Protein 6IV9 (pdb70)

Secondary structure (DSSP, 8-state):
-----HHHHHTEEEEEEBSSEEEEEEE-STT-EEEEEEEETTT--EEE-S-TTT--EEEEEE-SSEEEEEESS-GGGG--EEEE-TT--TT--SSSPPPTTS-HHHHHHHHHSS--SBSHHHHHHHHHHHHHHHHHHHHHHHHHHHHHHT---S-S--TTTGGG--TTS-HHHHH-STTSSS-HHHHHHHHHHHHHHHHHHHH-GGGGGT-PPPSS--HHHHHHHHHHHHHHHHHHHHHHHHHS--TTS---S-TTTHHHHS-HHHHHHHHHHHHHHHHHHHTTHHHHTHHHHHHHHHH-TTS-HHHHHHHHHIIIII-GGGGSSS-HHHHHHHHHHHT-GGGGSGGGGGGHHHHHHHHHHHHHHIIIII-HHHHHHHHHHHHH--SHHHHHHHHHHHHHHHHHHHHHHHHHHHHH-SHHHHHHHHHS-----GGGGTTT---GGGS-HHHHHHHHHGGG--HHHHHHHHHHHHHHHHHHHHHHHHHTSTTT-------GGGGGGGGHHHHHHHHHHHHHHHTSPPPPP---HHHHHHHHHHH---TT--HHHHHHHHTTT---SS--HHHHHHIIIIIT-HHHHHHHHHS-HHHHHHHTT-HHHHHHHHHHS-HHHHHHHHHHH-SS--TTS-HHHHHHHHHHHHHH--GGGGTT--TT--TTHHHHHHHHHHHHHHHHHHHHHHHHHHHHHHHHHHHHHHHHHHHHHHHHTT-GGGTT--GGG-TTHHHHHHHHHHHH-S--S-HHHHH-HHHHHHHHHHHHH--HHHHHHHHHHHHTTHHHHTHHHHGGG-S----HHHHHHHHHHHHHH---SSSPP----TTHHHHHHHSS--HHHHHHHTGGGTTSHHHHHHHH-HHHH-TTS-TTT-

Solvent-accessible surface area: 40332 Å² total; per-residue (Å²): 151,194,136,83,55,39,32,100,1,1,10,4,32,32,31,1,4,18,66,82,59,0,14,0,1,0,46,15,138,44,37,47,22,32,35,0,12,39,0,23,16,111,86,69,101,97,80,84,58,15,58,188,133,90,2,25,0,96,8,28,94,10,56,102,67,59,0,20,3,21,10,77,64,45,18,46,113,37,70,125,16,100,26,80,1,41,31,89,58,114,89,66,126,44,27,14,164,35,20,75,8,27,1,24,55,24,1,1,97,72,2,8,52,94,66,27,85,5,20,0,0,15,59,0,0,77,17,0,8,31,0,21,61,21,2,0,6,16,2,12,4,1,9,2,0,0,5,10,2,19,42,64,60,149,51,186,56,40,56,40,0,2,39,65,5,21,1,108,24,32,16,101,40,4,34,68,5,84,164,21,146,63,63,128,140,56,36,31,23,5,85,106,0,31,64,44,3,54,55,0,25,140,20,69,43,4,8,23,11,35,14,62,38,37,135,86,167,75,105,206,32,33,75,46,16,54,74,52,0,1,1,0,0,0,0,0,2,1,1,23,52,4,1,40,34,74,185,83,41,51,37,76,139,31,9,6,32,1,1,78,112,17,57,81,30,0,42,94,6,0,23,93,5,0,64,95,33,2,129,68,22,9,160,73,4,4,86,63,38,19,18,6,0,20,7,0,41,86,18,16,177,81,53,135,27,58,24,1,0,81,6,2,0,20,10,19,0,29,36,23,16,118,94,21,50,19,45,8,119,61,0,18,61,34,0,2,87,108,73,0,130,104,2,97,69,176,128,26,89,111,19,46,85,57,0,37,83,0,0,19,0,6,0,0,1,6,7,82,107,103,44,75,69,28,6,117,44,1,26,102,94,15,70,45,5,18,22,107,101,83,80,58,31,30,11,39,92,17,1,44,133,5,9,66,106,18,110,120,43,0,49,54,0,7,105,53,7,61,53,121,29,36,141,116,30,33,152,48,144,38,141,72,89,41,148,36,0,93,97,61,30,57,69,7,100,56,8,36,58,2,0,4,2,0,1,0,2,4,16,2,16,24,38,122,14,8,63,62,0,0,63,31,0,22,53,41,0,32,37,0,20,10,30,10,118,12,0,126,24,114,34,10,107,38,98,6,121,2,44,84,25,27,97,26,0,82,62,1,79,96,0,12,84,9,0,45,14,0,28,3,0,7,61,44,207,55,118,67,36,42,32,39,57,31,1,6,68,8,0,1,23,0,0,13,48,86,124,115,20,83,72,108,112,0,13,111,41,2,80,41,174,94,200,52,198,62,46,25,23,29,71,54,0,0,22,82,27,0,9,74,25,72,104,0,29,5,1,9,5,1,13,38,8,79,59,5,17,64,5,0,83,30,62,100,1,1,40,45,6,0,44,68,15,90,70,91,48,0,63,148,38,0,143,53,3,18,100,164,48,81,82,152,29,69,56,109,40,4,21,30,48,0,0,117,44,3,72,102,5,32,8,83,90,7,104,103,24,97,31,127,17,148,59,194,70,62,68,52,37,93,60,13,73,26,21,1,33,1,0,3,14,1,1,10,39,0,0,38,38,0,0,76,9,1,14,72,0,1,32,0,10,5,0,0,11,20,1,16,28,5,0,74,132,62,14,99,68,0,69,105,83,47,11,51,104,30,10,32,14,0,0,50,7,5,1,89,18,4,66,112,104,142,116,29,41,1,43,30,0,65,140,53,132,158,23,8,77,52,1,37,92,6,5,118,32,7,56,34,54,8,2,87,74,3,5,70,14,1,38,58,0,26,0,7,47,58,6,81,105,14,3,46,57,7,172,71,20,96,20,44,7,12,0,0,0,1,0,0,0,39,20,2,9,114,84,24,126,132,72,172,157,60,165,78,22,138,25,10,79,71,0,75,144,83,76,23,34,27,130,69,0,0,68,0,0,0,0,4,3,0,1,18,14,64,41,11,60,55,3,8,54,33,90,72,16,42,206,98,86,79,125,137,132,133

Sequence (874 aa):
EKKKSSVKAAGMKSILVSENKMYITSFGKGNSAVLEYEVDNNDYNKTQLSSKDNSNIELGDVNEVNITFSSKHGFGSGVEINTSNPTHRSGESSPVRGDMLGLKSELEKRFFGKTFDDNIHIQLIYNILDIEKILAVYVTNIVYALNNMLGIKDSESYDDFMGYLSARNTYEVFTHPDKSNLSDKVKGNIKKSLSKFNDLLKTKRLGYFGLEEPKTKDTRASEAYKKRVYHMLAIVGQIAQCVFHDKSGAKRFDLYSFINNIDPEYRDTLDYLVEERLKSINKDFIEGNKVNISLLIDMMKGYEADDIIRLYYDFIVLKSQKNLGFSIKKLREKMLEEYGFRFKDKQYDSVRSKMYKLMDFLLFCNYYRNDVAAGEALVRKLRFSMTDDEKEGIYADEAAKLWGKFRNDFENIADHMNGDVIKELGKADMDFDEKILDSEKKNASDLLYFSKMIYMLTYFLDGKEINDLLTTLISKFDNIKEFLKIMKSSAVDVECELTAGYKLFNDSQQRITNELFIVKNIASMRKPAASAKLTMFRDALTILGIDDNITDDRISEILKLKEKGKGIHGLRNFITNNVIESSRFVYLIKYANAQKIREVAKNEKVVMFVLGGIPDTQIERYYKSCVEFPDMNSSLEAKRSEELARMIKNISFDDFKNVKQQAKGRENVAKERAKAVIGLYLTVMYLLVKNLVNVNARYVIAIHCLERDFGLYKEIIPELASKNLKNDYRILSQTLCELCDDRNESSNLFLKKNKRLRKCVEVDINNADSSMTRKYANCIAHLTVVRRELKEYIGDIRTVDSYFSIYHYVMQRCITKRGDDTKQEEKIKYEDDLLKNHGYTKDFVKALNSPFGYNIPRFKNLSIEQLFDRNEYLTEK

Foldseek 3Di:
DAWDDLCQLQFFDDWKDFQFWTWTWGDDADRFTHTAWIAGQVPRDIDGPHDPVPDFKAWDGDDNFWTWIGGPPQQVHGDIDIDTQCLDDPPDPTSADADQLLLQQVQCCQWFVGHGRINLQSLLSVLVLLLLLLLLLLLLLLLLLLQLLLVCLDDPDRCLALQLAALQDAVVCLVCVVVDPDDPVNSVSSVSNSVSLVSNVVLQLLLLLVLGQDPDPDPVSRVVSSRLVSLLSNLSSLSNQALAPDQQLHGDLQNPPVLVVHDCVSVVSLQVVQQVLQCVCLPPVCLVCQLLLVLVCVLPVVDDSLVSVLLLSCCQQLVVLVSLLDHLLLLVVLLCVPPVVVCVDPQLPVQVVVLSSSSSSVSSCCCVPVCVVVSVVLNSQCSSDTDPVSNNVSSNVVSVVVCVVCVVVSVSSSVCRDDVNSVVSSPDDDPDDSCSCVVPRDHSVLADSVLSSLLSSLSSDFLVSLCVSLVSLLVSLSSSCNSVCVCVDPVNVHDRDTDPSCNSSPCSVRSSSSSSSSNSSSNDDDPNGPDDLSLLVLLQLLQADDPPQDSVNSCVLQVVVPDDPQSRLLVVLSCVQASPDSLNSLCSSLAGSNLLLLVLLQLQLLLQLLVPDDLVVLLVLLVLQPPDHPSPDDSSVSSSVLSVCSNPGHSVLCSPQGSVDDDPSVSSNSNVSSNSVSNSVSSSVLLVLLSVLLSLVSSLNSCLSVSLVSVCVPPVVCVVPDCLQALLVVLQVQLVCLVPHDDHSNNVNNVDVVLSVVLVVLQVLATSLLLNLLNVCSSNVVCNSCVSVQLSLAPHDNDSLWSSQLSSVCSSQDQDPVDDGDDRRPCVVVSNVVSTHDLSNQLSNLSSSSSVPLSSCLRRPVQNPDPPPPPVVD

B-factor: mean 39.47, std 17.97, range [18.66, 174.41]

Radius of gyration: 29.47 Å; Cα contacts (8 Å, |Δi|>4): 1109; chains: 1; bounding box: 73×78×75 Å

Nearest PDB structures (foldseek):
  6iv9-assembly1_A  TM=1.001E+00  e=0.000E+00  uncultured Ruminococcus sp.
  6iv8-assembly1_A  TM=9.982E-01  e=0.000E+00  uncultured Ruminococcus sp.
  6iv8-assembly1_C  TM=9.983E-01  e=1.387E-101  uncultured Ruminococcus sp.
  6e9e-assembly1_A  TM=9.052E-01  e=2.895E-47  [Eubacterium] siraeum DSM 15702
  6e9f-assembly1_A  TM=7.977E-01  e=4.172E-44  [Eubacterium] siraeum DSM 15702

Structure (mmCIF, N/CA/C/O backbone):
data_6IV9
#
_entry.id   6IV9
#
_cell.length_a   72.224
_cell.length_b   136.481
_cell.length_c   147.283
_cell.angle_alpha   90.000
_cell.angle_beta   90.000
_cell.angle_gamma   90.000
#
_symmetry.space_group_name_H-M   'P 21 21 21'
#
loop_
_entity.id
_entity.type
_entity.pdbx_description
1 polymer Cas13d
2 polymer 'crRNA (50-MER)'
3 non-polymer 'MAGNESIUM ION'
4 water water
#
loop_
_atom_site.group_PDB
_atom_site.id
_atom_site.type_symbol
_atom_site.label_atom_id
_atom_site.label_alt_id
_atom_site.label_comp_id
_atom_site.label_asym_id
_atom_site.label_entity_id
_atom_site.label_seq_id
_atom_site.pdbx_PDB_ins_code
_atom_site.Cartn_x
_atom_site.Cartn_y
_atom_site.Cartn_z
_atom_site.occupancy
_atom_site.B_iso_or_equiv
_atom_site.auth_seq_id
_atom_site.auth_comp_id
_atom_site.auth_asym_id
_atom_site.auth_atom_id
_atom_site.pdbx_PDB_model_num
ATOM 1 N N . GLU A 1 49 ? -4.721 8.110 -50.753 1.00 87.96 49 GLU A N 1
ATOM 2 C CA . GLU A 1 49 ? -5.978 8.177 -49.957 1.00 95.28 49 GLU A CA 1
ATOM 3 C C . GLU A 1 49 ? -6.477 6.748 -49.676 1.00 91.12 49 GLU A C 1
ATOM 4 O O . GLU A 1 49 ? -6.465 5.916 -50.592 1.00 83.91 49 GLU A O 1
ATOM 10 N N . LYS A 1 50 ? -6.794 6.454 -48.421 1.00 81.36 50 LYS A N 1
ATOM 11 C CA . LYS A 1 50 ? -7.269 5.082 -48.138 1.00 91.17 50 LYS A CA 1
ATOM 12 C C . LYS A 1 50 ? -8.659 4.911 -48.755 1.00 82.85 50 LYS A C 1
ATOM 13 O O . LYS A 1 50 ? -9.503 5.784 -48.585 1.00 66.00 50 LYS A O 1
ATOM 19 N N . LYS A 1 51 ? -8.862 3.783 -49.420 1.00 76.75 51 LYS A N 1
ATOM 20 C CA . LYS A 1 51 ? -10.152 3.458 -50.058 1.00 69.71 51 LYS A CA 1
ATOM 21 C C . LYS A 1 51 ? -10.775 2.306 -49.271 1.00 59.65 51 LYS A C 1
ATOM 22 O O . LYS A 1 51 ? -10.072 1.412 -48.811 1.00 46.94 51 LYS A O 1
ATOM 28 N N . LYS A 1 52 ? -12.090 2.367 -49.156 1.00 50.86 52 LYS A N 1
ATOM 29 C CA . LYS A 1 52 ? -12.941 1.381 -48.476 1.00 41.86 52 LYS A CA 1
ATOM 30 C C . LYS A 1 52 ? -13.059 0.130 -49.357 1.00 34.09 52 LYS A C 1
ATOM 31 O O . LYS A 1 52 ? -12.606 0.154 -50.482 1.00 30.53 52 LYS A O 1
ATOM 37 N N . SER A 1 53 ? -13.609 -0.926 -48.795 1.00 25.86 53 SER A N 1
ATOM 38 C CA . SER A 1 53 ? -13.872 -2.131 -49.592 1.00 28.82 53 SER A CA 1
ATOM 39 C C . SER A 1 53 ? -15.008 -1.793 -50.559 1.00 25.72 53 SER A C 1
ATOM 40 O O . SER A 1 53 ? -16.024 -1.349 -50.109 1.00 24.47 53 SER A O 1
ATOM 43 N N . SER A 1 54 ? -14.818 -2.008 -51.854 1.00 25.51 54 SER A N 1
ATOM 44 C CA . SER A 1 54 ? -15.921 -1.796 -52.824 1.00 25.87 54 SER A CA 1
ATOM 45 C C . SER A 1 54 ? -17.012 -2.849 -52.604 1.00 26.19 54 SER A C 1
ATOM 46 O O . SER A 1 54 ? -18.137 -2.609 -52.946 1.00 24.41 54 SER A O 1
ATOM 49 N N . VAL A 1 55 ? -16.636 -4.007 -52.082 1.00 23.93 55 VAL A N 1
ATOM 50 C CA . VAL A 1 55 ? -17.655 -5.054 -51.819 1.00 26.42 55 VAL A CA 1
ATOM 51 C C . VAL A 1 55 ? -18.633 -4.549 -50.752 1.00 23.78 55 VAL A C 1
ATOM 52 O O . VAL A 1 55 ? -19.804 -4.695 -50.940 1.00 23.47 55 VAL A O 1
ATOM 56 N N . LYS A 1 56 ? -18.124 -3.988 -49.663 1.00 24.80 56 LYS A N 1
ATOM 57 C CA . LYS A 1 56 ? -18.999 -3.432 -48.605 1.00 24.38 56 LYS A CA 1
ATOM 58 C C . LYS A 1 56 ? -19.759 -2.218 -49.145 1.00 24.43 56 LYS A C 1
ATOM 59 O O . LYS A 1 56 ? -20.923 -2.113 -48.897 1.00 24.75 56 LYS A O 1
ATOM 65 N N . ALA A 1 57 ? -19.073 -1.357 -49.887 1.00 24.48 57 ALA A N 1
ATOM 66 C CA . ALA A 1 57 ? -19.696 -0.126 -50.428 1.00 27.46 57 ALA A CA 1
ATOM 67 C C . ALA A 1 57 ? -20.875 -0.481 -51.343 1.00 26.25 57 ALA A C 1
ATOM 68 O O . ALA A 1 57 ? -21.904 0.106 -51.185 1.00 26.98 57 ALA A O 1
ATOM 70 N N . ALA A 1 58 ? -20.709 -1.492 -52.191 1.00 25.32 58 ALA A N 1
ATOM 71 C CA . ALA A 1 58 ? -21.720 -1.966 -53.165 1.00 28.36 58 ALA A CA 1
ATOM 72 C C . ALA A 1 58 ? -22.948 -2.552 -52.460 1.00 29.98 58 ALA A C 1
ATOM 73 O O . ALA A 1 58 ? -23.975 -2.649 -53.092 1.00 32.04 58 ALA A O 1
ATOM 75 N N . GLY A 1 59 ? -22.813 -2.957 -51.199 1.00 26.52 59 GLY A N 1
ATOM 76 C CA . GLY A 1 59 ? -23.955 -3.484 -50.433 1.00 26.28 59 GLY A CA 1
ATOM 77 C C . GLY A 1 59 ? -23.843 -4.921 -49.938 1.00 27.14 59 GLY A C 1
ATOM 78 O O . GLY A 1 59 ? -24.750 -5.318 -49.254 1.00 29.04 59 GLY A O 1
ATOM 79 N N . MET A 1 60 ? -22.755 -5.642 -50.209 1.00 25.46 60 MET A N 1
ATOM 80 C CA . MET A 1 60 ? -22.650 -7.035 -49.712 1.00 25.30 60 MET A CA 1
ATOM 81 C C . MET A 1 60 ? -22.125 -7.013 -48.276 1.00 26.29 60 MET A C 1
ATOM 82 O O . MET A 1 60 ? -21.001 -6.636 -48.086 1.00 27.60 60 MET A O 1
ATOM 87 N N . LYS A 1 61 ? -23.002 -7.308 -47.329 1.00 24.50 61 LYS A N 1
ATOM 88 C CA . LYS A 1 61 ? -22.682 -7.330 -45.883 1.00 24.27 61 LYS A CA 1
ATOM 89 C C . LYS A 1 61 ? -21.857 -8.548 -45.472 1.00 26.75 61 LYS A C 1
ATOM 90 O O . LYS A 1 61 ? -20.895 -8.374 -44.776 1.00 25.65 61 LYS A O 1
ATOM 96 N N . SER A 1 62 ? -22.290 -9.733 -45.877 1.00 24.76 62 SER A N 1
ATOM 97 C CA . SER A 1 62 ? -21.538 -10.928 -45.464 1.00 26.95 62 SER A CA 1
ATOM 98 C C . SER A 1 62 ? -21.833 -12.130 -46.362 1.00 26.35 62 SER A C 1
ATOM 99 O O . SER A 1 62 ? -22.870 -12.167 -46.968 1.00 25.83 62 SER A O 1
ATOM 102 N N . ILE A 1 63 ? -20.872 -13.032 -46.461 1.00 24.22 63 ILE A N 1
ATOM 103 C CA . ILE A 1 63 ? -21.122 -14.342 -47.111 1.00 26.36 63 ILE A CA 1
ATOM 104 C C . ILE A 1 63 ? -20.972 -15.387 -46.006 1.00 24.41 63 ILE A C 1
ATOM 105 O O . ILE A 1 63 ? -19.873 -15.634 -45.588 1.00 27.92 63 ILE A O 1
ATOM 110 N N . LEU A 1 64 ? -22.079 -15.933 -45.543 1.00 24.59 64 LEU A N 1
ATOM 111 C CA . LEU A 1 64 ? -22.059 -16.968 -44.491 1.00 23.71 64 LEU A CA 1
ATOM 112 C C . LEU A 1 64 ? -21.831 -18.313 -45.165 1.00 29.49 64 LEU A C 1
ATOM 113 O O . LEU A 1 64 ? -22.405 -18.537 -46.205 1.00 28.06 64 LEU A O 1
ATOM 118 N N . VAL A 1 65 ? -20.988 -19.140 -44.567 1.00 26.53 65 VAL A N 1
ATOM 119 C CA . VAL A 1 65 ? -20.643 -20.432 -45.202 1.00 29.07 65 VAL A CA 1
ATOM 120 C C . VAL A 1 65 ? -21.040 -21.596 -44.307 1.00 33.81 65 VAL A C 1
ATOM 121 O O . VAL A 1 65 ? -20.782 -21.564 -43.125 1.00 30.72 65 VAL A O 1
ATOM 125 N N . SER A 1 66 ? -21.710 -22.551 -44.920 1.00 32.78 66 SER A N 1
ATOM 126 C CA . SER A 1 66 ? -22.030 -23.856 -44.304 1.00 37.23 66 SER A CA 1
ATOM 127 C C . SER A 1 66 ? -21.316 -24.932 -45.136 1.00 45.98 66 SER A C 1
ATOM 128 O O . SER A 1 66 ? -20.653 -24.604 -46.133 1.00 38.81 66 SER A O 1
ATOM 131 N N . GLU A 1 67 ? -21.428 -26.182 -44.735 1.00 44.58 67 GLU A N 1
ATOM 132 C CA . GLU A 1 67 ? -20.701 -27.187 -45.533 1.00 49.52 67 GLU A CA 1
ATOM 133 C C . GLU A 1 67 ? -21.264 -27.198 -46.957 1.00 37.06 67 GLU A C 1
ATOM 134 O O . GLU A 1 67 ? -20.488 -27.172 -47.874 1.00 49.13 67 GLU A O 1
ATOM 140 N N . ASN A 1 68 ? -22.572 -27.167 -47.132 1.00 37.38 68 ASN A N 1
ATOM 141 C CA . ASN A 1 68 ? -23.071 -27.334 -48.516 1.00 41.55 68 ASN A CA 1
ATOM 142 C C . ASN A 1 68 ? -23.536 -26.025 -49.162 1.00 37.70 68 ASN A C 1
ATOM 143 O O . ASN A 1 68 ? -23.638 -26.000 -50.368 1.00 35.66 68 ASN A O 1
ATOM 148 N N . LYS A 1 69 ? -23.727 -24.965 -48.390 1.00 31.74 69 LYS A N 1
ATOM 149 C CA . LYS A 1 69 ? -24.313 -23.735 -48.961 1.00 28.78 69 LYS A CA 1
ATOM 150 C C . LYS A 1 69 ? -23.608 -22.473 -48.485 1.00 33.09 69 LYS A C 1
ATOM 151 O O . LYS A 1 69 ? -22.892 -22.543 -47.518 1.00 31.58 69 LYS A O 1
ATOM 157 N N . MET A 1 70 ? -23.829 -21.384 -49.210 1.00 27.89 70 MET A N 1
ATOM 158 C CA . MET A 1 70 ? -23.355 -20.033 -48.840 1.00 29.60 70 MET A CA 1
ATOM 159 C C . MET A 1 70 ? -24.595 -19.155 -48.807 1.00 33.30 70 MET A C 1
ATOM 160 O O . MET A 1 70 ? -25.481 -19.375 -49.623 1.00 30.05 70 MET A O 1
ATOM 165 N N . TYR A 1 71 ? -24.657 -18.247 -47.849 1.00 27.60 71 TYR A N 1
ATOM 166 C CA . TYR A 1 71 ? -25.783 -17.301 -47.760 1.00 25.94 71 TYR A CA 1
ATOM 167 C C . TYR A 1 71 ? -25.189 -15.907 -47.869 1.00 29.20 71 TYR A C 1
ATOM 168 O O . TYR A 1 71 ? -24.364 -15.572 -47.064 1.00 30.74 71 TYR A O 1
ATOM 177 N N . ILE A 1 72 ? -25.660 -15.150 -48.837 1.00 26.14 72 ILE A N 1
ATOM 178 C CA . ILE A 1 72 ? -25.171 -13.778 -49.096 1.00 26.02 72 ILE A CA 1
ATOM 179 C C . ILE A 1 72 ? -26.163 -12.791 -48.492 1.00 28.00 72 ILE A C 1
ATOM 180 O O . ILE A 1 72 ? -27.333 -12.909 -48.757 1.00 27.61 72 ILE A O 1
ATOM 185 N N . THR A 1 73 ? -25.672 -11.851 -47.698 1.00 24.86 73 THR A N 1
ATOM 186 C CA . THR A 1 73 ? -26.570 -10.848 -47.101 1.00 23.23 73 THR A CA 1
ATOM 187 C C . THR A 1 73 ? -26.154 -9.456 -47.570 1.00 24.00 73 THR A C 1
ATOM 188 O O . THR A 1 73 ? -25.027 -9.270 -47.958 1.00 24.34 73 THR A O 1
ATOM 192 N N . SER A 1 74 ? -27.102 -8.542 -47.555 1.00 24.40 74 SER A N 1
ATOM 193 C CA . SER A 1 74 ? -26.860 -7.129 -47.914 1.00 24.29 74 SER A CA 1
ATOM 194 C C . SER A 1 74 ? -27.204 -6.264 -46.704 1.00 24.92 74 SER A C 1
ATOM 195 O O . SER A 1 74 ? -27.767 -6.755 -45.755 1.00 25.91 74 SER A O 1
ATOM 198 N N . PHE A 1 75 ? -26.822 -5.006 -46.752 1.00 25.89 75 PHE A N 1
ATOM 199 C CA . PHE A 1 75 ? -27.095 -4.150 -45.587 1.00 27.00 75 PHE A CA 1
ATOM 200 C C . PHE A 1 75 ? -28.529 -3.645 -45.592 1.00 29.54 75 PHE A C 1
ATOM 201 O O . PHE A 1 75 ? -28.982 -3.065 -46.546 1.00 29.52 75 PHE A O 1
ATOM 209 N N . GLY A 1 76 ? -29.185 -3.872 -44.473 1.00 25.13 76 GLY A N 1
ATOM 210 C CA . GLY A 1 76 ? -30.485 -3.273 -44.164 1.00 27.80 76 GLY A CA 1
ATOM 211 C C . GLY A 1 76 ? -30.244 -2.012 -43.346 1.00 29.73 76 GLY A C 1
ATOM 212 O O . GLY A 1 76 ? -29.150 -1.474 -43.399 1.00 27.93 76 GLY A O 1
ATOM 213 N N . LYS A 1 77 ? -31.249 -1.547 -42.622 1.00 29.05 77 LYS A N 1
ATOM 214 C CA . LYS A 1 77 ? -31.075 -0.357 -41.768 1.00 33.84 77 LYS A CA 1
ATOM 215 C C . LYS A 1 77 ? -30.125 -0.715 -40.627 1.00 31.09 77 LYS A C 1
ATOM 216 O O . LYS A 1 77 ? -30.257 -1.784 -40.077 1.00 32.50 77 LYS A O 1
ATOM 222 N N . GLY A 1 78 ? -29.184 0.168 -40.329 1.00 31.13 78 GLY A N 1
ATOM 223 C CA . GLY A 1 78 ? -28.266 -0.064 -39.206 1.00 29.86 78 GLY A CA 1
ATOM 224 C C . GLY A 1 78 ? -27.513 -1.366 -39.364 1.00 29.96 78 GLY A C 1
ATOM 225 O O . GLY A 1 78 ? -26.848 -1.532 -40.363 1.00 28.65 78 GLY A O 1
ATOM 226 N N . ASN A 1 79 ? -27.628 -2.239 -38.372 1.00 25.91 79 ASN A N 1
ATOM 227 C CA . ASN A 1 79 ? -26.904 -3.527 -38.371 1.00 25.25 79 ASN A CA 1
ATOM 228 C C . ASN A 1 79 ? -27.761 -4.671 -38.920 1.00 26.61 79 ASN A C 1
ATOM 229 O O . ASN A 1 79 ? -27.317 -5.785 -38.879 1.00 27.68 79 ASN A O 1
ATOM 234 N N . SER A 1 80 ? -28.946 -4.371 -39.415 1.00 26.23 80 SER A N 1
ATOM 235 C CA . SER A 1 80 ? -29.828 -5.419 -39.970 1.00 29.83 80 SER A CA 1
ATOM 236 C C . SER A 1 80 ? -29.243 -6.027 -41.241 1.00 27.98 80 SER A C 1
ATOM 237 O O . SER A 1 80 ? -28.687 -5.305 -42.032 1.00 28.42 80 SER A O 1
ATOM 240 N N . ALA A 1 81 ? -29.466 -7.324 -41.402 1.00 31.04 81 ALA A N 1
ATOM 241 C CA . ALA A 1 81 ? -29.010 -8.108 -42.563 1.00 30.87 81 ALA A CA 1
ATOM 242 C C . ALA A 1 81 ? -30.209 -8.456 -43.443 1.00 32.88 81 ALA A C 1
ATOM 243 O O . ALA A 1 81 ? -31.234 -8.790 -42.912 1.00 34.19 81 ALA A O 1
ATOM 245 N N . VAL A 1 82 ? -30.064 -8.299 -44.749 1.00 31.34 82 VAL A N 1
ATOM 246 C CA . VAL A 1 82 ? -31.128 -8.718 -45.692 1.00 31.43 82 VAL A CA 1
ATOM 247 C C . VAL A 1 82 ? -30.604 -9.993 -46.346 1.00 28.21 82 VAL A C 1
ATOM 248 O O . VAL A 1 82 ? -29.598 -9.915 -47.016 1.00 26.93 82 VAL A O 1
ATOM 252 N N . LEU A 1 83 ? -31.243 -11.127 -46.094 1.00 26.17 83 LEU A N 1
ATOM 253 C CA . LEU A 1 83 ? -30.769 -12.357 -46.764 1.00 29.72 83 LEU A CA 1
ATOM 254 C C . LEU A 1 83 ? -31.081 -12.183 -48.247 1.00 30.82 83 LEU A C 1
ATOM 255 O O . LEU A 1 83 ? -32.223 -11.924 -48.581 1.00 33.62 83 LEU A O 1
ATOM 260 N N . GLU A 1 84 ? -30.074 -12.308 -49.089 1.00 28.96 84 GLU A N 1
ATOM 261 C CA . GLU A 1 84 ? -30.300 -12.065 -50.523 1.00 29.92 84 GLU A CA 1
ATOM 262 C C . GLU A 1 84 ? -30.306 -13.373 -51.301 1.00 28.43 84 GLU A C 1
ATOM 263 O O . GLU A 1 84 ? -31.227 -13.594 -52.064 1.00 30.88 84 GLU A O 1
ATOM 269 N N . TYR A 1 85 ? -29.266 -14.176 -51.146 1.00 27.49 85 TYR A N 1
ATOM 270 C CA . TYR A 1 85 ? -29.201 -15.404 -51.960 1.00 27.53 85 TYR A CA 1
ATOM 271 C C . TYR A 1 85 ? -28.654 -16.585 -51.182 1.00 31.01 85 TYR A C 1
ATOM 272 O O . TYR A 1 85 ? -27.884 -16.414 -50.279 1.00 29.84 85 TYR A O 1
ATOM 281 N N . GLU A 1 86 ? -29.082 -17.763 -51.600 1.00 28.34 86 GLU A N 1
ATOM 282 C CA . GLU A 1 86 ? -28.515 -19.025 -51.101 1.00 28.36 86 GLU A CA 1
ATOM 283 C C . GLU A 1 86 ? -27.802 -19.635 -52.305 1.00 30.05 86 GLU A C 1
ATOM 284 O O . GLU A 1 86 ? -28.407 -19.685 -53.347 1.00 33.56 86 GLU A O 1
ATOM 290 N N . VAL A 1 87 ? -26.548 -20.023 -52.149 1.00 30.82 87 VAL A N 1
ATOM 291 C CA . VAL A 1 87 ? -25.748 -20.585 -53.268 1.00 30.26 87 VAL A CA 1
ATOM 292 C C . VAL A 1 87 ? -25.293 -21.991 -52.894 1.00 34.22 87 VAL A C 1
ATOM 293 O O . VAL A 1 87 ? -24.913 -22.191 -51.763 1.00 32.12 87 VAL A O 1
ATOM 297 N N . ASP A 1 88 ? -25.373 -22.919 -53.837 1.00 31.72 88 ASP A N 1
ATOM 298 C CA . ASP A 1 88 ? -24.926 -24.304 -53.576 1.00 31.47 88 ASP A CA 1
ATOM 299 C C . ASP A 1 88 ? -23.430 -24.371 -53.861 1.00 33.35 88 ASP A C 1
ATOM 300 O O . ASP A 1 88 ? -23.040 -23.977 -54.928 1.00 38.92 88 ASP A O 1
ATOM 305 N N . ASN A 1 89 ? -22.647 -24.849 -52.905 1.00 32.53 89 ASN A N 1
ATOM 306 C CA . ASN A 1 89 ? -21.176 -24.916 -53.059 1.00 38.25 89 ASN A CA 1
ATOM 307 C C . ASN A 1 89 ? -20.764 -25.869 -54.181 1.00 45.54 89 ASN A C 1
ATOM 308 O O . ASN A 1 89 ? -19.717 -25.643 -54.733 1.00 47.53 89 ASN A O 1
ATOM 313 N N . ASN A 1 90 ? -21.463 -26.985 -54.319 1.00 43.06 90 ASN A N 1
ATOM 314 C CA . ASN A 1 90 ? -21.142 -28.013 -55.342 1.00 53.45 90 ASN A CA 1
ATOM 315 C C . ASN A 1 90 ? -21.525 -27.638 -56.777 1.00 45.73 90 ASN A C 1
ATOM 316 O O . ASN A 1 90 ? -20.695 -27.825 -57.646 1.00 52.04 90 ASN A O 1
ATOM 321 N N . ASP A 1 91 ? -22.738 -27.161 -57.023 1.00 42.28 91 ASP A N 1
ATOM 322 C CA . ASP A 1 91 ? -23.106 -26.890 -58.437 1.00 44.50 91 ASP A CA 1
ATOM 323 C C . ASP A 1 91 ? -23.224 -25.400 -58.766 1.00 42.61 91 ASP A C 1
ATOM 324 O O . ASP A 1 91 ? -23.575 -25.103 -59.893 1.00 39.57 91 ASP A O 1
ATOM 329 N N . TYR A 1 92 ? -23.094 -24.533 -57.767 1.00 36.66 92 TYR A N 1
ATOM 330 C CA . TYR A 1 92 ? -23.133 -23.056 -57.927 1.00 34.05 92 TYR A CA 1
ATOM 331 C C . TYR A 1 92 ? -24.528 -22.535 -58.258 1.00 34.35 92 TYR A C 1
ATOM 332 O O . TYR A 1 92 ? -24.639 -21.390 -58.619 1.00 35.98 92 TYR A O 1
ATOM 341 N N . ASN A 1 93 ? -25.548 -23.358 -58.080 1.00 33.39 93 ASN A N 1
ATOM 342 C CA . ASN A 1 93 ? -26.944 -22.927 -58.308 1.00 36.14 93 ASN A CA 1
ATOM 343 C C . ASN A 1 93 ? -27.294 -21.856 -57.276 1.00 38.47 93 ASN A C 1
ATOM 344 O O . ASN A 1 93 ? -26.844 -21.974 -56.159 1.00 37.44 93 ASN A O 1
ATOM 349 N N . LYS A 1 94 ? -28.095 -20.872 -57.655 1.00 33.50 94 LYS A N 1
ATOM 350 C CA . LYS A 1 94 ? -28.445 -19.809 -56.696 1.00 38.38 94 LYS A CA 1
ATOM 351 C C . LYS A 1 94 ? -29.959 -19.671 -56.583 1.00 40.61 94 LYS A C 1
ATOM 352 O O . LYS A 1 94 ? -30.650 -19.938 -57.543 1.00 40.12 94 LYS A O 1
ATOM 358 N N . THR A 1 95 ? -30.417 -19.316 -55.395 1.00 32.86 95 THR A N 1
ATOM 359 C CA . THR A 1 95 ? -31.840 -19.088 -55.109 1.00 35.38 95 THR A CA 1
ATOM 360 C C . THR A 1 95 ? -31.954 -17.718 -54.459 1.00 38.45 95 THR A C 1
ATOM 361 O O . THR A 1 95 ? -31.257 -17.501 -53.499 1.00 34.90 95 THR A O 1
ATOM 365 N N . GLN A 1 96 ? -32.810 -16.856 -54.986 1.00 33.43 96 GLN A N 1
ATOM 366 C CA . GLN A 1 96 ? -32.989 -15.520 -54.393 1.00 35.78 96 GLN A CA 1
ATOM 367 C C . GLN A 1 96 ? -33.941 -15.641 -53.207 1.00 40.48 96 GLN A C 1
ATOM 368 O O . GLN A 1 96 ? -35.016 -16.194 -53.375 1.00 38.62 96 GLN A O 1
ATOM 374 N N . LEU A 1 97 ? -33.501 -15.167 -52.050 1.00 29.71 97 LEU A N 1
ATOM 375 C CA . LEU A 1 97 ? -34.306 -15.204 -50.809 1.00 35.47 97 LEU A CA 1
ATOM 376 C C . LEU A 1 97 ? -35.016 -13.864 -50.622 1.00 35.42 97 LEU A C 1
ATOM 377 O O . LEU A 1 97 ? -36.065 -13.840 -50.008 1.00 38.36 97 LEU A O 1
ATOM 382 N N . SER A 1 98 ? -34.398 -12.793 -51.101 1.00 32.34 98 SER A N 1
ATOM 383 C CA . SER A 1 98 ? -34.950 -11.429 -50.970 1.00 35.37 98 SER A CA 1
ATOM 384 C C . SER A 1 98 ? -36.114 -11.190 -51.936 1.00 44.42 98 SER A C 1
ATOM 385 O O . SER A 1 98 ? -36.159 -11.810 -52.981 1.00 38.49 98 SER A O 1
ATOM 388 N N . SER A 1 99 ? -37.021 -10.310 -51.529 1.00 45.73 99 SER A N 1
ATOM 389 C CA . SER A 1 99 ? -38.153 -9.854 -52.366 1.00 49.46 99 SER A CA 1
ATOM 390 C C . SER A 1 99 ? -37.622 -8.842 -53.379 1.00 51.31 99 SER A C 1
ATOM 391 O O . SER A 1 99 ? -36.543 -8.321 -53.182 1.00 45.72 99 SER A O 1
ATOM 394 N N . LYS A 1 100 ? -38.403 -8.529 -54.400 1.00 50.05 100 LYS A N 1
ATOM 395 C CA . LYS A 1 100 ? -37.958 -7.539 -55.408 1.00 55.05 100 LYS A CA 1
ATOM 396 C C . LYS A 1 100 ? -37.753 -6.186 -54.731 1.00 52.06 100 LYS A C 1
ATOM 397 O O . LYS A 1 100 ? -36.871 -5.473 -55.141 1.00 58.83 100 LYS A O 1
ATOM 403 N N . ASP A 1 101 ? -38.630 -5.816 -53.810 1.00 52.42 101 ASP A N 1
ATOM 404 C CA . ASP A 1 101 ? -38.507 -4.521 -53.104 1.00 58.96 101 ASP A CA 1
ATOM 405 C C . ASP A 1 101 ? -37.301 -4.481 -52.156 1.00 57.50 101 ASP A C 1
ATOM 406 O O . ASP A 1 101 ? -36.628 -3.471 -52.128 1.00 51.44 101 ASP A O 1
ATOM 411 N N . ASN A 1 102 ? -37.096 -5.519 -51.353 1.00 46.40 102 ASN A N 1
ATOM 412 C CA . ASN A 1 102 ? -35.988 -5.546 -50.361 1.00 47.69 102 ASN A CA 1
ATOM 413 C C . ASN A 1 102 ? -34.589 -5.716 -50.973 1.00 41.63 102 ASN A C 1
ATOM 414 O O . ASN A 1 102 ? -33.647 -5.285 -50.344 1.00 37.46 102 ASN A O 1
ATOM 419 N N . SER A 1 103 ? -34.473 -6.332 -52.142 1.00 37.48 103 SER A N 1
ATOM 420 C CA . SER A 1 103 ? -33.137 -6.670 -52.696 1.00 36.07 103 SER A CA 1
ATOM 421 C C . SER A 1 103 ? -32.266 -5.440 -52.959 1.00 36.88 103 SER A C 1
ATOM 422 O O . SER A 1 103 ? -32.747 -4.496 -53.537 1.00 35.89 103 SER A O 1
ATOM 425 N N . ASN A 1 104 ? -30.997 -5.525 -52.561 1.00 30.13 104 ASN A N 1
ATOM 426 C CA . ASN A 1 104 ? -30.020 -4.424 -52.724 1.00 29.86 104 ASN A CA 1
ATOM 427 C C . ASN A 1 104 ? -28.913 -4.789 -53.710 1.00 27.22 104 ASN A C 1
ATOM 428 O O . ASN A 1 104 ? -28.211 -3.901 -54.141 1.00 28.46 104 ASN A O 1
ATOM 433 N N . ILE A 1 105 ? -28.760 -6.066 -54.012 1.00 27.26 105 ILE A N 1
ATOM 434 C CA . ILE A 1 105 ? -27.666 -6.482 -54.914 1.00 27.72 105 ILE A CA 1
ATOM 435 C C . ILE A 1 105 ? -28.180 -7.533 -55.885 1.00 32.92 105 ILE A C 1
ATOM 436 O O . ILE A 1 105 ? -29.096 -8.245 -55.543 1.00 32.08 105 ILE A O 1
ATOM 441 N N . GLU A 1 106 ? -27.561 -7.582 -57.057 1.00 35.39 106 GLU A N 1
ATOM 442 C CA . GLU A 1 106 ? -27.905 -8.554 -58.116 1.00 32.51 106 GLU A CA 1
ATOM 443 C C . GLU A 1 106 ? -26.726 -9.509 -58.230 1.00 31.11 106 GLU A C 1
ATOM 444 O O . GLU A 1 106 ? -25.626 -9.044 -58.386 1.00 32.56 106 GLU A O 1
ATOM 450 N N . LEU A 1 107 ? -26.977 -10.798 -58.087 1.00 29.16 107 LEU A N 1
ATOM 451 C CA . LEU A 1 107 ? -25.879 -11.769 -58.186 1.00 32.06 107 LEU A CA 1
ATOM 452 C C . LEU A 1 107 ? -25.655 -12.131 -59.649 1.00 38.14 107 LEU A C 1
ATOM 453 O O . LEU A 1 107 ? -26.602 -12.441 -60.337 1.00 36.34 107 LEU A O 1
ATOM 458 N N . GLY A 1 108 ? -24.411 -12.069 -60.071 1.00 34.74 108 GLY A N 1
ATOM 459 C CA . GLY A 1 108 ? -24.037 -12.453 -61.431 1.00 41.47 108 GLY A CA 1
ATOM 460 C C . GLY A 1 108 ? -23.504 -13.867 -61.427 1.00 39.20 108 GLY A C 1
ATOM 461 O O . GLY A 1 108 ? -24.084 -14.714 -60.777 1.00 43.16 108 GLY A O 1
ATOM 462 N N . ASP A 1 109 ? -22.413 -14.098 -62.124 1.00 37.32 109 ASP A N 1
ATOM 463 C CA . ASP A 1 109 ? -21.869 -15.467 -62.200 1.00 38.73 109 ASP A CA 1
ATOM 464 C C . ASP A 1 109 ? -21.215 -15.867 -60.880 1.00 40.67 109 ASP A C 1
ATOM 465 O O . ASP A 1 109 ? -20.559 -15.046 -60.286 1.00 37.15 109 ASP A O 1
ATOM 470 N N . VAL A 1 110 ? -21.447 -17.103 -60.460 1.00 36.81 110 VAL A N 1
ATOM 471 C CA . VAL A 1 110 ? -20.787 -17.680 -59.260 1.00 36.76 110 VAL A CA 1
ATOM 472 C C . VAL A 1 110 ? -20.029 -18.908 -59.742 1.00 32.37 110 VAL A C 1
ATOM 473 O O . VAL A 1 110 ? -20.622 -19.712 -60.401 1.00 34.99 110 VAL A O 1
ATOM 477 N N . ASN A 1 111 ? -18.758 -19.007 -59.405 1.00 31.41 111 ASN A N 1
ATOM 478 C CA . ASN A 1 111 ? -17.950 -20.187 -59.776 1.00 36.48 111 ASN A CA 1
ATOM 479 C C . ASN A 1 111 ? -17.062 -20.572 -58.594 1.00 38.12 111 ASN A C 1
ATOM 480 O O . ASN A 1 111 ? -17.151 -19.953 -57.553 1.00 36.26 111 ASN A O 1
ATOM 485 N N . GLU A 1 112 ? -16.188 -21.539 -58.804 1.00 34.11 112 GLU A N 1
ATOM 486 C CA . GLU A 1 112 ? -15.344 -22.059 -57.713 1.00 39.87 112 GLU A CA 1
ATOM 487 C C . GLU A 1 112 ? -14.473 -20.950 -57.127 1.00 36.42 112 GLU A C 1
ATOM 488 O O . GLU A 1 112 ? -14.229 -20.985 -55.946 1.00 35.15 112 GLU A O 1
ATOM 494 N N . VAL A 1 113 ? -14.017 -20.028 -57.964 1.00 34.91 113 VAL A N 1
ATOM 495 C CA . VAL A 1 113 ? -13.044 -18.994 -57.522 1.00 36.37 113 VAL A CA 1
ATOM 496 C C . VAL A 1 113 ? -13.681 -17.638 -57.245 1.00 34.89 113 VAL A C 1
ATOM 497 O O . VAL A 1 113 ? -13.278 -17.015 -56.289 1.00 33.90 113 VAL A O 1
ATOM 501 N N . ASN A 1 114 ? -14.636 -17.215 -58.063 1.00 30.77 114 ASN A N 1
ATOM 502 C CA . ASN A 1 114 ? -15.141 -15.833 -57.916 1.00 33.43 114 ASN A CA 1
ATOM 503 C C . ASN A 1 114 ? -16.652 -15.741 -57.853 1.00 31.95 114 ASN A C 1
ATOM 504 O O . ASN A 1 114 ? -17.327 -16.633 -58.318 1.00 32.54 114 ASN A O 1
ATOM 509 N N . ILE A 1 115 ? -17.091 -14.630 -57.282 1.00 28.98 115 ILE A N 1
ATOM 510 C CA . ILE A 1 115 ? -18.512 -14.237 -57.178 1.00 28.64 115 ILE A CA 1
ATOM 511 C C . ILE A 1 115 ? -18.603 -12.850 -57.799 1.00 32.64 115 ILE A C 1
ATOM 512 O O . ILE A 1 115 ? -17.844 -11.996 -57.402 1.00 32.02 115 ILE A O 1
ATOM 517 N N . THR A 1 116 ? -19.492 -12.681 -58.763 1.00 30.17 116 THR A N 1
ATOM 518 C CA . THR A 1 116 ? -19.648 -11.360 -59.394 1.00 30.07 116 THR A CA 1
ATOM 519 C C . THR A 1 116 ? -21.016 -10.835 -59.009 1.00 25.11 116 THR A C 1
ATOM 520 O O . THR A 1 116 ? -21.929 -11.599 -58.969 1.00 30.69 116 THR A O 1
ATOM 524 N N . PHE A 1 117 ? -21.101 -9.558 -58.703 1.00 25.34 117 PHE A N 1
ATOM 525 C CA . PHE A 1 117 ? -22.400 -8.978 -58.324 1.00 25.05 117 PHE A CA 1
ATOM 526 C C . PHE A 1 117 ? -22.368 -7.485 -58.609 1.00 25.64 117 PHE A C 1
ATOM 527 O O . PHE A 1 117 ? -21.349 -6.945 -58.907 1.00 28.80 117 PHE A O 1
ATOM 535 N N . SER A 1 118 ? -23.525 -6.871 -58.525 1.00 28.33 118 SER A N 1
ATOM 536 C CA . SER A 1 118 ? -23.615 -5.417 -58.727 1.00 28.18 118 SER A CA 1
ATOM 537 C C . SER A 1 118 ? -24.720 -4.871 -57.829 1.00 27.10 118 SER A C 1
ATOM 538 O O . SER A 1 118 ? -25.537 -5.636 -57.364 1.00 30.49 118 SER A O 1
ATOM 541 N N . SER A 1 119 ? -24.658 -3.584 -57.557 1.00 28.05 119 SER A N 1
ATOM 542 C CA . SER A 1 119 ? -25.684 -2.903 -56.746 1.00 27.63 119 SER A CA 1
ATOM 543 C C . SER A 1 119 ? -26.955 -2.727 -57.572 1.00 32.86 119 SER A C 1
ATOM 544 O O . SER A 1 119 ? -26.847 -2.496 -58.748 1.00 32.52 119 SER A O 1
ATOM 547 N N . LYS A 1 120 ? -28.109 -2.815 -56.934 1.00 30.62 120 LYS A N 1
ATOM 548 C CA . LYS A 1 120 ? -29.389 -2.554 -57.624 1.00 34.50 120 LYS A CA 1
ATOM 549 C C . LYS A 1 120 ? -29.753 -1.077 -57.440 1.00 35.47 120 LYS A C 1
ATOM 550 O O . LYS A 1 120 ? -30.789 -0.680 -57.937 1.00 37.34 120 LYS A O 1
ATOM 556 N N . HIS A 1 121 ? -28.935 -0.325 -56.710 1.00 31.85 121 HIS A N 1
ATOM 557 C CA . HIS A 1 121 ? -29.257 1.084 -56.378 1.00 31.85 121 HIS A CA 1
ATOM 558 C C . HIS A 1 121 ? -28.254 2.097 -56.924 1.00 29.47 121 HIS A C 1
ATOM 559 O O . HIS A 1 121 ? -28.264 3.196 -56.436 1.00 33.71 121 HIS A O 1
ATOM 566 N N . GLY A 1 122 ? -27.425 1.725 -57.885 1.00 33.79 122 GLY A N 1
ATOM 567 C CA . GLY A 1 122 ? -26.548 2.721 -58.520 1.00 36.49 122 GLY A CA 1
ATOM 568 C C . GLY A 1 122 ? -25.118 2.836 -58.032 1.00 35.85 122 GLY A C 1
ATOM 569 O O . GLY A 1 122 ? -24.469 3.761 -58.475 1.00 33.72 122 GLY A O 1
ATOM 570 N N . PHE A 1 123 ? -24.634 1.946 -57.165 1.00 30.37 123 PHE A N 1
ATOM 571 C CA . PHE A 1 123 ? -23.222 2.093 -56.743 1.00 28.05 123 PHE A CA 1
ATOM 572 C C . PHE A 1 123 ? -22.350 1.904 -57.979 1.00 29.82 123 PHE A C 1
ATOM 573 O O . PHE A 1 123 ? -22.531 0.952 -58.702 1.00 31.33 123 PHE A O 1
ATOM 581 N N . GLY A 1 124 ? -21.482 2.870 -58.244 1.00 31.82 124 GLY A N 1
ATOM 582 C CA . GLY A 1 124 ? -20.577 2.843 -59.403 1.00 35.69 124 GLY A CA 1
ATOM 583 C C . GLY A 1 124 ? -21.365 2.722 -60.687 1.00 33.01 124 GLY A C 1
ATOM 584 O O . GLY A 1 124 ? -20.913 2.048 -61.572 1.00 35.72 124 GLY A O 1
ATOM 585 N N . SER A 1 125 ? -22.563 3.285 -60.714 1.00 33.81 125 SER A N 1
ATOM 586 C CA . SER A 1 125 ? -23.440 3.224 -61.903 1.00 33.94 125 SER A CA 1
ATOM 587 C C . SER A 1 125 ? -23.677 1.772 -62.330 1.00 39.22 125 SER A C 1
ATOM 588 O O . SER A 1 125 ? -23.663 1.512 -63.510 1.00 37.97 125 SER A O 1
ATOM 591 N N . GLY A 1 126 ? -23.889 0.871 -61.377 1.00 33.87 126 GLY A N 1
ATOM 592 C CA . GLY A 1 126 ? -24.171 -0.536 -61.691 1.00 30.69 126 GLY A CA 1
ATOM 593 C C . GLY A 1 126 ? -22.955 -1.340 -62.090 1.00 30.30 126 GLY A C 1
ATOM 594 O O . GLY A 1 126 ? -23.128 -2.416 -62.604 1.00 33.52 126 GLY A O 1
ATOM 595 N N . VAL A 1 127 ? -21.763 -0.881 -61.748 1.00 31.06 127 VAL A N 1
ATOM 596 C CA . VAL A 1 127 ? -20.506 -1.590 -62.118 1.00 31.36 127 VAL A CA 1
ATOM 597 C C . VAL A 1 127 ? -20.502 -3.007 -61.531 1.00 34.33 127 VAL A C 1
ATOM 598 O O . VAL A 1 127 ? -21.068 -3.207 -60.484 1.00 32.91 127 VAL A O 1
ATOM 602 N N . GLU A 1 128 ? -19.913 -3.952 -62.252 1.00 30.84 128 GLU A N 1
ATOM 603 C CA . GLU A 1 128 ? -19.777 -5.339 -61.759 1.00 33.51 128 GLU A CA 1
ATOM 604 C C . GLU A 1 128 ? -18.637 -5.374 -60.743 1.00 37.64 128 GLU A C 1
ATOM 605 O O . GLU A 1 128 ? -17.589 -4.826 -61.027 1.00 31.63 128 GLU A O 1
ATOM 611 N N . ILE A 1 129 ? -18.866 -6.043 -59.623 1.00 31.94 129 ILE A N 1
ATOM 612 C CA . ILE A 1 129 ? -17.854 -6.179 -58.543 1.00 31.55 129 ILE A CA 1
ATOM 613 C C . ILE A 1 129 ? -17.482 -7.652 -58.444 1.00 26.11 129 ILE A C 1
ATOM 614 O O . ILE A 1 129 ? -18.368 -8.454 -58.421 1.00 29.56 129 ILE A O 1
ATOM 619 N N . ASN A 1 130 ? -16.199 -7.953 -58.408 1.00 27.55 130 ASN A N 1
ATOM 620 C CA . ASN A 1 130 ? -15.752 -9.354 -58.282 1.00 32.49 130 ASN A CA 1
ATOM 621 C C . ASN A 1 130 ? -15.166 -9.538 -56.886 1.00 39.05 130 ASN A C 1
ATOM 622 O O . ASN A 1 130 ? -14.366 -8.731 -56.487 1.00 36.84 130 ASN A O 1
ATOM 627 N N . THR A 1 131 ? -15.600 -10.582 -56.197 1.00 39.09 131 THR A N 1
ATOM 628 C CA . THR A 1 131 ? -15.111 -10.920 -54.844 1.00 35.16 131 THR A CA 1
ATOM 629 C C . THR A 1 131 ? -14.733 -12.401 -54.838 1.00 35.87 131 THR A C 1
ATOM 630 O O . THR A 1 131 ? -15.267 -13.140 -55.654 1.00 33.80 131 THR A O 1
ATOM 634 N N . SER A 1 132 ? -13.792 -12.784 -53.988 1.00 31.51 132 SER A N 1
ATOM 635 C CA . SER A 1 132 ? -13.378 -14.201 -53.902 1.00 33.63 132 SER A CA 1
ATOM 636 C C . SER A 1 132 ? -14.528 -15.055 -53.396 1.00 30.63 132 SER A C 1
ATOM 637 O O . SER A 1 132 ? -15.243 -14.607 -52.540 1.00 31.19 132 SER A O 1
ATOM 640 N N . ASN A 1 133 ? -14.667 -16.244 -53.953 1.00 30.56 133 ASN A N 1
ATOM 641 C CA . ASN A 1 133 ? -15.635 -17.189 -53.371 1.00 32.45 133 ASN A CA 1
ATOM 642 C C . ASN A 1 133 ? -14.934 -17.613 -52.077 1.00 27.09 133 ASN A C 1
ATOM 643 O O . ASN A 1 133 ? -13.853 -18.134 -52.158 1.00 28.90 133 ASN A O 1
ATOM 648 N N . PRO A 1 134 ? -15.524 -17.431 -50.887 1.00 25.78 134 PRO A N 1
ATOM 649 C CA . PRO A 1 134 ? -14.848 -17.718 -49.625 1.00 28.92 134 PRO A CA 1
ATOM 650 C C . PRO A 1 134 ? -14.485 -19.189 -49.389 1.00 30.87 134 PRO A C 1
ATOM 651 O O . PRO A 1 134 ? -13.686 -19.449 -48.569 1.00 30.27 134 PRO A O 1
ATOM 655 N N . THR A 1 135 ? -15.089 -20.094 -50.149 1.00 31.17 135 THR A N 1
ATOM 656 C CA . THR A 1 135 ? -14.808 -21.539 -49.999 1.00 29.17 135 THR A CA 1
ATOM 657 C C . THR A 1 135 ? -13.533 -21.927 -50.758 1.00 29.42 135 THR A C 1
ATOM 658 O O . THR A 1 135 ? -13.110 -23.051 -50.624 1.00 30.00 135 THR A O 1
ATOM 662 N N . HIS A 1 136 ? -12.949 -21.008 -51.512 1.00 27.49 136 HIS A N 1
ATOM 663 C CA . HIS A 1 136 ? -11.756 -21.327 -52.332 1.00 29.29 136 HIS A CA 1
ATOM 664 C C . HIS A 1 136 ? -10.472 -20.940 -51.602 1.00 32.55 136 HIS A C 1
ATOM 665 O O . HIS A 1 136 ? -10.131 -19.767 -51.587 1.00 29.04 136 HIS A O 1
ATOM 672 N N . ARG A 1 137 ? -9.816 -21.919 -50.984 1.00 27.26 137 ARG A N 1
ATOM 673 C CA . ARG A 1 137 ? -8.543 -21.707 -50.255 1.00 29.68 137 ARG A CA 1
ATOM 674 C C . ARG A 1 137 ? -7.617 -22.909 -50.472 1.00 34.70 137 ARG A C 1
ATOM 675 O O . ARG A 1 137 ? -8.037 -24.015 -50.219 1.00 32.69 137 ARG A O 1
ATOM 683 N N . SER A 1 138 ? -6.386 -22.661 -50.883 1.00 33.43 138 SER A N 1
ATOM 684 C CA . SER A 1 138 ? -5.440 -23.767 -51.157 1.00 38.64 138 SER A CA 1
ATOM 685 C C . SER A 1 138 ? -4.983 -24.432 -49.862 1.00 37.29 138 SER A C 1
ATOM 686 O O . SER A 1 138 ? -4.833 -23.755 -48.871 1.00 35.46 138 SER A O 1
ATOM 689 N N . GLY A 1 139 ? -4.809 -25.744 -49.902 1.00 32.10 139 GLY A N 1
ATOM 690 C CA . GLY A 1 139 ? -4.328 -26.482 -48.732 1.00 32.03 139 GLY A CA 1
ATOM 691 C C . GLY A 1 139 ? -5.369 -26.627 -47.645 1.00 31.02 139 GLY A C 1
ATOM 692 O O . GLY A 1 139 ? -4.986 -26.958 -46.546 1.00 36.78 139 GLY A O 1
ATOM 693 N N . GLU A 1 140 ? -6.631 -26.349 -47.942 1.00 32.51 140 GLU A N 1
ATOM 694 C CA . GLU A 1 140 ? -7.699 -26.538 -46.938 1.00 33.89 140 GLU A CA 1
ATOM 695 C C . GLU A 1 140 ? -8.811 -27.367 -47.571 1.00 37.04 140 GLU A C 1
ATOM 696 O O . GLU A 1 140 ? -9.355 -26.946 -48.555 1.00 37.26 140 GLU A O 1
ATOM 702 N N . SER A 1 141 ? -9.090 -28.533 -47.013 1.00 38.81 141 SER A N 1
ATOM 703 C CA . SER A 1 141 ? -10.143 -29.411 -47.567 1.00 37.54 141 SER A CA 1
ATOM 704 C C . SER A 1 141 ? -11.548 -28.830 -47.390 1.00 37.91 141 SER A C 1
ATOM 705 O O . SER A 1 141 ? -12.340 -28.965 -48.287 1.00 42.00 141 SER A O 1
ATOM 708 N N . SER A 1 142 ? -11.837 -28.257 -46.235 1.00 35.39 142 SER A N 1
ATOM 709 C CA . SER A 1 142 ? -13.207 -27.773 -45.961 1.00 31.36 142 SER A CA 1
ATOM 710 C C . SER A 1 142 ? -13.548 -26.466 -46.663 1.00 29.21 142 SER A C 1
ATOM 711 O O . SER A 1 142 ? -12.746 -25.576 -46.672 1.00 30.76 142 SER A O 1
ATOM 714 N N . PRO A 1 143 ? -14.802 -26.290 -47.112 1.00 30.99 143 PRO A N 1
ATOM 715 C CA . PRO A 1 143 ? -15.272 -25.026 -47.635 1.00 32.15 143 PRO A CA 1
ATOM 716 C C . PRO A 1 143 ? -15.280 -24.020 -46.477 1.00 30.40 143 PRO A C 1
ATOM 717 O O . PRO A 1 143 ? -15.153 -22.870 -46.708 1.00 32.29 143 PRO A O 1
ATOM 721 N N . VAL A 1 144 ? -15.445 -24.524 -45.258 1.00 27.93 144 VAL A N 1
ATOM 722 C CA . VAL A 1 144 ? -15.594 -23.654 -44.061 1.00 27.61 144 VAL A CA 1
ATOM 723 C C . VAL A 1 144 ? -14.235 -23.259 -43.493 1.00 27.21 144 VAL A C 1
ATOM 724 O O . VAL A 1 144 ? -13.519 -24.096 -43.028 1.00 26.18 144 VAL A O 1
ATOM 728 N N . ARG A 1 145 ? -13.986 -21.961 -43.465 1.00 28.50 145 ARG A N 1
ATOM 729 C CA . ARG A 1 145 ? -12.753 -21.362 -42.917 1.00 29.43 145 ARG A CA 1
ATOM 730 C C . ARG A 1 145 ? -12.665 -21.663 -41.417 1.00 28.07 145 ARG A C 1
ATOM 731 O O . ARG A 1 145 ? -13.677 -21.720 -40.782 1.00 27.67 145 ARG A O 1
ATOM 739 N N . GLY A 1 146 ? -11.470 -21.911 -40.908 1.00 26.29 146 GLY A N 1
ATOM 740 C CA . GLY A 1 146 ? -11.252 -22.085 -39.463 1.00 28.37 146 GLY A CA 1
ATOM 741 C C . GLY A 1 146 ? -10.731 -20.785 -38.859 1.00 28.42 146 GLY A C 1
ATOM 742 O O . GLY A 1 146 ? -10.396 -19.899 -39.609 1.00 31.78 146 GLY A O 1
ATOM 743 N N . ASP A 1 147 ? -10.713 -20.646 -37.541 1.00 29.76 147 ASP A N 1
ATOM 744 C CA . ASP A 1 147 ? -10.155 -19.409 -36.943 1.00 27.17 147 ASP A CA 1
ATOM 745 C C . ASP A 1 147 ? -8.623 -19.505 -36.924 1.00 26.55 147 ASP A C 1
ATOM 746 O O . ASP A 1 147 ? -8.113 -20.594 -36.940 1.00 27.31 147 ASP A O 1
ATOM 751 N N . MET A 1 148 ? -7.938 -18.370 -36.854 1.00 26.78 148 MET A N 1
ATOM 752 C CA . MET A 1 148 ? -6.454 -18.351 -36.882 1.00 26.15 148 MET A CA 1
ATOM 753 C C . MET A 1 148 ? -5.866 -19.100 -35.675 1.00 25.82 148 MET A C 1
ATOM 754 O O . MET A 1 148 ? -4.822 -19.638 -35.816 1.00 26.73 148 MET A O 1
ATOM 759 N N . LEU A 1 149 ? -6.498 -19.018 -34.514 1.00 22.99 149 LEU A N 1
ATOM 760 C CA . LEU A 1 149 ? -6.004 -19.692 -33.286 1.00 24.65 149 LEU A CA 1
ATOM 761 C C . LEU A 1 149 ? -6.257 -21.201 -33.336 1.00 24.95 149 LEU A C 1
ATOM 762 O O . LEU A 1 149 ? -5.610 -21.908 -32.623 1.00 28.27 149 LEU A O 1
ATOM 767 N N . GLY A 1 150 ? -7.214 -21.639 -34.139 1.00 27.96 150 GLY A N 1
ATOM 768 C CA . GLY A 1 150 ? -7.574 -23.060 -34.181 1.00 29.18 150 GLY A CA 1
ATOM 769 C C . GLY A 1 150 ? -8.464 -23.455 -33.016 1.00 30.87 150 GLY A C 1
ATOM 770 O O . GLY A 1 150 ? -8.525 -24.618 -32.719 1.00 29.41 150 GLY A O 1
ATOM 771 N N . LEU A 1 151 ? -9.142 -22.499 -32.398 1.00 25.41 151 LEU A N 1
ATOM 772 C CA . LEU A 1 151 ? -10.007 -22.794 -31.227 1.00 26.62 151 LEU A CA 1
ATOM 773 C C . LEU A 1 151 ? -11.492 -22.797 -31.591 1.00 23.80 151 LEU A C 1
ATOM 774 O O . LEU A 1 151 ? -12.290 -22.893 -30.701 1.00 25.53 151 LEU A O 1
ATOM 779 N N . LYS A 1 152 ? -11.816 -22.768 -32.870 1.00 24.63 152 LYS A N 1
ATOM 780 C CA . LYS A 1 152 ? -13.236 -22.691 -33.281 1.00 24.42 152 LYS A CA 1
ATOM 781 C C . LYS A 1 152 ? -14.024 -23.869 -32.711 1.00 25.33 152 LYS A C 1
ATOM 782 O O . LYS A 1 152 ? -15.077 -23.639 -32.196 1.00 24.44 152 LYS A O 1
ATOM 788 N N . SER A 1 153 ? -13.509 -25.086 -32.809 1.00 26.02 153 SER A N 1
ATOM 789 C CA . SER A 1 153 ? -14.271 -26.250 -32.296 1.00 26.68 153 SER A CA 1
ATOM 790 C C . SER A 1 153 ? -14.450 -26.197 -30.778 1.00 27.52 153 SER A C 1
ATOM 791 O O . SER A 1 153 ? -15.524 -26.462 -30.310 1.00 27.60 153 SER A O 1
ATOM 794 N N . GLU A 1 154 ? -13.394 -25.880 -30.052 1.00 28.08 154 GLU A N 1
ATOM 795 C CA . GLU A 1 154 ? -13.491 -25.790 -28.582 1.00 32.20 154 GLU A CA 1
ATOM 796 C C . GLU A 1 154 ? -14.482 -24.686 -28.212 1.00 27.87 154 GLU A C 1
ATOM 797 O O . GLU A 1 154 ? -15.258 -24.887 -27.322 1.00 28.30 154 GLU A O 1
ATOM 803 N N . LEU A 1 155 ? -14.422 -23.551 -28.894 1.00 26.77 155 LEU A N 1
ATOM 804 C CA . LEU A 1 155 ? -15.344 -22.437 -28.593 1.00 27.11 155 LEU A CA 1
ATOM 805 C C . LEU A 1 155 ? -16.794 -22.835 -28.877 1.00 28.50 155 LEU A C 1
ATOM 806 O O . LEU A 1 155 ? -17.620 -22.559 -28.059 1.00 27.88 155 LEU A O 1
ATOM 811 N N . GLU A 1 156 ? -17.058 -23.503 -29.993 1.00 26.13 156 GLU A N 1
ATOM 812 C CA . GLU A 1 156 ? -18.444 -23.915 -30.320 1.00 26.52 156 GLU A CA 1
ATOM 813 C C . GLU A 1 156 ? -18.947 -24.864 -29.235 1.00 25.49 156 GLU A C 1
ATOM 814 O O . GLU A 1 156 ? -20.063 -24.719 -28.811 1.00 30.10 156 GLU A O 1
ATOM 820 N N . LYS A 1 157 ? -18.112 -25.791 -28.804 1.00 26.34 157 LYS A N 1
ATOM 821 C CA . LYS A 1 157 ? -18.563 -26.719 -27.742 1.00 32.37 157 LYS A CA 1
ATOM 822 C C . LYS A 1 157 ? -18.884 -25.942 -26.461 1.00 34.65 157 LYS A C 1
ATOM 823 O O . LYS A 1 157 ? -19.899 -26.195 -25.881 1.00 33.35 157 LYS A O 1
ATOM 829 N N . ARG A 1 158 ? -18.041 -24.995 -26.082 1.00 30.78 158 ARG A N 1
ATOM 830 C CA . ARG A 1 158 ? -18.264 -24.214 -24.845 1.00 33.90 158 ARG A CA 1
ATOM 831 C C . ARG A 1 158 ? -19.556 -23.392 -24.927 1.00 33.73 158 ARG A C 1
ATOM 832 O O . ARG A 1 158 ? -20.266 -23.343 -23.949 1.00 30.12 158 ARG A O 1
ATOM 840 N N . PHE A 1 159 ? -19.837 -22.757 -26.059 1.00 27.71 159 PHE A N 1
ATOM 841 C CA . PHE A 1 159 ? -21.031 -21.885 -26.142 1.00 27.75 159 PHE A CA 1
ATOM 842 C C . PHE A 1 159 ? -22.290 -22.598 -26.635 1.00 25.43 159 PHE A C 1
ATOM 843 O O . PHE A 1 159 ? -23.341 -22.151 -26.272 1.00 28.81 159 PHE A O 1
ATOM 851 N N . PHE A 1 160 ? -22.159 -23.617 -27.477 1.00 27.76 160 PHE A N 1
ATOM 852 C CA . PHE A 1 160 ? -23.347 -24.273 -28.070 1.00 28.19 160 PHE A CA 1
ATOM 853 C C . PHE A 1 160 ? -23.443 -25.767 -27.733 1.00 35.32 160 PHE A C 1
ATOM 854 O O . PHE A 1 160 ? -24.412 -26.365 -28.147 1.00 36.15 160 PHE A O 1
ATOM 862 N N . GLY A 1 161 ? -22.438 -26.345 -27.091 1.00 34.67 161 GLY A N 1
ATOM 863 C CA . GLY A 1 161 ? -22.475 -27.769 -26.698 1.00 35.73 161 GLY A CA 1
ATOM 864 C C . GLY A 1 161 ? -22.082 -28.742 -27.799 1.00 41.14 161 GLY A C 1
ATOM 865 O O . GLY A 1 161 ? -22.064 -29.935 -27.533 1.00 35.28 161 GLY A O 1
ATOM 866 N N . LYS A 1 162 ? -21.787 -28.257 -28.996 1.00 31.34 162 LYS A N 1
ATOM 867 C CA . LYS A 1 162 ? -21.354 -29.145 -30.100 1.00 37.06 162 LYS A CA 1
ATOM 868 C C . LYS A 1 162 ? -20.624 -28.322 -31.160 1.00 35.73 162 LYS A C 1
ATOM 869 O O . LYS A 1 162 ? -20.673 -27.117 -31.083 1.00 34.79 162 LYS A O 1
ATOM 875 N N . THR A 1 163 ? -19.934 -28.988 -32.074 1.00 32.31 163 THR A N 1
ATOM 876 C CA . THR A 1 163 ? -19.237 -28.307 -33.190 1.00 33.97 163 THR A CA 1
ATOM 877 C C . THR A 1 163 ? -20.207 -28.135 -34.358 1.00 38.09 163 THR A C 1
ATOM 878 O O . THR A 1 163 ? -21.174 -28.853 -34.399 1.00 31.46 163 THR A O 1
ATOM 882 N N . PHE A 1 164 ? -19.896 -27.232 -35.276 1.00 31.85 164 PHE A N 1
ATOM 883 C CA . PHE A 1 164 ? -20.780 -26.976 -36.428 1.00 32.23 164 PHE A CA 1
ATOM 884 C C . PHE A 1 164 ? -19.954 -26.883 -37.696 1.00 31.98 164 PHE A C 1
ATOM 885 O O . PHE A 1 164 ? -18.861 -26.368 -37.648 1.00 33.22 164 PHE A O 1
ATOM 893 N N . ASP A 1 165 ? -20.547 -27.297 -38.809 1.00 30.42 165 ASP A N 1
ATOM 894 C CA . ASP A 1 165 ? -19.893 -27.202 -40.132 1.00 33.97 165 ASP A CA 1
ATOM 895 C C . ASP A 1 165 ? -20.340 -25.916 -40.826 1.00 31.18 165 ASP A C 1
ATOM 896 O O . ASP A 1 165 ? -20.827 -25.971 -41.921 1.00 31.63 165 ASP A O 1
ATOM 901 N N . ASP A 1 166 ? -20.171 -24.806 -40.137 1.00 25.61 166 ASP A N 1
ATOM 902 C CA . ASP A 1 166 ? -20.528 -23.466 -40.628 1.00 24.34 166 ASP A CA 1
ATOM 903 C C . ASP A 1 166 ? -19.601 -22.462 -39.952 1.00 25.15 166 ASP A C 1
ATOM 904 O O . ASP A 1 166 ? -18.946 -22.794 -38.996 1.00 26.31 166 ASP A O 1
ATOM 909 N N . ASN A 1 167 ? -19.559 -21.272 -40.500 1.00 24.20 167 ASN A N 1
ATOM 910 C CA . ASN A 1 167 ? -18.684 -20.210 -39.957 1.00 23.44 167 ASN A CA 1
ATOM 911 C C . ASN A 1 167 ? -19.533 -19.153 -39.253 1.00 25.22 167 ASN A C 1
ATOM 912 O O . ASN A 1 167 ? -19.037 -18.081 -39.053 1.00 29.55 167 ASN A O 1
ATOM 917 N N . ILE A 1 168 ? -20.805 -19.441 -39.023 1.00 24.03 168 ILE A N 1
ATOM 918 C CA . ILE A 1 168 ? -21.735 -18.466 -38.391 1.00 25.50 168 ILE A CA 1
ATOM 919 C C . ILE A 1 168 ? -21.602 -18.444 -36.869 1.00 23.66 168 ILE A C 1
ATOM 920 O O . ILE A 1 168 ? -21.569 -17.378 -36.313 1.00 24.53 168 ILE A O 1
ATOM 925 N N . HIS A 1 169 ? -21.550 -19.609 -36.244 1.00 24.85 169 HIS A N 1
ATOM 926 C CA . HIS A 1 169 ? -21.491 -19.669 -34.764 1.00 24.64 169 HIS A CA 1
ATOM 927 C C . HIS A 1 169 ? -20.223 -18.993 -34.238 1.00 21.38 169 HIS A C 1
ATOM 928 O O . HIS A 1 169 ? -20.310 -18.296 -33.268 1.00 23.29 169 HIS A O 1
ATOM 935 N N . ILE A 1 170 ? -19.097 -19.227 -34.890 1.00 21.79 170 ILE A N 1
ATOM 936 C CA . ILE A 1 170 ? -17.794 -18.659 -34.452 1.00 20.85 170 ILE A CA 1
ATOM 937 C C . ILE A 1 170 ? -17.838 -17.128 -34.510 1.00 24.78 170 ILE A C 1
ATOM 938 O O . ILE A 1 170 ? -17.210 -16.510 -33.696 1.00 22.90 170 ILE A O 1
ATOM 943 N N . GLN A 1 171 ? -18.508 -16.572 -35.508 1.00 24.07 171 GLN A N 1
ATOM 944 C CA . GLN A 1 171 ? -18.601 -15.099 -35.627 1.00 23.23 171 GLN A CA 1
ATOM 945 C C . GLN A 1 171 ? -19.400 -14.535 -34.442 1.00 23.19 171 GLN A C 1
ATOM 946 O O . GLN A 1 171 ? -19.027 -13.519 -33.916 1.00 22.49 171 GLN A O 1
ATOM 952 N N . LEU A 1 172 ? -20.480 -15.202 -34.069 1.00 22.93 172 LEU A N 1
ATOM 953 C CA . LEU A 1 172 ? -21.258 -14.753 -32.894 1.00 24.07 172 LEU A CA 1
ATOM 954 C C . LEU A 1 172 ? -20.359 -14.852 -31.658 1.00 24.01 172 LEU A C 1
ATOM 955 O O . LEU A 1 172 ? -20.291 -13.909 -30.914 1.00 24.22 172 LEU A O 1
ATOM 960 N N . ILE A 1 173 ? -19.633 -15.956 -31.527 1.00 21.93 173 ILE A N 1
ATOM 961 C CA . ILE A 1 173 ? -18.750 -16.204 -30.352 1.00 22.92 173 ILE A CA 1
ATOM 962 C C . ILE A 1 173 ? -17.655 -15.135 -30.242 1.00 22.58 173 ILE A C 1
ATOM 963 O O . ILE A 1 173 ? -17.471 -14.647 -29.162 1.00 21.75 173 ILE A O 1
ATOM 968 N N . TYR A 1 174 ? -17.039 -14.724 -31.349 1.00 21.39 174 TYR A N 1
ATOM 969 C CA . TYR A 1 174 ? -15.975 -13.683 -31.309 1.00 23.87 174 TYR A CA 1
ATOM 970 C C . TYR A 1 174 ? -16.564 -12.385 -30.757 1.00 23.40 174 TYR A C 1
ATOM 971 O O . TYR A 1 174 ? -15.847 -11.641 -30.141 1.00 24.49 174 TYR A O 1
ATOM 980 N N . ASN A 1 175 ? -17.829 -12.123 -31.047 1.00 24.55 175 ASN A N 1
ATOM 981 C CA . ASN A 1 175 ? -18.504 -10.925 -30.496 1.00 25.60 175 ASN A CA 1
ATOM 982 C C . ASN A 1 175 ? -18.588 -11.042 -28.967 1.00 25.93 175 ASN A C 1
ATOM 983 O O . ASN A 1 175 ? -18.409 -10.044 -28.307 1.00 23.78 175 ASN A O 1
ATOM 988 N N . ILE A 1 176 ? -18.901 -12.231 -28.453 1.00 22.25 176 ILE A N 1
ATOM 989 C CA . ILE A 1 176 ? -18.932 -12.442 -26.978 1.00 25.70 176 ILE A CA 1
ATOM 990 C C . ILE A 1 176 ? -17.518 -12.281 -26.407 1.00 23.78 176 ILE A C 1
ATOM 991 O O . ILE A 1 176 ? -17.384 -11.655 -25.401 1.00 25.43 176 ILE A O 1
ATOM 996 N N . LEU A 1 177 ? -16.494 -12.782 -27.089 1.00 23.20 177 LEU A N 1
ATOM 997 C CA . LEU A 1 177 ? -15.109 -12.635 -26.577 1.00 24.11 177 LEU A CA 1
ATOM 998 C C . LEU A 1 177 ? -14.744 -11.148 -26.486 1.00 23.75 177 LEU A C 1
ATOM 999 O O . LEU A 1 177 ? -14.043 -10.802 -25.574 1.00 25.02 177 LEU A O 1
ATOM 1004 N N . ASP A 1 178 ? -15.211 -10.339 -27.438 1.00 22.71 178 ASP A N 1
ATOM 1005 C CA . ASP A 1 178 ? -14.965 -8.873 -27.471 1.00 23.72 178 ASP A CA 1
ATOM 1006 C C . ASP A 1 178 ? -15.604 -8.212 -26.244 1.00 22.90 178 ASP A C 1
ATOM 1007 O O . ASP A 1 178 ? -15.034 -7.292 -25.718 1.00 20.44 178 ASP A O 1
ATOM 1012 N N . ILE A 1 179 ? -16.788 -8.675 -25.864 1.00 21.68 179 ILE A N 1
ATOM 1013 C CA . ILE A 1 179 ? -17.471 -8.130 -24.663 1.00 22.60 179 ILE A CA 1
ATOM 1014 C C . ILE A 1 179 ? -16.574 -8.406 -23.453 1.00 24.67 179 ILE A C 1
ATOM 1015 O O . ILE A 1 179 ? -16.403 -7.537 -22.636 1.00 22.19 179 ILE A O 1
ATOM 1020 N N . GLU A 1 180 ? -16.041 -9.613 -23.360 1.00 23.60 180 GLU A N 1
ATOM 1021 C CA . GLU A 1 180 ? -15.172 -9.955 -22.212 1.00 24.60 180 GLU A CA 1
ATOM 1022 C C . GLU A 1 180 ? -13.877 -9.137 -22.256 1.00 24.75 180 GLU A C 1
ATOM 1023 O O . GLU A 1 180 ? -13.448 -8.740 -21.217 1.00 22.89 180 GLU A O 1
ATOM 1029 N N . LYS A 1 181 ? -13.315 -8.896 -23.441 1.00 23.53 181 LYS A N 1
ATOM 1030 C CA . LYS A 1 181 ? -12.045 -8.131 -23.525 1.00 26.02 181 LYS A CA 1
ATOM 1031 C C . LYS A 1 181 ? -12.268 -6.724 -22.983 1.00 23.12 181 LYS A C 1
ATOM 1032 O O . LYS A 1 181 ? -11.463 -6.274 -22.219 1.00 24.78 181 LYS A O 1
ATOM 1038 N N . ILE A 1 182 ? -13.338 -6.072 -23.414 1.00 21.60 182 ILE A N 1
ATOM 1039 C CA . ILE A 1 182 ? -13.606 -4.681 -22.955 1.00 23.44 182 ILE A CA 1
ATOM 1040 C C . ILE A 1 182 ? -13.924 -4.651 -21.456 1.00 24.47 182 ILE A C 1
ATOM 1041 O O . ILE A 1 182 ? -13.503 -3.745 -20.803 1.00 22.17 182 ILE A O 1
ATOM 1046 N N . LEU A 1 183 ? -14.655 -5.629 -20.945 1.00 22.25 183 LEU A N 1
ATOM 1047 C CA . LEU A 1 183 ? -14.954 -5.660 -19.493 1.00 24.26 183 LEU A CA 1
ATOM 1048 C C . LEU A 1 183 ? -13.653 -5.847 -18.707 1.00 22.77 183 LEU A C 1
ATOM 1049 O O . LEU A 1 183 ? -13.535 -5.267 -17.665 1.00 22.57 183 LEU A O 1
ATOM 1054 N N . ALA A 1 184 ? -12.728 -6.637 -19.241 1.00 22.02 184 ALA A N 1
ATOM 1055 C CA . ALA A 1 184 ? -11.440 -6.875 -18.563 1.00 19.61 184 ALA A CA 1
ATOM 1056 C C . ALA A 1 184 ? -10.687 -5.547 -18.413 1.00 21.45 184 ALA A C 1
ATOM 1057 O O . ALA A 1 184 ? -10.098 -5.318 -17.381 1.00 21.97 184 ALA A O 1
ATOM 1059 N N . VAL A 1 185 ? -10.714 -4.713 -19.439 1.00 22.18 185 VAL A N 1
ATOM 1060 C CA . VAL A 1 185 ? -10.021 -3.403 -19.343 1.00 22.88 185 VAL A CA 1
ATOM 1061 C C . VAL A 1 185 ? -10.666 -2.544 -18.250 1.00 21.77 185 VAL A C 1
ATOM 1062 O O . VAL A 1 185 ? -9.972 -2.076 -17.404 1.00 21.28 185 VAL A O 1
ATOM 1066 N N . TYR A 1 186 ? -11.977 -2.369 -18.302 1.00 19.19 186 TYR A N 1
ATOM 1067 C CA . TYR A 1 186 ? -12.669 -1.485 -17.329 1.00 23.09 186 TYR A CA 1
ATOM 1068 C C . TYR A 1 186 ? -12.629 -1.999 -15.891 1.00 24.14 186 TYR A C 1
ATOM 1069 O O . TYR A 1 186 ? -12.436 -1.206 -15.024 1.00 22.05 186 TYR A O 1
ATOM 1078 N N . VAL A 1 187 ? -12.841 -3.287 -15.661 1.00 22.53 187 VAL A N 1
ATOM 1079 C CA . VAL A 1 187 ? -12.754 -3.772 -14.254 1.00 23.99 187 VAL A CA 1
ATOM 1080 C C . VAL A 1 187 ? -11.322 -3.602 -13.747 1.00 23.32 187 VAL A C 1
ATOM 1081 O O . VAL A 1 187 ? -11.147 -3.299 -12.601 1.00 23.83 187 VAL A O 1
ATOM 1085 N N . THR A 1 188 ? -10.341 -3.820 -14.606 1.00 23.24 188 THR A N 1
ATOM 1086 C CA . THR A 1 188 ? -8.950 -3.650 -14.147 1.00 22.13 188 THR A CA 1
ATOM 1087 C C . THR A 1 188 ? -8.749 -2.192 -13.729 1.00 22.14 188 THR A C 1
ATOM 1088 O O . THR A 1 188 ? -8.211 -1.955 -12.684 1.00 24.15 188 THR A O 1
ATOM 1092 N N . ASN A 1 189 ? -9.215 -1.260 -14.541 1.00 22.05 189 ASN A N 1
ATOM 1093 C CA . ASN A 1 189 ? -9.063 0.175 -14.214 1.00 22.12 189 ASN A CA 1
ATOM 1094 C C . ASN A 1 189 ? -9.840 0.528 -12.940 1.00 24.14 189 ASN A C 1
ATOM 1095 O O . ASN A 1 189 ? -9.319 1.256 -12.140 1.00 22.63 189 ASN A O 1
ATOM 1100 N N . ILE A 1 190 ? -11.070 0.053 -12.812 1.00 20.87 190 ILE A N 1
ATOM 1101 C CA . ILE A 1 190 ? -11.901 0.396 -11.622 1.00 23.01 190 ILE A CA 1
ATOM 1102 C C . ILE A 1 190 ? -11.252 -0.151 -10.345 1.00 22.10 190 ILE A C 1
ATOM 1103 O O . ILE A 1 190 ? -11.166 0.556 -9.383 1.00 23.34 190 ILE A O 1
ATOM 1108 N N . VAL A 1 191 ? -10.782 -1.384 -10.377 1.00 24.84 191 VAL A N 1
ATOM 1109 C CA . VAL A 1 191 ? -10.154 -1.972 -9.166 1.00 27.98 191 VAL A CA 1
ATOM 1110 C C . VAL A 1 191 ? -8.922 -1.139 -8.800 1.00 28.21 191 VAL A C 1
ATOM 1111 O O . VAL A 1 191 ? -8.696 -0.914 -7.638 1.00 24.19 191 VAL A O 1
ATOM 1115 N N . TYR A 1 192 ? -8.140 -0.743 -9.792 1.00 24.14 192 TYR A N 1
ATOM 1116 C CA . TYR A 1 192 ? -6.948 0.080 -9.499 1.00 22.13 192 TYR A CA 1
ATOM 1117 C C . TYR A 1 192 ? -7.380 1.414 -8.895 1.00 21.27 192 TYR A C 1
ATOM 1118 O O . TYR A 1 192 ? -6.809 1.834 -7.931 1.00 24.64 192 TYR A O 1
ATOM 1127 N N . ALA A 1 193 ? -8.404 2.032 -9.454 1.00 22.29 193 ALA A N 1
ATOM 1128 C CA . ALA A 1 193 ? -8.865 3.338 -8.949 1.00 23.26 193 ALA A CA 1
ATOM 1129 C C . ALA A 1 193 ? -9.325 3.206 -7.493 1.00 29.92 193 ALA A C 1
ATOM 1130 O O . ALA A 1 193 ? -8.983 4.045 -6.694 1.00 26.34 193 ALA A O 1
ATOM 1132 N N . LEU A 1 194 ? -10.074 2.160 -7.183 1.00 26.94 194 LEU A N 1
ATOM 1133 C CA . LEU A 1 194 ? -10.563 1.972 -5.796 1.00 32.04 194 LEU A CA 1
ATOM 1134 C C . LEU A 1 194 ? -9.385 1.767 -4.843 1.00 29.16 194 LEU A C 1
ATOM 1135 O O . LEU A 1 194 ? -9.395 2.370 -3.803 1.00 34.43 194 LEU A O 1
ATOM 1140 N N . ASN A 1 195 ? -8.406 0.958 -5.222 1.00 28.22 195 ASN A N 1
ATOM 1141 C CA . ASN A 1 195 ? -7.199 0.760 -4.386 1.00 30.36 195 ASN A CA 1
ATOM 1142 C C . ASN A 1 195 ? -6.418 2.070 -4.262 1.00 35.06 195 ASN A C 1
ATOM 1143 O O . ASN A 1 195 ? -5.940 2.374 -3.187 1.00 32.3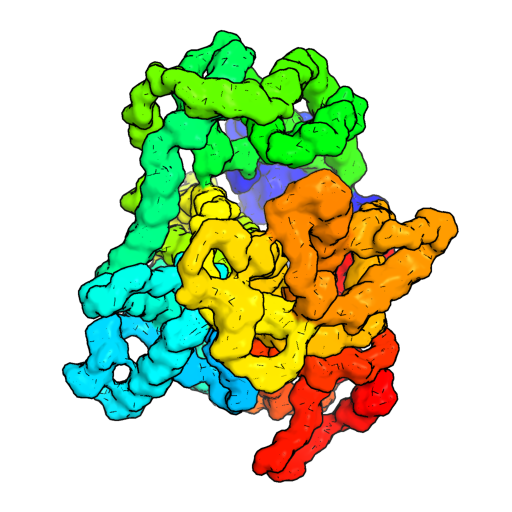0 195 ASN A O 1
ATOM 1148 N N . ASN A 1 196 ? -6.299 2.797 -5.360 1.00 26.88 196 ASN A N 1
ATOM 1149 C CA . ASN A 1 196 ? -5.537 4.064 -5.415 1.00 26.95 196 ASN A CA 1
ATOM 1150 C C . ASN A 1 196 ? -6.168 5.102 -4.490 1.00 30.07 196 ASN A C 1
ATOM 1151 O O . ASN A 1 196 ? -5.458 5.834 -3.844 1.00 28.99 196 ASN A O 1
ATOM 1156 N N . MET A 1 197 ? -7.490 5.062 -4.397 1.00 29.35 197 MET A N 1
ATOM 1157 C CA . MET A 1 197 ? -8.361 5.999 -3.648 1.00 36.89 197 MET A CA 1
ATOM 1158 C C . MET A 1 197 ? -7.993 5.960 -2.165 1.00 42.44 197 MET A C 1
ATOM 1159 O O . MET A 1 197 ? -8.188 6.952 -1.487 1.00 38.90 197 MET A O 1
ATOM 1164 N N . LEU A 1 198 ? -7.472 4.831 -1.709 1.00 36.03 198 LEU A N 1
ATOM 1165 C CA . LEU A 1 198 ? -7.091 4.626 -0.297 1.00 43.36 198 LEU A CA 1
ATOM 1166 C C . LEU A 1 198 ? -5.965 5.576 0.108 1.00 58.01 198 LEU A C 1
ATOM 1167 O O . LEU A 1 198 ? -5.976 6.045 1.240 1.00 45.72 198 LEU A O 1
ATOM 1172 N N . GLY A 1 199 ? -5.025 5.841 -0.793 1.00 64.32 199 GLY A N 1
ATOM 1173 C CA . GLY A 1 199 ? -3.889 6.700 -0.422 1.00 77.75 199 GLY A CA 1
ATOM 1174 C C . GLY A 1 199 ? -2.769 5.944 0.282 1.00 89.04 199 GLY A C 1
ATOM 1175 O O . GLY A 1 199 ? -2.039 6.589 1.046 1.00 90.89 199 GLY A O 1
ATOM 1176 N N . ILE A 1 200 ? -2.732 4.617 0.130 1.00 107.74 200 ILE A N 1
ATOM 1177 C CA . ILE A 1 200 ? -1.657 3.762 0.723 1.00 115.29 200 ILE A CA 1
ATOM 1178 C C . ILE A 1 200 ? -0.542 3.708 -0.315 1.00 123.38 200 ILE A C 1
ATOM 1179 O O . ILE A 1 200 ? -0.395 2.678 -0.993 1.00 106.46 200 ILE A O 1
ATOM 1184 N N . LYS A 1 201 ? 0.230 4.777 -0.404 1.00 141.49 201 LYS A N 1
ATOM 1185 C CA . LYS A 1 201 ? 1.241 4.832 -1.482 1.00 147.91 201 LYS A CA 1
ATOM 1186 C C . LYS A 1 201 ? 2.266 3.699 -1.327 1.00 152.94 201 LYS A C 1
ATOM 1187 O O . LYS A 1 201 ? 2.521 3.003 -2.331 1.00 148.96 201 LYS A O 1
ATOM 1193 N N . ASP A 1 202 ? 2.739 3.442 -0.104 1.00 148.63 202 ASP A N 1
ATOM 1194 C CA . ASP A 1 202 ? 3.727 2.343 0.072 1.00 136.56 202 ASP A CA 1
ATOM 1195 C C . ASP A 1 202 ? 2.977 1.053 0.435 1.00 129.58 202 ASP A C 1
ATOM 1196 O O . ASP A 1 202 ? 2.494 0.956 1.576 1.00 114.93 202 ASP A O 1
ATOM 1201 N N . SER A 1 203 ? 2.755 0.165 -0.539 1.00 127.06 203 SER A N 1
ATOM 1202 C CA . SER A 1 203 ? 1.984 -1.065 -0.231 1.00 129.78 203 SER A CA 1
ATOM 1203 C C . SER A 1 203 ? 2.318 -2.205 -1.189 1.00 125.44 203 SER A C 1
ATOM 1204 O O . SER A 1 203 ? 2.070 -2.033 -2.393 1.00 114.47 203 SER A O 1
ATOM 1207 N N . GLU A 1 204 ? 2.859 -3.312 -0.676 1.00 136.31 204 GLU A N 1
ATOM 1208 C CA . GLU A 1 204 ? 3.095 -4.492 -1.547 1.00 137.70 204 GLU A CA 1
ATOM 1209 C C . GLU A 1 204 ? 1.743 -5.107 -1.947 1.00 132.44 204 GLU A C 1
ATOM 1210 O O . GLU A 1 204 ? 1.534 -5.336 -3.159 1.00 122.61 204 GLU A O 1
ATOM 1216 N N . SER A 1 205 ? 0.827 -5.283 -0.981 1.00 122.20 205 SER A N 1
ATOM 1217 C CA . SER A 1 205 ? -0.492 -5.943 -1.229 1.00 111.45 205 SER A CA 1
ATOM 1218 C C . SER A 1 205 ? -1.355 -5.158 -2.230 1.00 95.14 205 SER A C 1
ATOM 1219 O O . SER A 1 205 ? -1.177 -3.925 -2.377 1.00 84.15 205 SER A O 1
ATOM 1222 N N . TYR A 1 206 ? -2.238 -5.871 -2.919 1.00 85.78 206 TYR A N 1
ATOM 1223 C CA . TYR A 1 206 ? -3.093 -5.185 -3.912 1.00 79.15 206 TYR A CA 1
ATOM 1224 C C . TYR A 1 206 ? -4.541 -5.655 -3.808 1.00 73.21 206 TYR A C 1
ATOM 1225 O O . TYR A 1 206 ? -5.423 -4.840 -3.647 1.00 74.88 206 TYR A O 1
ATOM 1234 N N . ASP A 1 207 ? -4.747 -6.954 -3.954 1.00 81.28 207 ASP A N 1
ATOM 1235 C CA . ASP A 1 207 ? -6.160 -7.393 -4.002 1.00 90.01 207 ASP A CA 1
ATOM 1236 C C . ASP A 1 207 ? -6.635 -8.008 -2.699 1.00 81.29 207 ASP A C 1
ATOM 1237 O O . ASP A 1 207 ? -7.552 -8.801 -2.723 1.00 84.23 207 ASP A O 1
ATOM 1242 N N . ASP A 1 208 ? -6.008 -7.590 -1.607 1.00 86.93 208 ASP A N 1
ATOM 1243 C CA . ASP A 1 208 ? -6.476 -7.971 -0.252 1.00 93.51 208 ASP A CA 1
ATOM 1244 C C . ASP A 1 208 ? -7.847 -7.319 -0.072 1.00 87.23 208 ASP A C 1
ATOM 1245 O O . ASP A 1 208 ? -8.667 -7.845 0.684 1.00 89.65 208 ASP A O 1
ATOM 1250 N N . PHE A 1 209 ? -8.071 -6.221 -0.792 1.00 65.53 209 PHE A N 1
ATOM 1251 C CA . PHE A 1 209 ? -9.338 -5.482 -0.641 1.00 49.04 209 PHE A CA 1
ATOM 1252 C C . PHE A 1 209 ? -10.353 -6.022 -1.642 1.00 49.22 209 PHE A C 1
ATOM 1253 O O . PHE A 1 209 ? -11.189 -6.770 -1.220 1.00 56.24 209 PHE A O 1
ATOM 1261 N N . MET A 1 210 ? -10.250 -5.683 -2.918 1.00 41.45 210 MET A N 1
ATOM 1262 C CA . MET A 1 210 ? -11.268 -6.150 -3.894 1.00 40.54 210 MET A CA 1
ATOM 1263 C C . MET A 1 210 ? -11.251 -7.667 -4.104 1.00 41.49 210 MET A C 1
ATOM 1264 O O . MET A 1 210 ? -12.299 -8.209 -4.370 1.00 46.33 210 MET A O 1
ATOM 1269 N N . GLY A 1 211 ? -10.089 -8.301 -4.018 1.00 43.00 211 GLY A N 1
ATOM 1270 C CA . GLY A 1 211 ? -9.947 -9.750 -4.254 1.00 40.18 211 GLY A CA 1
ATOM 1271 C C . GLY A 1 211 ? -10.710 -10.622 -3.273 1.00 45.12 211 GLY A C 1
ATOM 1272 O O . GLY A 1 211 ? -11.079 -11.718 -3.657 1.00 44.26 211 GLY A O 1
ATOM 1273 N N . TYR A 1 212 ? -10.871 -10.181 -2.028 1.00 37.99 212 TYR A N 1
ATOM 1274 C CA . TYR A 1 212 ? -11.539 -11.006 -0.992 1.00 39.36 212 TYR A CA 1
ATOM 1275 C C . TYR A 1 212 ? -13.046 -10.756 -0.940 1.00 39.01 212 TYR A C 1
ATOM 1276 O O . TYR A 1 212 ? -13.692 -11.354 -0.099 1.00 39.87 212 TYR A O 1
ATOM 1285 N N . LEU A 1 213 ? -13.557 -9.843 -1.755 1.00 38.34 213 LEU A N 1
ATOM 1286 C CA . LEU A 1 213 ? -15.016 -9.596 -1.784 1.00 39.70 213 LEU A CA 1
ATOM 1287 C C . LEU A 1 213 ? -15.687 -10.713 -2.581 1.00 41.02 213 LEU A C 1
ATOM 1288 O O . LEU A 1 213 ? -15.046 -11.283 -3.429 1.00 40.27 213 LEU A O 1
ATOM 1293 N N . SER A 1 214 ? -16.923 -11.009 -2.256 1.00 41.21 214 SER A N 1
ATOM 1294 C CA . SER A 1 214 ? -17.637 -11.984 -3.089 1.00 44.41 214 SER A CA 1
ATOM 1295 C C . SER A 1 214 ? -19.087 -11.541 -3.163 1.00 42.52 214 SER A C 1
ATOM 1296 O O . SER A 1 214 ? -19.662 -11.287 -2.111 1.00 38.48 214 SER A O 1
ATOM 1299 N N . ALA A 1 215 ? -19.678 -11.598 -4.356 1.00 32.60 215 ALA A N 1
ATOM 1300 C CA . ALA A 1 215 ? -21.096 -11.235 -4.564 1.00 30.78 215 ALA A CA 1
ATOM 1301 C C . ALA A 1 215 ? -21.988 -12.316 -3.952 1.00 30.89 215 ALA A C 1
ATOM 1302 O O . ALA A 1 215 ? -23.171 -12.134 -3.916 1.00 32.63 215 ALA A O 1
ATOM 1304 N N . ARG A 1 216 ? -21.393 -13.418 -3.524 1.00 31.84 216 ARG A N 1
ATOM 1305 C CA . ARG A 1 216 ? -22.140 -14.543 -2.923 1.00 35.76 216 ARG A CA 1
ATOM 1306 C C . ARG A 1 216 ? -22.298 -14.310 -1.420 1.00 40.13 216 ARG A C 1
ATOM 1307 O O . ARG A 1 216 ? -22.945 -15.112 -0.769 1.00 39.51 216 ARG A O 1
ATOM 1315 N N . ASN A 1 217 ? -21.714 -13.232 -0.911 1.00 36.54 217 ASN A N 1
ATOM 1316 C CA . ASN A 1 217 ? -21.884 -12.864 0.512 1.00 33.83 217 ASN A CA 1
ATOM 1317 C C . ASN A 1 217 ? -22.812 -11.657 0.602 1.00 38.64 217 ASN A C 1
ATOM 1318 O O . ASN A 1 217 ? -22.589 -10.675 -0.085 1.00 33.33 217 ASN A O 1
ATOM 1323 N N . THR A 1 218 ? -23.825 -11.748 1.451 1.00 33.78 218 THR A N 1
ATOM 1324 C CA . THR A 1 218 ? -24.720 -10.598 1.691 1.00 31.97 218 THR A CA 1
ATOM 1325 C C . THR A 1 218 ? -23.981 -9.587 2.567 1.00 28.85 218 THR A C 1
ATOM 1326 O O . THR A 1 218 ? -22.952 -9.916 3.119 1.00 28.45 218 THR A O 1
ATOM 1330 N N . TYR A 1 219 ? -24.554 -8.404 2.730 1.00 31.82 219 TYR A N 1
ATOM 1331 C CA . TYR A 1 219 ? -23.920 -7.358 3.565 1.00 30.79 219 TYR A CA 1
ATOM 1332 C C . TYR A 1 219 ? -23.805 -7.872 5.003 1.00 34.91 219 TYR A C 1
ATOM 1333 O O . TYR A 1 219 ? -22.828 -7.615 5.651 1.00 31.34 219 TYR A O 1
ATOM 1342 N N . GLU A 1 220 ? -24.803 -8.618 5.450 1.00 35.86 220 GLU A N 1
ATOM 1343 C CA . GLU A 1 220 ? -24.797 -9.138 6.835 1.00 39.54 220 GLU A CA 1
ATOM 1344 C C . GLU A 1 220 ? -23.604 -10.064 7.022 1.00 40.64 220 GLU A C 1
ATOM 1345 O O . GLU A 1 220 ? -22.895 -9.901 7.990 1.00 42.74 220 GLU A O 1
ATOM 1351 N N . VAL A 1 221 ? -23.381 -10.973 6.086 1.00 36.71 221 VAL A N 1
ATOM 1352 C CA . VAL A 1 221 ? -22.211 -11.885 6.196 1.00 39.82 221 VAL A CA 1
ATOM 1353 C C . VAL A 1 221 ? -20.917 -11.074 6.135 1.00 40.60 221 VAL A C 1
ATOM 1354 O O . VAL A 1 221 ? -19.998 -11.389 6.862 1.00 39.55 221 VAL A O 1
ATOM 1358 N N . PHE A 1 222 ? -20.871 -10.066 5.270 1.00 36.97 222 PHE A N 1
ATOM 1359 C CA . PHE A 1 222 ? -19.658 -9.234 5.105 1.00 31.65 222 PHE A CA 1
ATOM 1360 C C . PHE A 1 222 ? -19.316 -8.504 6.402 1.00 29.79 222 PHE A C 1
ATOM 1361 O O . PHE A 1 222 ? -18.171 -8.461 6.735 1.00 35.95 222 PHE A O 1
ATOM 1369 N N . THR A 1 223 ? -20.311 -7.931 7.062 1.00 38.09 223 THR A N 1
ATOM 1370 C CA . THR A 1 223 ? -20.087 -7.131 8.291 1.00 37.92 223 THR A CA 1
ATOM 1371 C C . THR A 1 223 ? -20.000 -8.005 9.545 1.00 42.49 223 THR A C 1
ATOM 1372 O O . THR A 1 223 ? -19.466 -7.521 10.525 1.00 50.02 223 THR A O 1
ATOM 1376 N N . HIS A 1 224 ? -20.496 -9.236 9.491 1.00 47.05 224 HIS A N 1
ATOM 1377 C CA . HIS A 1 224 ? -20.430 -10.160 10.652 1.00 49.17 224 HIS A CA 1
ATOM 1378 C C . HIS A 1 224 ? -19.901 -11.505 10.176 1.00 46.67 224 HIS A C 1
ATOM 1379 O O . HIS A 1 224 ? -20.641 -12.473 10.249 1.00 54.87 224 HIS A O 1
ATOM 1386 N N . PRO A 1 225 ? -18.641 -11.601 9.726 1.00 44.42 225 PRO A N 1
ATOM 1387 C CA . PRO A 1 225 ? -18.096 -12.846 9.227 1.00 51.51 225 PRO A CA 1
ATOM 1388 C C . PRO A 1 225 ? -18.065 -13.952 10.293 1.00 64.17 225 PRO A C 1
ATOM 1389 O O . PRO A 1 225 ? -18.255 -15.087 9.951 1.00 62.83 225 PRO A O 1
ATOM 1393 N N . ASP A 1 226 ? -17.781 -13.575 11.537 1.00 64.06 226 ASP A N 1
ATOM 1394 C CA . ASP A 1 226 ? -17.642 -14.560 12.641 1.00 70.58 226 ASP A CA 1
ATOM 1395 C C . ASP A 1 226 ? -18.958 -15.302 12.873 1.00 67.44 226 ASP A C 1
ATOM 1396 O O . ASP A 1 226 ? -18.897 -16.483 13.122 1.00 75.03 226 ASP A O 1
ATOM 1401 N N . LYS A 1 227 ? -20.092 -14.613 12.795 1.00 71.97 227 LYS A N 1
ATOM 1402 C CA . LYS A 1 227 ? -21.433 -15.225 13.008 1.00 70.22 227 LYS A CA 1
ATOM 1403 C C . LYS A 1 227 ? -21.766 -16.154 11.847 1.00 70.00 227 LYS A C 1
ATOM 1404 O O . LYS A 1 227 ? -22.829 -16.763 11.863 1.00 76.06 227 LYS A O 1
ATOM 1410 N N . SER A 1 228 ? -20.887 -16.179 10.859 1.00 76.11 228 SER A N 1
ATOM 1411 C CA . SER A 1 228 ? -21.043 -17.009 9.642 1.00 80.84 228 SER A CA 1
ATOM 1412 C C . SER A 1 228 ? -20.641 -18.457 9.911 1.00 78.99 228 SER A C 1
ATOM 1413 O O . SER A 1 228 ? -19.974 -18.713 10.910 1.00 79.89 228 SER A O 1
ATOM 1416 N N . ASN A 1 229 ? -20.999 -19.335 8.981 1.00 81.06 229 ASN A N 1
ATOM 1417 C CA . ASN A 1 229 ? -20.678 -20.781 9.034 1.00 83.81 229 ASN A CA 1
ATOM 1418 C C . ASN A 1 229 ? -19.585 -21.052 8.002 1.00 80.80 229 ASN A C 1
ATOM 1419 O O . ASN A 1 229 ? -19.602 -22.131 7.405 1.00 76.13 229 ASN A O 1
ATOM 1424 N N . LEU A 1 230 ? -18.784 -20.031 7.727 1.00 70.82 230 LEU A N 1
ATOM 1425 C CA . LEU A 1 230 ? -17.697 -20.083 6.725 1.00 70.64 230 LEU A CA 1
ATOM 1426 C C . LEU A 1 230 ? -16.405 -20.551 7.392 1.00 68.23 230 LEU A C 1
ATOM 1427 O O . LEU A 1 230 ? -16.333 -20.522 8.610 1.00 76.84 230 LEU A O 1
ATOM 1432 N N . SER A 1 231 ? -15.416 -20.904 6.585 1.00 63.98 231 SER A N 1
ATOM 1433 C CA . SER A 1 231 ? -14.116 -21.398 7.087 1.00 67.61 231 SER A CA 1
ATOM 1434 C C . SER A 1 231 ? -13.362 -20.270 7.781 1.00 77.95 231 SER A C 1
ATOM 1435 O O . SER A 1 231 ? -13.603 -19.108 7.440 1.00 90.05 231 SER A O 1
ATOM 1438 N N . ASP A 1 232 ? -12.463 -20.625 8.694 1.00 72.24 232 ASP A N 1
ATOM 1439 C CA . ASP A 1 232 ? -11.658 -19.643 9.459 1.00 74.05 232 ASP A CA 1
ATOM 1440 C C . ASP A 1 232 ? -10.776 -18.842 8.508 1.00 71.73 232 ASP A C 1
ATOM 1441 O O . ASP A 1 232 ? -10.549 -17.669 8.768 1.00 72.03 232 ASP A O 1
ATOM 1446 N N . LYS A 1 233 ? -10.232 -19.482 7.486 1.00 74.39 233 LYS A N 1
ATOM 1447 C CA . LYS A 1 233 ? -9.404 -18.711 6.533 1.00 76.80 233 LYS A CA 1
ATOM 1448 C C . LYS A 1 233 ? -10.307 -17.686 5.842 1.00 75.88 233 LYS A C 1
ATOM 1449 O O . LYS A 1 233 ? -9.869 -16.560 5.654 1.00 66.99 233 LYS A O 1
ATOM 1455 N N . VAL A 1 234 ? -11.517 -18.101 5.469 1.00 65.65 234 VAL A N 1
ATOM 1456 C CA . VAL A 1 234 ? -12.481 -17.219 4.753 1.00 66.24 234 VAL A CA 1
ATOM 1457 C C . VAL A 1 234 ? -12.887 -16.075 5.679 1.00 65.00 234 VAL A C 1
ATOM 1458 O O . VAL A 1 234 ? -12.911 -14.936 5.224 1.00 57.50 234 VAL A O 1
ATOM 1462 N N . LYS A 1 235 ? -13.198 -16.389 6.931 1.00 62.32 235 LYS A N 1
ATOM 1463 C CA . LYS A 1 235 ? -13.623 -15.346 7.890 1.00 59.52 235 LYS A CA 1
ATOM 1464 C C . LYS A 1 235 ? -12.524 -14.294 7.998 1.00 58.32 235 LYS A C 1
ATOM 1465 O O . LYS A 1 235 ? -12.824 -13.122 7.927 1.00 59.54 235 LYS A O 1
ATOM 1471 N N . GLY A 1 236 ? -11.278 -14.716 8.118 1.00 61.03 236 GLY A N 1
ATOM 1472 C CA . GLY A 1 236 ? -10.178 -13.745 8.226 1.00 61.89 236 GLY A CA 1
ATOM 1473 C C . GLY A 1 236 ? -10.051 -12.918 6.967 1.00 61.65 236 GLY A C 1
ATOM 1474 O O . GLY A 1 236 ? -9.752 -11.736 7.078 1.00 61.24 236 GLY A O 1
ATOM 1475 N N . ASN A 1 237 ? -10.262 -13.542 5.813 1.00 53.95 237 ASN A N 1
ATOM 1476 C CA . ASN A 1 237 ? -10.175 -12.855 4.506 1.00 56.97 237 ASN A CA 1
ATOM 1477 C C . ASN A 1 237 ? -11.239 -11.763 4.456 1.00 44.06 237 ASN A C 1
ATOM 1478 O O . ASN A 1 237 ? -10.939 -10.670 4.041 1.00 43.91 237 ASN A O 1
ATOM 1483 N N . ILE A 1 238 ? -12.448 -12.087 4.881 1.00 42.54 238 ILE A N 1
ATOM 1484 C CA . ILE A 1 238 ? -13.544 -11.089 4.878 1.00 42.78 238 ILE A CA 1
ATOM 1485 C C . ILE A 1 238 ? -13.162 -9.928 5.795 1.00 47.26 238 ILE A C 1
ATOM 1486 O O . ILE A 1 238 ? -13.369 -8.802 5.406 1.00 41.29 238 ILE A O 1
ATOM 1491 N N . LYS A 1 239 ? -12.582 -10.213 6.959 1.00 46.77 239 LYS A N 1
ATOM 1492 C CA . LYS A 1 239 ? -12.197 -9.145 7.910 1.00 44.02 239 LYS A CA 1
ATOM 1493 C C . LYS A 1 239 ? -11.143 -8.237 7.291 1.00 43.24 239 LYS A C 1
ATOM 1494 O O . LYS A 1 239 ? -11.198 -7.057 7.529 1.00 40.53 239 LYS A O 1
ATOM 1500 N N . LYS A 1 240 ? -10.212 -8.797 6.537 1.00 43.57 240 LYS A N 1
ATOM 1501 C CA . LYS A 1 240 ? -9.187 -7.963 5.883 1.00 47.41 240 LYS A CA 1
ATOM 1502 C C . LYS A 1 240 ? -9.874 -6.990 4.924 1.00 42.98 240 LYS A C 1
ATOM 1503 O O . LYS A 1 240 ? -9.489 -5.845 4.900 1.00 38.46 240 LYS A O 1
ATOM 1509 N N . SER A 1 241 ? -10.847 -7.465 4.151 1.00 44.06 241 SER A N 1
ATOM 1510 C CA . SER A 1 241 ? -11.536 -6.588 3.177 1.00 40.50 241 SER A CA 1
ATOM 1511 C C . SER A 1 241 ? -12.447 -5.606 3.911 1.00 37.22 241 SER A C 1
ATOM 1512 O O . SER A 1 241 ? -12.533 -4.487 3.484 1.00 37.92 241 SER A O 1
ATOM 1515 N N . LEU A 1 242 ? -13.087 -6.039 4.989 1.00 37.26 242 LEU A N 1
ATOM 1516 C CA . LEU A 1 242 ? -13.970 -5.140 5.772 1.00 38.91 242 LEU A CA 1
ATOM 1517 C C . LEU A 1 242 ? -13.142 -3.958 6.272 1.00 34.09 242 LEU A C 1
ATOM 1518 O O . LEU A 1 242 ? -13.588 -2.840 6.196 1.00 32.21 242 LEU A O 1
ATOM 1523 N N . SER A 1 243 ? -11.945 -4.243 6.753 1.00 36.16 243 SER A N 1
ATOM 1524 C CA . SER A 1 243 ? -11.066 -3.185 7.286 1.00 41.89 243 SER A CA 1
ATOM 1525 C C . SER A 1 243 ? -10.694 -2.203 6.169 1.00 40.85 243 SER A C 1
ATOM 1526 O O . SER A 1 243 ? -10.713 -1.010 6.403 1.00 30.89 243 SER A O 1
ATOM 1529 N N . LYS A 1 244 ? -10.387 -2.721 4.980 1.00 38.68 244 LYS A N 1
ATOM 1530 C CA . LYS A 1 244 ? -10.073 -1.871 3.805 1.00 34.54 244 LYS A CA 1
ATOM 1531 C C . LYS A 1 244 ? -11.319 -1.074 3.405 1.00 26.83 244 LYS A C 1
ATOM 1532 O O . LYS A 1 244 ? -11.176 0.048 3.003 1.00 31.08 244 LYS A O 1
ATOM 1538 N N . PHE A 1 245 ? -12.493 -1.677 3.518 1.00 27.52 245 PHE A N 1
ATOM 1539 C CA . PHE A 1 245 ? -13.768 -1.016 3.146 1.00 28.39 245 PHE A CA 1
ATOM 1540 C C . PHE A 1 245 ? -13.978 0.210 4.037 1.00 27.01 245 PHE A C 1
ATOM 1541 O O . PHE A 1 245 ? -14.298 1.263 3.552 1.00 28.00 245 PHE A O 1
ATOM 1549 N N . ASN A 1 246 ? -13.765 0.047 5.336 1.00 29.68 246 ASN A N 1
ATOM 1550 C CA . ASN A 1 246 ? -13.883 1.188 6.275 1.00 28.16 246 ASN A CA 1
ATOM 1551 C C . ASN A 1 246 ? -12.819 2.230 5.937 1.00 27.54 246 ASN A C 1
ATOM 1552 O O . ASN A 1 246 ? -13.114 3.382 6.022 1.00 32.77 246 ASN A O 1
ATOM 1557 N N . ASP A 1 247 ? -11.628 1.799 5.544 1.00 30.95 247 ASP A N 1
ATOM 1558 C CA . ASP A 1 247 ? -10.551 2.749 5.180 1.00 32.03 247 ASP A CA 1
ATOM 1559 C C . ASP A 1 247 ? -11.026 3.598 4.000 1.00 30.94 247 ASP A C 1
ATOM 1560 O O . ASP A 1 247 ? -10.853 4.790 4.035 1.00 30.16 247 ASP A O 1
ATOM 1565 N N . LEU A 1 248 ? -11.634 2.970 3.002 1.00 30.65 248 LEU A N 1
ATOM 1566 C CA . LEU A 1 248 ? -12.145 3.702 1.822 1.00 29.09 248 LEU A CA 1
ATOM 1567 C C . LEU A 1 248 ? -13.253 4.672 2.235 1.00 26.08 248 LEU A C 1
ATOM 1568 O O . LEU A 1 248 ? -13.281 5.760 1.744 1.00 29.16 248 LEU A O 1
ATOM 1573 N N . LEU A 1 249 ? -14.137 4.259 3.129 1.00 26.34 249 LEU A N 1
ATOM 1574 C CA . LEU A 1 249 ? -15.228 5.159 3.577 1.00 28.35 249 LEU A CA 1
ATOM 1575 C C . LEU A 1 249 ? -14.642 6.385 4.291 1.00 28.80 249 LEU A C 1
ATOM 1576 O O . LEU A 1 249 ? -15.179 7.453 4.127 1.00 32.56 249 LEU A O 1
ATOM 1581 N N . LYS A 1 250 ? -13.592 6.180 5.076 1.00 30.45 250 LYS A N 1
ATOM 1582 C CA . LYS A 1 250 ? -12.937 7.255 5.864 1.00 35.22 250 LYS A CA 1
ATOM 1583 C C . LYS A 1 250 ? -12.291 8.308 4.951 1.00 35.20 250 LYS A C 1
ATOM 1584 O O . LYS A 1 250 ? -12.187 9.444 5.359 1.00 33.48 250 LYS A O 1
ATOM 1590 N N . THR A 1 251 ? -11.855 7.922 3.759 1.00 34.53 251 THR A N 1
ATOM 1591 C CA . THR A 1 251 ? -11.182 8.897 2.867 1.00 32.53 251 THR A CA 1
ATOM 1592 C C . THR A 1 251 ? -12.128 10.002 2.418 1.00 28.27 251 THR A C 1
ATOM 1593 O O . THR A 1 251 ? -11.620 11.050 2.115 1.00 36.03 251 THR A O 1
ATOM 1597 N N . LYS A 1 252 ? -13.391 9.651 2.187 1.00 26.63 252 LYS A N 1
ATOM 1598 C CA . LYS A 1 252 ? -14.458 10.536 1.660 1.00 28.63 252 LYS A CA 1
ATOM 1599 C C . LYS A 1 252 ? -14.312 10.689 0.135 1.00 32.14 252 LYS A C 1
ATOM 1600 O O . LYS A 1 252 ? -15.115 11.395 -0.465 1.00 36.30 252 LYS A O 1
ATOM 1606 N N . ARG A 1 253 ? -13.358 9.967 -0.447 1.00 31.26 253 ARG A N 1
ATOM 1607 C CA . ARG A 1 253 ? -13.007 10.003 -1.894 1.00 31.13 253 ARG A CA 1
ATOM 1608 C C . ARG A 1 253 ? -14.103 9.387 -2.777 1.00 34.25 253 ARG A C 1
ATOM 1609 O O . ARG A 1 253 ? -14.136 9.677 -3.968 1.00 29.91 253 ARG A O 1
ATOM 1617 N N . LEU A 1 254 ? -15.042 8.641 -2.186 1.00 30.77 254 LEU A N 1
ATOM 1618 C CA . LEU A 1 254 ? -16.151 8.008 -2.952 1.00 32.24 254 LEU A CA 1
ATOM 1619 C C . LEU A 1 254 ? -17.051 9.083 -3.562 1.00 29.46 254 LEU A C 1
ATOM 1620 O O . LEU A 1 254 ? -17.710 8.822 -4.542 1.00 30.57 254 LEU A O 1
ATOM 1625 N N . GLY A 1 255 ? -17.000 10.286 -3.012 1.00 24.95 255 GLY A N 1
ATOM 1626 C CA . GLY A 1 255 ? -17.782 11.432 -3.497 1.00 29.21 255 GLY A CA 1
ATOM 1627 C C . GLY A 1 255 ? -17.377 11.821 -4.905 1.00 32.70 255 GLY A C 1
ATOM 1628 O O . GLY A 1 255 ? -18.168 12.410 -5.615 1.00 34.06 255 GLY A O 1
ATOM 1629 N N . TYR A 1 256 ? -16.165 11.453 -5.291 1.00 31.03 256 TYR A N 1
ATOM 1630 C CA . TYR A 1 256 ? -15.637 11.764 -6.640 1.00 35.42 256 TYR A CA 1
ATOM 1631 C C . TYR A 1 256 ? -16.508 11.061 -7.682 1.00 43.66 256 TYR A C 1
ATOM 1632 O O . TYR A 1 256 ? -16.717 11.618 -8.750 1.00 43.96 256 TYR A O 1
ATOM 1641 N N . PHE A 1 257 ? -16.998 9.878 -7.327 1.00 40.00 257 PHE A N 1
ATOM 1642 C CA . PHE A 1 257 ? -17.795 8.996 -8.210 1.00 38.14 257 PHE A CA 1
ATOM 1643 C C . PHE A 1 257 ? -19.281 9.300 -8.100 1.00 40.43 257 PHE A C 1
ATOM 1644 O O . PHE A 1 257 ? -20.053 8.617 -8.719 1.00 44.95 257 PHE A O 1
ATOM 1652 N N . GLY A 1 258 ? -19.657 10.303 -7.330 1.00 35.25 258 GLY A N 1
ATOM 1653 C CA . GLY A 1 258 ? -21.091 10.549 -7.144 1.00 34.83 258 GLY A CA 1
ATOM 1654 C C . GLY A 1 258 ? -21.652 9.683 -6.032 1.00 34.86 258 GLY A C 1
ATOM 1655 O O . GLY A 1 258 ? -22.849 9.617 -5.939 1.00 37.65 258 GLY A O 1
ATOM 1656 N N . LEU A 1 259 ? -20.793 8.972 -5.303 1.00 32.00 259 LEU A N 1
ATOM 1657 C CA . LEU A 1 259 ? -21.200 8.154 -4.131 1.00 35.57 259 LEU A CA 1
ATOM 1658 C C . LEU A 1 259 ? -20.964 8.941 -2.839 1.00 32.66 259 LEU A C 1
ATOM 1659 O O . LEU A 1 259 ? -20.068 8.615 -2.102 1.00 41.46 259 LEU A O 1
ATOM 1664 N N . GLU A 1 260 ? -21.805 9.919 -2.612 1.00 43.49 260 GLU A N 1
ATOM 1665 C CA . GLU A 1 260 ? -21.776 10.798 -1.431 1.00 51.28 260 GLU A CA 1
ATOM 1666 C C . GLU A 1 260 ? -22.354 10.078 -0.213 1.00 35.64 260 GLU A C 1
ATOM 1667 O O . GLU A 1 260 ? -23.441 9.580 -0.310 1.00 41.10 260 GLU A O 1
ATOM 1673 N N . GLU A 1 261 ? -21.669 10.127 0.926 1.00 35.83 261 GLU A N 1
ATOM 1674 C CA . GLU A 1 261 ? -22.236 9.574 2.181 1.00 33.45 261 GLU A CA 1
ATOM 1675 C C . GLU A 1 261 ? -23.406 10.472 2.588 1.00 34.24 261 GLU A C 1
ATOM 1676 O O . GLU A 1 261 ? -23.420 11.617 2.208 1.00 35.24 261 GLU A O 1
ATOM 1682 N N . PRO A 1 262 ? -24.398 9.995 3.361 1.00 35.67 262 PRO A N 1
ATOM 1683 C CA . PRO A 1 262 ? -25.528 10.827 3.766 1.00 37.49 262 PRO A CA 1
ATOM 1684 C C . PRO A 1 262 ? -25.112 12.020 4.633 1.00 35.21 262 PRO A C 1
ATOM 1685 O O . PRO A 1 262 ? -24.110 11.958 5.261 1.00 35.77 262 PRO A O 1
ATOM 1689 N N . LYS A 1 263 ? -25.874 13.102 4.547 1.00 39.39 263 LYS A N 1
ATOM 1690 C CA . LYS A 1 263 ? -25.616 14.315 5.363 1.00 45.21 263 LYS A CA 1
ATOM 1691 C C . LYS A 1 263 ? -25.852 14.007 6.848 1.00 47.07 263 LYS A C 1
ATOM 1692 O O . LYS A 1 263 ? -25.084 14.466 7.660 1.00 46.32 263 LYS A O 1
ATOM 1698 N N . THR A 1 264 ? -26.901 13.257 7.160 1.00 43.09 264 THR A N 1
ATOM 1699 C CA . THR A 1 264 ? -27.224 12.876 8.556 1.00 51.87 264 THR A CA 1
ATOM 1700 C C . THR A 1 264 ? -26.253 11.804 9.059 1.00 46.89 264 THR A C 1
ATOM 1701 O O . THR A 1 264 ? -25.689 11.104 8.239 1.00 37.89 264 THR A O 1
ATOM 1705 N N . LYS A 1 265 ? -26.076 11.719 10.374 1.00 41.50 265 LYS A N 1
ATOM 1706 C CA . LYS A 1 265 ? -25.195 10.694 10.992 1.00 42.75 265 LYS A CA 1
ATOM 1707 C C . LYS A 1 265 ? -26.051 9.551 11.547 1.00 40.95 265 LYS A C 1
ATOM 1708 O O . LYS A 1 265 ? -25.536 8.706 12.262 1.00 43.04 265 LYS A O 1
ATOM 1714 N N . ASP A 1 266 ? -27.312 9.547 11.158 1.00 40.13 266 ASP A N 1
ATOM 1715 C CA . ASP A 1 266 ? -28.289 8.528 11.582 1.00 41.41 266 ASP A CA 1
ATOM 1716 C C . ASP A 1 266 ? -27.737 7.158 11.186 1.00 42.83 266 ASP A C 1
ATOM 1717 O O . ASP A 1 266 ? -27.324 7.001 10.053 1.00 39.33 266 ASP A O 1
ATOM 1722 N N . THR A 1 267 ? -27.779 6.202 12.103 1.00 37.92 267 THR A N 1
ATOM 1723 C CA . THR A 1 267 ? -27.235 4.846 11.878 1.00 40.38 267 THR A CA 1
ATOM 1724 C C . THR A 1 267 ? -27.958 4.167 10.713 1.00 40.65 267 THR A C 1
ATOM 1725 O O . THR A 1 267 ? -27.288 3.587 9.875 1.00 38.29 267 THR A O 1
ATOM 1729 N N . ARG A 1 268 ? -29.274 4.300 10.642 1.00 39.06 268 ARG A N 1
ATOM 1730 C CA . ARG A 1 268 ? -30.037 3.621 9.573 1.00 46.48 268 ARG A CA 1
ATOM 1731 C C . ARG A 1 268 ? -29.593 4.112 8.190 1.00 44.79 268 ARG A C 1
ATOM 1732 O O . ARG A 1 268 ? -29.320 3.282 7.341 1.00 39.09 268 ARG A O 1
ATOM 1740 N N . ALA A 1 269 ? -29.513 5.421 7.991 1.00 39.82 269 ALA A N 1
ATOM 1741 C CA . ALA A 1 269 ? -29.112 5.989 6.684 1.00 40.72 269 ALA A CA 1
ATOM 1742 C C . ALA A 1 269 ? -27.678 5.589 6.342 1.00 35.51 269 ALA A C 1
ATOM 1743 O O . ALA A 1 269 ? -27.407 5.299 5.195 1.00 39.57 269 ALA A O 1
ATOM 1745 N N . SER A 1 270 ? -26.805 5.595 7.335 1.00 33.15 270 SER A N 1
ATOM 1746 C CA . SER A 1 270 ? -25.381 5.258 7.128 1.00 37.56 270 SER A CA 1
ATOM 1747 C C . SER A 1 270 ? -25.241 3.816 6.642 1.00 39.32 270 SER A C 1
ATOM 1748 O O . SER A 1 270 ? -24.527 3.596 5.696 1.00 31.82 270 SER A O 1
ATOM 1751 N N . GLU A 1 271 ? -25.916 2.885 7.304 1.00 33.47 271 GLU A N 1
ATOM 1752 C CA . GLU A 1 271 ? -25.859 1.458 6.917 1.00 39.81 271 GLU A CA 1
ATOM 1753 C C . GLU A 1 271 ? -26.461 1.261 5.524 1.00 33.06 271 GLU A C 1
ATOM 1754 O O . GLU A 1 271 ? -25.956 0.445 4.803 1.00 33.57 271 GLU A O 1
ATOM 1760 N N . ALA A 1 272 ? -27.532 1.963 5.193 1.00 30.86 272 ALA A N 1
ATOM 1761 C CA . ALA A 1 272 ? -28.119 1.783 3.853 1.00 33.61 272 ALA A CA 1
ATOM 1762 C C . ALA A 1 272 ? -27.099 2.221 2.791 1.00 36.11 272 ALA A C 1
ATOM 1763 O O . ALA A 1 272 ? -26.933 1.520 1.820 1.00 32.55 272 ALA A O 1
ATOM 1765 N N . TYR A 1 273 ? -26.424 3.341 3.022 1.00 30.35 273 TYR A N 1
ATOM 1766 C CA . TYR A 1 273 ? -25.406 3.828 2.061 1.00 27.93 273 TYR A CA 1
ATOM 1767 C C . TYR A 1 273 ? -24.253 2.830 1.960 1.00 27.95 273 TYR A C 1
ATOM 1768 O O . TYR A 1 273 ? -23.916 2.446 0.870 1.00 28.36 273 TYR A O 1
ATOM 1777 N N . LYS A 1 274 ? -23.736 2.361 3.087 1.00 24.04 274 LYS A N 1
ATOM 1778 C CA . LYS A 1 274 ? -22.595 1.417 3.081 1.00 27.31 274 LYS A CA 1
ATOM 1779 C C . LYS A 1 274 ? -22.972 0.123 2.359 1.00 28.97 274 LYS A C 1
ATOM 1780 O O . LYS A 1 274 ? -22.151 -0.395 1.644 1.00 26.88 274 LYS A O 1
ATOM 1786 N N . LYS A 1 275 ? -24.189 -0.352 2.565 1.00 26.61 275 LYS A N 1
ATOM 1787 C CA . LYS A 1 275 ? -24.659 -1.596 1.925 1.00 28.52 275 LYS A CA 1
ATOM 1788 C C . LYS A 1 275 ? -24.650 -1.419 0.401 1.00 27.98 275 LYS A C 1
ATOM 1789 O O . LYS A 1 275 ? -24.205 -2.309 -0.287 1.00 25.64 275 LYS A O 1
ATOM 1795 N N . ARG A 1 276 ? -25.123 -0.279 -0.081 1.00 26.32 276 ARG A N 1
ATOM 1796 C CA . ARG A 1 276 ? -25.138 -0.001 -1.539 1.00 28.12 276 ARG A CA 1
ATOM 1797 C C . ARG A 1 276 ? -23.704 0.022 -2.074 1.00 25.21 276 ARG A C 1
ATOM 1798 O O . ARG A 1 276 ? -23.473 -0.560 -3.089 1.00 24.55 276 ARG A O 1
ATOM 1806 N N . VAL A 1 277 ? -22.790 0.674 -1.367 1.00 24.54 277 VAL A N 1
ATOM 1807 C CA . VAL A 1 277 ? -21.368 0.736 -1.804 1.00 27.33 277 VAL A CA 1
ATOM 1808 C C . VAL A 1 277 ? -20.781 -0.674 -1.808 1.00 26.64 277 VAL A C 1
ATOM 1809 O O . VAL A 1 277 ? -20.124 -1.029 -2.760 1.00 25.19 277 VAL A O 1
ATOM 1813 N N . TYR A 1 278 ? -21.084 -1.453 -0.780 1.00 24.66 278 TYR A N 1
ATOM 1814 C CA . TYR A 1 278 ? -20.565 -2.833 -0.709 1.00 25.22 278 TYR A CA 1
ATOM 1815 C C . TYR A 1 278 ? -21.062 -3.629 -1.922 1.00 24.60 278 TYR A C 1
ATOM 1816 O O . TYR A 1 278 ? -20.275 -4.308 -2.534 1.00 26.70 278 TYR A O 1
ATOM 1825 N N . HIS A 1 279 ? -22.337 -3.505 -2.254 1.00 22.97 279 HIS A N 1
ATOM 1826 C CA . HIS A 1 279 ? -22.898 -4.263 -3.395 1.00 23.27 279 HIS A CA 1
ATOM 1827 C C . HIS A 1 279 ? -22.179 -3.870 -4.688 1.00 22.46 279 HIS A C 1
ATOM 1828 O O . HIS A 1 279 ? -21.938 -4.736 -5.505 1.00 25.00 279 HIS A O 1
ATOM 1835 N N . MET A 1 280 ? -21.908 -2.586 -4.862 1.00 21.46 280 MET A N 1
ATOM 1836 C CA . MET A 1 280 ? -21.222 -2.122 -6.087 1.00 23.89 280 MET A CA 1
ATOM 1837 C C . MET A 1 280 ? -19.821 -2.734 -6.154 1.00 24.33 280 MET A C 1
ATOM 1838 O O . MET A 1 280 ? -19.488 -3.288 -7.171 1.00 24.32 280 MET A O 1
ATOM 1843 N N . LEU A 1 281 ? -19.066 -2.675 -5.064 1.00 23.65 281 LEU A N 1
ATOM 1844 C CA . LEU A 1 281 ? -17.686 -3.210 -5.039 1.00 23.76 281 LEU A CA 1
ATOM 1845 C C . LEU A 1 281 ? -17.692 -4.724 -5.231 1.00 25.84 281 LEU A C 1
ATOM 1846 O O . LEU A 1 281 ? -16.914 -5.210 -5.982 1.00 24.22 281 LEU A O 1
ATOM 1851 N N . ALA A 1 282 ? -18.589 -5.416 -4.554 1.00 25.86 282 ALA A N 1
ATOM 1852 C CA . ALA A 1 282 ? -18.670 -6.883 -4.664 1.00 26.86 282 ALA A CA 1
ATOM 1853 C C . ALA A 1 282 ? -19.008 -7.272 -6.107 1.00 21.68 282 ALA A C 1
ATOM 1854 O O . ALA A 1 282 ? -18.503 -8.251 -6.571 1.00 25.99 282 ALA A O 1
ATOM 1856 N N . ILE A 1 283 ? -19.894 -6.537 -6.757 1.00 22.70 283 ILE A N 1
ATOM 1857 C CA . ILE A 1 283 ? -20.241 -6.847 -8.173 1.00 23.92 283 ILE A CA 1
ATOM 1858 C C . ILE A 1 283 ? -19.013 -6.631 -9.059 1.00 25.44 283 ILE A C 1
ATOM 1859 O O . ILE A 1 283 ? -18.730 -7.468 -9.865 1.00 27.79 283 ILE A O 1
ATOM 1864 N N . VAL A 1 284 ? -18.279 -5.550 -8.833 1.00 27.51 284 VAL A N 1
ATOM 1865 C CA . VAL A 1 284 ? -17.053 -5.278 -9.626 1.00 24.10 284 VAL A CA 1
ATOM 1866 C C . VAL A 1 284 ? -16.080 -6.434 -9.396 1.00 24.62 284 VAL A C 1
ATOM 1867 O O . VAL A 1 284 ? -15.524 -6.910 -10.342 1.00 24.66 284 VAL A O 1
ATOM 1871 N N . GLY A 1 285 ? -15.937 -6.881 -8.158 1.00 25.36 285 GLY A N 1
ATOM 1872 C CA . GLY A 1 285 ? -15.036 -8.000 -7.846 1.00 25.28 285 GLY A CA 1
ATOM 1873 C C . GLY A 1 285 ? -15.466 -9.275 -8.547 1.00 26.80 285 GLY A C 1
ATOM 1874 O O . GLY A 1 285 ? -14.616 -9.992 -9.029 1.00 28.53 285 GLY A O 1
ATOM 1875 N N . GLN A 1 286 ? -16.763 -9.525 -8.592 1.00 25.40 286 GLN A N 1
ATOM 1876 C CA . GLN A 1 286 ? -17.311 -10.736 -9.245 1.00 27.56 286 GLN A CA 1
ATOM 1877 C C . GLN A 1 286 ? -16.993 -10.707 -10.743 1.00 27.10 286 GLN A C 1
ATOM 1878 O O . GLN A 1 286 ? -16.580 -11.713 -11.276 1.00 28.02 286 GLN A O 1
ATOM 1884 N N . ILE A 1 287 ? -17.150 -9.553 -11.380 1.00 23.64 287 ILE A N 1
ATOM 1885 C CA . ILE A 1 287 ? -16.845 -9.440 -12.829 1.00 23.37 287 ILE A CA 1
ATOM 1886 C C . ILE A 1 287 ? -15.356 -9.714 -13.031 1.00 23.21 287 ILE A C 1
ATOM 1887 O O . ILE A 1 287 ? -15.016 -10.438 -13.924 1.00 25.80 287 ILE A O 1
ATOM 1892 N N . ALA A 1 288 ? -14.521 -9.200 -12.140 1.00 24.89 288 ALA A N 1
ATOM 1893 C CA . ALA A 1 288 ? -13.062 -9.397 -12.240 1.00 25.68 288 ALA A CA 1
ATOM 1894 C C . ALA A 1 288 ? -12.741 -10.889 -12.169 1.00 26.17 288 ALA A C 1
ATOM 1895 O O . ALA A 1 288 ? -11.921 -11.339 -12.912 1.00 27.47 288 ALA A O 1
ATOM 1897 N N . GLN A 1 289 ? -13.462 -11.627 -11.336 1.00 25.51 289 GLN A N 1
ATOM 1898 C CA . GLN A 1 289 ? -13.246 -13.086 -11.158 1.00 26.91 289 GLN A CA 1
ATOM 1899 C C . GLN A 1 289 ? -13.713 -13.874 -12.385 1.00 26.99 289 GLN A C 1
ATOM 1900 O O . GLN A 1 289 ? -13.415 -15.040 -12.457 1.00 29.08 289 GLN A O 1
ATOM 1906 N N . CYS A 1 290 ? -14.507 -13.258 -13.245 1.00 25.44 290 CYS A N 1
ATOM 1907 C CA . CYS A 1 290 ? -15.019 -13.934 -14.451 1.00 27.94 290 CYS A CA 1
ATOM 1908 C C . CYS A 1 290 ? -14.146 -13.677 -15.673 1.00 30.21 290 CYS A C 1
ATOM 1909 O O . CYS A 1 290 ? -14.252 -14.441 -16.588 1.00 30.94 290 CYS A O 1
ATOM 1912 N N . VAL A 1 291 ? -13.385 -12.591 -15.688 1.00 26.60 291 VAL A N 1
ATOM 1913 C CA . VAL A 1 291 ? -12.557 -12.276 -16.883 1.00 26.34 291 VAL A CA 1
ATOM 1914 C C . VAL A 1 291 ? -11.065 -12.469 -16.609 1.00 29.17 291 VAL A C 1
ATOM 1915 O O . VAL A 1 291 ? -10.304 -12.302 -17.533 1.00 28.57 291 VAL A O 1
ATOM 1919 N N . PHE A 1 292 ? -10.696 -12.788 -15.375 1.00 25.11 292 PHE A N 1
ATOM 1920 C CA . PHE A 1 292 ? -9.287 -13.056 -15.002 1.00 28.77 292 PHE A CA 1
ATOM 1921 C C . PHE A 1 292 ? -9.221 -14.350 -14.187 1.00 32.15 292 PHE A C 1
ATOM 1922 O O . PHE A 1 292 ? -10.160 -14.670 -13.516 1.00 31.62 292 PHE A O 1
ATOM 1930 N N . HIS A 1 293 ? -8.108 -15.057 -14.263 1.00 29.80 293 HIS A N 1
ATOM 1931 C CA . HIS A 1 293 ? -8.005 -16.334 -13.520 1.00 31.06 293 HIS A CA 1
ATOM 1932 C C . HIS A 1 293 ? -7.381 -16.108 -12.145 1.00 38.27 293 HIS A C 1
ATOM 1933 O O . HIS A 1 293 ? -6.629 -15.163 -11.967 1.00 36.01 293 HIS A O 1
ATOM 1940 N N . ASP A 1 294 ? -7.686 -17.003 -11.221 1.00 37.44 294 ASP A N 1
ATOM 1941 C CA . ASP A 1 294 ? -7.114 -16.942 -9.857 1.00 42.94 294 ASP A CA 1
ATOM 1942 C C . ASP A 1 294 ? -5.722 -17.580 -9.864 1.00 44.46 294 ASP A C 1
ATOM 1943 O O . ASP A 1 294 ? -5.263 -17.986 -10.916 1.00 37.89 294 ASP A O 1
ATOM 1948 N N . LYS A 1 295 ? -5.139 -17.747 -8.675 1.00 51.69 295 LYS A N 1
ATOM 1949 C CA . LYS A 1 295 ? -3.775 -18.303 -8.496 1.00 62.45 295 LYS A CA 1
ATOM 1950 C C . LYS A 1 295 ? -3.699 -19.713 -9.081 1.00 58.58 295 LYS A C 1
ATOM 1951 O O . LYS A 1 295 ? -2.653 -20.074 -9.598 1.00 55.89 295 LYS A O 1
ATOM 1957 N N . SER A 1 296 ? -4.791 -20.457 -8.983 1.00 48.79 296 SER A N 1
ATOM 1958 C CA . SER A 1 296 ? -4.841 -21.865 -9.436 1.00 54.51 296 SER A CA 1
ATOM 1959 C C . SER A 1 296 ? -5.219 -21.974 -10.912 1.00 54.94 296 SER A C 1
ATOM 1960 O O . SER A 1 296 ? -5.281 -23.093 -11.397 1.00 51.74 296 SER A O 1
ATOM 1963 N N . GLY A 1 297 ? -5.406 -20.852 -11.605 1.00 45.15 297 GLY A N 1
ATOM 1964 C CA . GLY A 1 297 ? -5.755 -20.910 -13.034 1.00 44.77 297 GLY A CA 1
ATOM 1965 C C . GLY A 1 297 ? -7.239 -21.093 -13.279 1.00 37.78 297 GLY A C 1
ATOM 1966 O O . GLY A 1 297 ? -7.598 -21.486 -14.375 1.00 41.22 297 GLY A O 1
ATOM 1967 N N . ALA A 1 298 ? -8.068 -20.777 -12.293 1.00 38.46 298 ALA A N 1
ATOM 1968 C CA . ALA A 1 298 ? -9.531 -20.944 -12.424 1.00 36.14 298 ALA A CA 1
ATOM 1969 C C . ALA A 1 298 ? -10.240 -19.591 -12.507 1.00 38.37 298 ALA A C 1
ATOM 1970 O O . ALA A 1 298 ? -9.753 -18.628 -11.945 1.00 34.19 298 ALA A O 1
ATOM 1972 N N . LYS A 1 299 ? -11.380 -19.573 -13.187 1.00 37.77 299 LYS A N 1
ATOM 1973 C CA . LYS A 1 299 ? -12.193 -18.345 -13.314 1.00 40.39 299 LYS A CA 1
ATOM 1974 C C . LYS A 1 299 ? -13.667 -18.718 -13.176 1.00 39.62 299 LYS A C 1
ATOM 1975 O O . LYS A 1 299 ? -13.988 -19.879 -13.358 1.00 43.26 299 LYS A O 1
ATOM 1981 N N . ARG A 1 300 ? -14.504 -17.774 -12.779 1.00 32.71 300 ARG A N 1
ATOM 1982 C CA . ARG A 1 300 ? -15.941 -18.070 -12.635 1.00 33.68 300 ARG A CA 1
ATOM 1983 C C . ARG A 1 300 ? -16.597 -18.107 -14.013 1.00 37.79 300 ARG A C 1
ATOM 1984 O O . ARG A 1 300 ? -16.155 -17.392 -14.878 1.00 31.60 300 ARG A O 1
ATOM 1992 N N . PHE A 1 301 ? -17.636 -18.921 -14.155 1.00 33.19 301 PHE A N 1
ATOM 1993 C CA . PHE A 1 301 ? -18.350 -19.078 -15.441 1.00 36.70 301 PHE A CA 1
ATOM 1994 C C . PHE A 1 301 ? -19.720 -18.399 -15.405 1.00 31.40 301 PHE A C 1
ATOM 1995 O O . PHE A 1 301 ? -20.456 -18.559 -16.355 1.00 34.31 301 PHE A O 1
ATOM 2003 N N . ASP A 1 302 ? -20.000 -17.626 -14.366 1.00 30.14 302 ASP A N 1
ATOM 2004 C CA . ASP A 1 302 ? -21.352 -17.055 -14.167 1.00 29.15 302 ASP A CA 1
ATOM 2005 C C . ASP A 1 302 ? -21.429 -15.552 -14.456 1.00 27.63 302 ASP A C 1
ATOM 2006 O O . ASP A 1 302 ? -22.315 -14.930 -13.929 1.00 28.00 302 ASP A O 1
ATOM 2011 N N . LEU A 1 303 ? -20.614 -15.047 -15.372 1.00 25.33 303 LEU A N 1
ATOM 2012 C CA . LEU A 1 303 ? -20.590 -13.593 -15.684 1.00 28.64 303 LEU A CA 1
ATOM 2013 C C . LEU A 1 303 ? -21.974 -13.131 -16.133 1.00 29.28 303 LEU A C 1
ATOM 2014 O O . LEU A 1 303 ? -22.397 -12.083 -15.734 1.00 27.60 303 LEU A O 1
ATOM 2019 N N . TYR A 1 304 ? -22.634 -13.924 -16.956 1.00 26.62 304 TYR A N 1
ATOM 2020 C CA . TYR A 1 304 ? -23.915 -13.476 -17.540 1.00 28.98 304 TYR A CA 1
ATOM 2021 C C . TYR A 1 304 ? -25.131 -13.891 -16.723 1.00 32.10 304 TYR A C 1
ATOM 2022 O O . TYR A 1 304 ? -26.178 -13.402 -17.022 1.00 39.00 304 TYR A O 1
ATOM 2031 N N . SER A 1 305 ? -24.975 -14.764 -15.742 1.00 31.50 305 SER A N 1
ATOM 2032 C CA . SER A 1 305 ? -26.154 -15.230 -14.974 1.00 33.96 305 SER A CA 1
ATOM 2033 C C . SER A 1 305 ? -26.134 -14.790 -13.509 1.00 31.96 305 SER A C 1
ATOM 2034 O O . SER A 1 305 ? -27.191 -14.685 -12.943 1.00 32.19 305 SER A O 1
ATOM 2037 N N . PHE A 1 306 ? -24.971 -14.445 -12.975 1.00 32.48 306 PHE A N 1
ATOM 2038 C CA . PHE A 1 306 ? -24.820 -14.210 -11.517 1.00 30.23 306 PHE A CA 1
ATOM 2039 C C . PHE A 1 306 ? -25.753 -13.123 -10.992 1.00 30.32 306 PHE A C 1
ATOM 2040 O O . PHE A 1 306 ? -26.243 -13.297 -9.897 1.00 32.88 306 PHE A O 1
ATOM 2048 N N . ILE A 1 307 ? -25.978 -12.062 -11.752 1.00 30.23 307 ILE A N 1
ATOM 2049 C CA . ILE A 1 307 ? -26.769 -10.921 -11.214 1.00 30.52 307 ILE A CA 1
ATOM 2050 C C . ILE A 1 307 ? -28.189 -11.358 -10.880 1.00 36.45 307 ILE A C 1
ATOM 2051 O O . ILE A 1 307 ? -28.768 -10.743 -10.019 1.00 32.72 307 ILE A O 1
ATOM 2056 N N . ASN A 1 308 ? -28.716 -12.332 -11.612 1.00 34.01 308 ASN A N 1
ATOM 2057 C CA . ASN A 1 308 ? -30.096 -12.821 -11.374 1.00 33.72 308 ASN A CA 1
ATOM 2058 C C . ASN A 1 308 ? -30.113 -13.972 -10.364 1.00 36.11 308 ASN A C 1
ATOM 2059 O O . ASN A 1 308 ? -31.183 -14.338 -9.967 1.00 37.99 308 ASN A O 1
ATOM 2064 N N . ASN A 1 309 ? -28.955 -14.488 -9.976 1.00 32.87 309 ASN A N 1
ATOM 2065 C CA . ASN A 1 309 ? -28.862 -15.659 -9.071 1.00 38.13 309 ASN A CA 1
ATOM 2066 C C . ASN A 1 309 ? -28.393 -15.299 -7.662 1.00 39.24 309 ASN A C 1
ATOM 2067 O O . ASN A 1 309 ? -28.637 -16.076 -6.766 1.00 34.09 309 ASN A O 1
ATOM 2072 N N . ILE A 1 310 ? -27.757 -14.146 -7.469 1.00 35.71 310 ILE A N 1
ATOM 2073 C CA . ILE A 1 310 ? -27.257 -13.751 -6.120 1.00 33.27 310 ILE A CA 1
ATOM 2074 C C . ILE A 1 310 ? -28.413 -13.221 -5.273 1.00 30.48 310 ILE A C 1
ATOM 2075 O O . ILE A 1 310 ? -29.502 -13.097 -5.783 1.00 33.56 310 ILE A O 1
ATOM 2080 N N . ASP A 1 311 ? -28.125 -12.863 -4.031 1.00 34.39 311 ASP A N 1
ATOM 2081 C CA . ASP A 1 311 ? -29.196 -12.438 -3.104 1.00 33.20 311 ASP A CA 1
ATOM 2082 C C . ASP A 1 311 ? -29.937 -11.253 -3.705 1.00 38.71 311 ASP A C 1
ATOM 2083 O O . ASP A 1 311 ? -29.303 -10.384 -4.245 1.00 36.20 311 ASP A O 1
ATOM 2088 N N . PRO A 1 312 ? -31.262 -11.145 -3.510 1.00 35.20 312 PRO A N 1
ATOM 2089 C CA . PRO A 1 312 ? -32.063 -10.069 -4.073 1.00 34.46 312 PRO A CA 1
ATOM 2090 C C . PRO A 1 312 ? -31.655 -8.674 -3.581 1.00 29.33 312 PRO A C 1
ATOM 2091 O O . PRO A 1 312 ? -31.984 -7.724 -4.205 1.00 31.70 312 PRO A O 1
ATOM 2095 N N . GLU A 1 313 ? -30.931 -8.600 -2.472 1.00 30.72 313 GLU A N 1
ATOM 2096 C CA . GLU A 1 313 ? -30.502 -7.288 -1.928 1.00 32.75 313 GLU A CA 1
ATOM 2097 C C . GLU A 1 313 ? -29.602 -6.579 -2.956 1.00 32.23 313 GLU A C 1
ATOM 2098 O O . GLU A 1 313 ? -29.645 -5.387 -3.041 1.00 27.61 313 GLU A O 1
ATOM 2104 N N . TYR A 1 314 ? -28.801 -7.332 -3.690 1.00 27.81 314 TYR A N 1
ATOM 2105 C CA . TYR A 1 314 ? -27.920 -6.723 -4.715 1.00 32.99 314 TYR A CA 1
ATOM 2106 C C . TYR A 1 314 ? -28.768 -6.071 -5.798 1.00 29.92 314 TYR A C 1
ATOM 2107 O O . TYR A 1 314 ? -28.467 -4.997 -6.220 1.00 28.70 314 TYR A O 1
ATOM 2116 N N . ARG A 1 315 ? -29.829 -6.752 -6.207 1.00 28.77 315 ARG A N 1
ATOM 2117 C CA . ARG A 1 315 ? -30.755 -6.240 -7.243 1.00 29.46 315 ARG A CA 1
ATOM 2118 C C . ARG A 1 315 ? -31.452 -4.981 -6.738 1.00 29.60 315 ARG A C 1
ATOM 2119 O O . ARG A 1 315 ? -31.748 -4.136 -7.535 1.00 30.16 315 ARG A O 1
ATOM 2127 N N . ASP A 1 316 ? -31.720 -4.913 -5.442 1.00 31.34 316 ASP A N 1
ATOM 2128 C CA . ASP A 1 316 ? -32.352 -3.708 -4.856 1.00 30.17 316 ASP A CA 1
ATOM 2129 C C . ASP A 1 316 ? -31.405 -2.517 -5.026 1.00 28.13 316 ASP A C 1
ATOM 2130 O O . ASP A 1 316 ? -31.865 -1.440 -5.284 1.00 29.91 316 ASP A O 1
ATOM 2135 N N . THR A 1 317 ? -30.114 -2.737 -4.823 1.00 27.93 317 THR A N 1
ATOM 2136 C CA . THR A 1 317 ? -29.145 -1.635 -4.997 1.00 26.34 317 THR A CA 1
ATOM 2137 C C . THR A 1 317 ? -29.138 -1.184 -6.460 1.00 26.76 317 THR A C 1
ATOM 2138 O O . THR A 1 317 ? -29.185 -0.002 -6.692 1.00 28.07 317 THR A O 1
ATOM 2142 N N . LEU A 1 318 ? -29.134 -2.120 -7.396 1.00 26.92 318 LEU A N 1
ATOM 2143 C CA . LEU A 1 318 ? -29.099 -1.743 -8.831 1.00 29.39 318 LEU A CA 1
ATOM 2144 C C . LEU A 1 318 ? -30.346 -0.933 -9.170 1.00 29.33 318 LEU A C 1
ATOM 2145 O O . LEU A 1 318 ? -30.219 0.051 -9.836 1.00 28.39 318 LEU A O 1
ATOM 2150 N N . ASP A 1 319 ? -31.501 -1.356 -8.673 1.00 30.49 319 ASP A N 1
ATOM 2151 C CA . ASP A 1 319 ? -32.759 -0.613 -8.914 1.00 28.25 319 ASP A CA 1
ATOM 2152 C C . ASP A 1 319 ? -32.688 0.770 -8.276 1.00 26.56 319 ASP A C 1
ATOM 2153 O O . ASP A 1 319 ? -33.130 1.702 -8.874 1.00 32.19 319 ASP A O 1
ATOM 2158 N N . TYR A 1 320 ? -32.124 0.858 -7.088 1.00 27.56 320 TYR A N 1
ATOM 2159 C CA . TYR A 1 320 ? -32.064 2.154 -6.390 1.00 27.87 320 TYR A CA 1
ATOM 2160 C C . TYR A 1 320 ? -31.249 3.161 -7.205 1.00 27.73 320 TYR A C 1
ATOM 2161 O O . TYR A 1 320 ? -31.661 4.288 -7.341 1.00 27.52 320 TYR A O 1
ATOM 2170 N N . LEU A 1 321 ? -30.097 2.740 -7.713 1.00 27.57 321 LEU A N 1
ATOM 2171 C CA . LEU A 1 321 ? -29.247 3.681 -8.474 1.00 28.33 321 LEU A CA 1
ATOM 2172 C C . LEU A 1 321 ? -29.951 4.126 -9.752 1.00 26.64 321 LEU A C 1
ATOM 2173 O O . LEU A 1 321 ? -29.977 5.298 -10.004 1.00 28.59 321 LEU A O 1
ATOM 2178 N N . VAL A 1 322 ? -30.473 3.194 -10.539 1.00 27.07 322 VAL A N 1
ATOM 2179 C CA . VAL A 1 322 ? -31.137 3.565 -11.823 1.00 30.91 322 VAL A CA 1
ATOM 2180 C C . VAL A 1 322 ? -32.409 4.373 -11.583 1.00 31.77 322 VAL A C 1
ATOM 2181 O O . VAL A 1 322 ? -32.641 5.281 -12.318 1.00 31.23 322 VAL A O 1
ATOM 2185 N N . GLU A 1 323 ? -33.180 4.012 -10.566 1.00 33.22 323 GLU A N 1
ATOM 2186 C CA . GLU A 1 323 ? -34.436 4.723 -10.243 1.00 34.54 323 GLU A CA 1
ATOM 2187 C C . GLU A 1 323 ? -34.094 6.166 -9.893 1.00 31.82 323 GLU A C 1
ATOM 2188 O O . GLU A 1 323 ? -34.792 7.051 -10.313 1.00 34.01 323 GLU A O 1
ATOM 2194 N N . GLU A 1 324 ? -33.022 6.368 -9.154 1.00 29.44 324 GLU A N 1
ATOM 2195 C CA . GLU A 1 324 ? -32.642 7.736 -8.759 1.00 32.98 324 GLU A CA 1
ATOM 2196 C C . GLU A 1 324 ? -32.330 8.574 -10.003 1.00 35.01 324 GLU A C 1
ATOM 2197 O O . GLU A 1 324 ? -32.734 9.705 -10.052 1.00 30.43 324 GLU A O 1
ATOM 2203 N N . ARG A 1 325 ? -31.575 8.026 -10.943 1.00 29.43 325 ARG A N 1
ATOM 2204 C CA . ARG A 1 325 ? -31.249 8.773 -12.176 1.00 29.68 325 ARG A CA 1
ATOM 2205 C C . ARG A 1 325 ? -32.502 8.993 -13.030 1.00 28.48 325 ARG A C 1
ATOM 2206 O O . ARG A 1 325 ? -32.702 10.083 -13.484 1.00 30.40 325 ARG A O 1
ATOM 2214 N N . LEU A 1 326 ? -33.289 7.950 -13.246 1.00 26.62 326 LEU A N 1
ATOM 2215 C CA . LEU A 1 326 ? -34.499 8.026 -14.098 1.00 28.54 326 LEU A CA 1
ATOM 2216 C C . LEU A 1 326 ? -35.547 8.954 -13.474 1.00 31.24 326 LEU A C 1
ATOM 2217 O O . LEU A 1 326 ? -36.165 9.700 -14.193 1.00 28.90 326 LEU A O 1
ATOM 2222 N N . LYS A 1 327 ? -35.737 8.856 -12.168 1.00 34.08 327 LYS A N 1
ATOM 2223 C CA . LYS A 1 327 ? -36.741 9.710 -11.496 1.00 40.17 327 LYS A CA 1
ATOM 2224 C C . LYS A 1 327 ? -36.339 11.184 -11.617 1.00 35.23 327 LYS A C 1
ATOM 2225 O O . LYS A 1 327 ? -37.206 11.987 -11.815 1.00 37.70 327 LYS A O 1
ATOM 2231 N N . SER A 1 328 ? -35.062 11.513 -11.504 1.00 33.73 328 SER A N 1
ATOM 2232 C CA . SER A 1 328 ? -34.677 12.939 -11.656 1.00 34.92 328 SER A CA 1
ATOM 2233 C C . SER A 1 328 ? -34.969 13.447 -13.074 1.00 36.23 328 SER A C 1
ATOM 2234 O O . SER A 1 328 ? -35.344 14.574 -13.203 1.00 37.45 328 SER A O 1
ATOM 2237 N N . ILE A 1 329 ? -34.677 12.666 -14.104 1.00 28.21 329 ILE A N 1
ATOM 2238 C CA . ILE A 1 329 ? -35.000 13.095 -15.491 1.00 30.60 329 ILE A CA 1
ATOM 2239 C C . ILE A 1 329 ? -36.518 13.130 -15.731 1.00 29.68 329 ILE A C 1
ATOM 2240 O O . ILE A 1 329 ? -37.002 14.058 -16.331 1.00 30.06 329 ILE A O 1
ATOM 2245 N N . ASN A 1 330 ? -37.198 12.066 -15.339 1.00 28.53 330 ASN A N 1
ATOM 2246 C CA . ASN A 1 330 ? -38.647 11.842 -15.574 1.00 30.35 330 ASN A CA 1
ATOM 2247 C C . ASN A 1 330 ? -39.564 12.773 -14.781 1.00 38.59 330 ASN A C 1
ATOM 2248 O O . ASN A 1 330 ? -40.604 13.116 -15.305 1.00 39.00 330 ASN A O 1
ATOM 2253 N N . LYS A 1 331 ? -39.207 13.117 -13.552 1.00 37.95 331 LYS A N 1
ATOM 2254 C CA . LYS A 1 331 ? -40.157 13.913 -12.737 1.00 43.67 331 LYS A CA 1
ATOM 2255 C C . LYS A 1 331 ? -40.332 15.306 -13.339 1.00 36.52 331 LYS A C 1
ATOM 2256 O O . LYS A 1 331 ? -39.367 16.016 -13.439 1.00 39.85 331 LYS A O 1
ATOM 2262 N N . ASP A 1 332 ? -41.556 15.650 -13.718 1.00 39.83 332 ASP A N 1
ATOM 2263 C CA . ASP A 1 332 ? -41.831 16.999 -14.262 1.00 35.99 332 ASP A CA 1
ATOM 2264 C C . ASP A 1 332 ? -40.893 17.296 -15.436 1.00 38.65 332 ASP A C 1
ATOM 2265 O O . ASP A 1 332 ? -40.344 18.372 -15.482 1.00 36.63 332 ASP A O 1
ATOM 2270 N N . PHE A 1 333 ? -40.782 16.366 -16.373 1.00 33.15 333 PHE A N 1
ATOM 2271 C CA . PHE A 1 333 ? -39.885 16.559 -17.533 1.00 31.51 333 PHE A CA 1
ATOM 2272 C C . PHE A 1 333 ? -40.315 17.766 -18.369 1.00 32.60 333 PHE A C 1
ATOM 2273 O O . PHE A 1 333 ? -39.475 18.506 -18.809 1.00 30.23 333 PHE A O 1
ATOM 2281 N N . ILE A 1 334 ? -41.613 17.937 -18.589 1.00 31.33 334 ILE A N 1
ATOM 2282 C CA . ILE A 1 334 ? -42.060 19.067 -19.448 1.00 33.47 334 ILE A CA 1
ATOM 2283 C C . ILE A 1 334 ? -41.695 20.399 -18.792 1.00 33.72 334 ILE A C 1
ATOM 2284 O O . ILE A 1 334 ? -41.143 21.244 -19.453 1.00 39.23 334 ILE A O 1
ATOM 2289 N N . GLU A 1 335 ? -41.996 20.560 -17.514 1.00 35.89 335 GLU A N 1
ATOM 2290 C CA . GLU A 1 335 ? -41.666 21.820 -16.807 1.00 36.45 335 GLU A CA 1
ATOM 2291 C C . GLU A 1 335 ? -40.147 21.999 -16.793 1.00 36.74 335 GLU A C 1
ATOM 2292 O O . GLU A 1 335 ? -39.685 23.085 -16.978 1.00 36.05 335 GLU A O 1
ATOM 2298 N N . GLY A 1 336 ? -39.410 20.916 -16.607 1.00 38.92 336 GLY A N 1
ATOM 2299 C CA . GLY A 1 336 ? -37.941 20.954 -16.579 1.00 36.61 336 GLY A CA 1
ATOM 2300 C C . GLY A 1 336 ? -37.347 21.343 -17.918 1.00 34.25 336 GLY A C 1
ATOM 2301 O O . GLY A 1 336 ? -36.199 21.729 -17.940 1.00 41.69 336 GLY A O 1
ATOM 2302 N N . ASN A 1 337 ? -38.087 21.146 -18.997 1.00 29.42 337 ASN A N 1
ATOM 2303 C CA . ASN A 1 337 ? -37.602 21.414 -20.370 1.00 31.15 337 ASN A CA 1
ATOM 2304 C C . ASN A 1 337 ? -38.489 22.444 -21.069 1.00 31.53 337 ASN A C 1
ATOM 2305 O O . ASN A 1 337 ? -38.479 22.480 -22.277 1.00 31.22 337 ASN A O 1
ATOM 2310 N N . LYS A 1 338 ? -39.170 23.277 -20.291 1.00 34.18 338 LYS A N 1
ATOM 2311 C CA . LYS A 1 338 ? -40.179 24.239 -20.811 1.00 37.47 338 LYS A CA 1
ATOM 2312 C C . LYS A 1 338 ? -39.577 25.257 -21.775 1.00 34.11 338 LYS A C 1
ATOM 2313 O O . LYS A 1 338 ? -40.263 25.655 -22.667 1.00 37.24 338 LYS A O 1
ATOM 2319 N N . VAL A 1 339 ? -38.362 25.705 -21.545 1.00 31.88 339 VAL A N 1
ATOM 2320 C CA . VAL A 1 339 ? -37.856 26.738 -22.477 1.00 32.05 339 VAL A CA 1
ATOM 2321 C C . VAL A 1 339 ? -37.738 26.178 -23.894 1.00 37.84 339 VAL A C 1
ATOM 2322 O O . VAL A 1 339 ? -38.287 26.760 -24.793 1.00 33.59 339 VAL A O 1
ATOM 2326 N N . ASN A 1 340 ? -37.040 25.065 -24.067 1.00 32.53 340 ASN A N 1
ATOM 2327 C CA . ASN A 1 340 ? -36.900 24.496 -25.424 1.00 30.63 340 ASN A CA 1
ATOM 2328 C C . ASN A 1 340 ? -38.255 24.033 -25.949 1.00 32.01 340 ASN A C 1
ATOM 2329 O O . ASN A 1 340 ? -38.528 24.250 -27.106 1.00 32.26 340 ASN A O 1
ATOM 2334 N N . ILE A 1 341 ? -39.059 23.407 -25.103 1.00 32.92 341 ILE A N 1
ATOM 2335 C CA . ILE A 1 341 ? -40.363 22.881 -25.588 1.00 36.40 341 ILE A CA 1
ATOM 2336 C C . ILE A 1 341 ? -41.239 24.039 -26.084 1.00 39.74 341 ILE A C 1
ATOM 2337 O O . ILE A 1 341 ? -41.794 23.911 -27.154 1.00 33.08 341 ILE A O 1
ATOM 2342 N N . SER A 1 342 ? -41.284 25.146 -25.349 1.00 42.07 342 SER A N 1
ATOM 2343 C CA . SER A 1 342 ? -42.119 26.303 -25.767 1.00 41.23 342 SER A CA 1
ATOM 2344 C C . SER A 1 342 ? -41.640 26.838 -27.107 1.00 38.43 342 SER A C 1
ATOM 2345 O O . SER A 1 342 ? -42.455 26.985 -27.985 1.00 43.74 342 SER A O 1
ATOM 2348 N N . LEU A 1 343 ? -40.340 27.036 -27.250 1.00 35.10 343 LEU A N 1
ATOM 2349 C CA . LEU A 1 343 ? -39.772 27.589 -28.494 1.00 35.23 343 LEU A CA 1
ATOM 2350 C C . LEU A 1 343 ? -40.117 26.666 -29.658 1.00 33.74 343 LEU A C 1
ATOM 2351 O O . LEU A 1 343 ? -40.441 27.158 -30.710 1.00 35.59 343 LEU A O 1
ATOM 2356 N N . LEU A 1 344 ? -39.976 25.363 -29.467 1.00 35.11 344 LEU A N 1
ATOM 2357 C CA . LEU A 1 344 ? -40.227 24.382 -30.550 1.00 36.43 344 LEU A CA 1
ATOM 2358 C C . LEU A 1 344 ? -41.702 24.345 -30.956 1.00 40.18 344 LEU A C 1
ATOM 2359 O O . LEU A 1 344 ? -41.985 24.237 -32.133 1.00 38.46 344 LEU A O 1
ATOM 2364 N N . ILE A 1 345 ? -42.593 24.411 -29.980 1.00 37.94 345 ILE A N 1
ATOM 2365 C CA . ILE A 1 345 ? -44.044 24.391 -30.288 1.00 43.61 345 ILE A CA 1
ATOM 2366 C C . ILE A 1 345 ? -44.380 25.631 -31.118 1.00 43.66 345 ILE A C 1
ATOM 2367 O O . ILE A 1 345 ? -45.036 25.494 -32.113 1.00 47.60 345 ILE A O 1
ATOM 2372 N N . ASP A 1 346 ? -43.871 26.793 -30.740 1.00 50.24 346 ASP A N 1
ATOM 2373 C CA . ASP A 1 346 ? -44.161 28.008 -31.533 1.00 54.45 346 ASP A CA 1
ATOM 2374 C C . ASP A 1 346 ? -43.594 27.870 -32.941 1.00 56.34 346 ASP A C 1
ATOM 2375 O O . ASP A 1 346 ? -44.239 28.312 -33.857 1.00 56.08 346 ASP A O 1
ATOM 2380 N N . MET A 1 347 ? -42.367 27.383 -33.055 1.00 49.80 347 MET A N 1
ATOM 2381 C CA . MET A 1 347 ? -41.623 27.212 -34.325 1.00 46.37 347 MET A CA 1
ATOM 2382 C C . MET A 1 347 ? -42.129 26.086 -35.240 1.00 48.74 347 MET A C 1
ATOM 2383 O O . MET A 1 347 ? -42.116 26.283 -36.440 1.00 52.37 347 MET A O 1
ATOM 2388 N N . MET A 1 348 ? -42.473 24.916 -34.715 1.00 44.42 348 MET A N 1
ATOM 2389 C CA . MET A 1 348 ? -42.832 23.789 -35.617 1.00 49.61 348 MET A CA 1
ATOM 2390 C C . MET A 1 348 ? -44.334 23.744 -35.901 1.00 52.81 348 MET A C 1
ATOM 2391 O O . MET A 1 348 ? -45.037 22.972 -35.275 1.00 50.81 348 MET A O 1
ATOM 2396 N N . LYS A 1 349 ? -44.739 24.498 -36.914 1.00 65.36 349 LYS A N 1
ATOM 2397 C CA . LYS A 1 349 ? -46.152 24.703 -37.337 1.00 70.73 349 LYS A CA 1
ATOM 2398 C C . LYS A 1 349 ? -46.845 23.422 -37.797 1.00 59.67 349 LYS A C 1
ATOM 2399 O O . LYS A 1 349 ? -48.029 23.298 -37.527 1.00 72.28 349 LYS A O 1
ATOM 2405 N N . GLY A 1 350 ? -46.141 22.502 -38.441 1.00 55.67 350 GLY A N 1
ATOM 2406 C CA . GLY A 1 350 ? -46.824 21.310 -38.973 1.00 55.35 350 GLY A CA 1
ATOM 2407 C C . GLY A 1 350 ? -47.031 20.207 -37.953 1.00 57.26 350 GLY A C 1
ATOM 2408 O O . GLY A 1 350 ? -47.563 19.178 -38.329 1.00 48.88 350 GLY A O 1
ATOM 2409 N N . TYR A 1 351 ? -46.667 20.435 -36.694 1.00 50.80 351 TYR A N 1
ATOM 2410 C CA . TYR A 1 351 ? -46.740 19.354 -35.685 1.00 52.30 351 TYR A CA 1
ATOM 2411 C C . TYR A 1 351 ? -47.656 19.730 -34.526 1.00 43.63 351 TYR A C 1
ATOM 2412 O O . TYR A 1 351 ? -47.728 20.889 -34.206 1.00 44.45 351 TYR A O 1
ATOM 2421 N N . GLU A 1 352 ? -48.325 18.732 -33.955 1.00 42.72 352 GLU A N 1
ATOM 2422 C CA . GLU A 1 352 ? -49.151 18.909 -32.738 1.00 47.05 352 GLU A CA 1
ATOM 2423 C C . GLU A 1 352 ? -48.216 19.055 -31.537 1.00 51.83 352 GLU A C 1
ATOM 2424 O O . GLU A 1 352 ? -47.210 18.360 -31.494 1.00 46.06 352 GLU A O 1
ATOM 2430 N N . ALA A 1 353 ? -48.606 19.847 -30.554 1.00 42.17 353 ALA A N 1
ATOM 2431 C CA . ALA A 1 353 ? -47.760 20.104 -29.374 1.00 48.62 353 ALA A CA 1
ATOM 2432 C C . ALA A 1 353 ? -47.452 18.805 -28.624 1.00 48.11 353 ALA A C 1
ATOM 2433 O O . ALA A 1 353 ? -46.320 18.637 -28.195 1.00 44.33 353 ALA A O 1
ATOM 2435 N N . ASP A 1 354 ? -48.428 17.918 -28.489 1.00 39.95 354 ASP A N 1
ATOM 2436 C CA . ASP A 1 354 ? -48.218 16.637 -27.771 1.00 44.91 354 ASP A CA 1
ATOM 2437 C C . ASP A 1 354 ? -47.167 15.806 -28.497 1.00 41.42 354 ASP A C 1
ATOM 2438 O O . ASP A 1 354 ? -46.397 15.146 -27.843 1.00 40.54 354 ASP A O 1
ATOM 2443 N N . ASP A 1 355 ? -47.213 15.818 -29.817 1.00 40.07 355 ASP A N 1
ATOM 2444 C CA . ASP A 1 355 ? -46.245 15.073 -30.647 1.00 41.37 355 ASP A CA 1
ATOM 2445 C C . ASP A 1 355 ? -44.844 15.634 -30.417 1.00 37.23 355 ASP A C 1
ATOM 2446 O O . ASP A 1 355 ? -43.938 14.864 -30.279 1.00 38.20 355 ASP A O 1
ATOM 2451 N N . ILE A 1 356 ? -44.720 16.947 -30.379 1.00 33.16 356 ILE A N 1
ATOM 2452 C CA . ILE A 1 356 ? -43.405 17.602 -30.170 1.00 37.38 356 ILE A CA 1
ATOM 2453 C C . ILE A 1 356 ? -42.866 17.208 -28.798 1.00 40.83 356 ILE A C 1
ATOM 2454 O O . ILE A 1 356 ? -41.694 16.939 -28.695 1.00 35.08 356 ILE A O 1
ATOM 2459 N N . ILE A 1 357 ? -43.726 17.188 -27.794 1.00 33.85 357 ILE A N 1
ATOM 2460 C CA . ILE A 1 357 ? -43.282 16.847 -26.421 1.00 34.43 357 ILE A CA 1
ATOM 2461 C C . ILE A 1 357 ? -42.770 15.406 -26.400 1.00 36.13 357 ILE A C 1
ATOM 2462 O O . ILE A 1 357 ? -41.741 15.174 -25.812 1.00 30.58 357 ILE A O 1
ATOM 2467 N N . ARG A 1 358 ? -43.485 14.490 -27.038 1.00 30.36 358 ARG A N 1
ATOM 2468 C CA . ARG A 1 358 ? -43.038 13.082 -27.061 1.00 32.59 358 ARG A CA 1
ATOM 2469 C C . ARG A 1 358 ? -41.713 12.975 -27.824 1.00 31.24 358 ARG A C 1
ATOM 2470 O O . ARG A 1 358 ? -40.836 12.274 -27.359 1.00 31.57 358 ARG A O 1
ATOM 2478 N N . LEU A 1 359 ? -41.593 13.673 -28.945 1.00 27.48 359 LEU A N 1
ATOM 2479 C CA . LEU A 1 359 ? -40.339 13.632 -29.731 1.00 30.54 359 LEU A CA 1
ATOM 2480 C C . LEU A 1 359 ? -39.189 14.216 -28.908 1.00 29.73 359 LEU A C 1
ATOM 2481 O O . LEU A 1 359 ? -38.102 13.716 -29.008 1.00 30.71 359 LEU A O 1
ATOM 2486 N N . TYR A 1 360 ? -39.447 15.282 -28.171 1.00 27.38 360 TYR A N 1
ATOM 2487 C CA . TYR A 1 360 ? -38.400 15.926 -27.350 1.00 28.51 360 TYR A CA 1
ATOM 2488 C C . TYR A 1 360 ? -37.929 14.986 -26.242 1.00 32.97 360 TYR A C 1
ATOM 2489 O O . TYR A 1 360 ? -36.750 14.920 -25.984 1.00 25.90 360 TYR A O 1
ATOM 2498 N N . TYR A 1 361 ? -38.854 14.251 -25.635 1.00 27.66 361 TYR A N 1
ATOM 2499 C CA . TYR A 1 361 ? -38.446 13.278 -24.599 1.00 29.57 361 TYR A CA 1
ATOM 2500 C C . TYR A 1 361 ? -37.539 12.246 -25.271 1.00 28.34 361 TYR A C 1
ATOM 2501 O O . TYR A 1 361 ? -36.566 11.854 -24.688 1.00 27.31 361 TYR A O 1
ATOM 2510 N N . ASP A 1 362 ? -37.895 11.836 -26.479 1.00 26.67 362 ASP A N 1
ATOM 2511 C CA . ASP A 1 362 ? -37.075 10.847 -27.216 1.00 29.40 362 ASP A CA 1
ATOM 2512 C C . ASP A 1 362 ? -35.699 11.452 -27.476 1.00 28.46 362 ASP A C 1
ATOM 2513 O O . ASP A 1 362 ? -34.724 10.817 -27.165 1.00 28.79 362 ASP A O 1
ATOM 2518 N N . PHE A 1 363 ? -35.666 12.688 -27.929 1.00 26.05 363 PHE A N 1
ATOM 2519 C CA . PHE A 1 363 ? -34.402 13.363 -28.280 1.00 27.86 363 PHE A CA 1
ATOM 2520 C C . PHE A 1 363 ? -33.476 13.423 -27.064 1.00 28.94 363 PHE A C 1
ATOM 2521 O O . PHE A 1 363 ? -32.300 13.300 -27.248 1.00 28.42 363 PHE A O 1
ATOM 2529 N N . ILE A 1 364 ? -34.004 13.717 -25.884 1.00 27.30 364 ILE A N 1
ATOM 2530 C CA . ILE A 1 364 ? -33.160 13.783 -24.659 1.00 27.08 364 ILE A CA 1
ATOM 2531 C C . ILE A 1 364 ? -32.759 12.412 -24.101 1.00 28.87 364 ILE A C 1
ATOM 2532 O O . ILE A 1 364 ? -31.592 12.199 -23.892 1.00 25.51 364 ILE A O 1
ATOM 2537 N N . VAL A 1 365 ? -33.727 11.533 -23.887 1.00 25.73 365 VAL A N 1
ATOM 2538 C CA . VAL A 1 365 ? -33.492 10.252 -23.169 1.00 27.90 365 VAL A CA 1
ATOM 2539 C C . VAL A 1 365 ? -33.177 9.075 -24.093 1.00 26.83 365 VAL A C 1
ATOM 2540 O O . VAL A 1 365 ? -32.327 8.288 -23.728 1.00 26.52 365 VAL A O 1
ATOM 2544 N N . LEU A 1 366 ? -33.957 8.900 -25.149 1.00 26.95 366 LEU A N 1
ATOM 2545 C CA . LEU A 1 366 ? -33.750 7.784 -26.099 1.00 30.51 366 LEU A CA 1
ATOM 2546 C C . LEU A 1 366 ? -32.667 8.125 -27.127 1.00 26.74 366 LEU A C 1
ATOM 2547 O O . LEU A 1 366 ? -32.022 7.206 -27.596 1.00 28.45 366 LEU A O 1
ATOM 2552 N N . LYS A 1 367 ? -32.539 9.402 -27.459 1.00 24.24 367 LYS A N 1
ATOM 2553 C CA . LYS A 1 367 ? -31.537 9.874 -28.436 1.00 27.89 367 LYS A CA 1
ATOM 2554 C C . LYS A 1 367 ? -31.658 9.082 -29.738 1.00 29.83 367 LYS A C 1
ATOM 2555 O O . LYS A 1 367 ? -30.668 8.611 -30.244 1.00 25.95 367 LYS A O 1
ATOM 2561 N N . SER A 1 368 ? -32.871 9.055 -30.293 1.00 27.35 368 SER A N 1
ATOM 2562 C CA . SER A 1 368 ? -33.197 8.389 -31.583 1.00 27.59 368 SER A CA 1
ATOM 2563 C C . SER A 1 368 ? -32.441 9.059 -32.728 1.00 24.51 368 SER A C 1
ATOM 2564 O O . SER A 1 368 ? -32.162 8.410 -33.702 1.00 28.41 368 SER A O 1
ATOM 2567 N N . GLN A 1 369 ? -32.022 10.305 -32.534 1.00 23.45 369 GLN A N 1
ATOM 2568 C CA . GLN A 1 369 ? -31.235 11.065 -33.541 1.00 25.55 369 GLN A CA 1
ATOM 2569 C C . GLN A 1 369 ? -29.855 10.417 -33.725 1.00 27.29 369 GLN A C 1
ATOM 2570 O O . GLN A 1 369 ? -29.206 10.708 -34.709 1.00 27.88 369 GLN A O 1
ATOM 2576 N N . LYS A 1 370 ? -29.454 9.579 -32.777 1.00 26.85 370 LYS A N 1
ATOM 2577 C CA . LYS A 1 370 ? -28.132 8.910 -32.812 1.00 25.97 370 LYS A CA 1
ATOM 2578 C C . LYS A 1 370 ? -28.256 7.504 -33.399 1.00 26.32 370 LYS A C 1
ATOM 2579 O O . LYS A 1 370 ? -27.291 6.761 -33.329 1.00 28.05 370 LYS A O 1
ATOM 2585 N N . ASN A 1 371 ? -29.448 7.166 -33.875 1.00 25.65 371 ASN A N 1
ATOM 2586 C CA . ASN A 1 371 ? -29.709 5.865 -34.529 1.00 28.71 371 ASN A CA 1
ATOM 2587 C C . ASN A 1 371 ? -30.262 6.062 -35.952 1.00 29.91 371 ASN A C 1
ATOM 2588 O O . ASN A 1 371 ? -31.014 5.222 -36.384 1.00 31.85 371 ASN A O 1
ATOM 2593 N N . LEU A 1 372 ? -29.946 7.183 -36.593 1.00 28.08 372 LEU A N 1
ATOM 2594 C CA . LEU A 1 372 ? -30.409 7.560 -37.954 1.00 30.03 372 LEU A CA 1
ATOM 2595 C C . LEU A 1 372 ? -29.530 6.973 -39.073 1.00 29.98 372 LEU A C 1
ATOM 2596 O O . LEU A 1 372 ? -30.034 6.841 -40.164 1.00 27.64 372 LEU A O 1
ATOM 2601 N N . GLY A 1 373 ? -28.272 6.629 -38.800 1.00 25.72 373 GLY A N 1
ATOM 2602 C CA . GLY A 1 373 ? -27.365 6.139 -39.853 1.00 27.63 373 GLY A CA 1
ATOM 2603 C C . GLY A 1 373 ? -26.485 7.241 -40.425 1.00 25.64 373 GLY A C 1
ATOM 2604 O O . GLY A 1 373 ? -25.803 7.015 -41.388 1.00 26.85 373 GLY A O 1
ATOM 2605 N N . PHE A 1 374 ? -26.551 8.420 -39.833 1.00 26.24 374 PHE A N 1
ATOM 2606 C CA . PHE A 1 374 ? -25.690 9.573 -40.181 1.00 26.30 374 PHE A CA 1
ATOM 2607 C C . PHE A 1 374 ? -25.643 10.516 -38.977 1.00 23.78 374 PHE A C 1
ATOM 2608 O O . PHE A 1 374 ? -26.494 10.429 -38.132 1.00 24.36 374 PHE A O 1
ATOM 2616 N N . SER A 1 375 ? -24.675 11.419 -38.971 1.00 24.16 375 SER A N 1
ATOM 2617 C CA . SER A 1 375 ? -24.480 12.320 -37.819 1.00 26.99 375 SER A CA 1
ATOM 2618 C C . SER A 1 375 ? -25.284 13.607 -37.980 1.00 28.54 375 SER A C 1
ATOM 2619 O O . SER A 1 375 ? -25.029 14.339 -38.891 1.00 29.26 375 SER A O 1
ATOM 2622 N N . ILE A 1 376 ? -26.246 13.812 -37.096 1.00 27.20 376 ILE A N 1
ATOM 2623 C CA . ILE A 1 376 ? -27.038 15.069 -37.086 1.00 28.24 376 ILE A CA 1
ATOM 2624 C C . ILE A 1 376 ? -26.099 16.222 -36.719 1.00 31.01 376 ILE A C 1
ATOM 2625 O O . ILE A 1 376 ? -26.131 17.245 -37.365 1.00 29.18 376 ILE A O 1
ATOM 2630 N N . LYS A 1 377 ? -25.228 15.992 -35.749 1.00 27.16 377 LYS A N 1
ATOM 2631 C CA . LYS A 1 377 ? -24.266 17.018 -35.298 1.00 31.58 377 LYS A CA 1
ATOM 2632 C C . LYS A 1 377 ? -23.369 17.410 -36.472 1.00 29.23 377 LYS A C 1
ATOM 2633 O O . LYS A 1 377 ? -23.109 18.571 -36.640 1.00 28.10 377 LYS A O 1
ATOM 2639 N N . LYS A 1 378 ? -22.928 16.446 -37.262 1.00 28.23 378 LYS A N 1
ATOM 2640 C CA . LYS A 1 378 ? -22.039 16.797 -38.391 1.00 31.16 378 LYS A CA 1
ATOM 2641 C C . LYS A 1 378 ? -22.793 17.674 -39.390 1.00 29.09 378 LYS A C 1
ATOM 2642 O O . LYS A 1 378 ? -22.195 18.583 -39.916 1.00 31.47 378 LYS A O 1
ATOM 2648 N N . LEU A 1 379 ? -24.056 17.363 -39.654 1.00 29.41 379 LEU A N 1
ATOM 2649 C CA . LEU A 1 379 ? -24.850 18.179 -40.598 1.00 30.33 379 LEU A CA 1
ATOM 2650 C C . LEU A 1 379 ? -24.992 19.594 -40.036 1.00 35.03 379 LEU A C 1
ATOM 2651 O O . LEU A 1 379 ? -24.744 20.532 -40.769 1.00 33.34 379 LEU A O 1
ATOM 2656 N N . ARG A 1 380 ? -25.335 19.708 -38.760 1.00 30.11 380 ARG A N 1
ATOM 2657 C CA . ARG A 1 380 ? -25.488 21.040 -38.133 1.00 32.58 380 ARG A CA 1
ATOM 2658 C C . ARG A 1 380 ? -24.144 21.769 -38.173 1.00 35.00 380 ARG A C 1
ATOM 2659 O O . ARG A 1 380 ? -24.131 22.942 -38.483 1.00 34.10 380 ARG A O 1
ATOM 2667 N N . GLU A 1 381 ? -23.055 21.069 -37.883 1.00 31.91 381 GLU A N 1
ATOM 2668 C CA . GLU A 1 381 ? -21.723 21.714 -37.900 1.00 37.37 381 GLU A CA 1
ATOM 2669 C C . GLU A 1 381 ? -21.403 22.228 -39.310 1.00 36.43 381 GLU A C 1
ATOM 2670 O O . GLU A 1 381 ? -20.864 23.294 -39.412 1.00 34.79 381 GLU A O 1
ATOM 2676 N N . LYS A 1 382 ? -21.690 21.452 -40.344 1.00 32.93 382 LYS A N 1
ATOM 2677 C CA . LYS A 1 382 ? -21.429 21.907 -41.725 1.00 38.88 382 LYS A CA 1
ATOM 2678 C C . LYS A 1 382 ? -22.314 23.113 -42.048 1.00 40.80 382 LYS A C 1
ATOM 2679 O O . LYS A 1 382 ? -21.838 24.006 -42.721 1.00 39.36 382 LYS A O 1
ATOM 2685 N N . MET A 1 383 ? -23.563 23.108 -41.597 1.00 32.70 383 MET A N 1
ATOM 2686 C CA . MET A 1 383 ? -24.471 24.239 -41.889 1.00 37.43 383 MET A CA 1
ATOM 2687 C C . MET A 1 383 ? -23.898 25.504 -41.261 1.00 36.92 383 MET A C 1
ATOM 2688 O O . MET A 1 383 ? -23.898 26.529 -41.912 1.00 44.83 383 MET A O 1
ATOM 2693 N N . LEU A 1 384 ? -23.465 25.419 -40.018 1.00 36.12 384 LEU A N 1
ATOM 2694 C CA . LEU A 1 384 ? -22.895 26.592 -39.325 1.00 36.66 384 LEU A CA 1
ATOM 2695 C C . LEU A 1 384 ? -21.571 27.029 -39.943 1.00 46.11 384 LEU A C 1
ATOM 2696 O O . LEU A 1 384 ? -21.294 28.208 -39.910 1.00 47.13 384 LEU A O 1
ATOM 2701 N N . GLU A 1 385 ? -20.744 26.092 -40.383 1.00 42.08 385 GLU A N 1
ATOM 2702 C CA . GLU A 1 385 ? -19.434 26.480 -40.950 1.00 47.42 385 GLU A CA 1
ATOM 2703 C C . GLU A 1 385 ? -19.587 27.287 -42.235 1.00 45.48 385 GLU A C 1
ATOM 2704 O O . GLU A 1 385 ? -18.906 28.275 -42.384 1.00 47.40 385 GLU A O 1
ATOM 2710 N N . GLU A 1 386 ? -20.331 26.751 -43.185 1.00 46.69 386 GLU A N 1
ATOM 2711 C CA . GLU A 1 386 ? -20.560 27.415 -44.485 1.00 52.04 386 GLU A CA 1
ATOM 2712 C C . GLU A 1 386 ? -21.533 28.593 -44.438 1.00 53.75 386 GLU A C 1
ATOM 2713 O O . GLU A 1 386 ? -21.292 29.550 -45.154 1.00 51.71 386 GLU A O 1
ATOM 2719 N N . TYR A 1 387 ? -22.649 28.468 -43.729 1.00 44.51 387 TYR A N 1
ATOM 2720 C CA . TYR A 1 387 ? -23.671 29.528 -43.860 1.00 45.66 387 TYR A CA 1
ATOM 2721 C C . TYR A 1 387 ? -24.047 30.242 -42.568 1.00 53.22 387 TYR A C 1
ATOM 2722 O O . TYR A 1 387 ? -24.547 31.344 -42.679 1.00 57.07 387 TYR A O 1
ATOM 2731 N N . GLY A 1 388 ? -23.906 29.596 -41.425 1.00 49.93 388 GLY A N 1
ATOM 2732 C CA . GLY A 1 388 ? -24.357 30.205 -40.167 1.00 49.63 388 GLY A CA 1
ATOM 2733 C C . GLY A 1 388 ? -23.206 30.524 -39.261 1.00 44.98 388 GLY A C 1
ATOM 2734 O O . GLY A 1 388 ? -23.410 30.519 -38.074 1.00 51.54 388 GLY A O 1
ATOM 2735 N N . PHE A 1 389 ? -22.079 30.931 -39.835 1.00 48.15 389 PHE A N 1
ATOM 2736 C CA . PHE A 1 389 ? -20.822 31.170 -39.085 1.00 49.79 389 PHE A CA 1
ATOM 2737 C C . PHE A 1 389 ? -20.999 32.256 -38.027 1.00 49.20 389 PHE A C 1
ATOM 2738 O O . PHE A 1 389 ? -20.267 32.249 -37.050 1.00 50.36 389 PHE A O 1
ATOM 2746 N N . ARG A 1 390 ? -21.970 33.139 -38.233 1.00 53.81 390 ARG A N 1
ATOM 2747 C CA . ARG A 1 390 ? -22.292 34.249 -37.298 1.00 52.24 390 ARG A CA 1
ATOM 2748 C C . ARG A 1 390 ? -22.739 33.674 -35.947 1.00 52.81 390 ARG A C 1
ATOM 2749 O O . ARG A 1 390 ? -22.435 34.261 -34.924 1.00 50.43 390 ARG A O 1
ATOM 2757 N N . PHE A 1 391 ? -23.414 32.526 -35.976 1.00 45.73 391 PHE A N 1
ATOM 2758 C CA . PHE A 1 391 ? -23.938 31.822 -34.779 1.00 44.20 391 PHE A CA 1
ATOM 2759 C C . PHE A 1 391 ? -22.797 31.205 -33.983 1.00 47.38 391 PHE A C 1
ATOM 2760 O O . PHE A 1 391 ? -23.014 30.814 -32.858 1.00 50.68 391 PHE A O 1
ATOM 2768 N N . LYS A 1 392 ? -21.610 31.155 -34.580 1.00 46.91 392 LYS A N 1
ATOM 2769 C CA . LYS A 1 392 ? -20.399 30.586 -33.937 1.00 54.30 392 LYS A CA 1
ATOM 2770 C C . LYS A 1 392 ? -19.652 31.685 -33.176 1.00 51.39 392 LYS A C 1
ATOM 2771 O O . LYS A 1 392 ? -18.628 31.403 -32.585 1.00 50.67 392 LYS A O 1
ATOM 2777 N N . ASP A 1 393 ? -20.234 32.870 -33.170 1.00 55.67 393 ASP A N 1
ATOM 2778 C CA . ASP A 1 393 ? -19.680 34.074 -32.516 1.00 58.43 393 ASP A CA 1
ATOM 2779 C C . ASP A 1 393 ? -19.675 33.880 -30.998 1.00 60.04 393 ASP A C 1
ATOM 2780 O O . ASP A 1 393 ? -20.541 33.185 -30.497 1.00 48.13 393 ASP A O 1
ATOM 2785 N N . LYS A 1 394 ? -18.803 34.650 -30.352 1.00 55.39 394 LYS A N 1
ATOM 2786 C CA . LYS A 1 394 ? -18.496 34.676 -28.904 1.00 62.48 394 LYS A CA 1
ATOM 2787 C C . LYS A 1 394 ? -19.742 34.989 -28.085 1.00 50.47 394 LYS A C 1
ATOM 2788 O O . LYS A 1 394 ? -19.847 34.467 -26.995 1.00 56.43 394 LYS A O 1
ATOM 2794 N N . GLN A 1 395 ? -20.655 35.790 -28.616 1.00 48.49 395 GLN A N 1
ATOM 2795 C CA . GLN A 1 395 ? -21.860 36.196 -27.851 1.00 52.28 395 GLN A CA 1
ATOM 2796 C C . GLN A 1 395 ? -22.755 35.000 -27.528 1.00 44.33 395 GLN A C 1
ATOM 2797 O O . GLN A 1 395 ? -23.540 35.099 -26.599 1.00 44.73 395 GLN A O 1
ATOM 2803 N N . TYR A 1 396 ? -22.645 33.925 -28.292 1.00 46.65 396 TYR A N 1
ATOM 2804 C CA . TYR A 1 396 ? -23.526 32.752 -28.075 1.00 40.20 396 TYR A CA 1
ATOM 2805 C C . TYR A 1 396 ? -22.865 31.680 -27.207 1.00 42.88 396 TYR A C 1
ATOM 2806 O O . TYR A 1 396 ? -23.464 30.645 -27.033 1.00 40.07 396 TYR A O 1
ATOM 2815 N N . ASP A 1 397 ? -21.692 31.945 -26.656 1.00 38.80 397 ASP A N 1
ATOM 2816 C CA . ASP A 1 397 ? -20.985 30.889 -25.898 1.00 41.67 397 ASP A CA 1
ATOM 2817 C C . ASP A 1 397 ? -21.809 30.432 -24.697 1.00 40.83 397 ASP A C 1
ATOM 2818 O O . ASP A 1 397 ? -21.891 29.245 -24.492 1.00 40.47 397 ASP A O 1
ATOM 2823 N N . SER A 1 398 ? -22.409 31.350 -23.951 1.00 37.52 398 SER A N 1
ATOM 2824 C CA . SER A 1 398 ? -23.184 30.964 -22.746 1.00 36.50 398 SER A CA 1
ATOM 2825 C C . SER A 1 398 ? -24.421 30.130 -23.096 1.00 35.99 398 SER A C 1
ATOM 2826 O O . SER A 1 398 ? -24.855 29.402 -22.245 1.00 38.29 398 SER A O 1
ATOM 2829 N N . VAL A 1 399 ? -24.982 30.294 -24.285 1.00 35.37 399 VAL A N 1
ATOM 2830 C CA . VAL A 1 399 ? -26.232 29.571 -24.657 1.00 36.51 399 VAL A CA 1
ATOM 2831 C C . VAL A 1 399 ? -25.991 28.541 -25.760 1.00 34.26 399 VAL A C 1
ATOM 2832 O O . VAL A 1 399 ? -26.963 28.006 -26.245 1.00 30.86 399 VAL A O 1
ATOM 2836 N N . ARG A 1 400 ? -24.744 28.242 -26.086 1.00 33.76 400 ARG A N 1
ATOM 2837 C CA . ARG A 1 400 ? -24.479 27.375 -27.259 1.00 34.88 400 ARG A CA 1
ATOM 2838 C C . ARG A 1 400 ? -25.089 25.978 -27.125 1.00 30.41 400 ARG A C 1
ATOM 2839 O O . ARG A 1 400 ? -25.607 25.501 -28.101 1.00 31.49 400 ARG A O 1
ATOM 2847 N N . SER A 1 401 ? -25.025 25.364 -25.955 1.00 32.53 401 SER A N 1
ATOM 2848 C CA . SER A 1 401 ? -25.590 24.002 -25.819 1.00 34.33 401 SER A CA 1
ATOM 2849 C C . SER A 1 401 ? -27.093 24.034 -26.084 1.00 32.19 401 SER A C 1
ATOM 2850 O O . SER A 1 401 ? -27.579 23.172 -26.780 1.00 29.26 401 SER A O 1
ATOM 2853 N N . LYS A 1 402 ? -27.786 25.019 -25.527 1.00 30.81 402 LYS A N 1
ATOM 2854 C CA . LYS A 1 402 ? -29.247 25.104 -25.745 1.00 28.80 402 LYS A CA 1
ATOM 2855 C C . LYS A 1 402 ? -29.512 25.358 -27.228 1.00 28.95 402 LYS A C 1
ATOM 2856 O O . LYS A 1 402 ? -30.363 24.714 -27.780 1.00 31.63 402 LYS A O 1
ATOM 2862 N N . MET A 1 403 ? -28.736 26.241 -27.840 1.00 30.70 403 MET A N 1
ATOM 2863 C CA . MET A 1 403 ? -28.946 26.602 -29.255 1.00 29.96 403 MET A CA 1
ATOM 2864 C C . MET A 1 403 ? -28.752 25.370 -30.136 1.00 32.89 403 MET A C 1
ATOM 2865 O O . MET A 1 403 ? -29.552 25.171 -31.025 1.00 31.84 403 MET A O 1
ATOM 2870 N N . TYR A 1 404 ? -27.714 24.588 -29.868 1.00 31.91 404 TYR A N 1
ATOM 2871 C CA . TYR A 1 404 ? -27.427 23.363 -30.652 1.00 28.97 404 TYR A CA 1
ATOM 2872 C C . TYR A 1 404 ? -28.526 22.320 -30.475 1.00 27.24 404 TYR A C 1
ATOM 2873 O O . TYR A 1 404 ? -28.794 21.641 -31.435 1.00 29.93 404 TYR A O 1
ATOM 2882 N N . LYS A 1 405 ? -29.084 22.194 -29.274 1.00 27.85 405 LYS A N 1
ATOM 2883 C CA . LYS A 1 405 ? -30.159 21.199 -29.049 1.00 30.45 405 LYS A CA 1
ATOM 2884 C C . LYS A 1 405 ? -31.356 21.571 -29.924 1.00 33.34 405 LYS A C 1
ATOM 2885 O O . LYS A 1 405 ? -31.903 20.715 -30.572 1.00 28.35 405 LYS A O 1
ATOM 2891 N N . LEU A 1 406 ? -31.706 22.848 -29.944 1.00 30.68 406 LEU A N 1
ATOM 2892 C CA . LEU A 1 406 ? -32.855 23.293 -30.761 1.00 31.21 406 LEU A CA 1
ATOM 2893 C C . LEU A 1 406 ? -32.577 23.032 -32.239 1.00 26.08 406 LEU A C 1
ATOM 2894 O O . LEU A 1 406 ? -33.440 22.514 -32.892 1.00 29.95 406 LEU A O 1
ATOM 2899 N N . MET A 1 407 ? -31.390 23.371 -32.717 1.00 27.38 407 MET A N 1
ATOM 2900 C CA . MET A 1 407 ? -31.039 23.156 -34.138 1.00 28.57 407 MET A CA 1
ATOM 2901 C C . MET A 1 407 ? -31.023 21.659 -34.457 1.00 30.39 407 MET A C 1
ATOM 2902 O O . MET A 1 407 ? -31.617 21.270 -35.431 1.00 30.66 407 MET A O 1
ATOM 2907 N N . ASP A 1 408 ? -30.395 20.860 -33.603 1.00 29.95 408 ASP A N 1
ATOM 2908 C CA . ASP A 1 408 ? -30.306 19.393 -33.789 1.00 27.88 408 ASP A CA 1
ATOM 2909 C C . ASP A 1 408 ? -31.719 18.797 -33.777 1.00 29.59 408 ASP A C 1
ATOM 2910 O O . ASP A 1 408 ? -31.986 17.920 -34.562 1.00 28.76 408 ASP A O 1
ATOM 2915 N N . PHE A 1 409 ? -32.586 19.299 -32.908 1.00 29.84 409 PHE A N 1
ATOM 2916 C CA . PHE A 1 409 ? -33.964 18.767 -32.813 1.00 30.72 409 PHE A CA 1
ATOM 2917 C C . PHE A 1 409 ? -34.726 18.976 -34.124 1.00 29.15 409 PHE A C 1
ATOM 2918 O O . PHE A 1 409 ? -35.416 18.076 -34.528 1.00 27.90 409 PHE A O 1
ATOM 2926 N N . LEU A 1 410 ? -34.591 20.141 -34.741 1.00 30.00 410 LEU A N 1
ATOM 2927 C CA . LEU A 1 410 ? -35.291 20.399 -36.019 1.00 31.36 410 LEU A CA 1
ATOM 2928 C C . LEU A 1 410 ? -34.785 19.412 -37.070 1.00 31.58 410 LEU A C 1
ATOM 2929 O O . LEU A 1 410 ? -35.584 18.866 -37.782 1.00 31.66 410 LEU A O 1
ATOM 2934 N N . LEU A 1 411 ? -33.475 19.218 -37.141 1.00 29.95 411 LEU A N 1
ATOM 2935 C CA . LEU A 1 411 ? -32.891 18.268 -38.120 1.00 33.04 411 LEU A CA 1
ATOM 2936 C C . LEU A 1 411 ? -33.366 16.848 -37.809 1.00 26.92 411 LEU A C 1
ATOM 2937 O O . LEU A 1 411 ? -33.670 16.127 -38.718 1.00 29.07 411 LEU A O 1
ATOM 2942 N N . PHE A 1 412 ? -33.404 16.491 -36.536 1.00 27.62 412 PHE A N 1
ATOM 2943 C CA . PHE A 1 412 ? -33.822 15.129 -36.140 1.00 27.48 412 PHE A CA 1
ATOM 2944 C C . PHE A 1 412 ? -35.256 14.868 -36.602 1.00 32.72 412 PHE A C 1
ATOM 2945 O O . PHE A 1 412 ? -35.515 13.874 -37.229 1.00 30.65 412 PHE A O 1
ATOM 2953 N N . CYS A 1 413 ? -36.153 15.802 -36.333 1.00 31.41 413 CYS A N 1
ATOM 2954 C CA . CYS A 1 413 ? -37.574 15.651 -36.728 1.00 33.79 413 CYS A CA 1
ATOM 2955 C C . CYS A 1 413 ? -37.696 15.579 -38.253 1.00 31.38 413 CYS A C 1
ATOM 2956 O O . CYS A 1 413 ? -38.501 14.831 -38.751 1.00 35.39 413 CYS A O 1
ATOM 2959 N N . ASN A 1 414 ? -36.857 16.315 -38.950 1.00 32.83 414 ASN A N 1
ATOM 2960 C CA . ASN A 1 414 ? -36.901 16.339 -40.424 1.00 34.20 414 ASN A CA 1
ATOM 2961 C C . ASN A 1 414 ? -36.654 14.940 -40.976 1.00 40.25 414 ASN A C 1
ATOM 2962 O O . ASN A 1 414 ? -37.367 14.547 -41.871 1.00 36.79 414 ASN A O 1
ATOM 2967 N N . TYR A 1 415 ? -35.667 14.231 -40.439 1.00 32.29 415 TYR A N 1
ATOM 2968 C CA . TYR A 1 415 ? -35.320 12.892 -40.965 1.00 31.97 415 TYR A CA 1
ATOM 2969 C C . TYR A 1 415 ? -36.083 11.755 -40.287 1.00 34.01 415 TYR A C 1
ATOM 2970 O O . TYR A 1 415 ? -36.184 10.698 -40.870 1.00 35.62 415 TYR A O 1
ATOM 2979 N N . TYR A 1 416 ? -36.500 11.956 -39.049 1.00 32.18 416 TYR A N 1
ATOM 2980 C CA . TYR A 1 416 ? -37.187 10.901 -38.275 1.00 31.23 416 TYR A CA 1
ATOM 2981 C C . TYR A 1 416 ? -38.682 10.839 -38.576 1.00 40.47 416 TYR A C 1
ATOM 2982 O O . TYR A 1 416 ? -39.247 9.779 -38.441 1.00 37.78 416 TYR A O 1
ATOM 2991 N N . ARG A 1 417 ? -39.291 11.971 -38.899 1.00 38.62 417 ARG A N 1
ATOM 2992 C CA . ARG A 1 417 ? -40.751 11.987 -39.122 1.00 42.40 417 ARG A CA 1
ATOM 2993 C C . ARG A 1 417 ? -41.124 12.550 -40.495 1.00 40.71 417 ARG A C 1
ATOM 2994 O O . ARG A 1 417 ? -41.779 11.871 -41.235 1.00 42.67 417 ARG A O 1
ATOM 3002 N N . ASN A 1 418 ? -40.734 13.782 -40.768 1.00 44.74 418 ASN A N 1
ATOM 3003 C CA . ASN A 1 418 ? -41.122 14.509 -41.999 1.00 45.99 418 ASN A CA 1
ATOM 3004 C C . ASN A 1 418 ? -40.556 13.941 -43.299 1.00 50.49 418 ASN A C 1
ATOM 3005 O O . ASN A 1 418 ? -41.279 13.956 -44.278 1.00 50.10 418 ASN A O 1
ATOM 3010 N N . ASP A 1 419 ? -39.277 13.584 -43.330 1.00 42.23 419 ASP A N 1
ATOM 3011 C CA . ASP A 1 419 ? -38.663 13.149 -44.602 1.00 38.16 419 ASP A CA 1
ATOM 3012 C C . ASP A 1 419 ? -37.781 11.923 -44.380 1.00 40.21 419 ASP A C 1
ATOM 3013 O O . ASP A 1 419 ? -36.586 12.024 -44.549 1.00 37.58 419 ASP A O 1
ATOM 3018 N N . VAL A 1 420 ? -38.392 10.797 -44.062 1.00 39.55 420 VAL A N 1
ATOM 3019 C CA . VAL A 1 420 ? -37.649 9.537 -43.805 1.00 41.34 420 VAL A CA 1
ATOM 3020 C C . VAL A 1 420 ? -36.903 9.114 -45.071 1.00 47.35 420 VAL A C 1
ATOM 3021 O O . VAL A 1 420 ? -35.791 8.624 -44.955 1.00 38.83 420 VAL A O 1
ATOM 3025 N N . ALA A 1 421 ? -37.505 9.343 -46.235 1.00 37.92 421 ALA A N 1
ATOM 3026 C CA . ALA A 1 421 ? -36.898 8.955 -47.524 1.00 39.69 421 ALA A CA 1
ATOM 3027 C C . ALA A 1 421 ? -35.576 9.695 -47.718 1.00 32.74 421 ALA A C 1
ATOM 3028 O O . ALA A 1 421 ? -34.645 9.100 -48.204 1.00 35.29 421 ALA A O 1
ATOM 3030 N N . ALA A 1 422 ? -35.521 10.960 -47.328 1.00 34.10 422 ALA A N 1
ATOM 3031 C CA . ALA A 1 422 ? -34.283 11.758 -47.456 1.00 35.13 422 ALA A CA 1
ATOM 3032 C C . ALA A 1 422 ? -33.181 11.135 -46.589 1.00 35.83 422 ALA A C 1
ATOM 3033 O O . ALA A 1 422 ? -32.041 11.175 -46.988 1.00 30.49 422 ALA A O 1
ATOM 3035 N N . GLY A 1 423 ? -33.547 10.659 -45.404 1.00 35.24 423 GLY A N 1
ATOM 3036 C CA . GLY A 1 423 ? -32.584 9.991 -44.515 1.00 34.74 423 GLY A CA 1
ATOM 3037 C C . GLY A 1 423 ? -32.071 8.710 -45.132 1.00 30.59 423 GLY A C 1
ATOM 3038 O O . GLY A 1 423 ? -30.903 8.507 -45.116 1.00 29.89 423 GLY A O 1
ATOM 3039 N N . GLU A 1 424 ? -32.956 7.910 -45.709 1.00 32.63 424 GLU A N 1
ATOM 3040 C CA . GLU A 1 424 ? -32.558 6.638 -46.354 1.00 34.68 424 GLU A CA 1
ATOM 3041 C C . GLU A 1 424 ? -31.613 6.951 -47.513 1.00 32.40 424 GLU A C 1
ATOM 3042 O O . GLU A 1 424 ? -30.638 6.257 -47.669 1.00 32.36 424 GLU A O 1
ATOM 3048 N N . ALA A 1 425 ? -31.914 7.994 -48.277 1.00 32.50 425 ALA A N 1
ATOM 3049 C CA . ALA A 1 425 ? -31.070 8.374 -49.427 1.00 32.17 425 ALA A CA 1
ATOM 3050 C C . ALA A 1 425 ? -29.686 8.793 -48.938 1.00 29.61 425 ALA A C 1
ATOM 3051 O O . ALA A 1 425 ? -28.727 8.485 -49.591 1.00 30.17 425 ALA A O 1
ATOM 3053 N N . LEU A 1 426 ? -29.635 9.535 -47.842 1.00 30.02 426 LEU A N 1
ATOM 3054 C CA . LEU A 1 426 ? -28.346 10.001 -47.285 1.00 26.70 426 LEU A CA 1
ATOM 3055 C C . LEU A 1 426 ? -27.496 8.804 -46.841 1.00 24.35 426 LEU A C 1
ATOM 3056 O O . LEU A 1 426 ? -26.330 8.768 -47.155 1.00 27.91 426 LEU A O 1
ATOM 3061 N N . VAL A 1 427 ? -28.106 7.837 -46.175 1.00 26.85 427 VAL A N 1
ATOM 3062 C CA . VAL A 1 427 ? -27.359 6.632 -45.728 1.00 27.50 427 VAL A CA 1
ATOM 3063 C C . VAL A 1 427 ? -26.817 5.905 -46.957 1.00 30.43 427 VAL A C 1
ATOM 3064 O O . VAL A 1 427 ? -25.675 5.548 -46.951 1.00 27.22 427 VAL A O 1
ATOM 3068 N N . ARG A 1 428 ? -27.623 5.767 -47.998 1.00 27.86 428 ARG A N 1
ATOM 3069 C CA . ARG A 1 428 ? -27.135 5.055 -49.196 1.00 27.91 428 ARG A CA 1
ATOM 3070 C C . ARG A 1 428 ? -25.921 5.788 -49.764 1.00 26.42 428 ARG A C 1
ATOM 3071 O O . ARG A 1 428 ? -24.964 5.141 -50.065 1.00 28.44 428 ARG A O 1
ATOM 3079 N N . LYS A 1 429 ? -25.966 7.109 -49.861 1.00 28.81 429 LYS A N 1
ATOM 3080 C CA . LYS A 1 429 ? -24.813 7.840 -50.432 1.00 26.39 429 LYS A CA 1
ATOM 3081 C C . LYS A 1 429 ? -23.579 7.634 -49.557 1.00 27.12 429 LYS A C 1
ATOM 3082 O O . LYS A 1 429 ? -22.527 7.471 -50.103 1.00 25.70 429 LYS A O 1
ATOM 3088 N N . LEU A 1 430 ? -23.737 7.697 -48.240 1.00 25.35 430 LEU A N 1
ATOM 3089 C CA . LEU A 1 430 ? -22.599 7.505 -47.312 1.00 25.04 430 LEU A CA 1
ATOM 3090 C C . LEU A 1 430 ? -22.057 6.081 -47.450 1.00 23.90 430 LEU A C 1
ATOM 3091 O O . LEU A 1 430 ? -20.869 5.912 -47.471 1.00 24.60 430 LEU A O 1
ATOM 3096 N N . ARG A 1 431 ? -22.938 5.100 -47.550 1.00 25.50 431 ARG A N 1
ATOM 3097 C CA . ARG A 1 431 ? -22.482 3.701 -47.713 1.00 25.90 431 ARG A CA 1
ATOM 3098 C C . ARG A 1 431 ? -21.713 3.555 -49.030 1.00 27.66 431 ARG A C 1
ATOM 3099 O O . ARG A 1 431 ? -20.744 2.836 -49.057 1.00 26.01 431 ARG A O 1
ATOM 3107 N N . PHE A 1 432 ? -22.194 4.204 -50.088 1.00 27.04 432 PHE A N 1
ATOM 3108 C CA . PHE A 1 432 ? -21.569 4.166 -51.433 1.00 26.26 432 PHE A CA 1
ATOM 3109 C C . PHE A 1 432 ? -20.224 4.892 -51.457 1.00 26.91 432 PHE A C 1
ATOM 3110 O O . PHE A 1 432 ? -19.420 4.589 -52.293 1.00 28.75 432 PHE A O 1
ATOM 3118 N N . SER A 1 433 ? -20.022 5.843 -50.556 1.00 27.01 433 SER A N 1
ATOM 3119 C CA . SER A 1 433 ? -18.781 6.650 -50.587 1.00 28.13 433 SER A CA 1
ATOM 3120 C C . SER A 1 433 ? -17.546 5.764 -50.399 1.00 32.03 433 SER A C 1
ATOM 3121 O O . SER A 1 433 ? -17.600 4.843 -49.623 1.00 31.17 433 SER A O 1
ATOM 3124 N N . MET A 1 434 ? -16.478 6.054 -51.129 1.00 28.39 434 MET A N 1
ATOM 3125 C CA . MET A 1 434 ? -15.273 5.199 -51.061 1.00 33.93 434 MET A CA 1
ATOM 3126 C C . MET A 1 434 ? -14.134 5.878 -50.304 1.00 34.24 434 MET A C 1
ATOM 3127 O O . MET A 1 434 ? -13.166 5.221 -50.044 1.00 36.74 434 MET A O 1
ATOM 3132 N N . THR A 1 435 ? -14.258 7.162 -50.009 1.00 37.93 435 THR A N 1
ATOM 3133 C CA . THR A 1 435 ? -13.171 7.877 -49.305 1.00 36.33 435 THR A CA 1
ATOM 3134 C C . THR A 1 435 ? -13.748 8.867 -48.300 1.00 37.13 435 THR A C 1
ATOM 3135 O O . THR A 1 435 ? -14.896 9.223 -48.427 1.00 33.24 435 THR A O 1
ATOM 3139 N N . ASP A 1 436 ? -12.903 9.293 -47.366 1.00 42.12 436 ASP A N 1
ATOM 3140 C CA . ASP A 1 436 ? -13.270 10.262 -46.311 1.00 46.37 436 ASP A CA 1
ATOM 3141 C C . ASP A 1 436 ? -13.655 11.573 -46.985 1.00 45.63 436 ASP A C 1
ATOM 3142 O O . ASP A 1 436 ? -14.619 12.160 -46.572 1.00 42.95 436 ASP A O 1
ATOM 3147 N N . ASP A 1 437 ? -12.919 11.982 -48.008 1.00 45.78 437 ASP A N 1
ATOM 3148 C CA . ASP A 1 437 ? -13.214 13.257 -48.708 1.00 49.17 437 ASP A CA 1
ATOM 3149 C C . ASP A 1 437 ? -14.598 13.188 -49.350 1.00 45.64 437 ASP A C 1
ATOM 3150 O O . ASP A 1 437 ? -15.325 14.169 -49.274 1.00 40.24 437 ASP A O 1
ATOM 3155 N N . GLU A 1 438 ? -14.930 12.060 -49.968 1.00 40.54 438 GLU A N 1
ATOM 3156 C CA . GLU A 1 438 ? -16.265 11.902 -50.585 1.00 40.83 438 GLU A CA 1
ATOM 3157 C C . GLU A 1 438 ? -17.327 11.998 -49.492 1.00 34.04 438 GLU A C 1
ATOM 3158 O O . GLU A 1 438 ? -18.321 12.635 -49.712 1.00 35.41 438 GLU A O 1
ATOM 3164 N N . LYS A 1 439 ? -17.083 11.375 -48.350 1.00 32.77 439 LYS A N 1
ATOM 3165 C CA . LYS A 1 439 ? -18.070 11.396 -47.249 1.00 31.98 439 LYS A CA 1
ATOM 3166 C C . LYS A 1 439 ? -18.288 12.827 -46.768 1.00 30.49 439 LYS A C 1
ATOM 3167 O O . LYS A 1 439 ? -19.419 13.208 -46.601 1.00 32.42 439 LYS A O 1
ATOM 3173 N N . GLU A 1 440 ? -17.215 13.596 -46.612 1.00 35.32 440 GLU A N 1
ATOM 3174 C CA . GLU A 1 440 ? -17.343 15.008 -46.173 1.00 38.39 440 GLU A CA 1
ATOM 3175 C C . GLU A 1 440 ? -18.165 15.779 -47.207 1.00 38.31 440 GLU A C 1
ATOM 3176 O O . GLU A 1 440 ? -18.992 16.572 -46.810 1.00 41.03 440 GLU A O 1
ATOM 3182 N N . GLY A 1 441 ? -17.942 15.510 -48.487 1.00 35.70 441 GLY A N 1
ATOM 3183 C CA . GLY A 1 441 ? -18.683 16.166 -49.573 1.00 35.61 441 GLY A CA 1
ATOM 3184 C C . GLY A 1 441 ? -20.159 15.851 -49.490 1.00 35.66 441 GLY A C 1
ATOM 3185 O O . GLY A 1 441 ? -20.956 16.711 -49.771 1.00 36.13 441 GLY A O 1
ATOM 3186 N N . ILE A 1 442 ? -20.498 14.622 -49.138 1.00 32.18 442 ILE A N 1
ATOM 3187 C CA . ILE A 1 442 ? -21.927 14.238 -49.026 1.00 30.41 442 ILE A CA 1
ATOM 3188 C C . ILE A 1 442 ? -22.580 15.034 -47.890 1.00 31.10 442 ILE A C 1
ATOM 3189 O O . ILE A 1 442 ? -23.676 15.506 -48.068 1.00 32.40 442 ILE A O 1
ATOM 3194 N N . TYR A 1 443 ? -21.899 15.162 -46.759 1.00 31.96 443 TYR A N 1
ATOM 3195 C CA . TYR A 1 443 ? -22.439 15.934 -45.620 1.00 30.01 443 TYR A CA 1
ATOM 3196 C C . TYR A 1 443 ? -22.583 17.401 -46.033 1.00 32.94 443 TYR A C 1
ATOM 3197 O O . TYR A 1 443 ? -23.571 18.021 -45.707 1.00 33.13 443 TYR A O 1
ATOM 3206 N N . ALA A 1 444 ? -21.584 17.916 -46.737 1.00 31.87 444 ALA A N 1
ATOM 3207 C CA . ALA A 1 444 ? -21.617 19.321 -47.183 1.00 36.23 444 ALA A CA 1
ATOM 3208 C C . ALA A 1 444 ? -22.790 19.547 -48.146 1.00 37.33 444 ALA A C 1
ATOM 3209 O O . ALA A 1 444 ? -23.506 20.509 -47.957 1.00 42.15 444 ALA A O 1
ATOM 3211 N N . ASP A 1 445 ? -23.004 18.662 -49.113 1.00 36.35 445 ASP A N 1
ATOM 3212 C CA . ASP A 1 445 ? -24.125 18.842 -50.070 1.00 41.68 445 ASP A CA 1
ATOM 3213 C C . ASP A 1 445 ? -25.452 18.803 -49.310 1.00 39.52 445 ASP A C 1
ATOM 3214 O O . ASP A 1 445 ? -26.310 19.602 -49.604 1.00 36.60 445 ASP A O 1
ATOM 3219 N N . GLU A 1 446 ? -25.591 17.886 -48.362 1.00 33.25 446 GLU A N 1
ATOM 3220 C CA . GLU A 1 446 ? -26.836 17.778 -47.569 1.00 33.60 446 GLU A CA 1
ATOM 3221 C C . GLU A 1 446 ? -27.042 19.053 -46.745 1.00 34.20 446 GLU A C 1
ATOM 3222 O O . GLU A 1 446 ? -28.155 19.497 -46.660 1.00 36.49 446 GLU A O 1
ATOM 3228 N N . ALA A 1 447 ? -25.974 19.607 -46.185 1.00 34.51 447 ALA A N 1
ATOM 3229 C CA . ALA A 1 447 ? -26.056 20.832 -45.359 1.00 36.06 447 ALA A CA 1
ATOM 3230 C C . ALA A 1 447 ? -26.579 21.993 -46.210 1.00 40.46 447 ALA A C 1
ATOM 3231 O O . ALA A 1 447 ? -27.331 22.798 -45.711 1.00 36.41 447 ALA A O 1
ATOM 3233 N N . ALA A 1 448 ? -26.160 22.044 -47.466 1.00 44.71 448 ALA A N 1
ATOM 3234 C CA . ALA A 1 448 ? -26.611 23.108 -48.383 1.00 45.59 448 ALA A CA 1
ATOM 3235 C C . ALA A 1 448 ? -28.122 23.010 -48.571 1.00 46.74 448 ALA A C 1
ATOM 3236 O O . ALA A 1 448 ? -28.770 24.033 -48.509 1.00 50.22 448 ALA A O 1
ATOM 3238 N N . LYS A 1 449 ? -28.651 21.816 -48.810 1.00 42.20 449 LYS A N 1
ATOM 3239 C CA . LYS A 1 449 ? -30.119 21.672 -48.958 1.00 46.41 449 LYS A CA 1
ATOM 3240 C C . LYS A 1 449 ? -30.799 22.021 -47.634 1.00 48.18 449 LYS A C 1
ATOM 3241 O O . LYS A 1 449 ? -31.858 22.637 -47.656 1.00 43.29 449 LYS A O 1
ATOM 3247 N N . LEU A 1 450 ? -30.203 21.602 -46.522 1.00 39.19 450 LEU A N 1
ATOM 3248 C CA . LEU A 1 450 ? -30.795 21.857 -45.189 1.00 36.06 450 LEU A CA 1
ATOM 3249 C C . LEU A 1 450 ? -30.840 23.357 -44.904 1.00 38.77 450 LEU A C 1
ATOM 3250 O O . LEU A 1 450 ? -31.790 23.790 -44.316 1.00 43.50 450 LEU A O 1
ATOM 3255 N N . TRP A 1 451 ? -29.827 24.102 -45.310 1.00 40.45 451 TRP A N 1
ATOM 3256 C CA . TRP A 1 451 ? -29.810 25.558 -45.046 1.00 44.02 451 TRP A CA 1
ATOM 3257 C C . TRP A 1 451 ? -30.978 26.252 -45.740 1.00 42.74 451 TRP A C 1
ATOM 3258 O O . TRP A 1 451 ? -31.598 27.082 -45.117 1.00 46.47 451 TRP A O 1
ATOM 3269 N N . GLY A 1 452 ? -31.277 25.887 -46.975 1.00 47.24 452 GLY A N 1
ATOM 3270 C CA . GLY A 1 452 ? -32.398 26.538 -47.665 1.00 49.44 452 GLY A CA 1
ATOM 3271 C C . GLY A 1 452 ? -33.677 26.275 -46.913 1.00 56.61 452 GLY A C 1
ATOM 3272 O O . GLY A 1 452 ? -34.532 27.143 -46.852 1.00 54.90 452 GLY A O 1
ATOM 3273 N N . LYS A 1 453 ? -33.833 25.052 -46.435 1.00 49.45 453 LYS A N 1
ATOM 3274 C CA . LYS A 1 453 ? -35.032 24.658 -45.667 1.00 45.40 453 LYS A CA 1
ATOM 3275 C C . LYS A 1 453 ? -35.108 25.264 -44.257 1.00 45.71 453 LYS A C 1
ATOM 3276 O O . LYS A 1 453 ? -36.202 25.627 -43.859 1.00 45.22 453 LYS A O 1
ATOM 3282 N N . PHE A 1 454 ? -34.001 25.323 -43.520 1.00 39.50 454 PHE A N 1
ATOM 3283 C CA . PHE A 1 454 ? -34.060 25.732 -42.092 1.00 40.09 454 PHE A CA 1
ATOM 3284 C C . PHE A 1 454 ? -33.404 27.075 -41.777 1.00 39.71 454 PHE A C 1
ATOM 3285 O O . PHE A 1 454 ? -33.370 27.402 -40.599 1.00 38.84 454 PHE A O 1
ATOM 3293 N N . ARG A 1 455 ? -32.991 27.838 -42.778 1.00 42.07 455 ARG A N 1
ATOM 3294 C CA . ARG A 1 455 ? -32.265 29.093 -42.485 1.00 44.24 455 ARG A CA 1
ATOM 3295 C C . ARG A 1 455 ? -33.126 29.997 -41.605 1.00 40.08 455 ARG A C 1
ATOM 3296 O O . ARG A 1 455 ? -32.621 30.456 -40.611 1.00 40.14 455 ARG A O 1
ATOM 3304 N N . ASN A 1 456 ? -34.389 30.196 -41.956 1.00 42.44 456 ASN A N 1
ATOM 3305 C CA . ASN A 1 456 ? -35.252 31.102 -41.160 1.00 47.66 456 ASN A CA 1
ATOM 3306 C C . ASN A 1 456 ? -35.448 30.537 -39.754 1.00 50.69 456 ASN A C 1
ATOM 3307 O O . ASN A 1 456 ? -35.453 31.311 -38.810 1.00 43.39 456 ASN A O 1
ATOM 3312 N N . ASP A 1 457 ? -35.628 29.223 -39.647 1.00 49.29 457 ASP A N 1
ATOM 3313 C CA . ASP A 1 457 ? -35.812 28.574 -38.325 1.00 47.75 457 ASP A CA 1
ATOM 3314 C C . ASP A 1 457 ? -34.550 28.776 -37.481 1.00 38.08 457 ASP A C 1
ATOM 3315 O O . ASP A 1 457 ? -34.675 29.071 -36.302 1.00 38.78 457 ASP A O 1
ATOM 3320 N N . PHE A 1 458 ? -33.373 28.586 -38.070 1.00 39.76 458 PHE A N 1
ATOM 3321 C CA . PHE A 1 458 ? -32.121 28.759 -37.296 1.00 38.21 458 PHE A CA 1
ATOM 3322 C C . PHE A 1 458 ? -31.970 30.210 -36.843 1.00 43.65 458 PHE A C 1
ATOM 3323 O O . PHE A 1 458 ? -31.539 30.437 -35.737 1.00 39.70 458 PHE A O 1
ATOM 3331 N N . GLU A 1 459 ? -32.294 31.158 -37.711 1.00 42.05 459 GLU A N 1
ATOM 3332 C CA . GLU A 1 459 ? -32.184 32.587 -37.330 1.00 46.49 459 GLU A CA 1
ATOM 3333 C C . GLU A 1 459 ? -33.149 32.864 -36.179 1.00 39.14 459 GLU A C 1
ATOM 3334 O O . GLU A 1 459 ? -32.787 33.580 -35.265 1.00 43.47 459 GLU A O 1
ATOM 3340 N N . ASN A 1 460 ? -34.332 32.277 -36.243 1.00 41.46 460 ASN A N 1
ATOM 3341 C CA . ASN A 1 460 ? -35.345 32.471 -35.180 1.00 42.43 460 ASN A CA 1
ATOM 3342 C C . ASN A 1 460 ? -34.789 31.946 -33.856 1.00 46.68 460 ASN A C 1
ATOM 3343 O O . ASN A 1 460 ? -34.931 32.616 -32.844 1.00 38.63 460 ASN A O 1
ATOM 3348 N N . ILE A 1 461 ? -34.161 30.775 -33.885 1.00 39.66 461 ILE A N 1
ATOM 3349 C CA . ILE A 1 461 ? -33.611 30.195 -32.635 1.00 36.75 461 ILE A CA 1
ATOM 3350 C C . ILE A 1 461 ? -32.555 31.142 -32.080 1.00 33.93 461 ILE A C 1
ATOM 3351 O O . ILE A 1 461 ? -32.616 31.434 -30.915 1.00 39.00 461 ILE A O 1
ATOM 3356 N N . ALA A 1 462 ? -31.660 31.625 -32.933 1.00 36.14 462 ALA A N 1
ATOM 3357 C CA . ALA A 1 462 ? -30.553 32.519 -32.521 1.00 41.71 462 ALA A CA 1
ATOM 3358 C C . ALA A 1 462 ? -31.114 33.801 -31.899 1.00 43.94 462 ALA A C 1
ATOM 3359 O O . ALA A 1 462 ? -30.532 34.280 -30.955 1.00 47.48 462 ALA A O 1
ATOM 3361 N N . ASP A 1 463 ? -32.229 34.296 -32.421 1.00 46.95 463 ASP A N 1
ATOM 3362 C CA . ASP A 1 463 ? -32.929 35.509 -31.918 1.00 47.12 463 ASP A CA 1
ATOM 3363 C C . ASP A 1 463 ? -33.451 35.273 -30.498 1.00 49.54 463 ASP A C 1
ATOM 3364 O O . ASP A 1 463 ? -33.637 36.233 -29.780 1.00 44.76 463 ASP A O 1
ATOM 3369 N N . HIS A 1 464 ? -33.756 34.033 -30.147 1.00 40.21 464 HIS A N 1
ATOM 3370 C CA . HIS A 1 464 ? -34.298 33.770 -28.792 1.00 43.16 464 HIS A CA 1
ATOM 3371 C C . HIS A 1 464 ? -33.202 33.310 -27.844 1.00 39.31 464 HIS A C 1
ATOM 3372 O O . HIS A 1 464 ? -33.501 33.121 -26.685 1.00 42.49 464 HIS A O 1
ATOM 3379 N N . MET A 1 465 ? -31.991 33.138 -28.354 1.00 44.14 465 MET A N 1
ATOM 3380 C CA . MET A 1 465 ? -30.894 32.615 -27.512 1.00 43.37 465 MET A CA 1
ATOM 3381 C C . MET A 1 465 ? -30.205 33.743 -26.743 1.00 44.42 465 MET A C 1
ATOM 3382 O O . MET A 1 465 ? -29.094 34.094 -27.062 1.00 39.90 465 MET A O 1
ATOM 3387 N N . ASN A 1 466 ? -30.899 34.269 -25.743 1.00 44.61 466 ASN A N 1
ATOM 3388 C CA . ASN A 1 466 ? -30.348 35.321 -24.858 1.00 46.05 466 ASN A CA 1
ATOM 3389 C C . ASN A 1 466 ? -30.969 35.158 -23.475 1.00 43.21 466 ASN A C 1
ATOM 3390 O O . ASN A 1 466 ? -32.029 34.583 -23.384 1.00 39.77 466 ASN A O 1
ATOM 3395 N N . GLY A 1 467 ? -30.316 35.710 -22.464 1.00 40.87 467 GLY A N 1
ATOM 3396 C CA . GLY A 1 467 ? -30.758 35.586 -21.071 1.00 43.98 467 GLY A CA 1
ATOM 3397 C C . GLY A 1 467 ? -32.136 36.166 -20.833 1.00 46.05 467 GLY A C 1
ATOM 3398 O O . GLY A 1 467 ? -32.872 35.581 -20.060 1.00 44.98 467 GLY A O 1
ATOM 3399 N N . ASP A 1 468 ? -32.476 37.287 -21.460 1.00 48.33 468 ASP A N 1
ATOM 3400 C CA . ASP A 1 468 ? -33.814 37.874 -21.190 1.00 52.00 468 ASP A CA 1
ATOM 3401 C C . ASP A 1 468 ? -34.930 36.943 -21.666 1.00 43.97 468 ASP A C 1
ATOM 3402 O O . ASP A 1 468 ? -35.843 36.696 -20.903 1.00 47.07 468 ASP A O 1
ATOM 3407 N N . VAL A 1 469 ? -34.856 36.454 -22.895 1.00 44.45 469 VAL A N 1
ATOM 3408 C CA . VAL A 1 469 ? -35.904 35.520 -23.387 1.00 47.60 469 VAL A CA 1
ATOM 3409 C C . VAL A 1 469 ? -35.884 34.225 -22.569 1.00 47.37 469 VAL A C 1
ATOM 3410 O O . VAL A 1 469 ? -36.945 33.701 -22.251 1.00 43.15 469 VAL A O 1
ATOM 3414 N N . ILE A 1 470 ? -34.696 33.703 -22.295 1.00 41.52 470 ILE A N 1
ATOM 3415 C CA . ILE A 1 470 ? -34.631 32.413 -21.562 1.00 38.96 470 ILE A CA 1
ATOM 3416 C C . ILE A 1 470 ? -35.224 32.578 -20.163 1.00 40.00 470 ILE A C 1
ATOM 3417 O O . ILE A 1 470 ? -35.937 31.709 -19.744 1.00 39.94 470 ILE A O 1
ATOM 3422 N N . LYS A 1 471 ? -34.938 33.681 -19.482 1.00 42.61 471 LYS A N 1
ATOM 3423 C CA . LYS A 1 471 ? -35.513 33.917 -18.133 1.00 47.86 471 LYS A CA 1
ATOM 3424 C C . LYS A 1 471 ? -37.031 34.030 -18.260 1.00 45.10 471 LYS A C 1
ATOM 3425 O O . LYS A 1 471 ? -37.735 33.489 -17.432 1.00 48.48 471 LYS A O 1
ATOM 3431 N N . GLU A 1 472 ? -37.485 34.704 -19.302 1.00 45.59 472 GLU A N 1
ATOM 3432 C CA . GLU A 1 472 ? -38.924 34.923 -19.561 1.00 53.95 472 GLU A CA 1
ATOM 3433 C C . GLU A 1 472 ? -39.623 33.580 -19.785 1.00 50.25 472 GLU A C 1
ATOM 3434 O O . GLU A 1 472 ? -40.658 33.345 -19.182 1.00 44.14 472 GLU A O 1
ATOM 3440 N N . LEU A 1 473 ? -39.049 32.733 -20.633 1.00 46.82 473 LEU A N 1
ATOM 3441 C CA . LEU A 1 473 ? -39.634 31.403 -20.926 1.00 45.24 473 LEU A CA 1
ATOM 3442 C C . LEU A 1 473 ? -39.643 30.534 -19.668 1.00 42.17 473 LEU A C 1
ATOM 3443 O O . LEU A 1 473 ? -40.540 29.734 -19.528 1.00 43.90 473 LEU A O 1
ATOM 3448 N N . GLY A 1 474 ? -38.641 30.686 -18.819 1.00 39.25 474 GLY A N 1
ATOM 3449 C CA . GLY A 1 474 ? -38.553 29.922 -17.567 1.00 43.52 474 GLY A CA 1
ATOM 3450 C C . GLY A 1 474 ? -39.670 30.244 -16.599 1.00 50.31 474 GLY A C 1
ATOM 3451 O O . GLY A 1 474 ? -40.103 29.340 -15.907 1.00 52.26 474 GLY A O 1
ATOM 3452 N N . LYS A 1 475 ? -40.064 31.513 -16.514 1.00 53.27 475 LYS A N 1
ATOM 3453 C CA . LYS A 1 475 ? -41.108 31.965 -15.552 1.00 60.28 475 LYS A CA 1
ATOM 3454 C C . LYS A 1 475 ? -42.517 31.776 -16.113 1.00 56.71 475 LYS A C 1
ATOM 3455 O O . LYS A 1 475 ? -43.443 31.662 -15.327 1.00 59.92 475 LYS A O 1
ATOM 3461 N N . ALA A 1 476 ? -42.648 31.684 -17.428 1.00 55.21 476 ALA A N 1
ATOM 3462 C CA . ALA A 1 476 ? -43.969 31.577 -18.082 1.00 55.38 476 ALA A CA 1
ATOM 3463 C C . ALA A 1 476 ? -44.705 30.305 -17.672 1.00 59.51 476 ALA A C 1
ATOM 3464 O O . ALA A 1 476 ? -44.063 29.323 -17.362 1.00 54.77 476 ALA A O 1
ATOM 3466 N N . ASP A 1 477 ? -46.032 30.369 -17.647 1.00 57.96 477 ASP A N 1
ATOM 3467 C CA . ASP A 1 477 ? -46.853 29.191 -17.290 1.00 63.30 477 ASP A CA 1
ATOM 3468 C C . ASP A 1 477 ? -46.715 28.148 -18.394 1.00 64.19 477 ASP A C 1
ATOM 3469 O O . ASP A 1 477 ? -46.707 28.523 -19.559 1.00 59.97 477 ASP A O 1
ATOM 3474 N N . MET A 1 478 ? -46.584 26.883 -18.027 1.00 62.32 478 MET A N 1
ATOM 3475 C CA . MET A 1 478 ? -46.569 25.838 -19.075 1.00 73.53 478 MET A CA 1
ATOM 3476 C C . MET A 1 478 ? -47.758 24.924 -18.784 1.00 69.56 478 MET A C 1
ATOM 3477 O O . MET A 1 478 ? -47.664 24.097 -17.871 1.00 57.99 478 MET A O 1
ATOM 3482 N N . ASP A 1 479 ? -48.851 25.136 -19.505 1.00 64.27 479 ASP A N 1
ATOM 3483 C CA . ASP A 1 479 ? -50.069 24.337 -19.246 1.00 71.04 479 ASP A CA 1
ATOM 3484 C C . ASP A 1 479 ? -50.062 23.072 -20.102 1.00 68.15 479 ASP A C 1
ATOM 3485 O O . ASP A 1 479 ? -50.803 23.016 -21.079 1.00 64.33 479 ASP A O 1
ATOM 3490 N N . PHE A 1 480 ? -49.195 22.129 -19.763 1.00 59.94 480 PHE A N 1
ATOM 3491 C CA . PHE A 1 480 ? -49.181 20.818 -20.451 1.00 56.56 480 PHE A CA 1
ATOM 3492 C C . PHE A 1 480 ? -49.188 19.754 -19.359 1.00 45.42 480 PHE A C 1
ATOM 3493 O O . PHE A 1 480 ? -48.547 19.941 -18.352 1.00 50.87 480 PHE A O 1
ATOM 3501 N N . ASP A 1 481 ? -49.990 18.724 -19.543 1.00 46.77 481 ASP A N 1
ATOM 3502 C CA . ASP A 1 481 ? -50.074 17.638 -18.549 1.00 47.54 481 ASP A CA 1
ATOM 3503 C C . ASP A 1 481 ? -48.818 16.781 -18.674 1.00 41.17 481 ASP A C 1
ATOM 3504 O O . ASP A 1 481 ? -48.539 16.329 -19.762 1.00 38.21 481 ASP A O 1
ATOM 3509 N N . GLU A 1 482 ? -48.176 16.512 -17.545 1.00 40.64 482 GLU A N 1
ATOM 3510 C CA . GLU A 1 482 ? -46.959 15.670 -17.449 1.00 44.09 482 GLU A CA 1
ATOM 3511 C C . GLU A 1 482 ? -47.299 14.235 -17.861 1.00 48.87 482 GLU A C 1
ATOM 3512 O O . GLU A 1 482 ? -46.432 13.547 -18.367 1.00 41.17 482 GLU A O 1
ATOM 3518 N N . LYS A 1 483 ? -48.571 13.852 -17.735 1.00 38.97 483 LYS A N 1
ATOM 3519 C CA . LYS A 1 483 ? -49.068 12.480 -18.017 1.00 39.36 483 LYS A CA 1
ATOM 3520 C C . LYS A 1 483 ? -49.035 12.173 -19.514 1.00 33.97 483 LYS A C 1
ATOM 3521 O O . LYS A 1 483 ? -49.125 11.018 -19.870 1.00 33.50 483 LYS A O 1
ATOM 3527 N N . ILE A 1 484 ? -48.766 13.182 -20.334 1.00 32.78 484 ILE A N 1
ATOM 3528 C CA . ILE A 1 484 ? -48.685 13.030 -21.813 1.00 37.77 484 ILE A CA 1
ATOM 3529 C C . ILE A 1 484 ? -47.556 12.050 -22.149 1.00 39.55 484 ILE A C 1
ATOM 3530 O O . ILE A 1 484 ? -47.648 11.359 -23.149 1.00 35.95 484 ILE A O 1
ATOM 3535 N N . LEU A 1 485 ? -46.534 12.026 -21.302 1.00 37.59 485 LEU A N 1
ATOM 3536 C CA . LEU A 1 485 ? -45.310 11.220 -21.525 1.00 33.72 485 LEU A CA 1
ATOM 3537 C C . LEU A 1 485 ? -45.384 9.868 -20.829 1.00 35.24 485 LEU A C 1
ATOM 3538 O O . LEU A 1 485 ? -44.439 9.140 -20.948 1.00 33.09 485 LEU A O 1
ATOM 3543 N N . ASP A 1 486 ? -46.514 9.511 -20.228 1.00 31.88 486 ASP A N 1
ATOM 3544 C CA . ASP A 1 486 ? -46.568 8.238 -19.470 1.00 33.53 486 ASP A CA 1
ATOM 3545 C C . ASP A 1 486 ? -46.220 7.059 -20.383 1.00 33.40 486 ASP A C 1
ATOM 3546 O O . ASP A 1 486 ? -45.646 6.108 -19.900 1.00 32.42 486 ASP A O 1
ATOM 3551 N N . SER A 1 487 ? -46.648 7.107 -21.634 1.00 31.87 487 SER A N 1
ATOM 3552 C CA . SER A 1 487 ? -46.365 6.013 -22.594 1.00 38.25 487 SER A CA 1
ATOM 3553 C C . SER A 1 487 ? -44.898 5.990 -23.051 1.00 35.36 487 SER A C 1
ATOM 3554 O O . SER A 1 487 ? -44.491 4.959 -23.537 1.00 37.20 487 SER A O 1
ATOM 3557 N N . GLU A 1 488 ? -44.199 7.119 -23.002 1.00 29.43 488 GLU A N 1
ATOM 3558 C CA . GLU A 1 488 ? -42.811 7.201 -23.518 1.00 32.27 488 GLU A CA 1
ATOM 3559 C C . GLU A 1 488 ? -41.754 7.041 -22.429 1.00 33.97 488 GLU A C 1
ATOM 3560 O O . GLU A 1 488 ? -40.670 6.624 -22.759 1.00 30.92 488 GLU A O 1
ATOM 3566 N N . LYS A 1 489 ? -42.099 7.336 -21.185 1.00 31.00 489 LYS A N 1
ATOM 3567 C CA . LYS A 1 489 ? -41.113 7.348 -20.084 1.00 34.76 489 LYS A CA 1
ATOM 3568 C C . LYS A 1 489 ? -40.450 5.988 -19.887 1.00 40.89 489 LYS A C 1
ATOM 3569 O O . LYS A 1 489 ? -41.118 4.973 -19.954 1.00 31.34 489 LYS A O 1
ATOM 3575 N N . LYS A 1 490 ? -39.146 6.030 -19.631 1.00 35.18 490 LYS A N 1
ATOM 3576 C CA . LYS A 1 490 ? -38.353 4.820 -19.345 1.00 34.25 490 LYS A CA 1
ATOM 3577 C C . LYS A 1 490 ? -38.217 4.712 -17.829 1.00 33.54 490 LYS A C 1
ATOM 3578 O O . LYS A 1 490 ? -37.845 5.679 -17.217 1.00 35.03 490 LYS A O 1
ATOM 3584 N N . ASN A 1 491 ? -38.519 3.547 -17.284 1.00 30.35 491 ASN A N 1
ATOM 3585 C CA . ASN A 1 491 ? -38.479 3.294 -15.828 1.00 37.69 491 ASN A CA 1
ATOM 3586 C C . ASN A 1 491 ? -37.506 2.149 -15.525 1.00 34.10 491 ASN A C 1
ATOM 3587 O O . ASN A 1 491 ? -37.245 1.357 -16.400 1.00 33.32 491 ASN A O 1
ATOM 3592 N N . ALA A 1 492 ? -37.058 2.053 -14.276 1.00 33.66 492 ALA A N 1
ATOM 3593 C CA . ALA A 1 492 ? -36.079 1.037 -13.831 1.00 34.45 492 ALA A CA 1
ATOM 3594 C C . ALA A 1 492 ? -36.635 -0.363 -14.059 1.00 37.09 492 ALA A C 1
ATOM 3595 O O . ALA A 1 492 ? -35.890 -1.225 -14.445 1.00 30.89 492 ALA A O 1
ATOM 3597 N N . SER A 1 493 ? -37.940 -0.534 -13.872 1.00 35.27 493 SER A N 1
ATOM 3598 C CA . SER A 1 493 ? -38.602 -1.849 -14.046 1.00 37.34 493 SER A CA 1
ATOM 3599 C C . SER A 1 493 ? -38.539 -2.283 -15.512 1.00 37.91 493 SER A C 1
ATOM 3600 O O . SER A 1 493 ? -38.733 -3.445 -15.767 1.00 44.03 493 SER A O 1
ATOM 3603 N N . ASP A 1 494 ? -38.311 -1.351 -16.429 1.00 36.17 494 ASP A N 1
ATOM 3604 C CA . ASP A 1 494 ? -38.295 -1.662 -17.879 1.00 37.43 494 ASP A CA 1
ATOM 3605 C C . ASP A 1 494 ? -36.963 -2.269 -18.314 1.00 39.12 494 ASP A C 1
ATOM 3606 O O . ASP A 1 494 ? -36.900 -2.717 -19.442 1.00 38.51 494 ASP A O 1
ATOM 3611 N N . LEU A 1 495 ? -35.953 -2.267 -17.451 1.00 32.99 495 LEU A N 1
ATOM 3612 C CA . LEU A 1 495 ? -34.603 -2.730 -17.866 1.00 32.58 495 LEU A CA 1
ATOM 3613 C C . LEU A 1 495 ? -34.233 -4.075 -17.236 1.00 32.27 495 LEU A C 1
ATOM 3614 O O . LEU A 1 495 ? -34.663 -4.345 -16.149 1.00 32.74 495 LEU A O 1
ATOM 3619 N N . LEU A 1 496 ? -33.421 -4.861 -17.930 1.00 27.18 496 LEU A N 1
ATOM 3620 C CA . LEU A 1 496 ? -32.894 -6.131 -17.378 1.00 27.06 496 LEU A CA 1
ATOM 3621 C C . LEU A 1 496 ? -31.844 -5.796 -16.318 1.00 29.28 496 LEU A C 1
ATOM 3622 O O . LEU A 1 496 ? -31.279 -4.731 -16.376 1.00 29.90 496 LEU A O 1
ATOM 3627 N N . TYR A 1 497 ? -31.583 -6.729 -15.413 1.00 26.96 497 TYR A N 1
ATOM 3628 C CA . TYR A 1 497 ? -30.565 -6.539 -14.354 1.00 28.25 497 TYR A CA 1
ATOM 3629 C C . TYR A 1 497 ? -29.179 -6.397 -14.983 1.00 28.84 497 TYR A C 1
ATOM 3630 O O . TYR A 1 497 ? -28.370 -5.649 -14.482 1.00 29.98 497 TYR A O 1
ATOM 3639 N N . PHE A 1 498 ? -28.945 -7.098 -16.083 1.00 29.30 498 PHE A N 1
ATOM 3640 C CA . PHE A 1 498 ? -27.613 -6.993 -16.719 1.00 27.14 498 PHE A CA 1
ATOM 3641 C C . PHE A 1 498 ? -27.378 -5.542 -17.153 1.00 25.87 498 PHE A C 1
ATOM 3642 O O . PHE A 1 498 ? -26.308 -5.042 -16.912 1.00 26.22 498 PHE A O 1
ATOM 3650 N N . SER A 1 499 ? -28.389 -4.909 -17.745 1.00 23.10 499 SER A N 1
ATOM 3651 C CA . SER A 1 499 ? -28.313 -3.501 -18.206 1.00 25.06 499 SER A CA 1
ATOM 3652 C C . SER A 1 499 ? -28.101 -2.581 -17.004 1.00 28.40 499 SER A C 1
ATOM 3653 O O . SER A 1 499 ? -27.294 -1.706 -17.082 1.00 24.96 499 SER A O 1
ATOM 3656 N N . LYS A 1 500 ? -28.833 -2.826 -15.930 1.00 24.80 500 LYS A N 1
ATOM 3657 C CA . LYS A 1 500 ? -28.720 -2.018 -14.694 1.00 24.02 500 LYS A CA 1
ATOM 3658 C C . LYS A 1 500 ? -27.320 -2.197 -14.094 1.00 24.00 500 LYS A C 1
ATOM 3659 O O . LYS A 1 500 ? -26.816 -1.278 -13.511 1.00 23.72 500 LYS A O 1
ATOM 3665 N N . MET A 1 501 ? -26.761 -3.394 -14.213 1.00 24.74 501 MET A N 1
ATOM 3666 C CA . MET A 1 501 ? -25.408 -3.660 -13.685 1.00 25.68 501 MET A CA 1
ATOM 3667 C C . MET A 1 501 ? -24.408 -2.808 -14.463 1.00 28.62 501 MET A C 1
ATOM 3668 O O . MET A 1 501 ? -23.534 -2.257 -13.858 1.00 27.65 501 MET A O 1
ATOM 3673 N N . ILE A 1 502 ? -24.569 -2.733 -15.778 1.00 22.82 502 ILE A N 1
ATOM 3674 C CA . ILE A 1 502 ? -23.676 -1.881 -16.612 1.00 23.02 502 ILE A CA 1
ATOM 3675 C C . ILE A 1 502 ? -23.857 -0.417 -16.206 1.00 23.92 502 ILE A C 1
ATOM 3676 O O . ILE A 1 502 ? -22.878 0.267 -16.063 1.00 24.04 502 ILE A O 1
ATOM 3681 N N . TYR A 1 503 ? -25.083 0.007 -15.938 1.00 21.46 503 TYR A N 1
ATOM 3682 C CA . TYR A 1 503 ? -25.298 1.407 -15.514 1.00 21.52 503 TYR A CA 1
ATOM 3683 C C . TYR A 1 503 ? -24.542 1.660 -14.207 1.00 24.19 503 TYR A C 1
ATOM 3684 O O . TYR A 1 503 ? -23.958 2.685 -14.053 1.00 24.83 503 TYR A O 1
ATOM 3693 N N . MET A 1 504 ? -24.552 0.688 -13.307 1.00 24.29 504 MET A N 1
ATOM 3694 C CA . MET A 1 504 ? -23.880 0.816 -11.993 1.00 24.34 504 MET A CA 1
ATOM 3695 C C . MET A 1 504 ? -22.375 1.029 -12.204 1.00 23.80 504 MET A C 1
ATOM 3696 O O . MET A 1 504 ? -21.837 1.902 -11.603 1.00 22.52 504 MET A O 1
ATOM 3701 N N . LEU A 1 505 ? -21.782 0.326 -13.161 1.00 23.01 505 LEU A N 1
ATOM 3702 C CA . LEU A 1 505 ? -20.336 0.407 -13.479 1.00 23.64 505 LEU A CA 1
ATOM 3703 C C . LEU A 1 505 ? -19.964 1.834 -13.887 1.00 23.08 505 LEU A C 1
ATOM 3704 O O . LEU A 1 505 ? -18.893 2.257 -13.587 1.00 22.23 505 LEU A O 1
ATOM 3709 N N . THR A 1 506 ? -20.890 2.554 -14.515 1.00 20.62 506 THR A N 1
ATOM 3710 C CA . THR A 1 506 ? -20.623 3.920 -15.043 1.00 23.04 506 THR A CA 1
ATOM 3711 C C . THR A 1 506 ? -20.317 4.928 -13.937 1.00 25.15 506 THR A C 1
ATOM 3712 O O . THR A 1 506 ? -19.727 5.935 -14.225 1.00 24.32 506 THR A O 1
ATOM 3716 N N . TYR A 1 507 ? -20.668 4.621 -12.701 1.00 26.69 507 TYR A N 1
ATOM 3717 C CA . TYR A 1 507 ? -20.367 5.522 -11.564 1.00 25.17 507 TYR A CA 1
ATOM 3718 C C . TYR A 1 507 ? -18.851 5.710 -11.437 1.00 23.57 507 TYR A C 1
ATOM 3719 O O . TYR A 1 507 ? -18.417 6.737 -11.014 1.00 25.35 507 TYR A O 1
ATOM 3728 N N . PHE A 1 508 ? -18.102 4.675 -11.777 1.00 22.88 508 PHE A N 1
ATOM 3729 C CA . PHE A 1 508 ? -16.633 4.670 -11.616 1.00 22.00 508 PHE A CA 1
ATOM 3730 C C . PHE A 1 508 ? -15.927 5.189 -12.868 1.00 24.61 508 PHE A C 1
ATOM 3731 O O . PHE A 1 508 ? -14.726 5.266 -12.837 1.00 27.20 508 PHE A O 1
ATOM 3739 N N . LEU A 1 509 ? -16.675 5.604 -13.880 1.00 22.04 509 LEU A N 1
ATOM 3740 C CA . LEU A 1 509 ? -16.058 5.950 -15.181 1.00 25.89 509 LEU A CA 1
ATOM 3741 C C . LEU A 1 509 ? -16.279 7.402 -15.597 1.00 28.21 509 LEU A C 1
ATOM 3742 O O . LEU A 1 509 ? -17.270 7.985 -15.256 1.00 29.51 509 LEU A O 1
ATOM 3747 N N . ASP A 1 510 ? -15.322 7.898 -16.364 1.00 26.04 510 ASP A N 1
ATOM 3748 C CA . ASP A 1 510 ? -15.326 9.229 -17.011 1.00 29.86 510 ASP A CA 1
ATOM 3749 C C . ASP A 1 510 ? -16.235 9.141 -18.249 1.00 28.03 510 ASP A C 1
ATOM 3750 O O . ASP A 1 510 ? -16.454 8.046 -18.728 1.00 26.05 510 ASP A O 1
ATOM 3755 N N . GLY A 1 511 ? -16.635 10.273 -18.806 1.00 24.57 511 GLY A N 1
ATOM 3756 C CA . GLY A 1 511 ? -17.526 10.241 -19.973 1.00 30.21 511 GLY A CA 1
ATOM 3757 C C . GLY A 1 511 ? -16.904 9.488 -21.132 1.00 29.04 511 GLY A C 1
ATOM 3758 O O . GLY A 1 511 ? -17.617 8.791 -21.810 1.00 25.88 511 GLY A O 1
ATOM 3759 N N . LYS A 1 512 ? -15.609 9.659 -21.367 1.00 23.71 512 LYS A N 1
ATOM 3760 C CA . LYS A 1 512 ? -14.948 8.937 -22.477 1.00 23.90 512 LYS A CA 1
ATOM 3761 C C . LYS A 1 512 ? -14.949 7.434 -22.210 1.00 22.97 512 LYS A C 1
ATOM 3762 O O . LYS A 1 512 ? -15.077 6.681 -23.134 1.00 23.58 512 LYS A O 1
ATOM 3768 N N . GLU A 1 513 ? -14.704 7.054 -20.969 1.00 20.91 513 GLU A N 1
ATOM 3769 C CA . GLU A 1 513 ? -14.696 5.630 -20.581 1.00 21.74 513 GLU A CA 1
ATOM 3770 C C . GLU A 1 513 ? -16.107 5.065 -20.769 1.00 22.42 513 GLU A C 1
ATOM 3771 O O . GLU A 1 513 ? -16.240 3.972 -21.257 1.00 24.45 513 GLU A O 1
ATOM 3777 N N . ILE A 1 514 ? -17.117 5.822 -20.383 1.00 20.52 514 ILE A N 1
ATOM 3778 C CA . ILE A 1 514 ? -18.515 5.355 -20.557 1.00 20.45 514 ILE A CA 1
ATOM 3779 C C . ILE A 1 514 ? -18.769 5.170 -22.054 1.00 23.98 514 ILE A C 1
ATOM 3780 O O . ILE A 1 514 ? -19.282 4.157 -22.425 1.00 23.37 514 ILE A O 1
ATOM 3785 N N . ASN A 1 515 ? -18.364 6.134 -22.871 1.00 22.81 515 ASN A N 1
ATOM 3786 C CA . ASN A 1 515 ? -18.609 6.044 -24.327 1.00 21.31 515 ASN A CA 1
ATOM 3787 C C . ASN A 1 515 ? -17.897 4.827 -24.903 1.00 24.51 515 ASN A C 1
ATOM 3788 O O . ASN A 1 515 ? -18.501 4.117 -25.644 1.00 21.86 515 ASN A O 1
ATOM 3793 N N . ASP A 1 516 ? -16.645 4.633 -24.528 1.00 22.44 516 ASP A N 1
ATOM 3794 C CA . ASP A 1 516 ? -15.881 3.492 -25.073 1.00 24.75 516 ASP A CA 1
ATOM 3795 C C . ASP A 1 516 ? -16.505 2.161 -24.644 1.00 24.76 516 ASP A C 1
ATOM 3796 O O . ASP A 1 516 ? -16.751 1.344 -25.495 1.00 23.99 516 ASP A O 1
ATOM 3801 N N . LEU A 1 517 ? -16.770 1.981 -23.357 1.00 22.58 517 LEU A N 1
ATOM 3802 C CA . LEU A 1 517 ? -17.355 0.697 -22.911 1.00 22.69 517 LEU A CA 1
ATOM 3803 C C . LEU A 1 517 ? -18.755 0.489 -23.500 1.00 20.83 517 LEU A C 1
ATOM 3804 O O . LEU A 1 517 ? -19.011 -0.546 -24.043 1.00 21.53 517 LEU A O 1
ATOM 3809 N N . LEU A 1 518 ? -19.624 1.477 -23.371 1.00 21.09 518 LEU A N 1
ATOM 3810 C CA . LEU A 1 518 ? -21.015 1.306 -23.848 1.00 19.47 518 LEU A CA 1
ATOM 3811 C C . LEU A 1 518 ? -21.091 1.134 -25.365 1.00 21.55 518 LEU A C 1
ATOM 3812 O O . LEU A 1 518 ? -21.766 0.245 -25.797 1.00 21.61 518 LEU A O 1
ATOM 3817 N N . THR A 1 519 ? -20.397 1.956 -26.135 1.00 21.33 519 THR A N 1
ATOM 3818 C CA . THR A 1 519 ? -20.510 1.772 -27.602 1.00 22.93 519 THR A CA 1
ATOM 3819 C C . THR A 1 519 ? -19.998 0.384 -27.990 1.00 22.47 519 THR A C 1
ATOM 3820 O O . THR A 1 519 ? -20.574 -0.221 -28.832 1.00 22.12 519 THR A O 1
ATOM 3824 N N . THR A 1 520 ? -18.925 -0.075 -27.363 1.00 22.80 520 THR A N 1
ATOM 3825 C CA . THR A 1 520 ? -18.410 -1.430 -27.676 1.00 23.82 520 THR A CA 1
ATOM 3826 C C . THR A 1 520 ? -19.448 -2.495 -27.299 1.00 24.32 520 THR A C 1
ATOM 3827 O O . THR A 1 520 ? -19.754 -3.306 -28.145 1.00 22.47 520 THR A O 1
ATOM 3831 N N . LEU A 1 521 ? -20.010 -2.423 -26.094 1.00 20.54 521 LEU A N 1
ATOM 3832 C CA . LEU A 1 521 ? -21.017 -3.434 -25.682 1.00 22.43 521 LEU A CA 1
ATOM 3833 C C . LEU A 1 521 ? -22.219 -3.374 -26.626 1.00 23.27 521 LEU A C 1
ATOM 3834 O O . LEU A 1 521 ? -22.658 -4.398 -27.047 1.00 20.63 521 LEU A O 1
ATOM 3839 N N . ILE A 1 522 ? -22.673 -2.178 -26.975 1.00 21.50 522 ILE A N 1
ATOM 3840 C CA . ILE A 1 522 ? -23.884 -2.056 -27.830 1.00 21.66 522 ILE A CA 1
ATOM 3841 C C . ILE A 1 522 ? -23.609 -2.705 -29.180 1.00 24.52 522 ILE A C 1
ATOM 3842 O O . ILE A 1 522 ? -24.431 -3.416 -29.658 1.00 22.29 522 ILE A O 1
ATOM 3847 N N . SER A 1 523 ? -22.445 -2.441 -29.737 1.00 22.05 523 SER A N 1
ATOM 3848 C CA . SER A 1 523 ? -22.095 -3.020 -31.050 1.00 23.27 523 SER A CA 1
ATOM 3849 C C . SER A 1 523 ? -22.049 -4.556 -30.978 1.00 23.05 523 SER A C 1
ATOM 3850 O O . SER A 1 523 ? -22.577 -5.193 -31.848 1.00 23.53 523 SER A O 1
ATOM 3853 N N . LYS A 1 524 ? -21.425 -5.112 -29.954 1.00 19.01 524 LYS A N 1
ATOM 3854 C CA . LYS A 1 524 ? -21.309 -6.583 -29.837 1.00 22.07 524 LYS A CA 1
ATOM 3855 C C . LYS A 1 524 ? -22.687 -7.227 -29.645 1.00 22.71 524 LYS A C 1
ATOM 3856 O O . LYS A 1 524 ? -22.959 -8.193 -30.303 1.00 22.02 524 LYS A O 1
ATOM 3862 N N . PHE A 1 525 ? -23.523 -6.684 -28.773 1.00 21.63 525 PHE A N 1
ATOM 3863 C CA . PHE A 1 525 ? -24.874 -7.267 -28.576 1.00 22.50 525 PHE A CA 1
ATOM 3864 C C . PHE A 1 525 ? -25.683 -7.166 -29.874 1.00 22.71 525 PHE A C 1
ATOM 3865 O O . PHE A 1 525 ? -26.401 -8.063 -30.189 1.00 23.52 525 PHE A O 1
ATOM 3873 N N . ASP A 1 526 ? -25.543 -6.066 -30.591 1.00 23.38 526 ASP A N 1
ATOM 3874 C CA . ASP A 1 526 ? -26.274 -5.868 -31.862 1.00 25.96 526 ASP A CA 1
ATOM 3875 C C . ASP A 1 526 ? -25.840 -6.948 -32.857 1.00 26.67 526 ASP A C 1
ATOM 3876 O O . ASP A 1 526 ? -26.682 -7.499 -33.524 1.00 27.70 526 ASP A O 1
ATOM 3881 N N . ASN A 1 527 ? -24.547 -7.227 -32.924 1.00 22.16 527 ASN A N 1
ATOM 3882 C CA . ASN A 1 527 ? -24.028 -8.275 -33.833 1.00 24.25 527 ASN A CA 1
ATOM 3883 C C . ASN A 1 527 ? -24.551 -9.650 -33.414 1.00 24.74 527 ASN A C 1
ATOM 3884 O O . ASN A 1 527 ? -24.969 -10.404 -34.260 1.00 24.30 527 ASN A O 1
ATOM 3889 N N . ILE A 1 528 ? -24.514 -9.929 -32.121 1.00 22.34 528 ILE A N 1
ATOM 3890 C CA . ILE A 1 528 ? -24.962 -11.246 -31.604 1.00 22.44 528 ILE A CA 1
ATOM 3891 C C . ILE A 1 528 ? -26.444 -11.416 -31.929 1.00 23.15 528 ILE A C 1
ATOM 3892 O O . ILE A 1 528 ? -26.813 -12.458 -32.391 1.00 24.89 528 ILE A O 1
ATOM 3897 N N . LYS A 1 529 ? -27.241 -10.383 -31.727 1.00 23.03 529 LYS A N 1
ATOM 3898 C CA . LYS A 1 529 ? -28.687 -10.507 -32.031 1.00 27.92 529 LYS A CA 1
ATOM 3899 C C . LYS A 1 529 ? -28.878 -10.805 -33.528 1.00 28.62 529 LYS A C 1
ATOM 3900 O O . LYS A 1 529 ? -29.716 -11.610 -33.845 1.00 26.48 529 LYS A O 1
ATOM 3906 N N . GLU A 1 530 ? -28.104 -10.156 -34.387 1.00 23.75 530 GLU A N 1
ATOM 3907 C CA . GLU A 1 530 ? -28.209 -10.383 -35.849 1.00 26.47 530 GLU A CA 1
ATOM 3908 C C . GLU A 1 530 ? -27.776 -11.804 -36.224 1.00 26.91 530 GLU A C 1
ATOM 3909 O O . GLU A 1 530 ? -28.429 -12.392 -37.028 1.00 26.66 530 GLU A O 1
ATOM 3915 N N . PHE A 1 531 ? -26.694 -12.312 -35.651 1.00 23.75 531 PHE A N 1
ATOM 3916 C CA . PHE A 1 531 ? -26.254 -13.690 -35.969 1.00 25.36 531 PHE A CA 1
ATOM 3917 C C . PHE A 1 531 ? -27.325 -14.700 -35.540 1.00 26.64 531 PHE A C 1
ATOM 3918 O O . PHE A 1 531 ? -27.570 -15.626 -36.278 1.00 27.38 531 PHE A O 1
ATOM 3926 N N . LEU A 1 532 ? -27.930 -14.514 -34.371 1.00 25.77 532 LEU A N 1
ATOM 3927 C CA . LEU A 1 532 ? -28.984 -15.459 -33.919 1.00 27.19 532 LEU A CA 1
ATOM 3928 C C . LEU A 1 532 ? -30.150 -15.392 -34.904 1.00 25.49 532 LEU A C 1
ATOM 3929 O O . LEU A 1 532 ? -30.635 -16.396 -35.295 1.00 29.08 532 LEU A O 1
ATOM 3934 N N . LYS A 1 533 ? -30.553 -14.194 -35.280 1.00 29.17 533 LYS A N 1
ATOM 3935 C CA . LYS A 1 533 ? -31.675 -14.014 -36.225 1.00 31.95 533 LYS A CA 1
ATOM 3936 C C . LYS A 1 533 ? -31.375 -14.714 -37.554 1.00 31.95 533 LYS A C 1
ATOM 3937 O O . LYS A 1 533 ? -32.257 -15.332 -38.083 1.00 34.47 533 LYS A O 1
ATOM 3943 N N . ILE A 1 534 ? -30.156 -14.619 -38.056 1.00 28.68 534 ILE A N 1
ATOM 3944 C CA . ILE A 1 534 ? -29.810 -15.280 -39.340 1.00 31.55 534 ILE A CA 1
ATOM 3945 C C . ILE A 1 534 ? -29.884 -16.797 -39.155 1.00 33.91 534 ILE A C 1
ATOM 3946 O O . ILE A 1 534 ? -30.506 -17.447 -39.966 1.00 31.63 534 ILE A O 1
ATOM 3951 N N . MET A 1 535 ? -29.275 -17.314 -38.097 1.00 27.57 535 MET A N 1
ATOM 3952 C CA . MET A 1 535 ? -29.245 -18.779 -37.869 1.00 29.23 535 MET A CA 1
ATOM 3953 C C . MET A 1 535 ? -30.662 -19.341 -37.704 1.00 29.99 535 MET A C 1
ATOM 3954 O O . MET A 1 535 ? -30.898 -20.445 -38.139 1.00 32.62 535 MET A O 1
ATOM 3959 N N . LYS A 1 536 ? -31.567 -18.562 -37.125 1.00 29.01 536 LYS A N 1
ATOM 3960 C CA . LYS A 1 536 ? -32.949 -19.020 -36.849 1.00 34.47 536 LYS A CA 1
ATOM 3961 C C . LYS A 1 536 ? -33.847 -18.798 -38.065 1.00 41.53 536 LYS A C 1
ATOM 3962 O O . LYS A 1 536 ? -35.009 -19.188 -38.009 1.00 38.55 536 LYS A O 1
ATOM 3968 N N . SER A 1 537 ? -33.300 -18.231 -39.133 1.00 33.71 537 SER A N 1
ATOM 3969 C CA . SER A 1 537 ? -34.084 -17.940 -40.356 1.00 39.69 537 SER A CA 1
ATOM 3970 C C . SER A 1 537 ? -34.546 -19.239 -41.019 1.00 36.51 537 SER A C 1
ATOM 3971 O O . SER A 1 537 ? -33.887 -20.233 -40.860 1.00 33.99 537 SER A O 1
ATOM 3974 N N . SER A 1 538 ? -35.635 -19.177 -41.782 1.00 44.52 538 SER A N 1
ATOM 3975 C CA . SER A 1 538 ? -36.139 -20.371 -42.505 1.00 45.75 538 SER A CA 1
ATOM 3976 C C . SER A 1 538 ? -35.076 -20.836 -43.487 1.00 40.58 538 SER A C 1
ATOM 3977 O O . SER A 1 538 ? -34.891 -22.015 -43.628 1.00 41.87 538 SER A O 1
ATOM 3980 N N . ALA A 1 539 ? -34.448 -19.891 -44.171 1.00 41.42 539 ALA A N 1
ATOM 3981 C CA . ALA A 1 539 ? -33.428 -20.216 -45.185 1.00 39.08 539 ALA A CA 1
ATOM 3982 C C . ALA A 1 539 ? -32.195 -20.879 -44.576 1.00 40.25 539 ALA A C 1
ATOM 3983 O O . ALA A 1 539 ? -31.701 -21.820 -45.166 1.00 38.48 539 ALA A O 1
ATOM 3985 N N . VAL A 1 540 ? -31.699 -20.376 -43.450 1.00 34.05 540 VAL A N 1
ATOM 3986 C CA . VAL A 1 540 ? -30.470 -20.982 -42.871 1.00 31.77 540 VAL A CA 1
ATOM 3987 C C . VAL A 1 540 ? -30.844 -22.134 -41.946 1.00 32.06 540 VAL A C 1
ATOM 3988 O O . VAL A 1 540 ? -30.300 -23.199 -42.117 1.00 33.77 540 VAL A O 1
ATOM 3992 N N . ASP A 1 541 ? -31.683 -21.852 -40.959 1.00 34.28 541 ASP A N 1
ATOM 3993 C CA . ASP A 1 541 ? -32.251 -22.896 -40.074 1.00 38.54 541 ASP A CA 1
ATOM 3994 C C . ASP A 1 541 ? -31.183 -23.825 -39.495 1.00 42.59 541 ASP A C 1
ATOM 3995 O O . ASP A 1 541 ? -31.264 -25.010 -39.751 1.00 33.35 541 ASP A O 1
ATOM 4000 N N . VAL A 1 542 ? -30.189 -23.286 -38.801 1.00 34.95 542 VAL A N 1
ATOM 4001 C CA . VAL A 1 542 ? -29.174 -24.163 -38.155 1.00 32.47 542 VAL A CA 1
ATOM 4002 C C . VAL A 1 542 ? -29.408 -24.089 -36.648 1.00 32.20 542 VAL A C 1
ATOM 4003 O O . VAL A 1 542 ? -29.891 -23.079 -36.195 1.00 35.85 542 VAL A O 1
ATOM 4007 N N . GLU A 1 543 ? -29.083 -25.157 -35.938 1.00 32.46 543 GLU A N 1
ATOM 4008 C CA . GLU A 1 543 ? -29.262 -25.209 -34.471 1.00 37.50 543 GLU A CA 1
ATOM 4009 C C . GLU A 1 543 ? -28.338 -24.179 -33.829 1.00 31.94 543 GLU A C 1
ATOM 4010 O O . GLU A 1 543 ? -27.212 -24.082 -34.252 1.00 33.22 543 GLU A O 1
ATOM 4016 N N . CYS A 1 544 ? -28.854 -23.407 -32.891 1.00 30.15 544 CYS A N 1
ATOM 4017 C CA . CYS A 1 544 ? -28.011 -22.427 -32.170 1.00 37.93 544 CYS A CA 1
ATOM 4018 C C . CYS A 1 544 ? -28.539 -22.283 -30.748 1.00 34.05 544 CYS A C 1
ATOM 4019 O O . CYS A 1 544 ? -28.879 -21.195 -30.375 1.00 37.63 544 CYS A O 1
ATOM 4022 N N . GLU A 1 545 ? -28.584 -23.379 -30.009 1.00 32.65 545 GLU A N 1
ATOM 4023 C CA . GLU A 1 545 ? -29.056 -23.320 -28.615 1.00 33.08 545 GLU A CA 1
ATOM 4024 C C . GLU A 1 545 ? -27.844 -23.004 -27.743 1.00 27.03 545 GLU A C 1
ATOM 4025 O O . GLU A 1 545 ? -26.955 -23.795 -27.667 1.00 30.00 545 GLU A O 1
ATOM 4031 N N . LEU A 1 546 ? -27.834 -21.831 -27.145 1.00 28.96 546 LEU A N 1
ATOM 4032 C CA . LEU A 1 546 ? -26.702 -21.451 -26.289 1.00 30.32 546 LEU A CA 1
ATOM 4033 C C . LEU A 1 546 ? -26.751 -22.309 -25.035 1.00 30.18 546 LEU A C 1
ATOM 4034 O O . LEU A 1 546 ? -27.826 -22.586 -24.583 1.00 31.13 546 LEU A O 1
ATOM 4039 N N . THR A 1 547 ? -25.585 -22.617 -24.475 1.00 28.56 547 THR A N 1
ATOM 4040 C CA . THR A 1 547 ? -25.458 -23.405 -23.226 1.00 33.70 547 THR A CA 1
ATOM 4041 C C . THR A 1 547 ? -25.939 -22.559 -22.045 1.00 37.02 547 THR A C 1
ATOM 4042 O O . THR A 1 547 ? -26.029 -21.362 -22.187 1.00 34.37 547 THR A O 1
ATOM 4046 N N . ALA A 1 548 ? -26.109 -23.194 -20.895 1.00 35.48 548 ALA A N 1
ATOM 4047 C CA . ALA A 1 548 ? -26.784 -22.584 -19.735 1.00 40.37 548 ALA A CA 1
ATOM 4048 C C . ALA A 1 548 ? -26.125 -21.275 -19.301 1.00 34.81 548 ALA A C 1
ATOM 4049 O O . ALA A 1 548 ? -26.840 -20.363 -18.982 1.00 36.76 548 ALA A O 1
ATOM 4051 N N . GLY A 1 549 ? -24.806 -21.190 -19.329 1.00 41.25 549 GLY A N 1
ATOM 4052 C CA . GLY A 1 549 ? -24.121 -19.956 -18.899 1.00 44.13 549 GLY A CA 1
ATOM 4053 C C . GLY A 1 549 ? -24.367 -18.756 -19.805 1.00 40.75 549 GLY A C 1
ATOM 4054 O O . GLY A 1 549 ? -24.116 -17.662 -19.377 1.00 32.98 549 GLY A O 1
ATOM 4055 N N . TYR A 1 550 ? -24.806 -18.996 -21.033 1.00 34.79 550 TYR A N 1
ATOM 4056 C CA . TYR A 1 550 ? -24.926 -17.939 -22.063 1.00 29.45 550 TYR A CA 1
ATOM 4057 C C . TYR A 1 550 ? -26.358 -17.649 -22.510 1.00 26.65 550 TYR A C 1
ATOM 4058 O O . TYR A 1 550 ? -26.524 -16.970 -23.492 1.00 26.19 550 TYR A O 1
ATOM 4067 N N . LYS A 1 551 ? -27.344 -18.057 -21.723 1.00 29.21 551 LYS A N 1
ATOM 4068 C CA . LYS A 1 551 ? -28.782 -17.878 -22.049 1.00 29.92 551 LYS A CA 1
ATOM 4069 C C . LYS A 1 551 ? -29.147 -16.399 -22.161 1.00 28.42 551 LYS A C 1
ATOM 4070 O O . LYS A 1 551 ? -30.064 -16.077 -22.870 1.00 28.05 551 LYS A O 1
ATOM 4076 N N . LEU A 1 552 ? -28.383 -15.536 -21.509 1.00 27.88 552 LEU A N 1
ATOM 4077 C CA . LEU A 1 552 ? -28.650 -14.080 -21.517 1.00 27.92 552 LEU A CA 1
ATOM 4078 C C . LEU A 1 552 ? -28.618 -13.556 -22.952 1.00 25.79 552 LEU A C 1
ATOM 4079 O O . LEU A 1 552 ? -29.407 -12.724 -23.268 1.00 28.01 552 LEU A O 1
ATOM 4084 N N . PHE A 1 553 ? -27.762 -14.120 -23.800 1.00 26.26 553 PHE A N 1
ATOM 4085 C CA . PHE A 1 553 ? -27.554 -13.671 -25.204 1.00 25.78 553 PHE A CA 1
ATOM 4086 C C . PHE A 1 553 ? -28.798 -13.863 -26.066 1.00 28.41 553 PHE A C 1
ATOM 4087 O O . PHE A 1 553 ? -28.946 -13.230 -27.080 1.00 27.32 553 PHE A O 1
ATOM 4095 N N . ASN A 1 554 ? -29.738 -14.669 -25.595 1.00 30.72 554 ASN A N 1
ATOM 4096 C CA . ASN A 1 554 ? -31.018 -14.827 -26.327 1.00 29.30 554 ASN A CA 1
ATOM 4097 C C . ASN A 1 554 ? -31.782 -13.497 -26.291 1.00 32.44 554 ASN A C 1
ATOM 4098 O O . ASN A 1 554 ? -32.640 -13.298 -27.123 1.00 32.63 554 ASN A O 1
ATOM 4103 N N . ASP A 1 555 ? -31.467 -12.637 -25.331 1.00 26.87 555 ASP A N 1
ATOM 4104 C CA . ASP A 1 555 ? -32.155 -11.335 -25.158 1.00 28.86 555 ASP A CA 1
ATOM 4105 C C . ASP A 1 555 ? -31.281 -10.197 -25.702 1.00 29.95 555 ASP A C 1
ATOM 4106 O O . ASP A 1 555 ? -31.496 -9.067 -25.320 1.00 25.94 555 ASP A O 1
ATOM 4111 N N . SER A 1 556 ? -30.401 -10.533 -26.640 1.00 29.93 556 SER A N 1
ATOM 4112 C CA . SER A 1 556 ? -29.396 -9.602 -27.205 1.00 26.32 556 SER A CA 1
ATOM 4113 C C . SER A 1 556 ? -30.074 -8.391 -27.824 1.00 28.29 556 SER A C 1
ATOM 4114 O O . SER A 1 556 ? -29.560 -7.299 -27.692 1.00 26.53 556 SER A O 1
ATOM 4117 N N . GLN A 1 557 ? -31.165 -8.617 -28.549 1.00 27.15 557 GLN A N 1
ATOM 4118 C CA A GLN A 1 557 ? -31.993 -7.340 -29.001 0.50 28.01 557 GLN A CA 1
ATOM 4119 C CA B GLN A 1 557 ? -31.994 -7.357 -28.994 0.50 29.69 557 GLN A CA 1
ATOM 4120 C C . GLN A 1 557 ? -32.421 -6.280 -27.978 1.00 26.70 557 GLN A C 1
ATOM 4121 O O . GLN A 1 557 ? -32.219 -5.117 -28.116 1.00 27.92 557 GLN A O 1
ATOM 4132 N N . ARG A 1 558 ? -32.990 -6.777 -26.893 1.00 27.10 558 ARG A N 1
ATOM 4133 C CA . ARG A 1 558 ? -33.427 -5.946 -25.759 1.00 27.85 558 ARG A CA 1
ATOM 4134 C C . ARG A 1 558 ? -32.191 -5.333 -25.092 1.00 23.69 558 ARG A C 1
ATOM 4135 O O . ARG A 1 558 ? -32.207 -4.162 -24.818 1.00 26.21 558 ARG A O 1
ATOM 4143 N N . ILE A 1 559 ? -31.143 -6.122 -24.889 1.00 24.09 559 ILE A N 1
ATOM 4144 C CA . ILE A 1 559 ? -29.923 -5.581 -24.227 1.00 25.00 559 ILE A CA 1
ATOM 4145 C C . ILE A 1 559 ? -29.318 -4.461 -25.084 1.00 26.67 559 ILE A C 1
ATOM 4146 O O . ILE A 1 559 ? -28.978 -3.441 -24.538 1.00 24.28 559 ILE A O 1
ATOM 4151 N N . THR A 1 560 ? -29.274 -4.642 -26.394 1.00 24.52 560 THR A N 1
ATOM 4152 C CA . THR A 1 560 ? -28.695 -3.590 -27.257 1.00 25.02 560 THR A CA 1
ATOM 4153 C C . THR A 1 560 ? -29.491 -2.296 -27.076 1.00 26.63 560 THR A C 1
ATOM 4154 O O . THR A 1 560 ? -28.886 -1.261 -26.930 1.00 26.11 560 THR A O 1
ATOM 4158 N N . ASN A 1 561 ? -30.814 -2.384 -27.076 1.00 25.58 561 ASN A N 1
ATOM 4159 C CA . ASN A 1 561 ? -31.676 -1.188 -26.922 1.00 25.25 561 ASN A CA 1
ATOM 4160 C C . ASN A 1 561 ? -31.505 -0.551 -25.540 1.00 24.13 561 ASN A C 1
ATOM 4161 O O . ASN A 1 561 ? -31.403 0.643 -25.462 1.00 26.66 561 ASN A O 1
ATOM 4166 N N . GLU A 1 562 ? -31.504 -1.354 -24.488 1.00 25.66 562 GLU A N 1
ATOM 4167 C CA . GLU A 1 562 ? -31.363 -0.849 -23.100 1.00 24.82 562 GLU A CA 1
ATOM 4168 C C . GLU A 1 562 ? -29.994 -0.206 -22.872 1.00 25.40 562 GLU A C 1
ATOM 4169 O O . GLU A 1 562 ? -29.910 0.815 -22.238 1.00 23.95 562 GLU A O 1
ATOM 4175 N N . LEU A 1 563 ? -28.954 -0.825 -23.400 1.00 24.47 563 LEU A N 1
ATOM 4176 C CA . LEU A 1 563 ? -27.576 -0.313 -23.236 1.00 22.62 563 LEU A CA 1
ATOM 4177 C C . LEU A 1 563 ? -27.476 1.057 -23.912 1.00 22.60 563 LEU A C 1
ATOM 4178 O O . LEU A 1 563 ? -26.764 1.892 -23.438 1.00 21.26 563 LEU A O 1
ATOM 4183 N N . PHE A 1 564 ? -28.182 1.250 -25.014 1.00 21.83 564 PHE A N 1
ATOM 4184 C CA . PHE A 1 564 ? -28.148 2.560 -25.701 1.00 25.82 564 PHE A CA 1
ATOM 4185 C C . PHE A 1 564 ? -28.706 3.628 -24.752 1.00 25.92 564 PHE A C 1
ATOM 4186 O O . PHE A 1 564 ? -28.163 4.704 -24.661 1.00 24.45 564 PHE A O 1
ATOM 4194 N N . ILE A 1 565 ? -29.792 3.299 -24.067 1.00 24.24 565 ILE A N 1
ATOM 4195 C CA . ILE A 1 565 ? -30.411 4.216 -23.072 1.00 24.83 565 ILE A CA 1
ATOM 4196 C C . ILE A 1 565 ? -29.458 4.425 -21.891 1.00 23.45 565 ILE A C 1
ATOM 4197 O O . ILE A 1 565 ? -29.308 5.527 -21.458 1.00 25.83 565 ILE A O 1
ATOM 4202 N N . VAL A 1 566 ? -28.790 3.371 -21.449 1.00 23.23 566 VAL A N 1
ATOM 4203 C CA . VAL A 1 566 ? -27.829 3.485 -20.322 1.00 22.74 566 VAL A CA 1
ATOM 4204 C C . VAL A 1 566 ? -26.731 4.473 -20.715 1.00 23.32 566 VAL A C 1
ATOM 4205 O O . VAL A 1 566 ? -26.427 5.315 -19.925 1.00 24.56 566 VAL A O 1
ATOM 4209 N N . LYS A 1 567 ? -26.242 4.400 -21.945 1.00 21.73 567 LYS A N 1
ATOM 4210 C CA . LYS A 1 567 ? -25.197 5.345 -22.388 1.00 22.28 567 LYS A CA 1
ATOM 4211 C C . LYS A 1 567 ? -25.749 6.771 -22.298 1.00 24.46 567 LYS A C 1
ATOM 4212 O O . LYS A 1 567 ? -25.050 7.631 -21.826 1.00 23.13 567 LYS A O 1
ATOM 4218 N N . ASN A 1 568 ? -26.988 6.982 -22.725 1.00 23.53 568 ASN A N 1
ATOM 4219 C CA . ASN A 1 568 ? -27.571 8.344 -22.697 1.00 22.57 568 ASN A CA 1
ATOM 4220 C C . ASN A 1 568 ? -27.689 8.866 -21.257 1.00 25.42 568 ASN A C 1
ATOM 4221 O O . ASN A 1 568 ? -27.267 9.956 -20.999 1.00 27.17 568 ASN A O 1
ATOM 4226 N N . ILE A 1 569 ? -28.292 8.099 -20.368 1.00 23.86 569 ILE A N 1
ATOM 4227 C CA . ILE A 1 569 ? -28.492 8.552 -18.962 1.00 24.27 569 ILE A CA 1
ATOM 4228 C C . ILE A 1 569 ? -27.186 8.585 -18.165 1.00 23.07 569 ILE A C 1
ATOM 4229 O O . ILE A 1 569 ? -27.061 9.429 -17.331 1.00 25.66 569 ILE A O 1
ATOM 4234 N N . ALA A 1 570 ? -26.285 7.640 -18.402 1.00 22.58 570 ALA A N 1
ATOM 4235 C CA . ALA A 1 570 ? -24.986 7.628 -17.694 1.00 23.79 570 ALA A CA 1
ATOM 4236 C C . ALA A 1 570 ? -24.141 8.849 -18.078 1.00 25.61 570 ALA A C 1
ATOM 4237 O O . ALA A 1 570 ? -23.320 9.245 -17.296 1.00 27.04 570 ALA A O 1
ATOM 4239 N N . SER A 1 571 ? -24.314 9.344 -19.295 1.00 23.04 571 SER A N 1
ATOM 4240 C CA . SER A 1 571 ? -23.542 10.480 -19.850 1.00 27.32 571 SER A CA 1
ATOM 4241 C C . SER A 1 571 ? -24.013 11.813 -19.271 1.00 27.50 571 SER A C 1
ATOM 4242 O O . SER A 1 571 ? -23.349 12.794 -19.467 1.00 27.12 571 SER A O 1
ATOM 4245 N N . MET A 1 572 ? -25.173 11.823 -18.638 1.00 26.73 572 MET A N 1
ATOM 4246 C CA . MET A 1 572 ? -25.723 13.070 -18.068 1.00 27.08 572 MET A CA 1
ATOM 4247 C C . MET A 1 572 ? -24.977 13.463 -16.802 1.00 28.10 572 MET A C 1
ATOM 4248 O O . MET A 1 572 ? -24.545 12.608 -16.079 1.00 28.20 572 MET A O 1
ATOM 4253 N N . ARG A 1 573 ? -24.889 14.760 -16.581 1.00 32.39 573 ARG A N 1
ATOM 4254 C CA . ARG A 1 573 ? -24.215 15.343 -15.409 1.00 41.22 573 ARG A CA 1
ATOM 4255 C C . ARG A 1 573 ? -24.932 14.905 -14.132 1.00 33.00 573 ARG A C 1
ATOM 4256 O O . ARG A 1 573 ? -26.137 14.947 -14.094 1.00 39.04 573 ARG A O 1
ATOM 4264 N N . LYS A 1 574 ? -24.177 14.441 -13.152 1.00 36.11 574 LYS A N 1
ATOM 4265 C CA . LYS A 1 574 ? -24.764 14.093 -11.838 1.00 40.56 574 LYS A CA 1
ATOM 4266 C C . LYS A 1 574 ? -24.691 15.338 -10.951 1.00 42.68 574 LYS A C 1
ATOM 4267 O O . LYS A 1 574 ? -23.913 16.232 -11.242 1.00 39.08 574 LYS A O 1
ATOM 4273 N N . PRO A 1 575 ? -25.444 15.417 -9.844 1.00 51.25 575 PRO A N 1
ATOM 4274 C CA . PRO A 1 575 ? -25.383 16.583 -8.973 1.00 54.78 575 PRO A CA 1
ATOM 4275 C C . PRO A 1 575 ? -23.955 16.740 -8.448 1.00 47.87 575 PRO A C 1
ATOM 4276 O O . PRO A 1 575 ? -23.314 15.759 -8.223 1.00 41.48 575 PRO A O 1
ATOM 4280 N N . ALA A 1 576 ? -23.508 17.981 -8.267 1.00 51.73 576 ALA A N 1
ATOM 4281 C CA . ALA A 1 576 ? -22.137 18.223 -7.775 1.00 54.13 576 ALA A CA 1
ATOM 4282 C C . ALA A 1 576 ? -22.014 17.654 -6.368 1.00 57.06 576 ALA A C 1
ATOM 4283 O O . ALA A 1 576 ? -22.973 17.699 -5.619 1.00 45.30 576 ALA A O 1
ATOM 4285 N N . ALA A 1 577 ? -20.831 17.150 -6.052 1.00 60.68 577 ALA A N 1
ATOM 4286 C CA . ALA A 1 577 ? -20.577 16.548 -4.731 1.00 64.25 577 ALA A CA 1
ATOM 4287 C C . ALA A 1 577 ? -20.555 17.638 -3.658 1.00 58.25 577 ALA A C 1
ATOM 4288 O O . ALA A 1 577 ? -20.343 18.801 -3.991 1.00 43.28 577 ALA A O 1
ATOM 4290 N N . SER A 1 578 ? -20.833 17.260 -2.417 1.00 50.16 578 SER A N 1
ATOM 4291 C CA . SER A 1 578 ? -20.589 18.228 -1.329 1.00 47.54 578 SER A CA 1
ATOM 4292 C C . SER A 1 578 ? -19.079 18.140 -1.151 1.00 44.61 578 SER A C 1
ATOM 4293 O O . SER A 1 578 ? -18.620 17.079 -0.812 1.00 44.94 578 SER A O 1
ATOM 4296 N N . ALA A 1 579 ? -18.329 19.186 -1.472 1.00 48.90 579 ALA A N 1
ATOM 4297 C CA . ALA A 1 579 ? -16.865 19.036 -1.350 1.00 47.06 579 ALA A CA 1
ATOM 4298 C C . ALA A 1 579 ? -16.483 18.816 0.114 1.00 45.10 579 ALA A C 1
ATOM 4299 O O . ALA A 1 579 ? -16.938 19.548 0.972 1.00 47.21 579 ALA A O 1
ATOM 4301 N N . LYS A 1 580 ? -15.657 17.812 0.334 1.00 39.82 580 LYS A N 1
ATOM 4302 C CA . LYS A 1 580 ? -15.148 17.436 1.663 1.00 39.25 580 LYS A CA 1
ATOM 4303 C C . LYS A 1 580 ? -13.735 17.975 1.817 1.00 37.09 580 LYS A C 1
ATOM 4304 O O . LYS A 1 580 ? -13.100 18.253 0.817 1.00 30.36 580 LYS A O 1
ATOM 4310 N N . LEU A 1 581 ? -13.222 17.943 3.038 1.00 32.10 581 LEU A N 1
ATOM 4311 C CA . LEU A 1 581 ? -11.861 18.458 3.296 1.00 32.73 581 LEU A CA 1
ATOM 4312 C C . LEU A 1 581 ? -10.854 17.686 2.447 1.00 30.62 581 LEU A C 1
ATOM 4313 O O . LEU A 1 581 ? -9.930 18.290 1.964 1.00 29.15 581 LEU A O 1
ATOM 4318 N N . THR A 1 582 ? -11.073 16.394 2.251 1.00 27.97 582 THR A N 1
ATOM 4319 C CA . THR A 1 582 ? -10.113 15.577 1.480 1.00 29.43 582 THR A CA 1
ATOM 4320 C C . THR A 1 582 ? -10.011 16.126 0.059 1.00 29.93 582 THR A C 1
ATOM 4321 O O . THR A 1 582 ? -8.937 16.151 -0.476 1.00 28.91 582 THR A O 1
ATOM 4325 N N . MET A 1 583 ? -11.134 16.502 -0.519 1.00 28.24 583 MET A N 1
ATOM 4326 C CA . MET A 1 583 ? -11.143 17.042 -1.894 1.00 31.26 583 MET A CA 1
ATOM 4327 C C . MET A 1 583 ? -10.395 18.374 -1.950 1.00 31.02 583 MET A C 1
ATOM 4328 O O . MET A 1 583 ? -9.681 18.596 -2.899 1.00 28.28 583 MET A O 1
ATOM 4333 N N . PHE A 1 584 ? -10.584 19.219 -0.947 1.00 29.45 584 PHE A N 1
ATOM 4334 C CA . PHE A 1 584 ? -9.879 20.522 -0.913 1.00 27.96 584 PHE A CA 1
ATOM 4335 C C . PHE A 1 584 ? -8.382 20.269 -0.806 1.00 26.63 584 PHE A C 1
ATOM 4336 O O . PHE A 1 584 ? -7.621 20.938 -1.446 1.00 29.47 584 PHE A O 1
ATOM 4344 N N . ARG A 1 585 ? -7.994 19.299 0.006 1.00 27.62 585 ARG A N 1
ATOM 4345 C CA . ARG A 1 585 ? -6.553 18.987 0.097 1.00 30.22 585 ARG A CA 1
ATOM 4346 C C . ARG A 1 585 ? -6.068 18.496 -1.271 1.00 28.21 585 ARG A C 1
ATOM 4347 O O . ARG A 1 585 ? -5.010 18.904 -1.674 1.00 27.90 585 ARG A O 1
ATOM 4355 N N . ASP A 1 586 ? -6.857 17.664 -1.946 1.00 25.97 586 ASP A N 1
ATOM 4356 C CA . ASP A 1 586 ? -6.454 17.149 -3.274 1.00 27.31 586 ASP A CA 1
ATOM 4357 C C . ASP A 1 586 ? -6.288 18.334 -4.230 1.00 23.20 586 ASP A C 1
ATOM 4358 O O . ASP A 1 586 ? -5.303 18.378 -4.913 1.00 22.98 586 ASP A O 1
ATOM 4363 N N . ALA A 1 587 ? -7.234 19.264 -4.229 1.00 24.42 587 ALA A N 1
ATOM 4364 C CA . ALA A 1 587 ? -7.169 20.424 -5.142 1.00 27.07 587 ALA A CA 1
ATOM 4365 C C . ALA A 1 587 ? -5.971 21.331 -4.845 1.00 29.12 587 ALA A C 1
ATOM 4366 O O . ALA A 1 587 ? -5.248 21.649 -5.756 1.00 27.31 587 ALA A O 1
ATOM 4368 N N . LEU A 1 588 ? -5.757 21.706 -3.594 1.00 27.79 588 LEU A N 1
ATOM 4369 C CA . LEU A 1 588 ? -4.601 22.575 -3.271 1.00 27.66 588 LEU A CA 1
ATOM 4370 C C . LEU A 1 588 ? -3.289 21.860 -3.603 1.00 26.07 588 LEU A C 1
ATOM 4371 O O . LEU A 1 588 ? -2.429 22.489 -4.121 1.00 29.15 588 LEU A O 1
ATOM 4376 N N . THR A 1 589 ? -3.182 20.576 -3.295 1.00 26.05 589 THR A N 1
ATOM 4377 C CA . THR A 1 589 ? -1.957 19.786 -3.558 1.00 26.08 589 THR A CA 1
ATOM 4378 C C . THR A 1 589 ? -1.662 19.695 -5.059 1.00 28.16 589 THR A C 1
ATOM 4379 O O . THR A 1 589 ? -0.527 19.826 -5.430 1.00 25.68 589 THR A O 1
ATOM 4383 N N . ILE A 1 590 ? -2.672 19.472 -5.888 1.00 25.09 590 ILE A N 1
ATOM 4384 C CA . ILE A 1 590 ? -2.416 19.374 -7.349 1.00 25.24 590 ILE A CA 1
ATOM 4385 C C . ILE A 1 590 ? -1.904 20.714 -7.884 1.00 27.79 590 ILE A C 1
ATOM 4386 O O . ILE A 1 590 ? -1.148 20.694 -8.814 1.00 26.28 590 ILE A O 1
ATOM 4391 N N . LEU A 1 591 ? -2.430 21.817 -7.372 1.00 26.19 591 LEU A N 1
ATOM 4392 C CA . LEU A 1 591 ? -1.991 23.170 -7.791 1.00 27.88 591 LEU A CA 1
ATOM 4393 C C . LEU A 1 591 ? -0.551 23.415 -7.335 1.00 32.53 591 LEU A C 1
ATOM 4394 O O . LEU A 1 591 ? 0.219 23.954 -8.094 1.00 29.07 591 LEU A O 1
ATOM 4399 N N . GLY A 1 592 ? -0.224 22.975 -6.125 1.00 25.94 592 GLY A N 1
ATOM 4400 C CA . GLY A 1 592 ? 1.100 23.162 -5.516 1.00 31.94 592 GLY A CA 1
ATOM 4401 C C . GLY A 1 592 ? 0.972 23.870 -4.182 1.00 29.34 592 GLY A C 1
ATOM 4402 O O . GLY A 1 592 ? 0.543 24.996 -4.159 1.00 31.73 592 GLY A O 1
ATOM 4403 N N . ILE A 1 593 ? 1.343 23.177 -3.117 1.00 32.30 593 ILE A N 1
ATOM 4404 C CA . ILE A 1 593 ? 1.212 23.681 -1.726 1.00 33.72 593 ILE A CA 1
ATOM 4405 C C . ILE A 1 593 ? 2.346 23.096 -0.887 1.00 37.38 593 ILE A C 1
ATOM 4406 O O . ILE A 1 593 ? 2.979 22.143 -1.323 1.00 36.28 593 ILE A O 1
ATOM 4411 N N . ASP A 1 594 ? 2.547 23.668 0.291 1.00 43.32 594 ASP A N 1
ATOM 4412 C CA . ASP A 1 594 ? 3.588 23.192 1.230 1.00 43.72 594 ASP A CA 1
ATOM 4413 C C . ASP A 1 594 ? 3.255 21.738 1.537 1.00 43.16 594 ASP A C 1
ATOM 4414 O O . ASP A 1 594 ? 2.109 21.446 1.838 1.00 47.52 594 ASP A O 1
ATOM 4419 N N . ASP A 1 595 ? 4.261 20.883 1.493 1.00 40.41 595 ASP A N 1
ATOM 4420 C CA . ASP A 1 595 ? 4.100 19.426 1.698 1.00 52.25 595 ASP A CA 1
ATOM 4421 C C . ASP A 1 595 ? 3.559 19.120 3.096 1.00 54.36 595 ASP A C 1
ATOM 4422 O O . ASP A 1 595 ? 2.939 18.081 3.246 1.00 54.73 595 ASP A O 1
ATOM 4427 N N . ASN A 1 596 ? 3.790 19.989 4.073 1.00 51.28 596 ASN A N 1
ATOM 4428 C CA . ASN A 1 596 ? 3.390 19.620 5.452 1.00 62.13 596 ASN A CA 1
ATOM 4429 C C . ASN A 1 596 ? 2.173 20.405 5.943 1.00 57.65 596 ASN A C 1
ATOM 4430 O O . ASN A 1 596 ? 1.965 20.454 7.146 1.00 55.80 596 ASN A O 1
ATOM 4435 N N . ILE A 1 597 ? 1.392 20.965 5.035 1.00 43.98 597 ILE A N 1
ATOM 4436 C CA . ILE A 1 597 ? 0.197 21.740 5.450 1.00 42.53 597 ILE A CA 1
ATOM 4437 C C . ILE A 1 597 ? -0.759 20.795 6.187 1.00 43.04 597 ILE A C 1
ATOM 4438 O O . ILE A 1 597 ? -0.955 19.674 5.735 1.00 37.50 597 ILE A O 1
ATOM 4443 N N . THR A 1 598 ? -1.310 21.259 7.301 1.00 41.89 598 THR A N 1
ATOM 4444 C CA . THR A 1 598 ? -2.240 20.454 8.128 1.00 40.07 598 THR A CA 1
ATOM 4445 C C . THR A 1 598 ? -3.676 20.620 7.629 1.00 37.80 598 THR A C 1
ATOM 4446 O O . THR A 1 598 ? -3.972 21.609 7.000 1.00 35.54 598 THR A O 1
ATOM 4450 N N . ASP A 1 599 ? -4.547 19.695 8.011 1.00 43.88 599 ASP A N 1
ATOM 4451 C CA . ASP A 1 599 ? -5.984 19.761 7.650 1.00 47.96 599 ASP A CA 1
ATOM 4452 C C . ASP A 1 599 ? -6.573 21.037 8.254 1.00 45.75 599 ASP A C 1
ATOM 4453 O O . ASP A 1 599 ? -7.363 21.691 7.602 1.00 38.96 599 ASP A O 1
ATOM 4458 N N . ASP A 1 600 ? -6.175 21.374 9.476 1.00 41.64 600 ASP A N 1
ATOM 4459 C CA . ASP A 1 600 ? -6.711 22.592 10.126 1.00 39.01 600 ASP A CA 1
ATOM 4460 C C . ASP A 1 600 ? -6.296 23.819 9.306 1.00 33.17 600 ASP A C 1
ATOM 4461 O O . ASP A 1 600 ? -7.090 24.719 9.167 1.00 35.28 600 ASP A O 1
ATOM 4466 N N . ARG A 1 601 ? -5.076 23.837 8.789 1.00 35.83 601 ARG A N 1
ATOM 4467 C CA . ARG A 1 601 ? -4.615 24.993 7.985 1.00 32.87 601 ARG A CA 1
ATOM 4468 C C . ARG A 1 601 ? -5.460 25.131 6.712 1.00 33.49 601 ARG A C 1
ATOM 4469 O O . ARG A 1 601 ? -5.750 26.233 6.326 1.00 36.53 601 ARG A O 1
ATOM 4477 N N . ILE A 1 602 ? -5.789 24.020 6.066 1.00 36.06 602 ILE A N 1
ATOM 4478 C CA . ILE A 1 602 ? -6.614 24.070 4.830 1.00 36.22 602 ILE A CA 1
ATOM 4479 C C . ILE A 1 602 ? -7.982 24.626 5.199 1.00 39.67 602 ILE A C 1
ATOM 4480 O O . ILE A 1 602 ? -8.470 25.489 4.505 1.00 34.96 602 ILE A O 1
ATOM 4485 N N . SER A 1 603 ? -8.537 24.167 6.317 1.00 38.80 603 SER A N 1
ATOM 4486 C CA . SER A 1 603 ? -9.873 24.642 6.742 1.00 40.28 603 SER A CA 1
ATOM 4487 C C . SER A 1 603 ? -9.813 26.142 6.967 1.00 33.94 603 SER A C 1
ATOM 4488 O O . SER A 1 603 ? -10.765 26.805 6.630 1.00 36.21 603 SER A O 1
ATOM 4491 N N . GLU A 1 604 ? -8.718 26.596 7.567 1.00 41.96 604 GLU A N 1
ATOM 4492 C CA . GLU A 1 604 ? -8.477 28.022 7.889 1.00 44.58 604 GLU A CA 1
ATOM 4493 C C . GLU A 1 604 ? -8.373 28.866 6.618 1.00 39.63 604 GLU A C 1
ATOM 4494 O O . GLU A 1 604 ? -9.067 29.847 6.516 1.00 37.80 604 GLU A O 1
ATOM 4500 N N . ILE A 1 605 ? -7.569 28.436 5.657 1.00 40.84 605 ILE A N 1
ATOM 4501 C CA . ILE A 1 605 ? -7.393 29.195 4.389 1.00 37.42 605 ILE A CA 1
ATOM 4502 C C . ILE A 1 605 ? -8.720 29.320 3.637 1.00 36.28 605 ILE A C 1
ATOM 4503 O O . ILE A 1 605 ? -8.982 30.380 3.108 1.00 39.92 605 ILE A O 1
ATOM 4508 N N . LEU A 1 606 ? -9.513 28.258 3.574 1.00 36.48 606 LEU A N 1
ATOM 4509 C CA . LEU A 1 606 ? -10.774 28.295 2.795 1.00 33.96 606 LEU A CA 1
ATOM 4510 C C . LEU A 1 606 ? -11.988 28.611 3.673 1.00 35.68 606 LEU A C 1
ATOM 4511 O O . LEU A 1 606 ? -13.070 28.575 3.134 1.00 36.66 606 LEU A O 1
ATOM 4516 N N . LYS A 1 607 ? -11.785 28.822 4.976 1.00 41.00 607 LYS A N 1
ATOM 4517 C CA . LYS A 1 607 ? -12.887 29.130 5.924 1.00 37.89 607 LYS A CA 1
ATOM 4518 C C . LYS A 1 607 ? -13.947 28.033 5.886 1.00 32.71 607 LYS A C 1
ATOM 4519 O O . LYS A 1 607 ? -15.103 28.337 5.950 1.00 42.86 607 LYS A O 1
ATOM 4525 N N . LEU A 1 608 ? -13.527 26.785 5.844 1.00 35.47 608 LEU A N 1
ATOM 4526 C CA . LEU A 1 608 ? -14.487 25.674 5.681 1.00 37.72 608 LEU A CA 1
ATOM 4527 C C . LEU A 1 608 ? -15.480 25.584 6.842 1.00 47.20 608 LEU A C 1
ATOM 4528 O O . LEU A 1 608 ? -16.623 25.237 6.587 1.00 45.83 608 LEU A O 1
ATOM 4533 N N . LYS A 1 609 ? -15.041 25.863 8.060 1.00 41.51 609 LYS A N 1
ATOM 4534 C CA . LYS A 1 609 ? -15.932 25.660 9.226 1.00 57.42 609 LYS A CA 1
ATOM 4535 C C . LYS A 1 609 ? -16.544 26.975 9.690 1.00 60.91 609 LYS A C 1
ATOM 4536 O O . LYS A 1 609 ? -17.203 26.974 10.730 1.00 61.98 609 LYS A O 1
ATOM 4542 N N . GLU A 1 610 ? -16.322 28.032 8.920 1.00 59.04 610 GLU A N 1
ATOM 4543 C CA . GLU A 1 610 ? -16.780 29.392 9.276 1.00 56.87 610 GLU A CA 1
ATOM 4544 C C . GLU A 1 610 ? -18.088 29.677 8.552 1.00 57.27 610 GLU A C 1
ATOM 4545 O O . GLU A 1 610 ? -18.214 29.313 7.396 1.00 47.23 610 GLU A O 1
ATOM 4551 N N . LYS A 1 611 ? -19.018 30.303 9.261 1.00 58.05 611 LYS A N 1
ATOM 4552 C CA . LYS A 1 611 ? -20.337 30.659 8.704 1.00 59.73 611 LYS A CA 1
ATOM 4553 C C . LYS A 1 611 ? -20.344 32.168 8.501 1.00 57.58 611 LYS A C 1
ATOM 4554 O O . LYS A 1 611 ? -19.761 32.870 9.309 1.00 56.35 611 LYS A O 1
ATOM 4560 N N . GLY A 1 612 ? -20.914 32.617 7.395 1.00 53.79 612 GLY A N 1
ATOM 4561 C CA . GLY A 1 612 ? -20.939 34.052 7.097 1.00 56.49 612 GLY A CA 1
ATOM 4562 C C . GLY A 1 612 ? -21.394 34.296 5.682 1.00 60.18 612 GLY A C 1
ATOM 4563 O O . GLY A 1 612 ? -21.519 33.327 4.929 1.00 60.03 612 GLY A O 1
ATOM 4564 N N . LYS A 1 613 ? -21.560 35.566 5.334 1.00 60.83 613 LYS A N 1
ATOM 4565 C CA . LYS A 1 613 ? -22.041 35.982 3.998 1.00 64.62 613 LYS A CA 1
ATOM 4566 C C . LYS A 1 613 ? -20.850 36.456 3.176 1.00 57.96 613 LYS A C 1
ATOM 4567 O O . LYS A 1 613 ? -20.068 37.243 3.694 1.00 64.30 613 LYS A O 1
ATOM 4573 N N . GLY A 1 614 ? -20.698 35.913 1.970 1.00 56.59 614 GLY A N 1
ATOM 4574 C CA . GLY A 1 614 ? -19.629 36.294 1.032 1.00 51.05 614 GLY A CA 1
ATOM 4575 C C . GLY A 1 614 ? -18.236 36.058 1.567 1.00 47.20 614 GLY A C 1
ATOM 4576 O O . GLY A 1 614 ? -17.361 36.819 1.228 1.00 51.86 614 GLY A O 1
ATOM 4577 N N . ILE A 1 615 ? -18.038 35.046 2.396 1.00 41.60 615 ILE A N 1
ATOM 4578 C CA . ILE A 1 615 ? -16.663 34.808 2.906 1.00 41.49 615 ILE A CA 1
ATOM 4579 C C . ILE A 1 615 ? -16.067 33.568 2.231 1.00 35.93 615 ILE A C 1
ATOM 4580 O O . ILE A 1 615 ? -14.926 33.276 2.500 1.00 38.97 615 ILE A O 1
ATOM 4585 N N . HIS A 1 616 ? -16.819 32.893 1.370 1.00 36.11 616 HIS A N 1
ATOM 4586 C CA . HIS A 1 616 ? -16.349 31.606 0.785 1.00 36.81 616 HIS A CA 1
ATOM 4587 C C . HIS A 1 616 ? -15.935 31.739 -0.685 1.00 37.19 616 HIS A C 1
ATOM 4588 O O . HIS A 1 616 ? -16.034 30.759 -1.402 1.00 31.06 616 HIS A O 1
ATOM 4595 N N . GLY A 1 617 ? -15.471 32.903 -1.103 1.00 32.42 617 GLY A N 1
ATOM 4596 C CA . GLY A 1 617 ? -15.155 33.035 -2.532 1.00 36.64 617 GLY A CA 1
ATOM 4597 C C . GLY A 1 617 ? -14.070 32.082 -2.988 1.00 31.20 617 GLY A C 1
ATOM 4598 O O . GLY A 1 617 ? -14.265 31.438 -3.993 1.00 30.90 617 GLY A O 1
ATOM 4599 N N . LEU A 1 618 ? -12.984 31.994 -2.236 1.00 32.03 618 LEU A N 1
ATOM 4600 C CA . LEU A 1 618 ? -11.855 31.119 -2.612 1.00 31.68 618 LEU A CA 1
ATOM 4601 C C . LEU A 1 618 ? -12.302 29.655 -2.604 1.00 36.56 618 LEU A C 1
ATOM 4602 O O . LEU A 1 618 ? -11.953 28.939 -3.516 1.00 29.94 618 LEU A O 1
ATOM 4607 N N . ARG A 1 619 ? -13.081 29.259 -1.606 1.00 28.48 619 ARG A N 1
ATOM 4608 C CA . ARG A 1 619 ? -13.550 27.861 -1.547 1.00 32.68 619 ARG A CA 1
ATOM 4609 C C . ARG A 1 619 ? -14.388 27.582 -2.795 1.00 30.20 619 ARG A C 1
ATOM 4610 O O . ARG A 1 619 ? -14.190 26.574 -3.420 1.00 29.46 619 ARG A O 1
ATOM 4618 N N . ASN A 1 620 ? -15.278 28.498 -3.125 1.00 28.70 620 ASN A N 1
ATOM 4619 C CA . ASN A 1 620 ? -16.165 28.342 -4.297 1.00 31.31 620 ASN A CA 1
ATOM 4620 C C . ASN A 1 620 ? -15.334 28.301 -5.580 1.00 29.38 620 ASN A C 1
ATOM 4621 O O . ASN A 1 620 ? -15.642 27.516 -6.443 1.00 28.09 620 ASN A O 1
ATOM 4626 N N . PHE A 1 621 ? -14.319 29.145 -5.674 1.00 28.76 621 PHE A N 1
ATOM 4627 C CA . PHE A 1 621 ? -13.479 29.171 -6.891 1.00 27.54 621 PHE A CA 1
ATOM 4628 C C . PHE A 1 621 ? -12.781 27.821 -7.067 1.00 25.42 621 PHE A C 1
ATOM 4629 O O . PHE A 1 621 ? -12.794 27.313 -8.147 1.00 28.83 621 PHE A O 1
ATOM 4637 N N . ILE A 1 622 ? -12.202 27.284 -6.004 1.00 24.82 622 ILE A N 1
ATOM 4638 C CA . ILE A 1 622 ? -11.505 25.970 -6.053 1.00 27.15 622 ILE A CA 1
ATOM 4639 C C . ILE A 1 622 ? -12.513 24.863 -6.379 1.00 25.99 622 ILE A C 1
ATOM 4640 O O . ILE A 1 622 ? -12.192 23.981 -7.140 1.00 26.00 622 ILE A O 1
ATOM 4645 N N . THR A 1 623 ? -13.688 24.919 -5.773 1.00 27.54 623 THR A N 1
ATOM 4646 C CA . THR A 1 623 ? -14.702 23.887 -6.047 1.00 28.02 623 THR A CA 1
ATOM 4647 C C . THR A 1 623 ? -15.123 23.924 -7.517 1.00 27.15 623 THR A C 1
ATOM 4648 O O . THR A 1 623 ? -15.111 22.891 -8.142 1.00 26.95 623 THR A O 1
ATOM 4652 N N . ASN A 1 624 ? -15.469 25.095 -8.033 1.00 24.70 624 ASN A N 1
ATOM 4653 C CA . ASN A 1 624 ? -15.935 25.221 -9.433 1.00 26.30 624 ASN A CA 1
ATOM 4654 C C . ASN A 1 624 ? -14.853 24.870 -10.450 1.00 27.45 624 ASN A C 1
ATOM 4655 O O . ASN A 1 624 ? -15.183 24.264 -11.433 1.00 29.05 624 ASN A O 1
ATOM 4660 N N . ASN A 1 625 ? -13.617 25.294 -10.216 1.00 28.81 625 ASN A N 1
ATOM 4661 C CA . ASN A 1 625 ? -12.555 25.130 -11.234 1.00 27.59 625 ASN A CA 1
ATOM 4662 C C . ASN A 1 625 ? -11.683 23.896 -11.041 1.00 29.70 625 ASN A C 1
ATOM 4663 O O . ASN A 1 625 ? -11.004 23.547 -11.978 1.00 27.84 625 ASN A O 1
ATOM 4668 N N . VAL A 1 626 ? -11.657 23.316 -9.857 1.00 25.25 626 VAL A N 1
ATOM 4669 C CA . VAL A 1 626 ? -10.765 22.144 -9.692 1.00 25.45 626 VAL A CA 1
ATOM 4670 C C . VAL A 1 626 ? -11.572 20.905 -9.310 1.00 27.38 626 VAL A C 1
ATOM 4671 O O . VAL A 1 626 ? -11.596 19.974 -10.076 1.00 24.80 626 VAL A O 1
ATOM 4675 N N . ILE A 1 627 ? -12.243 20.963 -8.171 1.00 26.02 627 ILE A N 1
ATOM 4676 C CA . ILE A 1 627 ? -12.982 19.789 -7.642 1.00 25.13 627 ILE A CA 1
ATOM 4677 C C . ILE A 1 627 ? -14.058 19.354 -8.633 1.00 26.81 627 ILE A C 1
ATOM 4678 O O . ILE A 1 627 ? -14.202 18.181 -8.813 1.00 28.74 627 ILE A O 1
ATOM 4683 N N . GLU A 1 628 ? -14.737 20.289 -9.280 1.00 25.10 628 GLU A N 1
ATOM 4684 C CA . GLU A 1 628 ? -15.839 19.934 -10.212 1.00 27.00 628 GLU A CA 1
ATOM 4685 C C . GLU A 1 628 ? -15.321 19.625 -11.622 1.00 29.44 628 GLU A C 1
ATOM 4686 O O . GLU A 1 628 ? -16.130 19.408 -12.491 1.00 31.20 628 GLU A O 1
ATOM 4692 N N . SER A 1 629 ? -14.018 19.663 -11.821 1.00 25.18 629 SER A N 1
ATOM 4693 C CA . SER A 1 629 ? -13.485 19.348 -13.160 1.00 24.47 629 SER A CA 1
ATOM 4694 C C . SER A 1 629 ? -13.390 17.835 -13.326 1.00 23.27 629 SER A C 1
ATOM 4695 O O . SER A 1 629 ? -12.717 17.209 -12.559 1.00 23.82 629 SER A O 1
ATOM 4698 N N . SER A 1 630 ? -13.964 17.310 -14.397 1.00 24.07 630 SER A N 1
ATOM 4699 C CA . SER A 1 630 ? -13.880 15.858 -14.674 1.00 23.94 630 SER A CA 1
ATOM 4700 C C . SER A 1 630 ? -12.416 15.473 -14.910 1.00 23.51 630 SER A C 1
ATOM 4701 O O . SER A 1 630 ? -12.068 14.340 -14.696 1.00 23.17 630 SER A O 1
ATOM 4704 N N . ARG A 1 631 ? -11.624 16.398 -15.435 1.00 21.57 631 ARG A N 1
ATOM 4705 C CA . ARG A 1 631 ? -10.187 16.134 -15.674 1.00 23.65 631 ARG A CA 1
ATOM 4706 C C . ARG A 1 631 ? -9.448 15.968 -14.347 1.00 23.29 631 ARG A C 1
ATOM 4707 O O . ARG A 1 631 ? -8.608 15.112 -14.262 1.00 22.65 631 ARG A O 1
ATOM 4715 N N . PHE A 1 632 ? -9.755 16.820 -13.379 1.00 22.51 632 PHE A N 1
ATOM 4716 C CA . PHE A 1 632 ? -9.162 16.711 -12.029 1.00 21.07 632 PHE A CA 1
ATOM 4717 C C . PHE A 1 632 ? -9.596 15.383 -11.404 1.00 20.66 632 PHE A C 1
ATOM 4718 O O . PHE A 1 632 ? -8.788 14.684 -10.877 1.00 21.73 632 PHE A O 1
ATOM 4726 N N . VAL A 1 633 ? -10.872 15.044 -11.542 1.00 23.26 633 VAL A N 1
ATOM 4727 C CA . VAL A 1 633 ? -11.380 13.785 -10.938 1.00 21.39 633 VAL A CA 1
ATOM 4728 C C . VAL A 1 633 ? -10.645 12.593 -11.559 1.00 22.15 633 VAL A C 1
ATOM 4729 O O . VAL A 1 633 ? -10.286 11.698 -10.849 1.00 22.59 633 VAL A O 1
ATOM 4733 N N . TYR A 1 634 ? -10.432 12.639 -12.864 1.00 22.18 634 TYR A N 1
ATOM 4734 C CA . TYR A 1 634 ? -9.716 11.547 -13.557 1.00 21.03 634 TYR A CA 1
ATOM 4735 C C . TYR A 1 634 ? -8.302 11.420 -12.978 1.00 19.91 634 TYR A C 1
ATOM 4736 O O . TYR A 1 634 ? -7.876 10.339 -12.724 1.00 20.98 634 TYR A O 1
ATOM 4745 N N . LEU A 1 635 ? -7.622 12.541 -12.777 1.00 21.48 635 LEU A N 1
ATOM 4746 C CA . LEU A 1 635 ? -6.239 12.520 -12.250 1.00 23.79 635 LEU A CA 1
ATOM 4747 C C . LEU A 1 635 ? -6.207 11.958 -10.830 1.00 22.17 635 LEU A C 1
ATOM 4748 O O . LEU A 1 635 ? -5.341 11.209 -10.536 1.00 24.35 635 LEU A O 1
ATOM 4753 N N . ILE A 1 636 ? -7.132 12.374 -9.990 1.00 23.41 636 ILE A N 1
ATOM 4754 C CA . ILE A 1 636 ? -7.153 11.865 -8.596 1.00 24.49 636 ILE A CA 1
ATOM 4755 C C . ILE A 1 636 ? -7.467 10.372 -8.588 1.00 25.18 636 ILE A C 1
ATOM 4756 O O . ILE A 1 636 ? -6.899 9.674 -7.817 1.00 25.85 636 ILE A O 1
ATOM 4761 N N . LYS A 1 637 ? -8.377 9.946 -9.442 1.00 24.26 637 LYS A N 1
ATOM 4762 C CA . LYS A 1 637 ? -8.812 8.537 -9.523 1.00 26.97 637 LYS A CA 1
ATOM 4763 C C . LYS A 1 637 ? -7.641 7.623 -9.904 1.00 26.05 637 LYS A C 1
ATOM 4764 O O . LYS A 1 637 ? -7.474 6.596 -9.277 1.00 24.23 637 LYS A O 1
ATOM 4770 N N . TYR A 1 638 ? -6.867 8.016 -10.907 1.00 23.11 638 TYR A N 1
ATOM 4771 C CA . TYR A 1 638 ? -5.794 7.140 -11.433 1.00 22.95 638 TYR A CA 1
ATOM 4772 C C . TYR A 1 638 ? -4.396 7.549 -10.976 1.00 26.12 638 TYR A C 1
ATOM 4773 O O . TYR A 1 638 ? -3.478 6.795 -11.185 1.00 26.16 638 TYR A O 1
ATOM 4782 N N . ALA A 1 639 ? -4.255 8.721 -10.392 1.00 26.93 639 ALA A N 1
ATOM 4783 C CA . ALA A 1 639 ? -2.904 9.171 -10.016 1.00 27.26 639 ALA A CA 1
ATOM 4784 C C . ALA A 1 639 ? -2.871 9.720 -8.589 1.00 27.47 639 ALA A C 1
ATOM 4785 O O . ALA A 1 639 ? -3.654 9.306 -7.788 1.00 32.24 639 ALA A O 1
ATOM 4787 N N . ASN A 1 640 ? -1.902 10.574 -8.312 1.00 28.03 640 ASN A N 1
ATOM 4788 C CA . ASN A 1 640 ? -1.683 11.169 -6.976 1.00 26.21 640 ASN A CA 1
ATOM 4789 C C . ASN A 1 640 ? -1.481 12.673 -7.178 1.00 26.49 640 ASN A C 1
ATOM 4790 O O . ASN A 1 640 ? -0.635 13.017 -7.961 1.00 26.71 640 ASN A O 1
ATOM 4795 N N . ALA A 1 641 ? -2.183 13.507 -6.422 1.00 24.51 641 ALA A N 1
ATOM 4796 C CA . ALA A 1 641 ? -2.131 14.968 -6.646 1.00 25.09 641 ALA A CA 1
ATOM 4797 C C . ALA A 1 641 ? -0.709 15.500 -6.504 1.00 25.93 641 ALA A C 1
ATOM 4798 O O . ALA A 1 641 ? -0.279 16.245 -7.335 1.00 24.91 641 ALA A O 1
ATOM 4800 N N . GLN A 1 642 ? -0.036 15.115 -5.444 1.00 27.21 642 GLN A N 1
ATOM 4801 C CA . GLN A 1 642 ? 1.338 15.600 -5.217 1.00 27.97 642 GLN A CA 1
ATOM 4802 C C . GLN A 1 642 ? 2.287 15.093 -6.306 1.00 27.31 642 GLN A C 1
ATOM 4803 O O . GLN A 1 642 ? 3.107 15.857 -6.754 1.00 26.04 642 GLN A O 1
ATOM 4809 N N . LYS A 1 643 ? 2.174 13.827 -6.680 1.00 26.40 643 LYS A N 1
ATOM 4810 C CA . LYS A 1 643 ? 3.059 13.269 -7.728 1.00 28.39 643 LYS A CA 1
ATOM 4811 C C . LYS A 1 643 ? 2.788 13.944 -9.075 1.00 27.15 643 LYS A C 1
ATOM 4812 O O . LYS A 1 643 ? 3.721 14.249 -9.760 1.00 26.20 643 LYS A O 1
ATOM 4818 N N . ILE A 1 644 ? 1.527 14.181 -9.399 1.00 25.57 644 ILE A N 1
ATOM 4819 C CA . ILE A 1 644 ? 1.181 14.832 -10.690 1.00 24.13 644 ILE A CA 1
ATOM 4820 C C . ILE A 1 644 ? 1.794 16.234 -10.720 1.00 23.86 644 ILE A C 1
ATOM 4821 O O . ILE A 1 644 ? 2.357 16.612 -11.726 1.00 24.64 644 ILE A O 1
ATOM 4826 N N . ARG A 1 645 ? 1.705 16.955 -9.613 1.00 24.10 645 ARG A N 1
ATOM 4827 C CA . ARG A 1 645 ? 2.274 18.318 -9.568 1.00 22.01 645 ARG A CA 1
ATOM 4828 C C . ARG A 1 645 ? 3.782 18.239 -9.808 1.00 24.20 645 ARG A C 1
ATOM 4829 O O . ARG A 1 645 ? 4.271 19.110 -10.443 1.00 28.52 645 ARG A O 1
ATOM 4837 N N . GLU A 1 646 ? 4.467 17.241 -9.261 1.00 28.06 646 GLU A N 1
ATOM 4838 C CA . GLU A 1 646 ? 5.929 17.081 -9.479 1.00 29.99 646 GLU A CA 1
ATOM 4839 C C . GLU A 1 646 ? 6.225 16.749 -10.943 1.00 31.20 646 GLU A C 1
ATOM 4840 O O . GLU A 1 646 ? 7.169 17.271 -11.490 1.00 28.45 646 GLU A O 1
ATOM 4846 N N . VAL A 1 647 ? 5.403 15.897 -11.544 1.00 27.90 647 VAL A N 1
ATOM 4847 C CA . VAL A 1 647 ? 5.593 15.510 -12.969 1.00 27.48 647 VAL A CA 1
ATOM 4848 C C . VAL A 1 647 ? 5.437 16.746 -13.846 1.00 26.97 647 VAL A C 1
ATOM 4849 O O . VAL A 1 647 ? 6.135 16.842 -14.813 1.00 30.83 647 VAL A O 1
ATOM 4853 N N . ALA A 1 648 ? 4.600 17.693 -13.428 1.00 25.33 648 ALA A N 1
ATOM 4854 C CA . ALA A 1 648 ? 4.320 18.939 -14.178 1.00 26.46 648 ALA A CA 1
ATOM 4855 C C . ALA A 1 648 ? 5.559 19.829 -14.256 1.00 29.20 648 ALA A C 1
ATOM 4856 O O . ALA A 1 648 ? 5.552 20.754 -15.022 1.00 30.12 648 ALA A O 1
ATOM 4858 N N . LYS A 1 649 ? 6.558 19.557 -13.432 1.00 28.80 649 LYS A N 1
ATOM 4859 C CA . LYS A 1 649 ? 7.791 20.384 -13.417 1.00 35.86 649 LYS A CA 1
ATOM 4860 C C . LYS A 1 649 ? 8.717 19.960 -14.549 1.00 35.95 649 LYS A C 1
ATOM 4861 O O . LYS A 1 649 ? 9.673 20.656 -14.815 1.00 37.32 649 LYS A O 1
ATOM 4867 N N . ASN A 1 650 ? 8.390 18.860 -15.196 1.00 30.64 650 ASN A N 1
ATOM 4868 C CA . ASN A 1 650 ? 9.241 18.336 -16.278 1.00 33.09 650 ASN A CA 1
ATOM 4869 C C . ASN A 1 650 ? 8.818 18.966 -17.602 1.00 34.95 650 ASN A C 1
ATOM 4870 O O . ASN A 1 650 ? 7.886 18.497 -18.196 1.00 28.68 650 ASN A O 1
ATOM 4875 N N . GLU A 1 651 ? 9.563 19.964 -18.053 1.00 32.63 651 GLU A N 1
ATOM 4876 C CA . GLU A 1 651 ? 9.208 20.686 -19.296 1.00 34.38 651 GLU A CA 1
ATOM 4877 C C . GLU A 1 651 ? 9.209 19.754 -20.507 1.00 27.42 651 GLU A C 1
ATOM 4878 O O . GLU A 1 651 ? 8.444 19.989 -21.400 1.00 29.90 651 GLU A O 1
ATOM 4884 N N . LYS A 1 652 ? 10.075 18.757 -20.533 1.00 30.19 652 LYS A N 1
ATOM 4885 C CA . LYS A 1 652 ? 10.103 17.861 -21.711 1.00 30.56 652 LYS A CA 1
ATOM 4886 C C . LYS A 1 652 ? 8.787 17.098 -21.835 1.00 28.80 652 LYS A C 1
ATOM 4887 O O . LYS A 1 652 ? 8.298 16.964 -22.931 1.00 27.89 652 LYS A O 1
ATOM 4893 N N . VAL A 1 653 ? 8.301 16.569 -20.725 1.00 28.08 653 VAL A N 1
ATOM 4894 C CA . VAL A 1 653 ? 7.005 15.835 -20.735 1.00 27.04 653 VAL A CA 1
ATOM 4895 C C . VAL A 1 653 ? 5.870 16.795 -21.094 1.00 25.19 653 VAL A C 1
ATOM 4896 O O . VAL A 1 653 ? 5.108 16.490 -21.958 1.00 26.83 653 VAL A O 1
ATOM 4900 N N . VAL A 1 654 ? 5.807 17.946 -20.439 1.00 26.74 654 VAL A N 1
ATOM 4901 C CA . VAL A 1 654 ? 4.730 18.934 -20.720 1.00 26.95 654 VAL A CA 1
ATOM 4902 C C . VAL A 1 654 ? 4.833 19.414 -22.168 1.00 24.77 654 VAL A C 1
ATOM 4903 O O . VAL A 1 654 ? 3.841 19.501 -22.815 1.00 25.54 654 VAL A O 1
ATOM 4907 N N . MET A 1 655 ? 6.039 19.666 -22.650 1.00 26.86 655 MET A N 1
ATOM 4908 C CA . MET A 1 655 ? 6.225 20.107 -24.054 1.00 27.05 655 MET A CA 1
ATOM 4909 C C . MET A 1 655 ? 5.762 18.991 -24.995 1.00 26.22 655 MET A C 1
ATOM 4910 O O . MET A 1 655 ? 5.236 19.301 -26.035 1.00 25.97 655 MET A O 1
ATOM 4915 N N . PHE A 1 656 ? 5.985 17.735 -24.623 1.00 26.07 656 PHE A N 1
ATOM 4916 C CA . PHE A 1 656 ? 5.525 16.631 -25.495 1.00 25.91 656 PHE A CA 1
ATOM 4917 C C . PHE A 1 656 ? 4.000 16.680 -25.629 1.00 24.88 656 PHE A C 1
ATOM 4918 O O . PHE A 1 656 ? 3.498 16.597 -26.710 1.00 24.36 656 PHE A O 1
ATOM 4926 N N . VAL A 1 657 ? 3.296 16.841 -24.518 1.00 24.77 657 VAL A N 1
ATOM 4927 C CA . VAL A 1 657 ? 1.807 16.916 -24.548 1.00 24.59 657 VAL A CA 1
ATOM 4928 C C . VAL A 1 657 ? 1.345 18.156 -25.319 1.00 22.52 657 VAL A C 1
ATOM 4929 O O . VAL A 1 657 ? 0.478 18.040 -26.135 1.00 23.70 657 VAL A O 1
ATOM 4933 N N . LEU A 1 658 ? 1.966 19.299 -25.061 1.00 21.90 658 LEU A N 1
ATOM 4934 C CA . LEU A 1 658 ? 1.624 20.580 -25.722 1.00 25.90 658 LEU A CA 1
ATOM 4935 C C . LEU A 1 658 ? 1.855 20.430 -27.236 1.00 26.17 658 LEU A C 1
ATOM 4936 O O . LEU A 1 658 ? 1.134 21.016 -28.002 1.00 24.96 658 LEU A O 1
ATOM 4941 N N . GLY A 1 659 ? 2.854 19.646 -27.630 1.00 30.06 659 GLY A N 1
ATOM 4942 C CA . GLY A 1 659 ? 3.207 19.447 -29.046 1.00 31.84 659 GLY A CA 1
ATOM 4943 C C . GLY A 1 659 ? 2.072 18.826 -29.832 1.00 34.22 659 GLY A C 1
ATOM 4944 O O . GLY A 1 659 ? 1.977 19.074 -31.010 1.00 30.95 659 GLY A O 1
ATOM 4945 N N . GLY A 1 660 ? 1.327 17.940 -29.190 1.00 31.30 660 GLY A N 1
ATOM 4946 C CA . GLY A 1 660 ? 0.179 17.250 -29.795 1.00 34.72 660 GLY A CA 1
ATOM 4947 C C . GLY A 1 660 ? -1.030 18.147 -29.956 1.00 31.12 660 GLY A C 1
ATOM 4948 O O . GLY A 1 660 ? -1.910 17.814 -30.716 1.00 34.26 660 GLY A O 1
ATOM 4949 N N . ILE A 1 661 ? -1.098 19.210 -29.177 1.00 27.73 661 ILE A N 1
ATOM 4950 C CA . ILE A 1 661 ? -2.280 20.101 -29.265 1.00 26.49 661 ILE A CA 1
ATOM 4951 C C . ILE A 1 661 ? -2.194 20.891 -30.567 1.00 31.16 661 ILE A C 1
ATOM 4952 O O . ILE A 1 661 ? -1.138 21.416 -30.856 1.00 30.42 661 ILE A O 1
ATOM 4957 N N . PRO A 1 662 ? -3.298 21.042 -31.316 1.00 29.41 662 PRO A N 1
ATOM 4958 C CA . PRO A 1 662 ? -3.286 21.768 -32.574 1.00 30.37 662 PRO A CA 1
ATOM 4959 C C . PRO A 1 662 ? -2.842 23.220 -32.368 1.00 32.15 662 PRO A C 1
ATOM 4960 O O . PRO A 1 662 ? -3.102 23.776 -31.365 1.00 29.39 662 PRO A O 1
ATOM 4964 N N . ASP A 1 663 ? -2.195 23.780 -33.386 1.00 33.53 663 ASP A N 1
ATOM 4965 C CA . ASP A 1 663 ? -1.617 25.143 -33.336 1.00 34.47 663 ASP A CA 1
ATOM 4966 C C . ASP A 1 663 ? -2.714 26.164 -33.048 1.00 32.81 663 ASP A C 1
ATOM 4967 O O . ASP A 1 663 ? -2.464 27.047 -32.261 1.00 32.32 663 ASP A O 1
ATOM 4972 N N . THR A 1 664 ? -3.893 26.017 -33.639 1.00 31.58 664 THR A N 1
ATOM 4973 C CA . THR A 1 664 ? -4.970 26.999 -33.369 1.00 33.11 664 THR A CA 1
ATOM 4974 C C . THR A 1 664 ? -5.321 26.983 -31.876 1.00 32.87 664 THR A C 1
ATOM 4975 O O . THR A 1 664 ? -5.566 28.026 -31.341 1.00 33.03 664 THR A O 1
ATOM 4979 N N . GLN A 1 665 ? -5.376 25.814 -31.258 1.00 30.01 665 GLN A N 1
ATOM 4980 C CA . GLN A 1 665 ? -5.666 25.717 -29.808 1.00 27.56 665 GLN A CA 1
ATOM 4981 C C . GLN A 1 665 ? -4.531 26.323 -28.970 1.00 26.67 665 GLN A C 1
ATOM 4982 O O . GLN A 1 665 ? -4.820 26.980 -28.002 1.00 27.05 665 GLN A O 1
ATOM 4988 N N . ILE A 1 666 ? -3.283 26.101 -29.356 1.00 24.13 666 ILE A N 1
ATOM 4989 C CA . ILE A 1 666 ? -2.141 26.676 -28.594 1.00 25.17 666 ILE A CA 1
ATOM 4990 C C . ILE A 1 666 ? -2.262 28.208 -28.609 1.00 26.35 666 ILE A C 1
ATOM 4991 O O . ILE A 1 666 ? -2.043 28.817 -27.591 1.00 25.58 666 ILE A O 1
ATOM 4996 N N . GLU A 1 667 ? -2.633 28.783 -29.743 1.00 26.98 667 GLU A N 1
ATOM 4997 C CA . GLU A 1 667 ? -2.794 30.252 -29.835 1.00 31.18 667 GLU A CA 1
ATOM 4998 C C . GLU A 1 667 ? -3.910 30.704 -28.886 1.00 29.39 667 GLU A C 1
ATOM 4999 O O . GLU A 1 667 ? -3.755 31.729 -28.263 1.00 28.06 667 GLU A O 1
ATOM 5005 N N . ARG A 1 668 ? -5.007 29.958 -28.819 1.00 28.33 668 ARG A N 1
ATOM 5006 C CA . ARG A 1 668 ? -6.111 30.321 -27.896 1.00 27.99 668 ARG A CA 1
ATOM 5007 C C . ARG A 1 668 ? -5.639 30.230 -26.441 1.00 27.18 668 ARG A C 1
ATOM 5008 O O . ARG A 1 668 ? -5.913 31.127 -25.689 1.00 29.08 668 ARG A O 1
ATOM 5016 N N . TYR A 1 669 ? -4.951 29.158 -26.082 1.00 26.05 669 TYR A N 1
ATOM 5017 C CA . TYR A 1 669 ? -4.453 29.006 -24.698 1.00 25.72 669 TYR A CA 1
ATOM 5018 C C . TYR A 1 669 ? -3.456 30.117 -24.374 1.00 26.89 669 TYR A C 1
ATOM 5019 O O . TYR A 1 669 ? -3.491 30.667 -23.306 1.00 25.68 669 TYR A O 1
ATOM 5028 N N . TYR A 1 670 ? -2.577 30.404 -25.313 1.00 26.05 670 TYR A N 1
ATOM 5029 C CA . TYR A 1 670 ? -1.547 31.437 -25.073 1.00 26.83 670 TYR A CA 1
ATOM 5030 C C . TYR A 1 670 ? -2.205 32.796 -24.812 1.00 28.73 670 TYR A C 1
ATOM 5031 O O . TYR A 1 670 ? -1.818 33.477 -23.907 1.00 29.42 670 TYR A O 1
ATOM 5040 N N . LYS A 1 671 ? -3.195 33.152 -25.608 1.00 28.55 671 LYS A N 1
ATOM 5041 C CA . LYS A 1 671 ? -3.910 34.435 -25.447 1.00 34.49 671 LYS A CA 1
ATOM 5042 C C . LYS A 1 671 ? -4.689 34.486 -24.124 1.00 36.46 671 LYS A C 1
ATOM 5043 O O . LYS A 1 671 ? -4.759 35.534 -23.545 1.00 31.62 671 LYS A O 1
ATOM 5049 N N . SER A 1 672 ? -5.337 33.399 -23.737 1.00 28.03 672 SER A N 1
ATOM 5050 C CA . SER A 1 672 ? -6.141 33.373 -22.492 1.00 29.96 672 SER A CA 1
ATOM 5051 C C . SER A 1 672 ? -5.313 33.219 -21.210 1.00 31.83 672 SER A C 1
ATOM 5052 O O . SER A 1 672 ? -5.776 33.678 -20.194 1.00 33.58 672 SER A O 1
ATOM 5055 N N . CYS A 1 673 ? -4.161 32.554 -21.262 1.00 28.05 673 CYS A N 1
ATOM 5056 C CA . CYS A 1 673 ? -3.377 32.266 -20.033 1.00 27.14 673 CYS A CA 1
ATOM 5057 C C . CYS A 1 673 ? -2.242 33.256 -19.754 1.00 31.53 673 CYS A C 1
ATOM 5058 O O . CYS A 1 673 ? -1.889 33.390 -18.609 1.00 28.31 673 CYS A O 1
ATOM 5061 N N . VAL A 1 674 ? -1.702 33.898 -20.780 1.00 30.45 674 VAL A N 1
ATOM 5062 C CA . VAL A 1 674 ? -0.531 34.798 -20.588 1.00 32.27 674 VAL A CA 1
ATOM 5063 C C . VAL A 1 674 ? -1.022 36.241 -20.462 1.00 28.66 674 VAL A C 1
ATOM 5064 O O . VAL A 1 674 ? -1.762 36.670 -21.302 1.00 31.89 674 VAL A O 1
ATOM 5068 N N . GLU A 1 675 ? -0.597 36.933 -19.415 1.00 32.67 675 GLU A N 1
ATOM 5069 C CA . GLU A 1 675 ? -1.083 38.308 -19.141 1.00 39.20 675 GLU A CA 1
ATOM 5070 C C . GLU A 1 675 ? -0.696 39.288 -20.253 1.00 34.89 675 GLU A C 1
ATOM 5071 O O . GLU A 1 675 ? -1.555 40.007 -20.705 1.00 34.75 675 GLU A O 1
ATOM 5077 N N . PHE A 1 676 ? 0.547 39.245 -20.702 1.00 34.09 676 PHE A N 1
ATOM 5078 C CA . PHE A 1 676 ? 0.996 40.145 -21.790 1.00 36.69 676 PHE A CA 1
ATOM 5079 C C . PHE A 1 676 ? 1.546 39.268 -22.909 1.00 30.08 676 PHE A C 1
ATOM 5080 O O . PHE A 1 676 ? 2.716 39.062 -22.996 1.00 33.98 676 PHE A O 1
ATOM 5088 N N . PRO A 1 677 ? 0.678 38.702 -23.750 1.00 33.09 677 PRO A N 1
ATOM 5089 C CA . PRO A 1 677 ? 1.115 37.819 -24.803 1.00 36.93 677 PRO A CA 1
ATOM 5090 C C . PRO A 1 677 ? 1.951 38.491 -25.896 1.00 36.32 677 PRO A C 1
ATOM 5091 O O . PRO A 1 677 ? 1.653 39.583 -26.223 1.00 36.11 677 PRO A O 1
ATOM 5095 N N . ASP A 1 678 ? 3.021 37.824 -26.317 1.00 32.55 678 ASP A N 1
ATOM 5096 C CA . ASP A 1 678 ? 3.780 38.258 -27.511 1.00 31.56 678 ASP A CA 1
ATOM 5097 C C . ASP A 1 678 ? 3.168 37.453 -28.653 1.00 27.87 678 ASP A C 1
ATOM 5098 O O . ASP A 1 678 ? 3.657 36.405 -28.944 1.00 32.76 678 ASP A O 1
ATOM 5103 N N . MET A 1 679 ? 2.158 37.988 -29.311 1.00 32.75 679 MET A N 1
ATOM 5104 C CA . MET A 1 679 ? 1.467 37.258 -30.405 1.00 37.70 679 MET A CA 1
ATOM 5105 C C . MET A 1 679 ? 2.376 37.043 -31.625 1.00 41.47 679 MET A C 1
ATOM 5106 O O . MET A 1 679 ? 2.043 36.200 -32.440 1.00 39.77 679 MET A O 1
ATOM 5111 N N . ASN A 1 680 ? 3.470 37.798 -31.734 1.00 38.57 680 ASN A N 1
ATOM 5112 C CA . ASN A 1 680 ? 4.401 37.686 -32.880 1.00 38.21 680 ASN A CA 1
ATOM 5113 C C . ASN A 1 680 ? 5.431 36.580 -32.628 1.00 38.80 680 ASN A C 1
ATOM 5114 O O . ASN A 1 680 ? 6.154 36.246 -33.541 1.00 38.17 680 ASN A O 1
ATOM 5119 N N . SER A 1 681 ? 5.455 35.994 -31.434 1.00 34.24 681 SER A N 1
ATOM 5120 C CA . SER A 1 681 ? 6.409 34.897 -31.146 1.00 33.47 681 SER A CA 1
ATOM 5121 C C . SER A 1 681 ? 6.011 33.624 -31.903 1.00 31.16 681 SER A C 1
ATOM 5122 O O . SER A 1 681 ? 4.902 33.535 -32.372 1.00 31.88 681 SER A O 1
ATOM 5125 N N . SER A 1 682 ? 6.941 32.695 -32.025 1.00 31.06 682 SER A N 1
ATOM 5126 C CA . SER A 1 682 ? 6.702 31.427 -32.746 1.00 32.25 682 SER A CA 1
ATOM 5127 C C . SER A 1 682 ? 5.811 30.500 -31.924 1.00 32.95 682 SER A C 1
ATOM 5128 O O . SER A 1 682 ? 5.735 30.671 -30.729 1.00 28.88 682 SER A O 1
ATOM 5131 N N . LEU A 1 683 ? 5.228 29.506 -32.580 1.00 32.94 683 LEU A N 1
ATOM 5132 C CA . LEU A 1 683 ? 4.379 28.509 -31.888 1.00 33.91 683 LEU A CA 1
ATOM 5133 C C . LEU A 1 683 ? 5.237 27.753 -30.877 1.00 32.32 683 LEU A C 1
ATOM 5134 O O . LEU A 1 683 ? 4.754 27.490 -29.808 1.00 30.55 683 LEU A O 1
ATOM 5139 N N . GLU A 1 684 ? 6.480 27.439 -31.227 1.00 31.65 684 GLU A N 1
ATOM 5140 C CA . GLU A 1 684 ? 7.360 26.730 -30.270 1.00 33.39 684 GLU A CA 1
ATOM 5141 C C . GLU A 1 684 ? 7.589 27.623 -29.047 1.00 34.58 684 GLU A C 1
ATOM 5142 O O . GLU A 1 684 ? 7.660 27.097 -27.965 1.00 32.13 684 GLU A O 1
ATOM 5148 N N . ALA A 1 685 ? 7.768 28.926 -29.255 1.00 31.45 685 ALA A N 1
ATOM 5149 C CA . ALA A 1 685 ? 7.959 29.862 -28.131 1.00 32.20 685 ALA A CA 1
ATOM 5150 C C . ALA A 1 685 ? 6.690 29.889 -27.273 1.00 26.48 685 ALA A C 1
ATOM 5151 O O . ALA A 1 685 ? 6.807 29.895 -26.083 1.00 28.12 685 ALA A O 1
ATOM 5153 N N . LYS A 1 686 ? 5.528 29.920 -27.903 1.00 27.01 686 LYS A N 1
ATOM 5154 C CA . LYS A 1 686 ? 4.244 29.939 -27.167 1.00 26.86 686 LYS A CA 1
ATOM 5155 C C . LYS A 1 686 ? 4.095 28.644 -26.363 1.00 28.39 686 LYS A C 1
ATOM 5156 O O . LYS A 1 686 ? 3.742 28.724 -25.215 1.00 27.67 686 LYS A O 1
ATOM 5162 N N . ARG A 1 687 ? 4.412 27.504 -26.961 1.00 27.15 687 ARG A N 1
ATOM 5163 C CA . ARG A 1 687 ? 4.335 26.223 -26.218 1.00 29.17 687 ARG A CA 1
ATOM 5164 C C . ARG A 1 687 ? 5.333 26.277 -25.061 1.00 30.56 687 ARG A C 1
ATOM 5165 O O . ARG A 1 687 ? 4.974 25.900 -23.975 1.00 25.86 687 ARG A O 1
ATOM 5173 N N . SER A 1 688 ? 6.540 26.775 -25.330 1.00 28.61 688 SER A N 1
ATOM 5174 C CA . SER A 1 688 ? 7.606 26.860 -24.306 1.00 29.29 688 SER A CA 1
ATOM 5175 C C . SER A 1 688 ? 7.124 27.748 -23.170 1.00 26.13 688 SER A C 1
ATOM 5176 O O . SER A 1 688 ? 7.317 27.398 -22.032 1.00 28.95 688 SER A O 1
ATOM 5179 N N . GLU A 1 689 ? 6.545 28.889 -23.514 1.00 26.86 689 GLU A N 1
ATOM 5180 C CA A GLU A 1 689 ? 5.833 29.766 -22.459 0.50 28.56 689 GLU A CA 1
ATOM 5181 C CA B GLU A 1 689 ? 5.847 29.747 -22.430 0.50 29.68 689 GLU A CA 1
ATOM 5182 C C . GLU A 1 689 ? 4.713 29.172 -21.545 1.00 30.56 689 GLU A C 1
ATOM 5183 O O . GLU A 1 689 ? 4.765 29.297 -20.356 1.00 25.58 689 GLU A O 1
ATOM 5194 N N . LEU A 1 690 ? 3.877 28.357 -22.172 1.00 27.96 690 LEU A N 1
ATOM 5195 C CA . LEU A 1 690 ? 2.799 27.630 -21.467 1.00 27.08 690 LEU A CA 1
ATOM 5196 C C . LEU A 1 690 ? 3.444 26.566 -20.573 1.00 26.70 690 LEU A C 1
ATOM 5197 O O . LEU A 1 690 ? 2.989 26.391 -19.476 1.00 28.84 690 LEU A O 1
ATOM 5202 N N . ALA A 1 691 ? 4.487 25.900 -21.057 1.00 26.83 691 ALA A N 1
ATOM 5203 C CA . ALA A 1 691 ? 5.172 24.860 -20.263 1.00 28.09 691 ALA A CA 1
ATOM 5204 C C . ALA A 1 691 ? 5.801 25.479 -19.012 1.00 29.67 691 ALA A C 1
ATOM 5205 O O . ALA A 1 691 ? 5.754 24.867 -17.975 1.00 28.38 691 ALA A O 1
ATOM 5207 N N . ARG A 1 692 ? 6.391 26.660 -19.149 1.00 32.29 692 ARG A N 1
ATOM 5208 C CA . ARG A 1 692 ? 6.995 27.364 -17.995 1.00 33.04 692 ARG A CA 1
ATOM 5209 C C . ARG A 1 692 ? 5.910 27.739 -16.989 1.00 28.66 692 ARG A C 1
ATOM 5210 O O . ARG A 1 692 ? 6.152 27.628 -15.816 1.00 31.00 692 ARG A O 1
ATOM 5218 N N . MET A 1 693 ? 4.756 28.176 -17.469 1.00 29.01 693 MET A N 1
ATOM 5219 C CA . MET A 1 693 ? 3.653 28.555 -16.558 1.00 33.64 693 MET A CA 1
ATOM 5220 C C . MET A 1 693 ? 3.218 27.334 -15.755 1.00 34.28 693 MET A C 1
ATOM 5221 O O . MET A 1 693 ? 2.988 27.471 -14.582 1.00 33.21 693 MET A O 1
ATOM 5226 N N . ILE A 1 694 ? 3.082 26.202 -16.427 1.00 27.37 694 ILE A N 1
ATOM 5227 C CA . ILE A 1 694 ? 2.668 24.930 -15.781 1.00 29.29 694 ILE A CA 1
ATOM 5228 C C . ILE A 1 694 ? 3.734 24.514 -14.767 1.00 31.82 694 ILE A C 1
ATOM 5229 O O . ILE A 1 694 ? 3.399 24.149 -13.664 1.00 31.93 694 ILE A O 1
ATOM 5234 N N . LYS A 1 695 ? 4.996 24.666 -15.123 1.00 28.80 695 LYS A N 1
ATOM 5235 C CA . LYS A 1 695 ? 6.095 24.292 -14.215 1.00 29.23 695 LYS A CA 1
ATOM 5236 C C . LYS A 1 695 ? 6.032 25.137 -12.935 1.00 31.58 695 LYS A C 1
ATOM 5237 O O . LYS A 1 695 ? 6.418 24.635 -11.912 1.00 31.22 695 LYS A O 1
ATOM 5243 N N . ASN A 1 696 ? 5.594 26.386 -13.049 1.00 31.02 696 ASN A N 1
ATOM 5244 C CA . ASN A 1 696 ? 5.640 27.377 -11.941 1.00 36.76 696 ASN A CA 1
ATOM 5245 C C . ASN A 1 696 ? 4.296 27.618 -11.257 1.00 34.05 696 ASN A C 1
ATOM 5246 O O . ASN A 1 696 ? 4.260 28.449 -10.389 1.00 32.00 696 ASN A O 1
ATOM 5251 N N . ILE A 1 697 ? 3.249 26.899 -11.628 1.00 29.65 697 ILE A N 1
ATOM 5252 C CA . ILE A 1 697 ? 1.912 27.117 -11.010 1.00 28.29 697 ILE A CA 1
ATOM 5253 C C . ILE A 1 697 ? 1.941 26.756 -9.516 1.00 26.32 697 ILE A C 1
ATOM 5254 O O . ILE A 1 697 ? 2.682 25.890 -9.148 1.00 28.31 697 ILE A O 1
ATOM 5259 N N . SER A 1 698 ? 1.129 27.428 -8.718 1.00 28.19 698 SER A N 1
ATOM 5260 C CA . SER A 1 698 ? 1.017 27.088 -7.283 1.00 27.93 698 SER A CA 1
ATOM 5261 C C . SER A 1 698 ? -0.349 27.535 -6.785 1.00 27.06 698 SER A C 1
ATOM 5262 O O . SER A 1 698 ? -0.937 28.394 -7.394 1.00 28.13 698 SER A O 1
ATOM 5265 N N . PHE A 1 699 ? -0.779 27.007 -5.649 1.00 27.82 699 PHE A N 1
ATOM 5266 C CA . PHE A 1 699 ? -2.077 27.416 -5.063 1.00 29.43 699 PHE A CA 1
ATOM 5267 C C . PHE A 1 699 ? -2.021 28.901 -4.706 1.00 25.41 699 PHE A C 1
ATOM 5268 O O . PHE A 1 699 ? -2.977 29.600 -4.883 1.00 27.44 699 PHE A O 1
ATOM 5276 N N . ASP A 1 700 ? -0.832 29.356 -4.328 1.00 30.12 700 ASP A N 1
ATOM 5277 C CA . ASP A 1 700 ? -0.537 30.738 -3.869 1.00 34.34 700 ASP A CA 1
ATOM 5278 C C . ASP A 1 700 ? -0.923 31.738 -4.957 1.00 34.81 700 ASP A C 1
ATOM 5279 O O . ASP A 1 700 ? -1.408 32.788 -4.620 1.00 35.94 700 ASP A O 1
ATOM 5284 N N . ASP A 1 701 ? -0.799 31.356 -6.222 1.00 31.86 701 ASP A N 1
ATOM 5285 C CA . ASP A 1 701 ? -1.117 32.248 -7.365 1.00 32.58 701 ASP A CA 1
ATOM 5286 C C . ASP A 1 701 ? -2.587 32.664 -7.357 1.00 32.83 701 ASP A C 1
ATOM 5287 O O . ASP A 1 701 ? -2.894 33.690 -7.944 1.00 34.51 701 ASP A O 1
ATOM 5292 N N . PHE A 1 702 ? -3.454 31.829 -6.797 1.00 31.23 702 PHE A N 1
ATOM 5293 C CA . PHE A 1 702 ? -4.917 32.059 -6.873 1.00 29.79 702 PHE A CA 1
ATOM 5294 C C . PHE A 1 702 ? -5.524 32.505 -5.553 1.00 30.24 702 PHE A C 1
ATOM 5295 O O . PHE A 1 702 ? -6.697 32.755 -5.548 1.00 37.11 702 PHE A O 1
ATOM 5303 N N . LYS A 1 703 ? -4.722 32.706 -4.522 1.00 36.14 703 LYS A N 1
ATOM 5304 C CA . LYS A 1 703 ? -5.257 33.039 -3.180 1.00 40.20 703 LYS A CA 1
ATOM 5305 C C . LYS A 1 703 ? -6.047 34.352 -3.192 1.00 39.34 703 LYS A C 1
ATOM 5306 O O . LYS A 1 703 ? -6.964 34.454 -2.406 1.00 42.22 703 LYS A O 1
ATOM 5312 N N . ASN A 1 704 ? -5.725 35.298 -4.067 1.00 33.95 704 ASN A N 1
ATOM 5313 C CA . ASN A 1 704 ? -6.440 36.599 -4.066 1.00 40.46 704 ASN A CA 1
ATOM 5314 C C . ASN A 1 704 ? -7.440 36.724 -5.217 1.00 43.90 704 ASN A C 1
ATOM 5315 O O . ASN A 1 704 ? -7.893 37.822 -5.464 1.00 37.22 704 ASN A O 1
ATOM 5320 N N . VAL A 1 705 ? -7.780 35.621 -5.880 1.00 36.86 705 VAL A N 1
ATOM 5321 C CA . VAL A 1 705 ? -8.738 35.693 -7.016 1.00 35.12 705 VAL A CA 1
ATOM 5322 C C . VAL A 1 705 ? -10.073 36.170 -6.456 1.00 34.96 705 VAL A C 1
ATOM 5323 O O . VAL A 1 705 ? -10.407 35.771 -5.362 1.00 35.54 705 VAL A O 1
ATOM 5327 N N . LYS A 1 706 ? -10.801 36.981 -7.205 1.00 34.22 706 LYS A N 1
ATOM 5328 C CA . LYS A 1 706 ? -12.107 37.454 -6.704 1.00 39.24 706 LYS A CA 1
ATOM 5329 C C . LYS A 1 706 ? -13.215 36.637 -7.360 1.00 38.97 706 LYS A C 1
ATOM 5330 O O . LYS A 1 706 ? -13.514 36.891 -8.511 1.00 41.45 706 LYS A O 1
ATOM 5336 N N . GLN A 1 707 ? -13.807 35.724 -6.602 1.00 35.28 707 GLN A N 1
ATOM 5337 C CA . GLN A 1 707 ? -14.883 34.852 -7.115 1.00 35.19 707 GLN A CA 1
ATOM 5338 C C . GLN A 1 707 ? -16.091 35.701 -7.506 1.00 38.10 707 GLN A C 1
ATOM 5339 O O . GLN A 1 707 ? -16.678 35.434 -8.531 1.00 33.53 707 GLN A O 1
ATOM 5345 N N . GLN A 1 708 ? -16.468 36.673 -6.681 1.00 37.40 708 GLN A N 1
ATOM 5346 C CA . GLN A 1 708 ? -17.549 37.598 -7.091 1.00 40.97 708 GLN A CA 1
ATOM 5347 C C . GLN A 1 708 ? -16.869 38.787 -7.766 1.00 39.21 708 GLN A C 1
ATOM 5348 O O . GLN A 1 708 ? -16.943 39.865 -7.236 1.00 41.71 708 GLN A O 1
ATOM 5354 N N . ALA A 1 709 ? -16.233 38.553 -8.905 1.00 37.22 709 ALA A N 1
ATOM 5355 C CA . ALA A 1 709 ? -15.424 39.585 -9.579 1.00 41.47 709 ALA A CA 1
ATOM 5356 C C . ALA A 1 709 ? -16.261 40.773 -10.033 1.00 43.88 709 ALA A C 1
ATOM 5357 O O . ALA A 1 709 ? -17.286 40.578 -10.645 1.00 41.55 709 ALA A O 1
ATOM 5359 N N . LYS A 1 710 ? -15.767 41.973 -9.754 1.00 45.26 710 LYS A N 1
ATOM 5360 C CA . LYS A 1 710 ? -16.432 43.201 -10.234 1.00 55.08 710 LYS A CA 1
ATOM 5361 C C . LYS A 1 710 ? -15.457 43.953 -11.134 1.00 42.37 710 LYS A C 1
ATOM 5362 O O . LYS A 1 710 ? -14.314 44.124 -10.737 1.00 40.78 710 LYS A O 1
ATOM 5368 N N . GLY A 1 711 ? -15.937 44.357 -12.304 1.00 44.13 711 GLY A N 1
ATOM 5369 C CA . GLY A 1 711 ? -15.139 45.167 -13.233 1.00 52.03 711 GLY A CA 1
ATOM 5370 C C . GLY A 1 711 ? -13.875 44.480 -13.680 1.00 56.82 711 GLY A C 1
ATOM 5371 O O . GLY A 1 711 ? -13.949 43.343 -14.112 1.00 53.48 711 GLY A O 1
ATOM 5372 N N . ARG A 1 712 ? -12.740 45.161 -13.489 1.00 53.65 712 ARG A N 1
ATOM 5373 C CA . ARG A 1 712 ? -11.391 44.731 -13.943 1.00 50.15 712 ARG A CA 1
ATOM 5374 C C . ARG A 1 712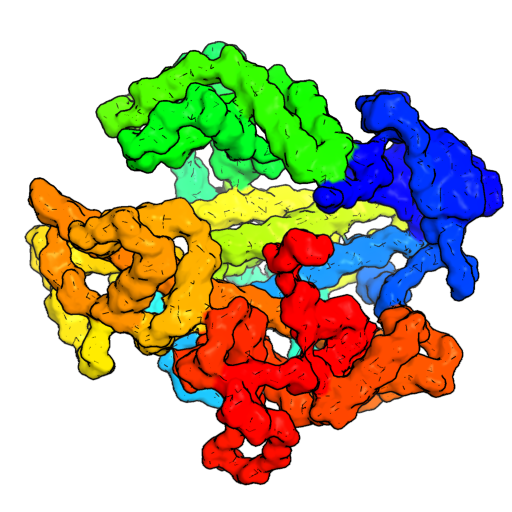 ? -10.978 43.455 -13.229 1.00 52.03 712 ARG A C 1
AT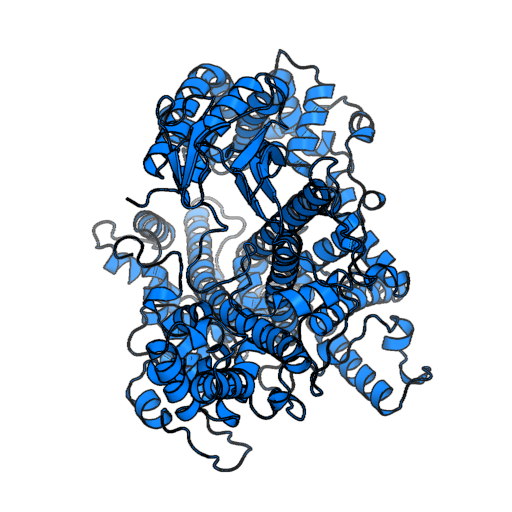OM 5375 O O . ARG A 1 712 ? -10.179 42.700 -13.783 1.00 46.59 712 ARG A O 1
ATOM 5383 N N . GLU A 1 713 ? -11.622 43.170 -12.100 1.00 43.33 713 GLU A N 1
ATOM 5384 C CA . GLU A 1 713 ? -11.323 41.954 -11.312 1.00 42.45 713 GLU A CA 1
ATOM 5385 C C . GLU A 1 713 ? -11.609 40.739 -12.198 1.00 37.85 713 GLU A C 1
ATOM 5386 O O . GLU A 1 713 ? -11.008 39.715 -11.976 1.00 40.79 713 GLU A O 1
ATOM 5392 N N . ASN A 1 714 ? -12.511 40.889 -13.156 1.00 34.97 714 ASN A N 1
ATOM 5393 C CA . ASN A 1 714 ? -12.919 39.805 -14.080 1.00 42.92 714 ASN A CA 1
ATOM 5394 C C . ASN A 1 714 ? -11.752 39.348 -14.957 1.00 44.94 714 ASN A C 1
ATOM 5395 O O . ASN A 1 714 ? -11.707 38.182 -15.299 1.00 35.94 714 ASN A O 1
ATOM 5400 N N . VAL A 1 715 ? -10.889 40.273 -15.357 1.00 43.06 715 VAL A N 1
ATOM 5401 C CA . VAL A 1 715 ? -9.766 39.902 -16.259 1.00 39.63 715 VAL A CA 1
ATOM 5402 C C . VAL A 1 715 ? -8.856 38.920 -15.525 1.00 35.28 715 VAL A C 1
ATOM 5403 O O . VAL A 1 715 ? -8.553 37.895 -16.084 1.00 39.29 715 VAL A O 1
ATOM 5407 N N . ALA A 1 716 ? -8.479 39.220 -14.293 1.00 33.53 716 ALA A N 1
ATOM 5408 C CA . ALA A 1 716 ? -7.625 38.290 -13.534 1.00 34.28 716 ALA A CA 1
ATOM 5409 C C . ALA A 1 716 ? -8.366 36.973 -13.278 1.00 35.23 716 ALA A C 1
ATOM 5410 O O . ALA A 1 716 ? -7.730 35.942 -13.299 1.00 34.76 716 ALA A O 1
ATOM 5412 N N . LYS A 1 717 ? -9.659 37.026 -12.982 1.00 31.70 717 LYS A N 1
ATOM 5413 C CA . LYS A 1 717 ? -10.409 35.780 -12.694 1.00 29.14 717 LYS A CA 1
ATOM 5414 C C . LYS A 1 717 ? -10.468 34.888 -13.936 1.00 29.34 717 LYS A C 1
ATOM 5415 O O . LYS A 1 717 ? -10.246 33.712 -13.799 1.00 28.96 717 LYS A O 1
ATOM 5421 N N . GLU A 1 718 ? -10.740 35.463 -15.100 1.00 26.87 718 GLU A N 1
ATOM 5422 C CA . GLU A 1 718 ? -10.831 34.661 -16.343 1.00 32.12 718 GLU A CA 1
ATOM 5423 C C . GLU A 1 718 ? -9.471 34.020 -16.624 1.00 28.12 718 GLU A C 1
ATOM 5424 O O . GLU A 1 718 ? -9.435 32.884 -17.009 1.00 26.89 718 GLU A O 1
ATOM 5430 N N . ARG A 1 719 ? -8.394 34.765 -16.430 1.00 29.31 719 ARG A N 1
ATOM 5431 C CA . ARG A 1 719 ? -7.035 34.232 -16.672 1.00 29.92 719 ARG A CA 1
ATOM 5432 C C . ARG A 1 719 ? -6.724 33.092 -15.699 1.00 30.26 719 ARG A C 1
ATOM 5433 O O . ARG A 1 719 ? -6.132 32.123 -16.117 1.00 26.70 719 ARG A O 1
ATOM 5441 N N . ALA A 1 720 ? -7.113 33.233 -14.439 1.00 28.38 720 ALA A N 1
ATOM 5442 C CA . ALA A 1 720 ? -6.867 32.168 -13.448 1.00 28.80 720 ALA A CA 1
ATOM 5443 C C . ALA A 1 720 ? -7.612 30.903 -13.877 1.00 24.36 720 ALA A C 1
ATOM 5444 O O . ALA A 1 720 ? -7.063 29.847 -13.797 1.00 25.33 720 ALA A O 1
ATOM 5446 N N . LYS A 1 721 ? -8.842 31.053 -14.338 1.00 25.14 721 LYS A N 1
ATOM 5447 C CA . LYS A 1 721 ? -9.627 29.877 -14.781 1.00 28.75 721 LYS A CA 1
ATOM 5448 C C . LYS A 1 721 ? -8.956 29.216 -15.986 1.00 27.07 721 LYS A C 1
ATOM 5449 O O . LYS A 1 721 ? -8.919 28.013 -16.036 1.00 22.90 721 LYS A O 1
ATOM 5455 N N . ALA A 1 722 ? -8.478 30.026 -16.920 1.00 25.81 722 ALA A N 1
ATOM 5456 C CA . ALA A 1 722 ? -7.821 29.526 -18.142 1.00 27.87 722 ALA A CA 1
ATOM 5457 C C . ALA A 1 722 ? -6.535 28.782 -17.776 1.00 25.82 722 ALA A C 1
ATOM 5458 O O . ALA A 1 722 ? -6.303 27.732 -18.313 1.00 25.12 722 ALA A O 1
ATOM 5460 N N . VAL A 1 723 ? -5.745 29.339 -16.869 1.00 26.08 723 VAL A N 1
ATOM 5461 C CA . VAL A 1 723 ? -4.471 28.681 -16.473 1.00 24.02 723 VAL A CA 1
ATOM 5462 C C . VAL A 1 723 ? -4.773 27.338 -15.810 1.00 25.20 723 VAL A C 1
ATOM 5463 O O . VAL A 1 723 ? -4.146 26.370 -16.160 1.00 22.72 723 VAL A O 1
ATOM 5467 N N . ILE A 1 724 ? -5.719 27.319 -14.883 1.00 24.23 724 ILE A N 1
ATOM 5468 C CA . ILE A 1 724 ? -6.054 26.044 -14.191 1.00 23.51 724 ILE A CA 1
ATOM 5469 C C . ILE A 1 724 ? -6.596 25.048 -15.220 1.00 21.40 724 ILE A C 1
ATOM 5470 O O . ILE A 1 724 ? -6.254 23.897 -15.154 1.00 23.31 724 ILE A O 1
ATOM 5475 N N . GLY A 1 725 ? -7.430 25.515 -16.134 1.00 24.92 725 GLY A N 1
ATOM 5476 C CA . GLY A 1 725 ? -8.001 24.590 -17.119 1.00 26.93 725 GLY A CA 1
ATOM 5477 C C . GLY A 1 725 ? -6.925 23.965 -17.978 1.00 27.08 725 GLY A C 1
ATOM 5478 O O . GLY A 1 725 ? -7.002 22.795 -18.244 1.00 22.96 725 GLY A O 1
ATOM 5479 N N . LEU A 1 726 ? -5.975 24.765 -18.439 1.00 23.70 726 LEU A N 1
ATOM 5480 C CA . LEU A 1 726 ? -4.887 24.219 -19.281 1.00 24.55 726 LEU A CA 1
ATOM 5481 C C . LEU A 1 726 ? -4.032 23.255 -18.467 1.00 22.72 726 LEU A C 1
ATOM 5482 O O . LEU A 1 726 ? -3.684 22.238 -18.982 1.00 22.65 726 LEU A O 1
ATOM 5487 N N . TYR A 1 727 ? -3.720 23.618 -17.232 1.00 22.01 727 TYR A N 1
ATOM 5488 C CA . TYR A 1 727 ? -2.866 22.754 -16.388 1.00 24.07 727 TYR A CA 1
ATOM 5489 C C . TYR A 1 727 ? -3.544 21.399 -16.190 1.00 22.01 727 TYR A C 1
ATOM 5490 O O . TYR A 1 727 ? -2.928 20.395 -16.416 1.00 23.20 727 TYR A O 1
ATOM 5499 N N . LEU A 1 728 ? -4.814 21.406 -15.826 1.00 21.18 728 LEU A N 1
ATOM 5500 C CA . LEU A 1 728 ? -5.526 20.124 -15.614 1.00 23.48 728 LEU A CA 1
ATOM 5501 C C . LEU A 1 728 ? -5.604 19.333 -16.923 1.00 21.73 728 LEU A C 1
ATOM 5502 O O . LEU A 1 728 ? -5.450 18.139 -16.883 1.00 22.04 728 LEU A O 1
ATOM 5507 N N . THR A 1 729 ? -5.887 20.011 -18.025 1.00 21.92 729 THR A N 1
ATOM 5508 C CA . THR A 1 729 ? -5.999 19.330 -19.334 1.00 22.17 729 THR A CA 1
ATOM 5509 C C . THR A 1 729 ? -4.665 18.682 -19.701 1.00 22.76 729 THR A C 1
ATOM 5510 O O . THR A 1 729 ? -4.664 17.541 -20.081 1.00 22.67 729 THR A O 1
ATOM 5514 N N . VAL A 1 730 ? -3.568 19.394 -19.541 1.00 21.04 730 VAL A N 1
ATOM 5515 C CA . VAL A 1 730 ? -2.268 18.807 -19.959 1.00 21.57 730 VAL A CA 1
ATOM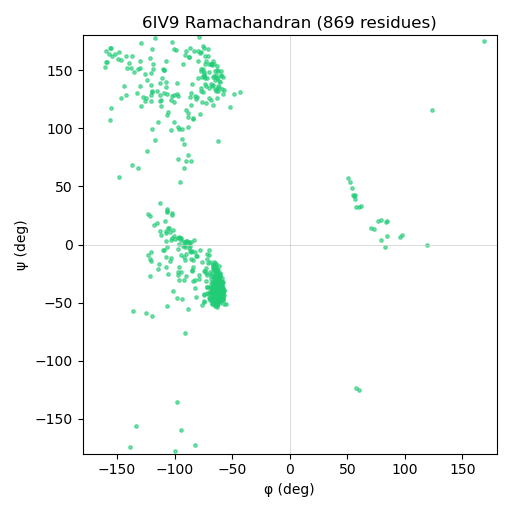 5516 C C . VAL A 1 730 ? -1.929 17.566 -19.124 1.00 23.02 730 VAL A C 1
ATOM 5517 O O . VAL A 1 730 ? -1.519 16.585 -19.676 1.00 23.45 730 VAL A O 1
ATOM 5521 N N . MET A 1 731 ? -2.061 17.650 -17.811 1.00 22.81 731 MET A N 1
ATOM 5522 C CA . MET A 1 731 ? -1.754 16.488 -16.945 1.00 22.49 731 MET A CA 1
ATOM 5523 C C . MET A 1 731 ? -2.745 15.347 -17.227 1.00 21.22 731 MET A C 1
ATOM 5524 O O . MET A 1 731 ? -2.344 14.224 -17.249 1.00 20.52 731 MET A O 1
ATOM 5529 N N . TYR A 1 732 ? -4.007 15.678 -17.445 1.00 22.34 732 TYR A N 1
ATOM 5530 C CA . TYR A 1 732 ? -5.040 14.657 -17.732 1.00 23.52 732 TYR A CA 1
ATOM 5531 C C . TYR A 1 732 ? -4.687 13.917 -19.025 1.00 21.77 732 TYR A C 1
ATOM 5532 O O . TYR A 1 732 ? -4.712 12.723 -19.039 1.00 20.62 732 TYR A O 1
ATOM 5541 N N . LEU A 1 733 ? -4.273 14.650 -20.051 1.00 20.64 733 LEU A N 1
ATOM 5542 C CA . LEU A 1 733 ? -3.940 14.032 -21.359 1.00 22.31 733 LEU A CA 1
ATOM 5543 C C . LEU A 1 733 ? -2.805 13.024 -21.146 1.00 21.51 733 LEU A C 1
ATOM 5544 O O . LEU A 1 733 ? -2.863 11.944 -21.687 1.00 21.56 733 LEU A O 1
ATOM 5549 N N . LEU A 1 734 ? -1.818 13.383 -20.343 1.00 22.07 734 LEU A N 1
ATOM 5550 C CA . LEU A 1 734 ? -0.694 12.453 -20.103 1.00 21.73 734 LEU A CA 1
ATOM 5551 C C . LEU A 1 734 ? -1.162 11.186 -19.378 1.00 21.87 734 LEU A C 1
ATOM 5552 O O . LEU A 1 734 ? -0.883 10.115 -19.861 1.00 23.40 734 LEU A O 1
ATOM 5557 N N . VAL A 1 735 ? -1.867 11.334 -18.262 1.00 21.39 735 VAL A N 1
ATOM 5558 C CA . VAL A 1 735 ? -2.319 10.146 -17.483 1.00 19.80 735 VAL A CA 1
ATOM 5559 C C . VAL A 1 735 ? -3.314 9.317 -18.304 1.00 19.56 735 VAL A C 1
ATOM 5560 O O . VAL A 1 735 ? -3.134 8.125 -18.389 1.00 20.81 735 VAL A O 1
ATOM 5564 N N . LYS A 1 736 ? -4.274 9.970 -18.944 1.00 19.95 736 LYS A N 1
ATOM 5565 C CA . LYS A 1 736 ? -5.293 9.237 -19.726 1.00 20.29 736 LYS A CA 1
ATOM 5566 C C . LYS A 1 736 ? -4.606 8.440 -20.835 1.00 21.96 736 LYS A C 1
ATOM 5567 O O . LYS A 1 736 ? -4.939 7.307 -21.001 1.00 20.66 736 LYS A O 1
ATOM 5573 N N . ASN A 1 737 ? -3.644 9.036 -21.519 1.00 20.39 737 ASN A N 1
ATOM 5574 C CA . ASN A 1 737 ? -2.953 8.310 -22.610 1.00 22.77 737 ASN A CA 1
ATOM 5575 C C . ASN A 1 737 ? -2.215 7.081 -22.068 1.00 21.52 737 ASN A C 1
ATOM 5576 O O . ASN A 1 737 ? -2.228 6.077 -22.729 1.00 21.20 737 ASN A O 1
ATOM 5581 N N . LEU A 1 738 ? -1.568 7.207 -20.921 1.00 19.97 738 LEU A N 1
ATOM 5582 C CA . LEU A 1 738 ? -0.838 6.073 -20.303 1.00 20.96 738 LEU A CA 1
ATOM 5583 C C . LEU A 1 738 ? -1.805 4.980 -19.830 1.00 20.94 738 LEU A C 1
ATOM 5584 O O . LEU A 1 738 ? -1.499 3.825 -19.983 1.00 22.53 738 LEU A O 1
ATOM 5589 N N . VAL A 1 739 ? -2.935 5.367 -19.253 1.00 19.42 739 VAL A N 1
ATOM 5590 C CA . VAL A 1 739 ? -3.949 4.366 -18.824 1.00 20.36 739 VAL A CA 1
ATOM 5591 C C . VAL A 1 739 ? -4.435 3.624 -20.075 1.00 19.16 739 VAL A C 1
ATOM 5592 O O . VAL A 1 739 ? -4.580 2.429 -20.026 1.00 21.79 739 VAL A O 1
ATOM 5596 N N . ASN A 1 740 ? -4.642 4.359 -21.157 1.00 20.54 740 ASN A N 1
ATOM 5597 C CA . ASN A 1 740 ? -5.100 3.811 -22.457 1.00 21.12 740 ASN A CA 1
ATOM 5598 C C . ASN A 1 740 ? -4.043 2.875 -23.048 1.00 21.31 740 ASN A C 1
ATOM 5599 O O . ASN A 1 740 ? -4.408 1.870 -23.583 1.00 21.21 740 ASN A O 1
ATOM 5604 N N . VAL A 1 741 ? -2.773 3.239 -22.965 1.00 20.61 741 VAL A N 1
ATOM 5605 C CA . VAL A 1 741 ? -1.705 2.324 -23.456 1.00 22.24 741 VAL A CA 1
ATOM 5606 C C . VAL A 1 741 ? -1.734 1.057 -22.600 1.00 20.95 741 VAL A C 1
ATOM 5607 O O . VAL A 1 741 ? -1.663 -0.015 -23.119 1.00 19.65 741 VAL A O 1
ATOM 5611 N N . ASN A 1 742 ? -1.898 1.224 -21.299 1.00 21.22 742 ASN A N 1
ATOM 5612 C CA . ASN A 1 742 ? -1.895 0.071 -20.368 1.00 20.15 742 ASN A CA 1
ATOM 5613 C C . ASN A 1 742 ? -3.035 -0.886 -20.707 1.00 18.66 742 ASN A C 1
ATOM 5614 O O . ASN A 1 742 ? -2.849 -2.070 -20.627 1.00 19.38 742 ASN A O 1
ATOM 5619 N N . ALA A 1 743 ? -4.162 -0.338 -21.131 1.00 19.07 743 ALA A N 1
ATOM 5620 C CA . ALA A 1 743 ? -5.368 -1.124 -21.453 1.00 18.71 743 ALA A CA 1
ATOM 5621 C C . ALA A 1 743 ? -5.057 -2.153 -22.549 1.00 21.74 743 ALA A C 1
ATOM 5622 O O . ALA A 1 743 ? -5.584 -3.232 -22.489 1.00 19.96 743 ALA A O 1
ATOM 5624 N N . ARG A 1 744 ? -4.201 -1.814 -23.505 1.00 19.64 744 ARG A N 1
ATOM 5625 C CA . ARG A 1 744 ? -3.871 -2.750 -24.609 1.00 21.72 744 ARG A CA 1
ATOM 5626 C C . ARG A 1 744 ? -3.203 -3.999 -24.033 1.00 21.79 744 ARG A C 1
ATOM 5627 O O . ARG A 1 744 ? -3.415 -5.056 -24.552 1.00 20.35 744 ARG A O 1
ATOM 5635 N N . TYR A 1 745 ? -2.330 -3.799 -23.054 1.00 21.99 745 TYR A N 1
ATOM 5636 C CA . TYR A 1 745 ? -1.592 -4.878 -22.354 1.00 20.74 745 TYR A CA 1
ATOM 5637 C C . TYR A 1 745 ? -2.543 -5.711 -21.492 1.00 20.70 745 TYR A C 1
ATOM 5638 O O . TYR A 1 745 ? -2.383 -6.901 -21.385 1.00 23.22 745 TYR A O 1
ATOM 5647 N N . VAL A 1 746 ? -3.516 -5.045 -20.891 1.00 21.32 746 VAL A N 1
ATOM 5648 C CA . VAL A 1 746 ? -4.537 -5.735 -20.064 1.00 21.23 746 VAL A CA 1
ATOM 5649 C C . VAL A 1 746 ? -5.311 -6.691 -20.973 1.00 21.32 746 VAL A C 1
ATOM 5650 O O . VAL A 1 746 ? -5.532 -7.790 -20.581 1.00 21.11 746 VAL A O 1
ATOM 5654 N N . ILE A 1 747 ? -5.652 -6.251 -22.177 1.00 19.75 747 ILE A N 1
ATOM 5655 C CA . ILE A 1 747 ? -6.371 -7.143 -23.131 1.00 21.71 747 ILE A CA 1
ATOM 5656 C C . ILE A 1 747 ? -5.454 -8.330 -23.444 1.00 20.95 747 ILE A C 1
ATOM 5657 O O . ILE A 1 747 ? -5.919 -9.441 -23.464 1.00 20.32 747 ILE A O 1
ATOM 5662 N N . ALA A 1 748 ? -4.169 -8.063 -23.626 1.00 19.91 748 ALA A N 1
ATOM 5663 C CA . ALA A 1 748 ? -3.234 -9.152 -23.961 1.00 22.20 748 ALA A CA 1
ATOM 5664 C C . ALA A 1 748 ? -3.206 -10.199 -22.836 1.00 20.62 748 ALA A C 1
ATOM 5665 O O . ALA A 1 748 ? -3.237 -11.377 -23.140 1.00 21.87 748 ALA A O 1
ATOM 5667 N N . ILE A 1 749 ? -3.153 -9.768 -21.578 1.00 20.40 749 ILE A N 1
ATOM 5668 C CA . ILE A 1 749 ? -3.134 -10.712 -20.423 1.00 22.23 749 ILE A CA 1
ATOM 5669 C C . ILE A 1 749 ? -4.453 -11.485 -20.359 1.00 26.02 749 ILE A C 1
ATOM 5670 O O . ILE A 1 749 ? -4.430 -12.684 -20.193 1.00 23.69 749 ILE A O 1
ATOM 5675 N N . HIS A 1 750 ? -5.563 -10.785 -20.515 1.00 21.25 750 HIS A N 1
ATOM 5676 C CA . HIS A 1 750 ? -6.884 -11.449 -20.456 1.00 20.80 750 HIS A CA 1
ATOM 5677 C C . HIS A 1 750 ? -6.958 -12.537 -21.533 1.00 21.80 750 HIS A C 1
ATOM 5678 O O . HIS A 1 750 ? -7.377 -13.621 -21.230 1.00 22.92 750 HIS A O 1
ATOM 5685 N N . CYS A 1 751 ? -6.535 -12.217 -22.747 1.00 22.61 751 CYS A N 1
ATOM 5686 C CA . CYS A 1 751 ? -6.563 -13.176 -23.879 1.00 22.06 751 CYS A CA 1
ATOM 5687 C C . CYS A 1 751 ? -5.618 -14.359 -23.658 1.00 23.40 751 CYS A C 1
ATOM 5688 O O . CYS A 1 751 ? -5.987 -15.454 -24.025 1.00 23.25 751 CYS A O 1
ATOM 5691 N N . LEU A 1 752 ? -4.432 -14.098 -23.121 1.00 23.49 752 LEU A N 1
ATOM 5692 C CA . LEU A 1 752 ? -3.462 -15.185 -22.859 1.00 22.70 752 LEU A CA 1
ATOM 5693 C C . LEU A 1 752 ? -4.060 -16.157 -21.841 1.00 24.59 752 LEU A C 1
ATOM 5694 O O . LEU A 1 752 ? -4.007 -17.329 -22.079 1.00 25.62 752 LEU A O 1
ATOM 5699 N N . GLU A 1 753 ? -4.627 -15.656 -20.751 1.00 23.65 753 GLU A N 1
ATOM 5700 C CA . GLU A 1 753 ? -5.230 -16.571 -19.757 1.00 27.10 753 GLU A CA 1
ATOM 5701 C C . GLU A 1 753 ? -6.395 -17.340 -20.402 1.00 30.57 753 GLU A C 1
ATOM 5702 O O . GLU A 1 753 ? -6.494 -18.531 -20.219 1.00 24.55 753 GLU A O 1
ATOM 5708 N N . ARG A 1 754 ? -7.240 -16.645 -21.144 1.00 26.32 754 ARG A N 1
ATOM 5709 C CA . ARG A 1 754 ? -8.399 -17.283 -21.805 1.00 27.63 754 ARG A CA 1
ATOM 5710 C C . ARG A 1 754 ? -7.927 -18.325 -22.827 1.00 24.71 754 ARG A C 1
ATOM 5711 O O . ARG A 1 754 ? -8.429 -19.420 -22.816 1.00 26.01 754 ARG A O 1
ATOM 5719 N N . ASP A 1 755 ? -6.983 -17.951 -23.675 1.00 24.84 755 ASP A N 1
ATOM 5720 C CA . ASP A 1 755 ? -6.443 -18.823 -24.748 1.00 26.08 755 ASP A CA 1
ATOM 5721 C C . ASP A 1 755 ? -5.725 -20.030 -24.136 1.00 26.72 755 ASP A C 1
ATOM 5722 O O . ASP A 1 755 ? -5.899 -21.115 -24.630 1.00 25.73 755 ASP A O 1
ATOM 5727 N N . PHE A 1 756 ? -4.982 -19.818 -23.059 1.00 26.36 756 PHE A N 1
ATOM 5728 C CA . PHE A 1 756 ? -4.271 -20.943 -22.409 1.00 31.00 756 PHE A CA 1
ATOM 5729 C C . PHE A 1 756 ? -5.306 -21.955 -21.925 1.00 26.89 756 PHE A C 1
ATOM 5730 O O . PHE A 1 756 ? -5.130 -23.124 -22.142 1.00 31.15 756 PHE A O 1
ATOM 5738 N N . GLY A 1 757 ? -6.382 -21.477 -21.326 1.00 26.02 757 GLY A N 1
ATOM 5739 C CA . GLY A 1 757 ? -7.437 -22.386 -20.863 1.00 27.87 757 GLY A CA 1
ATOM 5740 C C . GLY A 1 757 ? -8.050 -23.159 -22.013 1.00 33.02 757 GLY A C 1
ATOM 5741 O O . GLY A 1 757 ? -8.399 -24.291 -21.813 1.00 30.92 757 GLY A O 1
ATOM 5742 N N . LEU A 1 758 ? -8.289 -22.518 -23.152 1.00 28.98 758 LEU A N 1
ATOM 5743 C CA . LEU A 1 758 ? -8.877 -23.233 -24.313 1.00 29.01 758 LEU A CA 1
ATOM 5744 C C . LEU A 1 758 ? -7.873 -24.212 -24.919 1.00 26.91 758 LEU A C 1
ATOM 5745 O O . LEU A 1 758 ? -8.214 -25.334 -25.141 1.00 32.02 758 LEU A O 1
ATOM 5750 N N . TYR A 1 759 ? -6.640 -23.782 -25.113 1.00 25.06 759 TYR A N 1
ATOM 5751 C CA . TYR A 1 759 ? -5.610 -24.662 -25.715 1.00 29.20 759 TYR A CA 1
ATOM 5752 C C . TYR A 1 759 ? -5.339 -25.870 -24.819 1.00 30.92 759 TYR A C 1
ATOM 5753 O O . TYR A 1 759 ? -5.051 -26.926 -25.308 1.00 32.52 759 TYR A O 1
ATOM 5762 N N . LYS A 1 760 ? -5.478 -25.682 -23.516 1.00 30.74 760 LYS A N 1
ATOM 5763 C CA . LYS A 1 760 ? -5.181 -26.745 -22.529 1.00 34.41 760 LYS A CA 1
ATOM 5764 C C . LYS A 1 760 ? -6.099 -27.939 -22.772 1.00 39.02 760 LYS A C 1
ATOM 5765 O O . LYS A 1 760 ? -5.699 -29.030 -22.476 1.00 36.71 760 LYS A O 1
ATOM 5771 N N . GLU A 1 761 ? -7.313 -27.688 -23.234 1.00 33.42 761 GLU A N 1
ATOM 5772 C CA . GLU A 1 761 ? -8.287 -28.769 -23.501 1.00 41.84 761 GLU A CA 1
ATOM 5773 C C . GLU A 1 761 ? -7.907 -29.563 -24.751 1.00 41.61 761 GLU A C 1
ATOM 5774 O O . GLU A 1 761 ? -8.426 -30.649 -24.900 1.00 48.26 761 GLU A O 1
ATOM 5780 N N . ILE A 1 762 ? -7.089 -29.013 -25.641 1.00 36.12 762 ILE A N 1
ATOM 5781 C CA . ILE A 1 762 ? -6.813 -29.743 -26.908 1.00 35.60 762 ILE A CA 1
ATOM 5782 C C . ILE A 1 762 ? -5.328 -30.047 -27.115 1.00 37.07 762 ILE A C 1
ATOM 5783 O O . ILE A 1 762 ? -5.036 -30.828 -28.007 1.00 39.65 762 ILE A O 1
ATOM 5788 N N . ILE A 1 763 ? -4.441 -29.448 -26.330 1.00 34.95 763 ILE A N 1
ATOM 5789 C CA . ILE A 1 763 ? -2.988 -29.730 -26.479 1.00 36.16 763 ILE A CA 1
ATOM 5790 C C . ILE A 1 763 ? -2.548 -30.601 -25.301 1.00 40.77 763 ILE A C 1
ATOM 5791 O O . ILE A 1 763 ? -2.468 -30.108 -24.197 1.00 37.25 763 ILE A O 1
ATOM 5796 N N . PRO A 1 764 ? -2.189 -31.876 -25.539 1.00 44.46 764 PRO A N 1
ATOM 5797 C CA . PRO A 1 764 ? -1.769 -32.794 -24.485 1.00 45.74 764 PRO A CA 1
ATOM 5798 C C . PRO A 1 764 ? -0.528 -32.281 -23.752 1.00 40.37 764 PRO A C 1
ATOM 5799 O O . PRO A 1 764 ? -0.451 -32.410 -22.588 1.00 40.71 764 PRO A O 1
ATOM 5803 N N . GLU A 1 765 ? 0.341 -31.592 -24.476 1.00 43.32 765 GLU A N 1
ATOM 5804 C CA . GLU A 1 765 ? 1.619 -31.066 -23.935 1.00 44.02 765 GLU A CA 1
ATOM 5805 C C . GLU A 1 765 ? 1.393 -30.047 -22.810 1.00 47.66 765 GLU A C 1
ATOM 5806 O O . GLU A 1 765 ? 2.315 -29.825 -22.052 1.00 42.29 765 GLU A O 1
ATOM 5812 N N . LEU A 1 766 ? 0.216 -29.430 -22.755 1.00 41.67 766 LEU A N 1
ATOM 5813 C CA . LEU A 1 766 ? -0.118 -28.381 -21.760 1.00 41.01 766 LEU A CA 1
ATOM 5814 C C . LEU A 1 766 ? -0.828 -29.024 -20.570 1.00 41.19 766 LEU A C 1
ATOM 5815 O O . LEU A 1 766 ? -1.098 -28.339 -19.623 1.00 37.11 766 LEU A O 1
ATOM 5820 N N . ALA A 1 767 ? -0.956 -30.340 -20.582 1.00 46.52 767 ALA A N 1
ATOM 5821 C CA . ALA A 1 767 ? -1.798 -31.031 -19.586 1.00 50.55 767 ALA A CA 1
ATOM 5822 C C . ALA A 1 767 ? -1.391 -30.750 -18.137 1.00 49.90 767 ALA A C 1
ATOM 5823 O O . ALA A 1 767 ? -2.278 -30.491 -17.352 1.00 54.75 767 ALA A O 1
ATOM 5825 N N . SER A 1 768 ? -0.110 -30.763 -17.795 1.00 49.38 768 SER A N 1
ATOM 5826 C CA . SER A 1 768 ? 0.228 -30.542 -16.366 1.00 58.94 768 SER A CA 1
ATOM 5827 C C . SER A 1 768 ? 0.668 -29.100 -16.079 1.00 59.68 768 SER A C 1
ATOM 5828 O O . SER A 1 768 ? 1.039 -28.831 -14.940 1.00 58.05 768 SER A O 1
ATOM 5831 N N . LYS A 1 769 ? 0.610 -28.214 -17.071 1.00 50.74 769 LYS A N 1
ATOM 5832 C CA . LYS A 1 769 ? 1.146 -26.838 -16.920 1.00 45.20 769 LYS A CA 1
ATOM 5833 C C . LYS A 1 769 ? 0.216 -25.876 -16.177 1.00 42.19 769 LYS A C 1
ATOM 5834 O O . LYS A 1 769 ? -0.972 -25.949 -16.363 1.00 42.60 769 LYS A O 1
ATOM 5840 N N . ASN A 1 770 ? 0.812 -24.991 -15.382 1.00 41.38 770 ASN A N 1
ATOM 5841 C CA . ASN A 1 770 ? 0.132 -23.880 -14.669 1.00 44.73 770 ASN A CA 1
ATOM 5842 C C . ASN A 1 770 ? 0.675 -22.608 -15.330 1.00 42.56 770 ASN A C 1
ATOM 5843 O O . ASN A 1 770 ? 1.874 -22.419 -15.315 1.00 38.64 770 ASN A O 1
ATOM 5848 N N . LEU A 1 771 ? -0.193 -21.760 -15.865 1.00 35.95 771 LEU A N 1
ATOM 5849 C CA . LEU A 1 771 ? 0.284 -20.602 -16.659 1.00 31.52 771 LEU A CA 1
ATOM 5850 C C . LEU A 1 771 ? 1.170 -19.660 -15.843 1.00 31.64 771 LEU A C 1
ATOM 5851 O O . LEU A 1 771 ? 2.207 -19.284 -16.333 1.00 30.46 771 LEU A O 1
ATOM 5856 N N . LYS A 1 772 ? 0.786 -19.375 -14.609 1.00 32.78 772 LYS A N 1
ATOM 5857 C CA . LYS A 1 772 ? 1.519 -18.406 -13.757 1.00 39.44 772 LYS A CA 1
ATOM 5858 C C . LYS A 1 772 ? 2.948 -18.872 -13.452 1.00 39.38 772 LYS A C 1
ATOM 5859 O O . LYS A 1 772 ? 3.751 -18.028 -13.151 1.00 40.11 772 LYS A O 1
ATOM 5865 N N . ASN A 1 773 ? 3.229 -20.169 -13.533 1.00 40.57 773 ASN A N 1
ATOM 5866 C CA . ASN A 1 773 ? 4.605 -20.679 -13.297 1.00 42.63 773 ASN A CA 1
ATOM 5867 C C . ASN A 1 773 ? 5.525 -20.117 -14.380 1.00 39.72 773 ASN A C 1
ATOM 5868 O O . ASN A 1 773 ? 6.677 -19.901 -14.099 1.00 37.29 773 ASN A O 1
ATOM 5873 N N . ASP A 1 774 ? 5.023 -20.030 -15.603 1.00 32.89 774 ASP A N 1
ATOM 5874 C CA . ASP A 1 774 ? 5.790 -19.470 -16.733 1.00 32.51 774 ASP A CA 1
ATOM 5875 C C . ASP A 1 774 ? 4.783 -18.983 -17.766 1.00 35.04 774 ASP A C 1
ATOM 5876 O O . ASP A 1 774 ? 4.265 -19.808 -18.488 1.00 30.90 774 ASP A O 1
ATOM 5881 N N . TYR A 1 775 ? 4.626 -17.670 -17.887 1.00 32.36 775 TYR A N 1
ATOM 5882 C CA . TYR A 1 775 ? 3.654 -17.060 -18.827 1.00 28.26 775 TYR A CA 1
ATOM 5883 C C . TYR A 1 775 ? 4.005 -17.384 -20.281 1.00 27.34 775 TYR A C 1
ATOM 5884 O O . TYR A 1 775 ? 3.123 -17.365 -21.100 1.00 29.68 775 TYR A O 1
ATOM 5893 N N . ARG A 1 776 ? 5.258 -17.719 -20.555 1.00 26.38 776 ARG A N 1
ATOM 5894 C CA . ARG A 1 776 ? 5.719 -17.982 -21.940 1.00 26.72 776 ARG A CA 1
ATOM 5895 C C . ARG A 1 776 ? 5.311 -19.370 -22.441 1.00 29.08 776 ARG A C 1
ATOM 5896 O O . ARG A 1 776 ? 5.516 -19.624 -23.603 1.00 29.69 776 ARG A O 1
ATOM 5904 N N . ILE A 1 777 ? 4.701 -20.189 -21.598 1.00 29.99 777 ILE A N 1
ATOM 5905 C CA . ILE A 1 777 ? 4.442 -21.615 -21.951 1.00 33.32 777 ILE A CA 1
ATOM 5906 C C . ILE A 1 777 ? 3.558 -21.784 -23.195 1.00 34.34 777 ILE A C 1
ATOM 5907 O O . ILE A 1 777 ? 3.816 -22.711 -23.940 1.00 27.43 777 ILE A O 1
ATOM 5912 N N . LEU A 1 778 ? 2.528 -20.960 -23.368 1.00 32.45 778 LEU A N 1
ATOM 5913 C CA . LEU A 1 778 ? 1.662 -21.140 -24.555 1.00 30.29 778 LEU A CA 1
ATOM 5914 C C . LEU A 1 778 ? 2.443 -20.870 -25.842 1.00 29.64 778 LEU A C 1
ATOM 5915 O O . LEU A 1 778 ? 2.427 -21.703 -26.715 1.00 30.14 778 LEU A O 1
ATOM 5920 N N . SER A 1 779 ? 3.114 -19.733 -25.926 1.00 25.58 779 SER A N 1
ATOM 5921 C CA . SER A 1 779 ? 3.873 -19.418 -27.154 1.00 27.88 779 SER A CA 1
ATOM 5922 C C . SER A 1 779 ? 4.974 -20.460 -27.376 1.00 28.96 779 SER A C 1
ATOM 5923 O O . SER A 1 779 ? 5.168 -20.872 -28.489 1.00 27.87 779 SER A O 1
ATOM 5926 N N . GLN A 1 780 ? 5.668 -20.834 -26.311 1.00 30.91 780 GLN A N 1
ATOM 5927 C CA . GLN A 1 780 ? 6.783 -21.802 -26.414 1.00 34.39 780 GLN A CA 1
ATOM 5928 C C . GLN A 1 780 ? 6.251 -23.150 -26.902 1.00 32.95 780 GLN A C 1
ATOM 5929 O O . GLN A 1 780 ?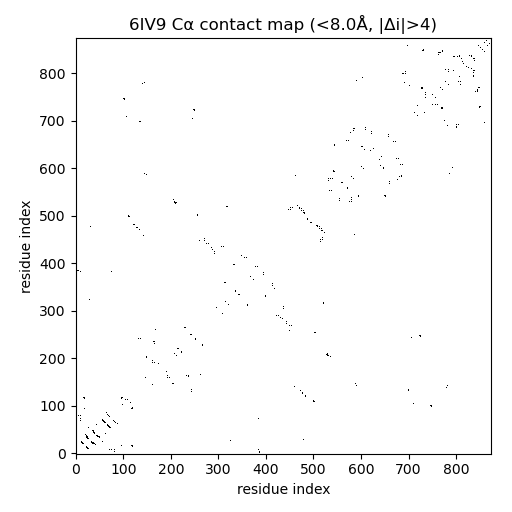 6.775 -23.672 -27.865 1.00 37.02 780 GLN A O 1
ATOM 5935 N N . THR A 1 781 ? 5.193 -23.638 -26.282 1.00 29.37 781 THR A N 1
ATOM 5936 C CA . THR A 1 781 ? 4.624 -24.942 -26.672 1.00 34.31 781 THR A CA 1
ATOM 5937 C C . THR A 1 781 ? 4.113 -24.907 -28.113 1.00 36.15 781 THR A C 1
ATOM 5938 O O . THR A 1 781 ? 4.402 -25.816 -28.842 1.00 34.42 781 THR A O 1
ATOM 5942 N N . LEU A 1 782 ? 3.385 -23.869 -28.497 1.00 32.77 782 LEU A N 1
ATOM 5943 C CA . LEU A 1 782 ? 2.855 -23.787 -29.877 1.00 28.50 782 LEU A CA 1
ATOM 5944 C C . LEU A 1 782 ? 3.988 -23.661 -30.893 1.00 31.17 782 LEU A C 1
ATOM 5945 O O . LEU A 1 782 ? 3.850 -24.207 -31.952 1.00 35.15 782 LEU A O 1
ATOM 5950 N N . CYS A 1 783 ? 5.029 -22.897 -30.589 1.00 31.81 783 CYS A N 1
ATOM 5951 C CA . CYS A 1 783 ? 6.163 -22.763 -31.535 1.00 32.63 783 CYS A CA 1
ATOM 5952 C C . CYS A 1 783 ? 6.849 -24.121 -31.701 1.00 34.08 783 CYS A C 1
ATOM 5953 O O . CYS A 1 783 ? 7.116 -24.497 -32.809 1.00 38.03 783 CYS A O 1
ATOM 5956 N N . GLU A 1 784 ? 7.053 -24.838 -30.606 1.00 38.14 784 GLU A N 1
ATOM 5957 C CA . GLU A 1 784 ? 7.723 -26.161 -30.657 1.00 37.78 784 GLU A CA 1
ATOM 5958 C C . GLU A 1 784 ? 6.902 -27.126 -31.515 1.00 42.06 784 GLU A C 1
ATOM 5959 O O . GLU A 1 784 ? 7.492 -27.845 -32.297 1.00 42.09 784 GLU A O 1
ATOM 5965 N N . LEU A 1 785 ? 5.582 -27.123 -31.358 1.00 39.22 785 LEU A N 1
ATOM 5966 C CA . LEU A 1 785 ? 4.695 -28.020 -32.134 1.00 37.61 785 LEU A CA 1
ATOM 5967 C C . LEU A 1 785 ? 4.788 -27.684 -33.620 1.00 41.40 785 LEU A C 1
ATOM 5968 O O . LEU A 1 785 ? 4.735 -28.598 -34.411 1.00 42.16 785 LEU A O 1
ATOM 5973 N N . CYS A 1 786 ? 4.901 -26.410 -33.969 1.00 39.03 786 CYS A N 1
ATOM 5974 C CA . CYS A 1 786 ? 5.004 -26.077 -35.405 1.00 37.90 786 CYS A CA 1
ATOM 5975 C C . CYS A 1 786 ? 6.289 -26.685 -35.964 1.00 45.40 786 CYS A C 1
ATOM 5976 O O . CYS A 1 786 ? 6.267 -27.156 -37.071 1.00 42.95 786 CYS A O 1
ATOM 5979 N N . ASP A 1 787 ? 7.383 -26.567 -35.225 1.00 48.03 787 ASP A N 1
ATOM 5980 C CA . ASP A 1 787 ? 8.687 -27.100 -35.687 1.00 56.47 787 ASP A CA 1
ATOM 5981 C C . ASP A 1 787 ? 8.693 -28.636 -35.746 1.00 52.72 787 ASP A C 1
ATOM 5982 O O . ASP A 1 787 ? 9.179 -29.159 -36.727 1.00 64.85 787 ASP A O 1
ATOM 5987 N N . ASP A 1 788 ? 8.151 -29.311 -34.740 1.00 47.42 788 ASP A N 1
ATOM 5988 C CA . ASP A 1 788 ? 8.251 -30.788 -34.624 1.00 49.88 788 ASP A CA 1
ATOM 5989 C C . ASP A 1 788 ? 7.110 -31.581 -35.270 1.00 56.21 788 ASP A C 1
ATOM 5990 O O . ASP A 1 788 ? 7.292 -32.779 -35.412 1.00 51.42 788 ASP A O 1
ATOM 5995 N N . ARG A 1 789 ? 5.999 -30.960 -35.646 1.00 50.16 789 ARG A N 1
ATOM 5996 C CA . ARG A 1 789 ? 4.840 -31.740 -36.152 1.00 53.40 789 ARG A CA 1
ATOM 5997 C C . ARG A 1 789 ? 4.342 -31.189 -37.483 1.00 50.51 789 ARG A C 1
ATOM 5998 O O . ARG A 1 789 ? 4.886 -30.214 -37.941 1.00 49.75 789 ARG A O 1
ATOM 6006 N N . ASN A 1 790 ? 3.392 -31.878 -38.106 1.00 47.93 790 ASN A N 1
ATOM 6007 C CA . ASN A 1 790 ? 2.833 -31.408 -39.396 1.00 47.33 790 ASN A CA 1
ATOM 6008 C C . ASN A 1 790 ? 1.525 -30.670 -39.150 1.00 43.65 790 ASN A C 1
ATOM 6009 O O . ASN A 1 790 ? 1.313 -29.656 -39.761 1.00 45.61 790 ASN A O 1
ATOM 6014 N N . GLU A 1 791 ? 0.660 -31.242 -38.333 1.00 41.70 791 GLU A N 1
ATOM 6015 C CA . GLU A 1 791 ? -0.633 -30.603 -38.015 1.00 46.11 791 GLU A CA 1
ATOM 6016 C C . GLU A 1 791 ? -0.382 -29.438 -37.047 1.00 44.94 791 GLU A C 1
ATOM 6017 O O . GLU A 1 791 ? 0.565 -29.519 -36.283 1.00 41.62 791 GLU A O 1
ATOM 6023 N N . SER A 1 792 ? -1.139 -28.350 -37.167 1.00 42.16 792 SER A N 1
ATOM 6024 C CA . SER A 1 792 ? -0.997 -27.243 -36.190 1.00 40.30 792 SER A CA 1
ATOM 6025 C C . SER A 1 792 ? -2.334 -26.549 -35.947 1.00 37.57 792 SER A C 1
ATOM 6026 O O . SER A 1 792 ? -2.946 -26.126 -36.906 1.00 36.99 792 SER A O 1
ATOM 6029 N N . SER A 1 793 ? -2.735 -26.443 -34.692 1.00 31.34 793 SER A N 1
ATOM 6030 C CA . SER A 1 793 ? -3.967 -25.701 -34.354 1.00 33.28 793 SER A CA 1
ATOM 6031 C C . SER A 1 793 ? -3.787 -24.214 -34.668 1.00 31.17 793 SER A C 1
ATOM 6032 O O . SER A 1 793 ? -4.620 -23.650 -35.321 1.00 27.60 793 SER A O 1
ATOM 6035 N N . ASN A 1 794 ? -2.666 -23.646 -34.248 1.00 31.19 794 ASN A N 1
ATOM 6036 C CA . ASN A 1 794 ? -2.405 -22.198 -34.412 1.00 26.40 794 ASN A CA 1
ATOM 6037 C C . ASN A 1 794 ? -1.849 -21.913 -35.808 1.00 27.94 794 ASN A C 1
ATOM 6038 O O . ASN A 1 794 ? -0.752 -22.311 -36.089 1.00 29.66 794 ASN A O 1
ATOM 6043 N N . LEU A 1 795 ? -2.652 -21.283 -36.654 1.00 28.13 795 LEU A N 1
ATOM 6044 C CA . LEU A 1 795 ? -2.270 -20.908 -38.037 1.00 27.47 795 LEU A CA 1
ATOM 6045 C C . LEU A 1 795 ? -1.277 -19.748 -38.071 1.00 27.61 795 LEU A C 1
ATOM 6046 O O . LEU A 1 795 ? -0.541 -19.678 -39.017 1.00 29.73 795 LEU A O 1
ATOM 6051 N N . PHE A 1 796 ? -1.333 -18.837 -37.107 1.00 26.68 796 PHE A N 1
ATOM 6052 C CA . PHE A 1 796 ? -0.415 -17.682 -37.206 1.00 28.69 796 PHE A CA 1
ATOM 6053 C C . PHE A 1 796 ? 1.028 -18.183 -37.203 1.00 29.42 796 PHE A C 1
ATOM 6054 O O . PHE A 1 796 ? 1.791 -17.778 -38.042 1.00 31.62 796 PHE A O 1
ATOM 6062 N N . LEU A 1 797 ? 1.369 -19.020 -36.238 1.00 28.12 797 LEU A N 1
ATOM 6063 C CA . LEU A 1 797 ? 2.732 -19.583 -36.118 1.00 30.06 797 LEU A CA 1
ATOM 6064 C C . LEU A 1 797 ? 3.053 -20.581 -37.237 1.00 32.74 797 LEU A C 1
ATOM 6065 O O . LEU A 1 797 ? 4.170 -20.578 -37.694 1.00 36.46 797 LEU A O 1
ATOM 6070 N N . LYS A 1 798 ? 2.113 -21.443 -37.603 1.00 30.56 798 LYS A N 1
ATOM 6071 C CA . LYS A 1 798 ? 2.414 -22.458 -38.637 1.00 32.76 798 LYS A CA 1
ATOM 6072 C C . LYS A 1 798 ? 2.692 -21.815 -39.994 1.00 36.24 798 LYS A C 1
ATOM 6073 O O . LYS A 1 798 ? 3.643 -22.200 -40.627 1.00 36.27 798 LYS A O 1
ATOM 6079 N N . LYS A 1 799 ? 1.847 -20.884 -40.408 1.00 33.82 799 LYS A N 1
ATOM 6080 C CA . LYS A 1 799 ? 1.939 -20.229 -41.734 1.00 34.51 799 LYS A CA 1
ATOM 6081 C C . LYS A 1 799 ? 3.156 -19.322 -41.875 1.00 37.25 799 LYS A C 1
ATOM 6082 O O . LYS A 1 799 ? 3.593 -19.148 -42.982 1.00 35.58 799 LYS A O 1
ATOM 6088 N N . ASN A 1 800 ? 3.629 -18.727 -40.794 1.00 33.17 800 ASN A N 1
ATOM 6089 C CA . ASN A 1 800 ? 4.732 -17.753 -40.950 1.00 34.46 800 ASN A CA 1
ATOM 6090 C C . ASN A 1 800 ? 5.964 -18.255 -40.207 1.00 34.94 800 ASN A C 1
ATOM 6091 O O . ASN A 1 800 ? 6.123 -17.929 -39.060 1.00 30.55 800 ASN A O 1
ATOM 6096 N N . LYS A 1 801 ? 6.805 -19.013 -40.898 1.00 36.06 801 LYS A N 1
ATOM 6097 C CA . LYS A 1 801 ? 8.005 -19.580 -40.250 1.00 38.58 801 LYS A CA 1
ATOM 6098 C C . LYS A 1 801 ? 8.928 -18.458 -39.784 1.00 28.32 801 LYS A C 1
ATOM 6099 O O . LYS A 1 801 ? 9.447 -18.568 -38.714 1.00 37.96 801 LYS A O 1
ATOM 6105 N N . ARG A 1 802 ? 9.087 -17.409 -40.572 1.00 32.09 802 ARG A N 1
ATOM 6106 C CA . ARG A 1 802 ? 10.007 -16.330 -40.161 1.00 34.78 802 ARG A CA 1
ATOM 6107 C C . ARG A 1 802 ? 9.521 -15.683 -38.864 1.00 36.91 802 ARG A C 1
ATOM 6108 O O . ARG A 1 802 ? 10.326 -15.521 -37.975 1.00 33.64 802 ARG A O 1
ATOM 6116 N N . LEU A 1 803 ? 8.247 -15.315 -38.779 1.00 30.61 803 LEU A N 1
ATOM 6117 C CA . LEU A 1 803 ? 7.745 -14.706 -37.526 1.00 33.11 803 LEU A CA 1
ATOM 6118 C C . LEU A 1 803 ? 7.798 -15.724 -36.386 1.00 29.25 803 LEU A C 1
ATOM 6119 O O . LEU A 1 803 ? 8.082 -15.334 -35.286 1.00 31.67 803 LEU A O 1
ATOM 6124 N N . ARG A 1 804 ? 7.542 -16.994 -36.668 1.00 30.99 804 ARG A N 1
ATOM 6125 C CA . ARG A 1 804 ? 7.594 -18.025 -35.605 1.00 32.04 804 ARG A CA 1
ATOM 6126 C C . ARG A 1 804 ? 9.010 -18.076 -35.026 1.00 30.99 804 ARG A C 1
ATOM 6127 O O . ARG A 1 804 ? 9.141 -18.141 -33.829 1.00 30.15 804 ARG A O 1
ATOM 6135 N N . LYS A 1 805 ? 10.016 -18.032 -35.890 1.00 34.79 805 LYS A N 1
ATOM 6136 C CA . LYS A 1 805 ? 11.434 -18.056 -35.468 1.00 36.68 805 LYS A CA 1
ATOM 6137 C C . LYS A 1 805 ? 11.728 -16.809 -34.643 1.00 34.32 805 LYS A C 1
ATOM 6138 O O . LYS A 1 805 ? 12.440 -16.925 -33.673 1.00 35.29 805 LYS A O 1
ATOM 6144 N N . CYS A 1 806 ? 11.182 -15.667 -35.045 1.00 35.98 806 CYS A N 1
ATOM 6145 C CA . CYS A 1 806 ? 11.393 -14.401 -34.302 1.00 33.49 806 CYS A CA 1
ATOM 6146 C C . CYS A 1 806 ? 10.811 -14.531 -32.896 1.00 31.57 806 CYS A C 1
ATOM 6147 O O . CYS A 1 806 ? 11.463 -14.128 -31.961 1.00 34.32 806 CYS A O 1
ATOM 6150 N N . VAL A 1 807 ? 9.620 -15.100 -32.779 1.00 29.84 807 VAL A N 1
ATOM 6151 C CA . VAL A 1 807 ? 8.977 -15.285 -31.452 1.00 30.83 807 VAL A CA 1
ATOM 6152 C C . VAL A 1 807 ? 9.833 -16.222 -30.599 1.00 32.41 807 VAL A C 1
ATOM 6153 O O . VAL A 1 807 ? 9.909 -16.022 -29.411 1.00 31.68 807 VAL A O 1
ATOM 6157 N N . GLU A 1 808 ? 10.423 -17.240 -31.213 1.00 33.76 808 GLU A N 1
ATOM 6158 C CA . GLU A 1 808 ? 11.259 -18.194 -30.453 1.00 35.81 808 GLU A CA 1
ATOM 6159 C C . GLU A 1 808 ? 12.456 -17.443 -29.862 1.00 28.77 808 GLU A C 1
ATOM 6160 O O . GLU A 1 808 ? 12.798 -17.684 -28.730 1.00 32.47 808 GLU A O 1
ATOM 6166 N N . VAL A 1 809 ? 13.043 -16.539 -30.629 1.00 29.89 809 VAL A N 1
ATOM 6167 C CA . VAL A 1 809 ? 14.194 -15.751 -30.117 1.00 35.04 809 VAL A CA 1
ATOM 6168 C C . VAL A 1 809 ? 13.748 -14.868 -28.948 1.00 36.80 809 VAL A C 1
ATOM 6169 O O . VAL A 1 809 ? 14.460 -14.783 -27.977 1.00 32.96 809 VAL A O 1
ATOM 6173 N N . ASP A 1 810 ? 12.588 -14.239 -29.083 1.00 33.31 810 ASP A N 1
ATOM 6174 C CA . ASP A 1 810 ? 12.031 -13.356 -28.030 1.00 32.83 810 ASP A CA 1
ATOM 6175 C C . ASP A 1 810 ? 11.745 -14.169 -26.765 1.00 30.94 810 ASP A C 1
ATOM 6176 O O . ASP A 1 810 ? 12.071 -13.699 -25.717 1.00 32.23 810 ASP A O 1
ATOM 6181 N N . ILE A 1 811 ? 11.223 -15.383 -26.896 1.00 27.74 811 ILE A N 1
ATOM 6182 C CA . ILE A 1 811 ? 10.921 -16.215 -25.701 1.00 29.70 811 ILE A CA 1
ATOM 6183 C C . ILE A 1 811 ? 12.215 -16.493 -24.928 1.00 36.05 811 ILE A C 1
ATOM 6184 O O . ILE A 1 811 ? 12.203 -16.444 -23.716 1.00 32.34 811 ILE A O 1
ATOM 6189 N N . ASN A 1 812 ? 13.278 -16.802 -25.658 1.00 37.66 812 ASN A N 1
ATOM 6190 C CA . ASN A 1 812 ? 14.610 -17.136 -25.092 1.00 38.55 812 ASN A CA 1
ATOM 6191 C C . ASN A 1 812 ? 15.249 -15.926 -24.407 1.00 37.48 812 ASN A C 1
ATOM 6192 O O . ASN A 1 812 ? 16.026 -16.121 -23.493 1.00 37.33 812 ASN A O 1
ATOM 6197 N N . ASN A 1 813 ? 14.963 -14.735 -24.915 1.00 31.23 813 ASN A N 1
ATOM 6198 C CA . ASN A 1 813 ? 15.440 -13.452 -24.353 1.00 31.89 813 ASN A CA 1
ATOM 6199 C C . ASN A 1 813 ? 14.755 -13.175 -23.017 1.00 35.30 813 ASN A C 1
ATOM 6200 O O . ASN A 1 813 ? 15.273 -12.380 -22.248 1.00 37.57 813 ASN A O 1
ATOM 6205 N N . ALA A 1 814 ? 13.586 -13.763 -22.818 1.00 31.84 814 ALA A N 1
ATOM 6206 C CA . ALA A 1 814 ? 12.774 -13.564 -21.607 1.00 34.90 814 ALA A CA 1
ATOM 6207 C C . ALA A 1 814 ? 12.957 -14.730 -20.641 1.00 38.82 814 ALA A C 1
ATOM 6208 O O . ALA A 1 814 ? 13.730 -15.612 -20.931 1.00 40.81 814 ALA A O 1
ATOM 6210 N N . ASP A 1 815 ? 12.240 -14.680 -19.529 1.00 34.29 815 ASP A N 1
ATOM 6211 C CA . ASP A 1 815 ? 12.251 -15.737 -18.497 1.00 35.44 815 ASP A CA 1
ATOM 6212 C C . ASP A 1 815 ? 10.933 -15.681 -17.725 1.00 38.54 815 ASP A C 1
ATOM 6213 O O . ASP A 1 815 ? 10.176 -14.751 -17.908 1.00 38.06 815 ASP A O 1
ATOM 6218 N N . SER A 1 816 ? 10.673 -16.691 -16.917 1.00 33.84 816 SER A N 1
ATOM 6219 C CA . SER A 1 816 ? 9.404 -16.759 -16.171 1.00 35.94 816 SER A CA 1
ATOM 6220 C C . SER A 1 816 ? 9.300 -15.606 -15.180 1.00 37.21 816 SER A C 1
ATOM 6221 O O . SER A 1 816 ? 8.204 -15.167 -14.942 1.00 36.05 816 SER A O 1
ATOM 6224 N N . SER A 1 817 ? 10.413 -15.206 -14.582 1.00 32.87 817 SER A N 1
ATOM 6225 C CA . SER A 1 817 ? 10.373 -14.133 -13.561 1.00 34.79 817 SER A CA 1
ATOM 6226 C C . SER A 1 817 ? 10.011 -12.764 -14.148 1.00 31.76 817 SER A C 1
ATOM 6227 O O . SER A 1 817 ? 9.117 -12.142 -13.627 1.00 40.43 817 SER A O 1
ATOM 6230 N N . MET A 1 818 ? 10.678 -12.327 -15.201 1.00 29.29 818 MET A N 1
ATOM 6231 C CA . MET A 1 818 ? 10.385 -10.995 -15.775 1.00 33.38 818 MET A CA 1
ATOM 6232 C C . MET A 1 818 ? 8.958 -10.948 -16.349 1.00 34.45 818 MET A C 1
ATOM 6233 O O . MET A 1 818 ? 8.351 -9.913 -16.280 1.00 30.58 818 MET A O 1
ATOM 6238 N N . THR A 1 819 ? 8.500 -12.026 -16.974 1.00 30.12 819 THR A N 1
ATOM 6239 C CA . THR A 1 819 ? 7.138 -12.042 -17.570 1.00 30.68 819 THR A CA 1
ATOM 6240 C C . THR A 1 819 ? 6.078 -11.970 -16.470 1.00 30.79 819 THR A C 1
ATOM 6241 O O . THR A 1 819 ? 5.030 -11.397 -16.709 1.00 31.10 819 THR A O 1
ATOM 6245 N N . ARG A 1 820 ? 6.329 -12.621 -15.340 1.00 29.85 820 ARG A N 1
ATOM 6246 C CA . ARG A 1 820 ? 5.385 -12.561 -14.199 1.00 31.71 820 ARG A CA 1
ATOM 6247 C C . ARG A 1 820 ? 5.321 -11.123 -13.675 1.00 31.17 820 ARG A C 1
ATOM 6248 O O . ARG A 1 820 ? 4.246 -10.680 -13.359 1.00 29.29 820 ARG A O 1
ATOM 6256 N N . LYS A 1 821 ? 6.461 -10.452 -13.573 1.00 30.06 821 LYS A N 1
ATOM 6257 C CA . LYS A 1 821 ? 6.485 -9.052 -13.088 1.00 32.58 821 LYS A CA 1
ATOM 6258 C C . LYS A 1 821 ? 5.716 -8.160 -14.060 1.00 27.25 821 LYS A C 1
ATOM 6259 O O . LYS A 1 821 ? 5.002 -7.298 -13.612 1.00 28.95 821 LYS A O 1
ATOM 6265 N N . TYR A 1 822 ? 5.898 -8.394 -15.350 1.00 28.64 822 TYR A N 1
ATOM 6266 C CA . TYR A 1 822 ? 5.213 -7.601 -16.397 1.00 27.31 822 TYR A CA 1
ATOM 6267 C C . TYR A 1 822 ? 3.699 -7.762 -16.247 1.00 25.33 822 TYR A C 1
ATOM 6268 O O . TYR A 1 822 ? 2.997 -6.791 -16.216 1.00 24.09 822 TYR A O 1
ATOM 6277 N N . ALA A 1 823 ? 3.242 -8.993 -16.084 1.00 27.96 823 ALA A N 1
ATOM 6278 C CA . ALA A 1 823 ? 1.796 -9.252 -15.948 1.00 28.36 823 ALA A CA 1
ATOM 6279 C C . ALA A 1 823 ? 1.261 -8.530 -14.712 1.00 30.94 823 ALA A C 1
ATOM 6280 O O . ALA A 1 823 ? 0.193 -7.973 -14.792 1.00 26.13 823 ALA A O 1
ATOM 6282 N N . ASN A 1 824 ? 1.998 -8.577 -13.611 1.00 27.02 824 ASN A N 1
ATOM 6283 C CA . ASN A 1 824 ? 1.573 -7.901 -12.364 1.00 28.42 824 ASN A CA 1
ATOM 6284 C C . ASN A 1 824 ? 1.538 -6.383 -12.567 1.00 25.45 824 ASN A C 1
ATOM 6285 O O . ASN A 1 824 ? 0.611 -5.764 -12.125 1.00 26.08 824 ASN A O 1
ATOM 6290 N N . CYS A 1 825 ? 2.551 -5.832 -13.213 1.00 24.48 825 CYS A N 1
ATOM 6291 C CA . CYS A 1 825 ? 2.612 -4.374 -13.442 1.00 24.47 825 CYS A CA 1
ATOM 6292 C C . CYS A 1 825 ? 1.443 -3.950 -14.334 1.00 24.48 825 CYS A C 1
ATOM 6293 O O . CYS A 1 825 ? 0.897 -2.913 -14.105 1.00 24.63 825 CYS A O 1
ATOM 6296 N N . ILE A 1 826 ? 1.130 -4.746 -15.347 1.00 23.83 826 ILE A N 1
ATOM 6297 C CA . ILE A 1 826 ? 0.004 -4.414 -16.260 1.00 22.95 826 ILE A CA 1
ATOM 6298 C C . ILE A 1 826 ? -1.307 -4.420 -15.475 1.00 24.17 826 ILE A C 1
ATOM 6299 O O . ILE A 1 826 ? -2.017 -3.462 -15.531 1.00 25.35 826 ILE A O 1
ATOM 6304 N N . ALA A 1 827 ? -1.544 -5.474 -14.715 1.00 26.06 827 ALA A N 1
ATOM 6305 C CA . ALA A 1 827 ? -2.783 -5.617 -13.925 1.00 28.63 827 ALA A CA 1
ATOM 6306 C C . ALA A 1 827 ? -2.928 -4.510 -12.873 1.00 28.92 827 ALA A C 1
ATOM 6307 O O . ALA A 1 827 ? -4.037 -4.180 -12.574 1.00 28.31 827 ALA A O 1
ATOM 6309 N N . HIS A 1 828 ? -1.834 -4.002 -12.325 1.00 24.23 828 HIS A N 1
ATOM 6310 C CA . HIS A 1 828 ? -1.925 -3.021 -11.217 1.00 26.30 828 HIS A CA 1
ATOM 6311 C C . HIS A 1 828 ? -1.695 -1.582 -11.663 1.00 27.79 828 HIS A C 1
ATOM 6312 O O . HIS A 1 828 ? -1.559 -0.750 -10.797 1.00 27.05 828 HIS A O 1
ATOM 6319 N N . LEU A 1 829 ? -1.567 -1.348 -12.962 1.00 25.18 829 LEU A N 1
ATOM 6320 C CA . LEU A 1 829 ? -1.307 0.014 -13.485 1.00 22.74 829 LEU A CA 1
ATOM 6321 C C . LEU A 1 829 ? -0.067 0.612 -12.815 1.00 25.28 829 LEU A C 1
ATOM 6322 O O . LEU A 1 829 ? -0.053 1.778 -12.555 1.00 25.93 829 LEU A O 1
ATOM 6327 N N . THR A 1 830 ? 0.973 -0.196 -12.658 1.00 27.49 830 THR A N 1
ATOM 6328 C CA . THR A 1 830 ? 2.234 0.227 -12.001 1.00 28.34 830 THR A CA 1
ATOM 6329 C C . THR A 1 830 ? 2.883 1.381 -12.762 1.00 25.76 830 THR A C 1
ATOM 6330 O O . THR A 1 830 ? 3.451 2.238 -12.142 1.00 26.90 830 THR A O 1
ATOM 6334 N N . VAL A 1 831 ? 2.772 1.387 -14.075 1.00 24.42 831 VAL A N 1
ATOM 6335 C CA . VAL A 1 831 ? 3.413 2.472 -14.854 1.00 25.11 831 VAL A CA 1
ATOM 6336 C C . VAL A 1 831 ? 2.787 3.795 -14.431 1.00 25.53 831 VAL A C 1
ATOM 6337 O O . VAL A 1 831 ? 3.495 4.752 -14.303 1.00 26.37 831 VAL A O 1
ATOM 6341 N N . VAL A 1 832 ? 1.471 3.833 -14.321 1.00 25.87 832 VAL A N 1
ATOM 6342 C CA . VAL A 1 832 ? 0.791 5.087 -13.907 1.00 25.86 832 VAL A CA 1
ATOM 6343 C C . VAL A 1 832 ? 1.147 5.397 -12.461 1.00 28.90 832 VAL A C 1
ATOM 6344 O O . VAL A 1 832 ? 1.483 6.508 -12.165 1.00 28.62 832 VAL A O 1
ATOM 6348 N N . ARG A 1 833 ? 0.993 4.400 -11.599 1.00 27.62 833 ARG A N 1
ATOM 6349 C CA A ARG A 1 833 ? 1.555 4.591 -10.177 0.50 32.51 833 ARG A CA 1
ATOM 6350 C CA B ARG A 1 833 ? 1.555 4.565 -10.160 0.50 30.26 833 ARG A CA 1
ATOM 6351 C C . ARG A 1 833 ? 2.950 5.078 -9.854 1.00 31.27 833 ARG A C 1
ATOM 6352 O O . ARG A 1 833 ? 3.073 5.979 -9.075 1.00 35.00 833 ARG A O 1
ATOM 6367 N N . GLU A 1 834 ? 3.904 4.634 -10.665 1.00 30.76 834 GLU A N 1
ATOM 6368 C CA . GLU A 1 834 ? 5.351 4.920 -10.534 1.00 32.05 834 GLU A CA 1
ATOM 6369 C C . GLU A 1 834 ? 5.832 5.924 -11.584 1.00 33.76 834 GLU A C 1
ATOM 6370 O O . GLU A 1 834 ? 7.010 6.077 -11.715 1.00 32.36 834 GLU A O 1
ATOM 6376 N N . LEU A 1 835 ? 4.920 6.616 -12.253 1.00 28.36 835 LEU A N 1
ATOM 6377 C CA . LEU A 1 835 ? 5.285 7.527 -13.359 1.00 31.62 835 LEU A CA 1
ATOM 6378 C C . LEU A 1 835 ? 6.253 8.600 -12.872 1.00 30.05 835 LEU A C 1
ATOM 6379 O O . LEU A 1 835 ? 7.250 8.811 -13.508 1.00 30.44 835 LEU A O 1
ATOM 6384 N N . LYS A 1 836 ? 5.946 9.219 -11.742 1.00 30.08 836 LYS A N 1
ATOM 6385 C CA . LYS A 1 836 ? 6.764 10.334 -11.203 1.00 29.39 836 LYS A CA 1
ATOM 6386 C C . LYS A 1 836 ? 8.178 9.835 -10.894 1.00 31.05 836 LYS A C 1
ATOM 6387 O O . LYS A 1 836 ? 9.112 10.572 -11.059 1.00 31.24 836 LYS A O 1
ATOM 6393 N N . GLU A 1 837 ? 8.286 8.588 -10.480 1.00 31.03 837 GLU A N 1
ATOM 6394 C CA . GLU A 1 837 ? 9.583 7.999 -10.104 1.00 33.23 837 GLU A CA 1
ATOM 6395 C C . GLU A 1 837 ? 10.540 7.921 -11.301 1.00 36.22 837 GLU A C 1
ATOM 6396 O O . GLU A 1 837 ? 11.709 8.146 -11.098 1.00 34.36 837 GLU A O 1
ATOM 6402 N N . TYR A 1 838 ? 10.060 7.588 -12.498 1.00 30.13 838 TYR A N 1
ATOM 6403 C CA . TYR A 1 838 ? 11.003 7.361 -13.623 1.00 27.63 838 TYR A CA 1
ATOM 6404 C C . TYR A 1 838 ? 10.810 8.268 -14.835 1.00 31.69 838 TYR A C 1
ATOM 6405 O O . TYR A 1 838 ? 11.712 8.355 -15.621 1.00 29.88 838 TYR A O 1
ATOM 6414 N N . ILE A 1 839 ? 9.692 8.976 -14.954 1.00 29.97 839 ILE A N 1
ATOM 6415 C CA . ILE A 1 839 ? 9.466 9.769 -16.196 1.00 29.14 839 ILE A CA 1
ATOM 6416 C C . ILE A 1 839 ? 10.562 10.819 -16.370 1.00 35.57 839 ILE A C 1
ATOM 6417 O O . ILE A 1 839 ? 10.883 11.107 -17.489 1.00 33.89 839 ILE A O 1
ATOM 6422 N N . GLY A 1 840 ? 11.101 11.325 -15.269 1.00 33.74 840 GLY A N 1
ATOM 6423 C CA . GLY A 1 840 ? 12.150 12.355 -15.269 1.00 35.38 840 GLY A CA 1
ATOM 6424 C C . GLY A 1 840 ? 13.447 11.880 -15.890 1.00 42.58 840 GLY A C 1
ATOM 6425 O O . GLY A 1 840 ? 14.215 12.734 -16.308 1.00 40.22 840 GLY A O 1
ATOM 6426 N N . ASP A 1 841 ? 13.673 10.565 -15.938 1.00 39.81 841 ASP A N 1
ATOM 6427 C CA . ASP A 1 841 ? 14.930 9.982 -16.474 1.00 37.08 841 ASP A CA 1
ATOM 6428 C C . ASP A 1 841 ? 14.903 9.805 -17.994 1.00 36.40 841 ASP A C 1
ATOM 6429 O O . ASP A 1 841 ? 15.912 9.424 -18.516 1.00 37.38 841 ASP A O 1
ATOM 6434 N N . ILE A 1 842 ? 13.785 10.053 -18.662 1.00 32.06 842 ILE A N 1
ATOM 6435 C CA . ILE A 1 842 ? 13.704 9.848 -20.133 1.00 29.32 842 ILE A CA 1
ATOM 6436 C C . ILE A 1 842 ? 14.416 11.000 -20.842 1.00 37.59 842 ILE A C 1
ATOM 6437 O O . ILE A 1 842 ? 14.049 12.138 -20.613 1.00 35.33 842 ILE A O 1
ATOM 6442 N N . ARG A 1 843 ? 15.404 10.677 -21.668 1.00 32.48 843 ARG A N 1
ATOM 6443 C CA . ARG A 1 843 ? 16.165 11.709 -22.405 1.00 38.25 843 ARG A CA 1
ATOM 6444 C C . ARG A 1 843 ? 15.267 12.416 -23.418 1.00 34.97 843 ARG A C 1
ATOM 6445 O O . ARG A 1 843 ? 15.250 13.631 -23.430 1.00 36.47 843 ARG A O 1
ATOM 6453 N N . THR A 1 844 ? 14.545 11.659 -24.236 1.00 33.48 844 THR A N 1
ATOM 6454 C CA . THR A 1 844 ? 13.649 12.274 -25.242 1.00 32.39 844 THR A CA 1
ATOM 6455 C C . THR A 1 844 ? 12.223 11.722 -25.100 1.00 35.38 844 THR A C 1
ATOM 6456 O O . THR A 1 844 ? 12.040 10.522 -25.186 1.00 30.89 844 THR A O 1
ATOM 6460 N N . VAL A 1 845 ? 11.266 12.616 -24.910 1.00 33.38 845 VAL A N 1
ATOM 6461 C CA . VAL A 1 845 ? 9.847 12.202 -24.749 1.00 32.57 845 VAL A CA 1
ATOM 6462 C C . VAL A 1 845 ? 9.196 12.355 -26.118 1.00 29.94 845 VAL A C 1
ATOM 6463 O O . VAL A 1 845 ? 8.932 13.471 -26.499 1.00 33.30 845 VAL A O 1
ATOM 6467 N N . ASP A 1 846 ? 9.014 11.262 -26.854 1.00 31.60 846 ASP A N 1
ATOM 6468 C CA . ASP A 1 846 ? 8.424 11.430 -28.207 1.00 36.55 846 ASP A CA 1
ATOM 6469 C C . ASP A 1 846 ? 7.144 10.628 -28.455 1.00 30.62 846 ASP A C 1
ATOM 6470 O O . ASP A 1 846 ? 6.579 10.839 -29.500 1.00 31.31 846 ASP A O 1
ATOM 6475 N N . SER A 1 847 ? 6.767 9.731 -27.556 1.00 27.64 847 SER A N 1
ATOM 6476 C CA . SER A 1 847 ? 5.485 9.013 -27.729 1.00 26.01 847 SER A CA 1
ATOM 6477 C C . SER A 1 847 ? 4.986 8.445 -26.402 1.00 25.22 847 SER A C 1
ATOM 6478 O O . SER A 1 847 ? 5.782 8.159 -25.547 1.00 21.44 847 SER A O 1
ATOM 6481 N N . TYR A 1 848 ? 3.681 8.215 -26.315 1.00 24.80 848 TYR A N 1
ATOM 6482 C CA . TYR A 1 848 ? 3.109 7.579 -25.108 1.00 24.25 848 TYR A CA 1
ATOM 6483 C C . TYR A 1 848 ? 3.668 6.161 -25.008 1.00 22.59 848 TYR A C 1
ATOM 6484 O O . TYR A 1 848 ? 3.958 5.692 -23.943 1.00 21.69 848 TYR A O 1
ATOM 6493 N N . PHE A 1 849 ? 3.813 5.517 -26.153 1.00 22.79 849 PHE A N 1
ATOM 6494 C CA . PHE A 1 849 ? 4.331 4.133 -26.168 1.00 22.25 849 PHE A CA 1
ATOM 6495 C C . PHE A 1 849 ? 5.741 4.117 -25.573 1.00 21.94 849 PHE A C 1
ATOM 6496 O O . PHE A 1 849 ? 5.995 3.301 -24.731 1.00 23.36 849 PHE A O 1
ATOM 6504 N N . SER A 1 850 ? 6.605 5.028 -25.997 1.00 23.70 850 SER A N 1
ATOM 6505 C CA . SER A 1 850 ? 7.981 5.039 -25.437 1.00 23.73 850 SER A CA 1
ATOM 6506 C C . SER A 1 850 ? 7.987 5.410 -23.952 1.00 22.57 850 SER A C 1
ATOM 6507 O O . SER A 1 850 ? 8.807 4.902 -23.242 1.00 25.59 850 SER A O 1
ATOM 6510 N N . ILE A 1 851 ? 7.120 6.317 -23.529 1.00 23.10 851 ILE A N 1
ATOM 6511 C CA . ILE A 1 851 ? 7.092 6.654 -22.083 1.00 22.23 851 ILE A CA 1
ATOM 6512 C C . ILE A 1 851 ? 6.668 5.416 -21.303 1.00 25.14 851 ILE A C 1
ATOM 6513 O O . ILE A 1 851 ? 7.303 5.081 -20.363 1.00 23.05 851 ILE A O 1
ATOM 6518 N N . TYR A 1 852 ? 5.620 4.756 -21.761 1.00 24.46 852 TYR A N 1
ATOM 6519 C CA . TYR A 1 852 ? 5.079 3.604 -21.014 1.00 22.63 852 TYR A CA 1
ATOM 6520 C C . TYR A 1 852 ? 6.130 2.503 -20.891 1.00 21.28 852 TYR A C 1
ATOM 6521 O O . TYR A 1 852 ? 6.337 2.003 -19.825 1.00 22.66 852 TYR A O 1
ATOM 6530 N N . HIS A 1 853 ? 6.762 2.156 -21.996 1.00 22.59 853 HIS A N 1
ATOM 6531 C CA . HIS A 1 853 ? 7.780 1.077 -21.982 1.00 24.02 853 HIS A CA 1
ATOM 6532 C C . HIS A 1 853 ? 9.006 1.471 -21.144 1.00 25.03 853 HIS A C 1
ATOM 6533 O O . HIS A 1 853 ? 9.548 0.617 -20.479 1.00 25.07 853 HIS A O 1
ATOM 6540 N N . TYR A 1 854 ? 9.431 2.723 -21.207 1.00 25.12 854 TYR A N 1
ATOM 6541 C CA . TYR A 1 854 ? 10.600 3.082 -20.377 1.00 25.30 854 TYR A CA 1
ATOM 6542 C C . TYR A 1 854 ? 10.255 2.918 -18.894 1.00 25.20 854 TYR A C 1
ATOM 6543 O O . TYR A 1 854 ? 10.974 2.286 -18.180 1.00 24.75 854 TYR A O 1
ATOM 6552 N N . VAL A 1 855 ? 9.127 3.460 -18.471 1.00 23.20 855 VAL A N 1
ATOM 6553 C CA . VAL A 1 855 ? 8.716 3.354 -17.047 1.00 24.22 855 VAL A CA 1
ATOM 6554 C C . VAL A 1 855 ? 8.514 1.882 -16.701 1.00 25.39 855 VAL A C 1
ATOM 6555 O O . VAL A 1 855 ? 8.962 1.459 -15.672 1.00 26.49 855 VAL A O 1
ATOM 6559 N N . MET A 1 856 ? 7.890 1.130 -17.591 1.00 25.76 856 MET A N 1
ATOM 6560 C CA . MET A 1 856 ? 7.637 -0.300 -17.308 1.00 25.45 856 MET A CA 1
ATOM 6561 C C . MET A 1 856 ? 8.968 -1.031 -17.126 1.00 24.26 856 MET A C 1
ATOM 6562 O O . MET A 1 856 ? 9.072 -1.790 -16.209 1.00 27.84 856 MET A O 1
ATOM 6567 N N . GLN A 1 857 ? 9.931 -0.787 -18.000 1.00 24.72 857 GLN A N 1
ATOM 6568 C CA . GLN A 1 857 ? 11.250 -1.462 -17.922 1.00 26.11 857 GLN A CA 1
ATOM 6569 C C . GLN A 1 857 ? 11.959 -1.075 -16.620 1.00 28.64 857 GLN A C 1
ATOM 6570 O O . GLN A 1 857 ? 12.581 -1.914 -16.033 1.00 27.92 857 GLN A O 1
ATOM 6576 N N . ARG A 1 858 ? 11.863 0.180 -16.213 1.00 27.37 858 ARG A N 1
ATOM 6577 C CA . ARG A 1 858 ? 12.481 0.597 -14.934 1.00 28.47 858 ARG A CA 1
ATOM 6578 C C . ARG A 1 858 ? 11.808 -0.146 -13.779 1.00 33.72 858 ARG A C 1
ATOM 6579 O O . ARG A 1 858 ? 12.492 -0.551 -12.882 1.00 30.75 858 ARG A O 1
ATOM 6587 N N . CYS A 1 859 ? 10.486 -0.279 -13.816 1.00 28.19 859 CYS A N 1
ATOM 6588 C CA . CYS A 1 859 ? 9.762 -0.994 -12.746 1.00 28.51 859 CYS A CA 1
ATOM 6589 C C . CYS A 1 859 ? 10.171 -2.467 -12.738 1.00 29.32 859 CYS A C 1
ATOM 6590 O O . CYS A 1 859 ? 10.308 -3.021 -11.680 1.00 33.01 859 CYS A O 1
ATOM 6593 N N . ILE A 1 860 ? 10.287 -3.081 -13.902 1.00 28.13 860 ILE A N 1
ATOM 6594 C CA . ILE A 1 860 ? 10.641 -4.529 -13.980 1.00 31.87 860 ILE A CA 1
ATOM 6595 C C . ILE A 1 860 ? 12.056 -4.781 -13.452 1.00 34.72 860 ILE A C 1
ATOM 6596 O O . ILE A 1 860 ? 12.248 -5.775 -12.791 1.00 32.28 860 ILE A O 1
ATOM 6601 N N . THR A 1 861 ? 12.995 -3.905 -13.787 1.00 31.71 861 THR A N 1
ATOM 6602 C CA . THR A 1 861 ? 14.415 -4.112 -13.424 1.00 32.18 861 THR A CA 1
ATOM 6603 C C . THR A 1 861 ? 14.754 -3.570 -12.037 1.00 38.41 861 THR A C 1
ATOM 6604 O O . THR A 1 861 ? 15.864 -3.763 -11.625 1.00 44.71 861 THR A O 1
ATOM 6608 N N . LYS A 1 862 ? 13.834 -2.905 -11.367 1.00 36.92 862 LYS A N 1
ATOM 6609 C CA . LYS A 1 862 ? 14.127 -2.380 -10.019 1.00 45.35 862 LYS A CA 1
ATOM 6610 C C . LYS A 1 862 ? 14.536 -3.545 -9.119 1.00 51.30 862 LYS A C 1
ATOM 6611 O O . LYS A 1 862 ? 13.827 -4.531 -9.067 1.00 49.09 862 LYS A O 1
ATOM 6617 N N . ARG A 1 863 ? 15.669 -3.397 -8.425 1.00 59.75 863 ARG A N 1
ATOM 6618 C CA . ARG A 1 863 ? 16.176 -4.449 -7.504 1.00 72.48 863 ARG A CA 1
ATOM 6619 C C . ARG A 1 863 ? 15.565 -4.231 -6.115 1.00 72.45 863 ARG A C 1
ATOM 6620 O O . ARG A 1 863 ? 15.937 -3.240 -5.455 1.00 88.38 863 ARG A O 1
ATOM 6628 N N . GLY A 1 864 ? 14.663 -5.126 -5.699 1.00 92.48 864 GLY A N 1
ATOM 6629 C CA . GLY A 1 864 ? 13.999 -5.025 -4.385 1.00 106.28 864 GLY A CA 1
ATOM 6630 C C . GLY A 1 864 ? 14.994 -4.780 -3.264 1.00 119.21 864 GLY A C 1
ATOM 6631 O O . GLY A 1 864 ? 15.990 -5.527 -3.185 1.00 104.24 864 GLY A O 1
ATOM 6632 N N . ASP A 1 865 ? 14.733 -3.770 -2.428 1.00 127.01 865 ASP A N 1
ATOM 6633 C CA . ASP A 1 865 ? 15.630 -3.431 -1.290 1.00 131.09 865 ASP A CA 1
ATOM 6634 C C . ASP A 1 865 ? 15.369 -4.405 -0.135 1.00 140.72 865 ASP A C 1
ATOM 6635 O O . ASP A 1 865 ? 16.294 -4.627 0.672 1.00 145.38 865 ASP A O 1
ATOM 6640 N N . ASP A 1 866 ? 14.154 -4.958 -0.070 1.00 146.23 866 ASP A N 1
ATOM 6641 C CA . ASP A 1 866 ? 13.778 -5.920 1.002 1.00 151.86 866 ASP A CA 1
ATOM 6642 C C . ASP A 1 866 ? 14.280 -7.318 0.623 1.00 163.08 866 ASP A C 1
ATOM 6643 O O . ASP A 1 866 ? 14.718 -8.054 1.529 1.00 160.21 866 ASP A O 1
ATOM 6648 N N . THR A 1 867 ? 14.211 -7.659 -0.668 1.00 171.69 867 THR A N 1
ATOM 6649 C CA . THR A 1 867 ? 14.668 -8.987 -1.159 1.00 164.64 867 THR A CA 1
ATOM 6650 C C . THR A 1 867 ? 16.186 -8.955 -1.371 1.00 174.41 867 THR A C 1
ATOM 6651 O O . THR A 1 867 ? 16.759 -7.847 -1.364 1.00 172.51 867 THR A O 1
ATOM 6655 N N . LYS A 1 868 ? 16.802 -10.128 -1.551 1.00 170.79 868 LYS A N 1
ATOM 6656 C CA . LYS A 1 868 ? 18.271 -10.224 -1.765 1.00 156.14 868 LYS A CA 1
ATOM 6657 C C . LYS A 1 868 ? 18.578 -10.053 -3.257 1.00 152.67 868 LYS A C 1
ATOM 6658 O O . LYS A 1 868 ? 17.625 -10.072 -4.062 1.00 145.42 868 LYS A O 1
ATOM 6664 N N . GLN A 1 869 ? 19.860 -9.894 -3.601 1.00 142.08 869 GLN A N 1
ATOM 6665 C CA . GLN A 1 869 ? 20.284 -9.719 -5.016 1.00 130.93 869 GLN A CA 1
ATOM 6666 C C . GLN A 1 869 ? 19.679 -10.842 -5.867 1.00 131.15 869 GLN A C 1
ATOM 6667 O O . GLN A 1 869 ? 19.998 -12.019 -5.605 1.00 117.18 869 GLN A O 1
ATOM 6673 N N . GLU A 1 870 ? 18.840 -10.481 -6.843 1.00 132.23 870 GLU A N 1
ATOM 6674 C CA . GLU A 1 870 ? 18.190 -11.478 -7.736 1.00 117.69 870 GLU A CA 1
ATOM 6675 C C . GLU A 1 870 ? 18.904 -11.487 -9.092 1.00 105.96 870 GLU A C 1
ATOM 6676 O O . GLU A 1 870 ? 19.793 -10.637 -9.299 1.00 103.96 870 GLU A O 1
ATOM 6682 N N . GLU A 1 871 ? 18.521 -12.417 -9.974 1.00 92.09 871 GLU A N 1
ATOM 6683 C CA . GLU A 1 871 ? 19.139 -12.529 -11.323 1.00 81.55 871 GLU A CA 1
ATOM 6684 C C . GLU A 1 871 ? 18.883 -11.237 -12.108 1.00 71.86 871 GLU A C 1
ATOM 6685 O O . GLU A 1 871 ? 17.843 -11.158 -12.792 1.00 68.58 871 GLU A O 1
ATOM 6691 N N . LYS A 1 872 ? 19.802 -10.285 -11.961 1.00 63.41 872 LYS A N 1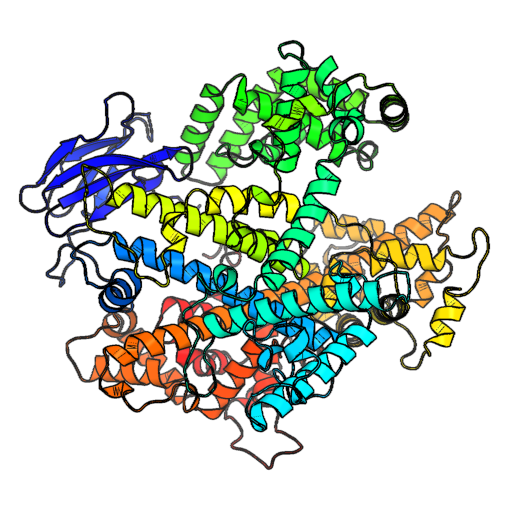
ATOM 6692 C CA . LYS A 1 872 ? 19.776 -9.017 -12.719 1.00 61.61 872 LYS A CA 1
ATOM 6693 C C . LYS A 1 872 ? 19.438 -9.333 -14.179 1.00 57.52 872 LYS A C 1
ATOM 6694 O O . LYS A 1 872 ? 20.066 -10.224 -14.745 1.00 51.09 872 LYS A O 1
ATOM 6700 N N . ILE A 1 873 ? 18.480 -8.607 -14.756 1.00 48.19 873 ILE A N 1
ATOM 6701 C CA . ILE A 1 873 ? 18.069 -8.841 -16.165 1.00 40.49 873 ILE A CA 1
ATOM 6702 C C . ILE A 1 873 ? 19.180 -8.293 -17.050 1.00 39.33 873 ILE A C 1
ATOM 6703 O O . ILE A 1 873 ? 19.666 -7.231 -16.748 1.00 43.84 873 ILE A O 1
ATOM 6708 N N . LYS A 1 874 ? 19.477 -8.943 -18.173 1.00 39.19 874 LYS A N 1
ATOM 6709 C CA . LYS A 1 874 ? 20.572 -8.519 -19.086 1.00 40.28 874 LYS A CA 1
ATOM 6710 C C . LYS A 1 874 ? 20.346 -7.151 -19.745 1.00 48.39 874 LYS A C 1
ATOM 6711 O O . LYS A 1 874 ? 21.309 -6.597 -20.227 1.00 41.53 874 LYS A O 1
ATOM 6717 N N . TYR A 1 875 ? 19.112 -6.659 -19.808 1.00 38.32 875 TYR A N 1
ATOM 6718 C CA . TYR A 1 875 ? 18.804 -5.354 -20.427 1.00 35.23 875 TYR A CA 1
ATOM 6719 C C . TYR A 1 875 ? 18.975 -4.203 -19.428 1.00 33.59 875 TYR A C 1
ATOM 6720 O O . TYR A 1 875 ? 18.991 -3.077 -19.868 1.00 37.02 875 TYR A O 1
ATOM 6729 N N . GLU A 1 876 ? 19.105 -4.488 -18.138 1.00 33.19 876 GLU A N 1
ATOM 6730 C CA . GLU A 1 876 ? 19.175 -3.410 -17.115 1.00 33.93 876 GLU A CA 1
ATOM 6731 C C . GLU A 1 876 ? 20.287 -2.393 -17.390 1.00 39.81 876 GLU A C 1
ATOM 6732 O O . GLU A 1 876 ? 20.011 -1.212 -17.383 1.00 35.55 876 GLU A O 1
ATOM 6738 N N . ASP A 1 877 ? 21.511 -2.846 -17.614 1.00 42.23 877 ASP A N 1
ATOM 6739 C CA . ASP A 1 877 ? 22.637 -1.892 -17.770 1.00 46.67 877 ASP A CA 1
ATOM 6740 C C . ASP A 1 877 ? 22.389 -0.891 -18.895 1.00 38.15 877 ASP A C 1
ATOM 6741 O O . ASP A 1 877 ? 22.552 0.283 -18.653 1.00 41.34 877 ASP A O 1
ATOM 6746 N N . ASP A 1 878 ? 22.044 -1.360 -20.082 1.00 35.54 878 ASP A N 1
ATOM 6747 C CA . ASP A 1 878 ? 21.823 -0.432 -21.215 1.00 36.94 878 ASP A CA 1
ATOM 6748 C C . ASP A 1 878 ? 20.623 0.486 -20.952 1.00 38.74 878 ASP A C 1
ATOM 6749 O O . ASP A 1 878 ? 20.672 1.643 -21.323 1.00 40.43 878 ASP A O 1
ATOM 6754 N N . LEU A 1 879 ? 19.571 -0.045 -20.353 1.00 37.94 879 LEU A N 1
ATOM 6755 C CA . LEU A 1 879 ? 18.378 0.786 -20.081 1.00 33.84 879 LEU A CA 1
ATOM 6756 C C . LEU A 1 879 ? 18.776 1.933 -19.153 1.00 31.55 879 LEU A C 1
ATOM 6757 O O . LEU A 1 879 ? 18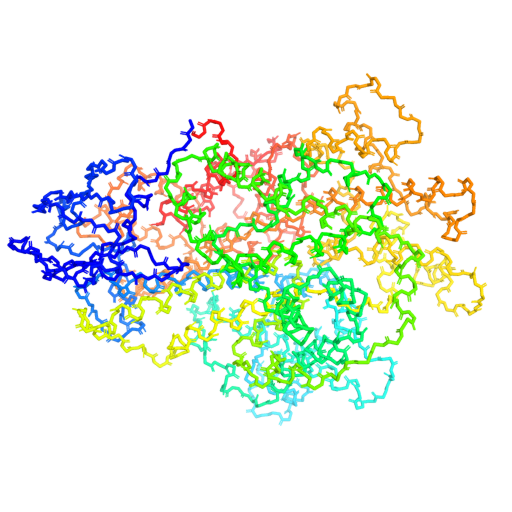.384 3.040 -19.398 1.00 35.57 879 LEU A O 1
ATOM 6762 N N . LEU A 1 880 ? 19.561 1.646 -18.130 1.00 35.94 880 LEU A N 1
ATOM 6763 C CA . LEU A 1 880 ? 19.985 2.704 -17.188 1.00 37.22 880 LEU A CA 1
ATOM 6764 C C . LEU A 1 880 ? 20.881 3.729 -17.891 1.00 39.33 880 LEU A C 1
ATOM 6765 O O . LEU A 1 880 ? 20.842 4.870 -17.511 1.00 48.51 880 LEU A O 1
ATOM 6770 N N . LYS A 1 881 ? 21.748 3.298 -18.788 1.00 37.93 881 LYS A N 1
ATOM 6771 C CA . LYS A 1 881 ? 22.618 4.234 -19.544 1.00 44.19 881 LYS A CA 1
ATOM 6772 C C . LYS A 1 881 ? 21.869 5.014 -20.628 1.00 43.30 881 LYS A C 1
ATOM 6773 O O . LYS A 1 881 ? 22.206 6.162 -20.850 1.00 40.41 881 LYS A O 1
ATOM 6779 N N . ASN A 1 882 ? 21.000 4.333 -21.361 1.00 37.03 882 ASN A N 1
ATOM 6780 C CA . ASN A 1 882 ? 20.284 4.897 -22.532 1.00 36.18 882 ASN A CA 1
ATOM 6781 C C . ASN A 1 882 ? 19.261 5.984 -22.205 1.00 32.10 882 ASN A C 1
ATOM 6782 O O . ASN A 1 882 ? 19.012 6.756 -23.095 1.00 34.31 882 ASN A O 1
ATOM 6787 N N . HIS A 1 883 ? 18.589 5.906 -21.058 1.00 32.23 883 HIS A N 1
ATOM 6788 C CA . HIS A 1 883 ? 17.516 6.874 -20.708 1.00 33.33 883 HIS A CA 1
ATOM 6789 C C . HIS A 1 883 ? 16.372 6.779 -21.731 1.00 30.04 883 HIS A C 1
ATOM 6790 O O . HIS A 1 883 ? 15.763 7.783 -22.049 1.00 30.46 883 HIS A O 1
ATOM 6797 N N . GLY A 1 884 ? 16.154 5.579 -22.243 1.00 30.45 884 GLY A N 1
ATOM 6798 C CA . GLY A 1 884 ? 15.083 5.296 -23.205 1.00 31.57 884 GLY A CA 1
ATOM 6799 C C . GLY A 1 884 ? 14.783 3.820 -23.200 1.00 31.45 884 GLY A C 1
ATOM 6800 O O . GLY A 1 884 ? 15.661 3.065 -22.888 1.00 28.83 884 GLY A O 1
ATOM 6801 N N . TYR A 1 885 ? 13.587 3.425 -23.613 1.00 29.03 885 TYR A N 1
ATOM 6802 C CA . TYR A 1 885 ? 13.230 1.989 -23.578 1.00 26.08 885 TYR A CA 1
ATOM 6803 C C . TYR A 1 885 ? 14.063 1.192 -24.585 1.00 26.82 885 TYR A C 1
ATOM 6804 O O . TYR A 1 885 ? 14.518 1.733 -25.556 1.00 28.53 885 TYR A O 1
ATOM 6813 N N . THR A 1 886 ? 14.231 -0.092 -24.306 1.00 27.11 886 THR A N 1
ATOM 6814 C CA . THR A 1 886 ? 14.982 -1.017 -25.179 1.00 32.35 886 THR A CA 1
ATOM 6815 C C . THR A 1 886 ? 13.976 -1.820 -26.003 1.00 29.62 886 THR A C 1
ATOM 6816 O O . THR A 1 886 ? 13.190 -2.514 -25.416 1.00 29.28 886 THR A O 1
ATOM 6820 N N . LYS A 1 887 ? 14.081 -1.754 -27.324 1.00 29.43 887 LYS A N 1
ATOM 6821 C CA . LYS A 1 887 ? 13.125 -2.416 -28.241 1.00 31.90 887 LYS A CA 1
ATOM 6822 C C . LYS A 1 887 ? 13.123 -3.930 -28.048 1.00 35.87 887 LYS A C 1
ATOM 6823 O O . LYS A 1 887 ? 12.068 -4.493 -28.004 1.00 28.06 887 LYS A O 1
ATOM 6829 N N . ASP A 1 888 ? 14.290 -4.535 -27.896 1.00 32.17 888 ASP A N 1
ATOM 6830 C CA . ASP A 1 888 ? 14.392 -6.001 -27.702 1.00 33.16 888 ASP A CA 1
ATOM 6831 C C . ASP A 1 888 ? 13.723 -6.429 -26.400 1.00 26.81 888 ASP A C 1
ATOM 6832 O O . ASP A 1 888 ? 13.313 -7.555 -26.327 1.00 29.95 888 ASP A O 1
ATOM 6837 N N . PHE A 1 889 ? 13.790 -5.588 -25.381 1.00 27.20 889 PHE A N 1
ATOM 6838 C CA . PHE A 1 889 ? 13.203 -5.872 -24.051 1.00 28.09 889 PHE A CA 1
ATOM 6839 C C . PHE A 1 889 ? 11.675 -5.933 -24.163 1.00 25.62 889 PHE A C 1
ATOM 6840 O O . PHE A 1 889 ? 11.065 -6.730 -23.520 1.00 26.44 889 PHE A O 1
ATOM 6848 N N . VAL A 1 890 ? 11.100 -5.051 -24.972 1.00 29.43 890 VAL A N 1
ATOM 6849 C CA . VAL A 1 890 ? 9.626 -5.055 -25.186 1.00 27.21 890 VAL A CA 1
ATOM 6850 C C . VAL A 1 890 ? 9.251 -6.390 -25.832 1.00 25.25 890 VAL A C 1
ATOM 6851 O O . VAL A 1 890 ? 8.347 -7.015 -25.373 1.00 26.64 890 VAL A O 1
ATOM 6855 N N . LYS A 1 891 ? 9.990 -6.805 -26.851 1.00 26.45 891 LYS A N 1
ATOM 6856 C CA . LYS A 1 891 ? 9.689 -8.075 -27.555 1.00 29.18 891 LYS A CA 1
ATOM 6857 C C . LYS A 1 891 ? 9.814 -9.264 -26.601 1.00 28.56 891 LYS A C 1
ATOM 6858 O O . LYS A 1 891 ? 8.994 -10.133 -26.665 1.00 27.96 891 LYS A O 1
ATOM 6864 N N . ALA A 1 892 ? 10.842 -9.279 -25.764 1.00 29.27 892 ALA A N 1
ATOM 6865 C CA . ALA A 1 892 ? 11.025 -10.381 -24.802 1.00 27.79 892 ALA A CA 1
ATOM 6866 C C . ALA A 1 892 ? 9.860 -10.394 -23.813 1.00 26.61 892 ALA A C 1
ATOM 6867 O O . ALA A 1 892 ? 9.295 -11.435 -23.574 1.00 26.53 892 ALA A O 1
ATOM 6869 N N . LEU A 1 893 ? 9.503 -9.231 -23.295 1.00 26.92 893 LEU A N 1
ATOM 6870 C CA . LEU A 1 893 ? 8.400 -9.118 -22.312 1.00 24.85 893 LEU A CA 1
ATOM 6871 C C . LEU A 1 893 ? 7.064 -9.546 -22.934 1.00 23.84 893 LEU A C 1
ATOM 6872 O O . LEU A 1 893 ? 6.268 -10.101 -22.241 1.00 24.35 893 LEU A O 1
ATOM 6877 N N . ASN A 1 894 ? 6.878 -9.270 -24.215 1.00 23.77 894 ASN A N 1
ATOM 6878 C CA . ASN A 1 894 ? 5.627 -9.551 -24.963 1.00 25.56 894 ASN A CA 1
ATOM 6879 C C . ASN A 1 894 ? 5.624 -10.966 -25.543 1.00 25.98 894 ASN A C 1
ATOM 6880 O O . ASN A 1 894 ? 4.629 -11.354 -26.082 1.00 26.49 894 ASN A O 1
ATOM 6885 N N . SER A 1 895 ? 6.672 -11.749 -25.295 1.00 28.05 895 SER A N 1
ATOM 6886 C CA . SER A 1 895 ? 6.832 -13.107 -25.881 1.00 25.87 895 SER A CA 1
ATOM 6887 C C . SER A 1 895 ? 5.663 -14.024 -25.500 1.00 27.34 895 SER A C 1
ATOM 6888 O O . SER A 1 895 ? 5.279 -14.825 -26.306 1.00 30.29 895 SER A O 1
ATOM 6891 N N . PRO A 1 896 ? 5.037 -13.901 -24.320 1.00 29.11 896 PRO A N 1
ATOM 6892 C CA . PRO A 1 896 ? 3.878 -14.717 -23.980 1.00 25.78 896 PRO A CA 1
ATOM 6893 C C . PRO A 1 896 ? 2.693 -14.516 -24.947 1.00 26.03 896 PRO A C 1
ATOM 6894 O O . PRO A 1 896 ? 1.893 -15.373 -25.044 1.00 26.66 896 PRO A O 1
ATOM 6898 N N . PHE A 1 897 ? 2.629 -13.351 -25.586 1.00 23.44 897 PHE A N 1
ATOM 6899 C CA . PHE A 1 897 ? 1.544 -12.953 -26.516 1.00 24.45 897 PHE A CA 1
ATOM 6900 C C . PHE A 1 897 ? 1.903 -13.333 -27.947 1.00 26.50 897 PHE A C 1
ATOM 6901 O O . PHE A 1 897 ? 1.106 -13.141 -28.810 1.00 24.64 897 PHE A O 1
ATOM 6909 N N . GLY A 1 898 ? 3.051 -13.972 -28.117 1.00 25.62 898 GLY A N 1
ATOM 6910 C CA . GLY A 1 898 ? 3.601 -14.329 -29.433 1.00 27.20 898 GLY A CA 1
ATOM 6911 C C . GLY A 1 898 ? 2.695 -15.221 -30.257 1.00 27.19 898 GLY A C 1
ATOM 6912 O O . GLY A 1 898 ? 2.740 -15.125 -31.450 1.00 28.71 898 GLY A O 1
ATOM 6913 N N . TYR A 1 899 ? 1.880 -16.040 -29.614 1.00 25.55 899 TYR A N 1
ATOM 6914 C CA . TYR A 1 899 ? 0.976 -16.978 -30.320 1.00 28.86 899 TYR A CA 1
ATOM 6915 C C . TYR A 1 899 ? -0.048 -16.221 -31.177 1.00 26.34 899 TYR A C 1
ATOM 6916 O O . TYR A 1 899 ? -0.587 -16.827 -32.066 1.00 27.91 899 TYR A O 1
ATOM 6925 N N . ASN A 1 900 ? -0.409 -14.998 -30.807 1.00 24.27 900 ASN A N 1
ATOM 6926 C CA . ASN A 1 900 ? -1.301 -14.162 -31.648 1.00 24.12 900 ASN A CA 1
ATOM 6927 C C . ASN A 1 900 ? -0.366 -13.156 -32.315 1.00 26.39 900 ASN A C 1
ATOM 6928 O O . ASN A 1 900 ? -0.022 -12.174 -31.694 1.00 24.88 900 ASN A O 1
ATOM 6933 N N . ILE A 1 901 ? 0.021 -13.425 -33.549 1.00 25.66 901 ILE A N 1
ATOM 6934 C CA . ILE A 1 901 ? 1.069 -12.602 -34.203 1.00 24.94 901 ILE A CA 1
ATOM 6935 C C . ILE A 1 901 ? 0.658 -11.133 -34.340 1.00 27.04 901 ILE A C 1
ATOM 6936 O O . ILE A 1 901 ? 1.475 -10.303 -34.050 1.00 24.64 901 ILE A O 1
ATOM 6941 N N . PRO A 1 902 ? -0.556 -10.791 -34.802 1.00 25.17 902 PRO A N 1
ATOM 6942 C CA . PRO A 1 902 ? -0.934 -9.396 -34.933 1.00 23.89 902 PRO A CA 1
ATOM 6943 C C . PRO A 1 902 ? -0.909 -8.680 -33.576 1.00 21.89 902 PRO A C 1
ATOM 6944 O O . PRO A 1 902 ? -0.475 -7.588 -33.534 1.00 22.86 902 PRO A O 1
ATOM 6948 N N . ARG A 1 903 ? -1.405 -9.321 -32.531 1.00 23.14 903 ARG A N 1
ATOM 6949 C CA . ARG A 1 903 ? -1.363 -8.668 -31.207 1.00 23.01 903 ARG A CA 1
ATOM 6950 C C . ARG A 1 903 ? 0.103 -8.478 -30.798 1.00 25.21 903 ARG A C 1
ATOM 6951 O O . ARG A 1 903 ? 0.469 -7.389 -30.468 1.00 23.78 903 ARG A O 1
ATOM 6959 N N . PHE A 1 904 ? 0.920 -9.509 -30.955 1.00 23.59 904 PHE A N 1
ATOM 6960 C CA . PHE A 1 904 ? 2.340 -9.438 -30.535 1.00 22.54 904 PHE A CA 1
ATOM 6961 C C . PHE A 1 904 ? 3.080 -8.338 -31.290 1.00 24.49 904 PHE A C 1
ATOM 6962 O O . PHE A 1 904 ? 3.792 -7.587 -30.674 1.00 25.78 904 PHE A O 1
ATOM 6970 N N . LYS A 1 905 ? 2.918 -8.273 -32.602 1.00 24.68 905 LYS A N 1
ATOM 6971 C CA . LYS A 1 905 ? 3.592 -7.211 -33.379 1.00 23.75 905 LYS A CA 1
ATOM 6972 C C . LYS A 1 905 ? 3.054 -5.829 -33.007 1.00 23.85 905 LYS A C 1
ATOM 6973 O O . LYS A 1 905 ? 3.839 -4.941 -32.807 1.00 23.26 905 LYS A O 1
ATOM 6979 N N . ASN A 1 906 ? 1.742 -5.698 -32.886 1.00 23.63 906 ASN A N 1
ATOM 6980 C CA . ASN A 1 906 ? 1.149 -4.375 -32.589 1.00 22.97 906 ASN A CA 1
ATOM 6981 C C . ASN A 1 906 ? 1.627 -3.879 -31.224 1.00 21.46 906 ASN A C 1
ATOM 6982 O O . ASN A 1 906 ? 1.835 -2.704 -31.095 1.00 23.75 906 ASN A O 1
ATOM 6987 N N . LEU A 1 907 ? 1.766 -4.776 -30.259 1.00 19.94 907 LEU A N 1
ATOM 6988 C CA . LEU A 1 907 ? 2.155 -4.400 -28.882 1.00 20.42 907 LEU A CA 1
ATOM 6989 C C . LEU A 1 907 ? 3.677 -4.268 -28.735 1.00 23.69 907 LEU A C 1
ATOM 6990 O O . LEU A 1 907 ? 4.086 -3.756 -27.727 1.00 24.60 907 LEU A O 1
ATOM 6995 N N . SER A 1 908 ? 4.451 -4.755 -29.704 1.00 24.17 908 SER A N 1
ATOM 6996 C CA . SER A 1 908 ? 5.934 -4.757 -29.610 1.00 24.30 908 SER A CA 1
ATOM 6997 C C . SER A 1 908 ? 6.596 -3.698 -30.491 1.00 29.71 908 SER A C 1
ATOM 6998 O O . SER A 1 908 ? 7.695 -3.317 -30.177 1.00 29.63 908 SER A O 1
ATOM 7001 N N . ILE A 1 909 ? 5.944 -3.274 -31.559 1.00 24.94 909 ILE A N 1
ATOM 7002 C CA . ILE A 1 909 ? 6.550 -2.309 -32.512 1.00 28.18 909 ILE A CA 1
ATOM 7003 C C . ILE A 1 909 ? 5.808 -0.981 -32.426 1.00 28.07 909 ILE A C 1
ATOM 7004 O O . ILE A 1 909 ? 4.680 -0.924 -32.830 1.00 27.08 909 ILE A O 1
ATOM 7009 N N . GLU A 1 910 ? 6.521 0.072 -32.067 1.00 26.90 910 GLU A N 1
ATOM 7010 C CA . GLU A 1 910 ? 5.898 1.386 -31.795 1.00 26.88 910 GLU A CA 1
ATOM 7011 C C . GLU A 1 910 ? 5.109 1.871 -33.014 1.00 26.86 910 GLU A C 1
ATOM 7012 O O . GLU A 1 910 ? 4.036 2.379 -32.820 1.00 27.58 910 GLU A O 1
ATOM 7018 N N . GLN A 1 911 ? 5.627 1.664 -34.218 1.00 26.82 911 GLN A N 1
ATOM 7019 C CA . GLN A 1 911 ? 4.978 2.130 -35.467 1.00 28.16 911 GLN A CA 1
ATOM 7020 C C . GLN A 1 911 ? 3.632 1.438 -35.700 1.00 27.41 911 GLN A C 1
ATOM 7021 O O . GLN A 1 911 ? 2.836 2.007 -36.383 1.00 29.56 911 GLN A O 1
ATOM 7027 N N . LEU A 1 912 ? 3.459 0.217 -35.222 1.00 24.41 912 LEU A N 1
ATOM 7028 C CA . LEU A 1 912 ? 2.201 -0.530 -35.456 1.00 25.85 912 LEU A CA 1
ATOM 7029 C C . LEU A 1 912 ? 1.216 -0.366 -34.298 1.00 27.50 912 LEU A C 1
ATOM 7030 O O . LEU A 1 912 ? 0.108 -0.814 -34.425 1.00 27.98 912 LEU A O 1
ATOM 7035 N N . PHE A 1 913 ? 1.650 0.226 -33.202 1.00 23.04 913 PHE A N 1
ATOM 7036 C CA . PHE A 1 913 ? 0.817 0.237 -31.980 1.00 23.21 913 PHE A CA 1
ATOM 7037 C C . PHE A 1 913 ? -0.489 1.034 -32.060 1.00 23.98 913 PHE A C 1
ATOM 7038 O O . PHE A 1 913 ? -1.518 0.488 -31.713 1.00 24.25 913 PHE A O 1
ATOM 7046 N N . ASP A 1 914 ? -0.426 2.272 -32.506 1.00 24.33 914 ASP A N 1
ATOM 7047 C CA . ASP A 1 914 ? -1.623 3.139 -32.484 1.00 25.93 914 ASP A CA 1
ATOM 7048 C C . ASP A 1 914 ? -2.238 3.276 -33.875 1.00 28.95 914 ASP A C 1
ATOM 7049 O O . ASP A 1 914 ? -1.588 3.764 -34.760 1.00 28.26 914 ASP A O 1
ATOM 7054 N N . ARG A 1 915 ? -3.520 2.951 -33.988 1.00 24.16 915 ARG A N 1
ATOM 7055 C CA . ARG A 1 915 ? -4.253 3.050 -35.272 1.00 27.32 915 ARG A CA 1
ATOM 7056 C C . ARG A 1 915 ? -4.333 4.509 -35.729 1.00 28.84 915 ARG A C 1
ATOM 7057 O O . ARG A 1 915 ? -4.497 4.718 -36.898 1.00 35.34 915 ARG A O 1
ATOM 7065 N N . ASN A 1 916 ? -4.228 5.456 -34.806 1.00 30.94 916 ASN A N 1
ATOM 7066 C CA . ASN A 1 916 ? -4.36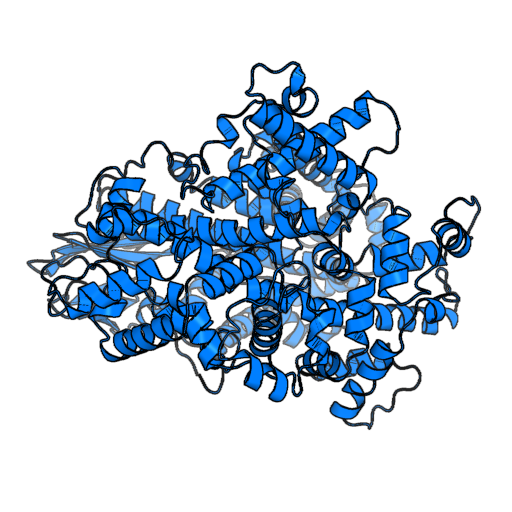2 6.904 -35.116 1.00 36.23 916 ASN A CA 1
ATOM 7067 C C . ASN A 1 916 ? -3.022 7.555 -35.451 1.00 42.87 916 ASN A C 1
ATOM 7068 O O . ASN A 1 916 ? -3.019 8.741 -35.732 1.00 47.09 916 ASN A O 1
ATOM 7073 N N . GLU A 1 917 ? -1.935 6.801 -35.425 1.00 43.92 917 GLU A N 1
ATOM 7074 C CA . GLU A 1 917 ? -0.602 7.396 -35.688 1.00 55.40 917 GLU A CA 1
ATOM 7075 C C . GLU A 1 917 ? -0.092 6.974 -37.063 1.00 57.63 917 GLU A C 1
ATOM 7076 O O . GLU A 1 917 ? -0.588 5.986 -37.574 1.00 51.36 917 GLU A O 1
ATOM 7082 N N . TYR A 1 918 ? 0.832 7.762 -37.616 1.00 60.96 918 TYR A N 1
ATOM 7083 C CA . TYR A 1 918 ? 1.503 7.477 -38.908 1.00 65.80 918 TYR A CA 1
ATOM 7084 C C . TYR A 1 918 ? 0.474 7.319 -40.030 1.00 65.80 918 TYR A C 1
ATOM 7085 O O . TYR A 1 918 ? 0.636 6.457 -40.885 1.00 50.78 918 TYR A O 1
ATOM 7094 N N . LEU A 1 919 ? -0.566 8.140 -40.008 1.00 62.29 919 LEU A N 1
ATOM 7095 C CA . LEU A 1 919 ? -1.589 7.978 -41.060 1.00 70.68 919 LEU A CA 1
ATOM 7096 C C . LEU A 1 919 ? -0.979 8.253 -42.437 1.00 79.74 919 LEU A C 1
ATOM 7097 O O . LEU A 1 919 ? -1.286 7.495 -43.359 1.00 68.98 919 LEU A O 1
ATOM 7102 N N . THR A 1 920 ? -0.142 9.286 -42.561 1.00 83.85 920 THR A N 1
ATOM 7103 C CA . THR A 1 920 ? 0.421 9.584 -43.906 1.00 90.23 920 THR A CA 1
ATOM 7104 C C . THR A 1 920 ? 1.394 8.473 -44.313 1.00 93.44 920 THR A C 1
ATOM 7105 O O . THR A 1 920 ? 1.224 7.936 -45.403 1.00 102.19 920 THR A O 1
ATOM 7109 N N . GLU A 1 921 ? 2.309 8.074 -43.428 1.00 99.09 921 GLU A N 1
ATOM 7110 C CA . GLU A 1 921 ? 3.283 7.005 -43.782 1.00 93.13 921 GLU A CA 1
ATOM 7111 C C . GLU A 1 921 ? 2.587 5.643 -43.984 1.00 88.70 921 GLU A C 1
ATOM 7112 O O . GLU A 1 921 ? 3.047 4.874 -44.829 1.00 66.70 921 GLU A O 1
ATOM 7118 N N . LYS A 1 922 ? 1.500 5.368 -43.260 1.00 85.83 922 LYS A N 1
ATOM 7119 C CA . LYS A 1 922 ? 0.769 4.075 -43.376 1.00 84.60 922 LYS A CA 1
ATOM 7120 C C . LYS A 1 922 ? 0.447 3.749 -44.841 1.00 80.13 922 LYS A C 1
ATOM 7121 O O . LYS A 1 922 ? -0.051 4.641 -45.529 1.00 65.59 922 LYS A O 1
#

Organism: NCBI:txid165186